Protein AF-A0A2H6B460-F1 (afdb_monomer_lite)

Radius of gyration: 34.3 Å; chains: 1; bounding box: 100×76×107 Å

Sequence (902 aa):
MRLRFPALLSSVLGLLLLSAGIARSDGRTIVLGFDGMDPELTETWMADGTLPNFARLARQGSYHRLPTTLPPQSPVAWASFVTGLAPGAHGLFDFLARNPLSYAPEYAIARSHPPQHAIDLFGWHLPLDAGTVESRRSGTPFWFAAVRRGLDATVLQVPTTWPPEAGGTVLSGMGVPDLLGTQGTWTIYATRPAPAGTEQGRWFTVTPVAGRIETRFEGPPHPLANPPDPLALPLAIEDAGAGRVRVELAGKRVELAPGSWSEWMELRFPFAGLFSLSGLVRLHLVQGFPDLLLYVSPIQPDPRDPVVALSHPDEYAAELAARIGLFHTIGMPEETSSLNAEVMSDAAWLEMVRTLTAERERLLLDTLERQKRGLIVMVFVQTDRVSHMFWRGLDRDHPRHADMAPEHREAIRSVYREADRILARVMAETTPEDRLIVLSDHGFANYRRSVHLNRWLVEEGFMATKPGQPASERLFSNVDWTRTRAYALGFNGIFLNLRGREALGIVRPEEVAELKQRIRQRLEALVDPVSGRRVVARVYDGAEAYPGPHGQTAPDLVVGYAPDYRASWQTALGGVPEGPVVVDNDRKWSGDHLIDPPAVPGVLFTSFPLPTPPAGIWEVGGLVRASLAAQYPELARPLLPAGELGLFDLPAPLLTAVDRGLAGLLPEGLRVVLWSSLAAVLSMLVYRLLSSQRRLQALRAEAAAVRRQLASFEGEFAALLPLLGRNLSLSLRQLALTFPPAVLAGLPVIFVLAFLSNAFDARLPQPGERVVVTVTAEAGRQLPPLVFEGAEVRELAPGRFELLWPPPGGQVAIRDSTGDPLALLPPAAPVRSLHPRAWWNAFIGNPAGYLPAPSEIATITLELPQPRILPFGPDWLAGWLVPTLTVMVVVSLALKRLWRLA

Secondary structure (DSSP, 8-state):
-----SHHHHHHHHHHHTTTTS-----EEEEEEETT--HHHHHHHHHTTS-HHHHHHHHHSEEEEEP--SS--HHHHHHHHHHS--HHHH---SSEEE-TTT--EEESSEEEE--S-EEEETTEEEESS--EEEE---S--TTHHHHHTT--EEEES-TT-PSPPSSSEEE--TTPPPTTSSS---EEEESSPPPTT--S-EEEE---BTTEEEEEEEEEEPTT-SS-PEEEEEEEEEEEETTEEEEEETTEEEEE-TTPBP--EEEEEEETTTEEEEEEE-EEEEE-SSS-EEEE---EEPTTS-SS--EESTTHHHHHHHHH-----SS--S--HHHHTTSS-HHHHHHHHHHHHHHHHHHHHHHHHH--SEEEEEEE-HHHHHHHHHGGGT-TTSTTSTTS-GGGTTHHHHHHHHHHHHHHHHHHH--TT-EEEEE-S---EEEEEEE-HHHHHHHTTSS-B-TT---BSSTTTTB-TTT--EEEETTTEEEE-BBTTBTT--B-GGGHHHHHHHHHHHHHT-B-TTT--BSEEEEEEHHHH--STTTTTS-SEEEEEPTEEEE-HHHHTT-B-SS-SEEE--SS--EE--S-GGGS-EEEEESS--SS--SSGGGHHHHHHHHHHHH-GGG-----PPPPPPGGGTTHHHHHHHHHHHHTTS-HHHHHHHHHHHHHHHHHHHHHHH--HHHHHHHHHHHHHHHHHHHT--S-HHHHHHHHHHHHHHHHHHHHHHHHHHHHHHHHHHHHHHHHHHHHS--PPPTT-EEEEEEEEPTT-PPPP-EEESS-EEEEETTEEEEEPPPTT--EEEE-TTS-EEEEES-SS--SEE-B--GGGGTS--TT--BPSS-SEEEEEE-PPPP-SSSSS-HHHHSSHHHHHHHHHHHHHHHHHHTT--

Foldseek 3Di:
DDDDDPPVVVVVVVVVVVVVPPPAQLFEEEEEAAAFAFPVLVVVCCVVVLQVLLVVLCVQAHKDFFFFAVQLDQLQLLLLLFALDHCLFFVAHFCWFADQAQRFTDGRFKDWFCQPDWDCDPQWTGRPDLTFMFGSTFHHGLLLLQVLLVWAADAEQRASCPPPFQRHKYFHAAPFAFLQRHQKAKEKEWCDDADPPQPRYHYDNFDDDPQKTKDWDWGYFASTHVVTDTQIWIWMWGDPPPFWIWIQTQNDIDIDHALDKDDKDWDWRDDPNPDTFIWIWMKHFNTGPPGGIIMIIGTAAWLLHGPGNRIPVSCSSNVLCVPQNDAGRRNCRLDCSCVQSVSDDLSSSLVVLVRNLVSQLSVQVVCLVPRRYTYYYGYDHSLVSLLQQAVLLVDVPAPCVVVDDVVSSCVNSVVSSSVSVSSVVVVVSGDPSYKYKYKYNKHKFWAWKAFLVQLVCPVVQQWDFAPPCSWFQFDQPGTDLLRHQWAFAAWWFIAGLEPPRHNNRDQYPVCLVVVLVVVFVVLQVDADPVPRDRQFPGKDALCVSNPHPNSSSGGRITTATDGNYIHDPSRNRRIRDDDDRMDTDPTSRTMDSSHHSVVMGMMIGMSHYDPDDDNHSSCVSVVSSVSSCVSCVVSPDDDQFAWDAAPLQVCLVVLVVVVVVCVVPDDPLVSLLVLLLVLLVQLLVLLVVQQPQVVLVVLVVVLVVLVVCLVPDPDDPVVVVVSVVVNVVSVVVNCVRRPVSNVVSCSSVSSSVLNCCQVAFFDADAQFDKKKKAWAFDGSYAHRDKDKPQWDWDAPDRRIIITGAHHVVTKIFIATSVRHTFAIPPFPTGDFKAAADDPCCNHRIDNSHHGSPPDRIGMMGIPGDGQQSDPDDDPVCRGSVNSSVVSSVVSNVVCCVVVVRD

Structure (mmCIF, N/CA/C/O backbone):
data_AF-A0A2H6B460-F1
#
_entry.id   AF-A0A2H6B460-F1
#
loop_
_atom_site.group_PDB
_atom_site.id
_atom_site.type_symbol
_atom_site.label_atom_id
_atom_site.label_alt_id
_atom_site.label_comp_id
_atom_site.label_asym_id
_atom_site.label_entity_id
_atom_site.label_seq_id
_atom_site.pdbx_PDB_ins_code
_atom_site.Cartn_x
_atom_site.Cartn_y
_atom_site.Cartn_z
_atom_site.occupancy
_atom_site.B_iso_or_equiv
_atom_site.auth_seq_id
_atom_site.auth_comp_id
_atom_site.auth_asym_id
_atom_site.auth_atom_id
_atom_site.pdbx_PDB_model_num
ATOM 1 N N . MET A 1 1 ? -18.830 18.843 70.415 1.00 37.06 1 MET A N 1
ATOM 2 C CA . MET A 1 1 ? -18.043 17.735 69.826 1.00 37.06 1 MET A CA 1
ATOM 3 C C . MET A 1 1 ? -17.786 18.043 68.356 1.00 37.06 1 MET A C 1
ATOM 5 O O . MET A 1 1 ? -18.692 17.914 67.550 1.00 37.06 1 MET A O 1
ATOM 9 N N . ARG A 1 2 ? -16.594 18.556 68.020 1.00 34.69 2 ARG A N 1
ATOM 10 C CA . ARG A 1 2 ? -16.160 18.837 66.640 1.00 34.69 2 ARG A CA 1
ATOM 11 C C . ARG A 1 2 ? -15.221 17.707 66.213 1.00 34.69 2 ARG A C 1
ATOM 13 O O . ARG A 1 2 ? -14.086 17.661 66.678 1.00 34.69 2 ARG A O 1
ATOM 20 N N . LEU A 1 3 ? -15.719 16.770 65.409 1.00 33.62 3 LEU A N 1
ATOM 21 C CA . LEU A 1 3 ? -14.940 15.648 64.879 1.00 33.62 3 LEU A CA 1
ATOM 22 C C . LEU A 1 3 ? -14.209 16.076 63.600 1.00 33.62 3 LEU A C 1
ATOM 24 O O . LEU A 1 3 ? -14.776 16.701 62.708 1.00 33.62 3 LEU A O 1
ATOM 28 N N . ARG A 1 4 ? -12.906 15.792 63.590 1.00 38.19 4 ARG A N 1
ATOM 29 C CA . ARG A 1 4 ? -11.897 16.234 62.627 1.00 38.19 4 ARG A CA 1
ATOM 30 C C . ARG A 1 4 ? -12.036 15.461 61.305 1.00 38.19 4 ARG A C 1
ATOM 32 O O . ARG A 1 4 ? -11.723 14.280 61.254 1.00 38.19 4 ARG A O 1
ATOM 39 N N . PHE A 1 5 ? -12.435 16.160 60.242 1.00 41.38 5 PHE A N 1
ATOM 40 C CA . PHE A 1 5 ? -12.530 15.669 58.858 1.00 41.38 5 PHE A CA 1
ATOM 41 C C . PHE A 1 5 ? -11.230 15.651 57.995 1.00 41.38 5 PHE A C 1
ATOM 43 O O . PHE A 1 5 ? -11.323 15.190 56.861 1.00 41.38 5 PHE A O 1
ATOM 50 N N . PRO A 1 6 ? -10.017 16.086 58.423 1.00 45.34 6 PRO A N 1
ATOM 51 C CA . PRO A 1 6 ? -8.866 16.140 57.512 1.00 45.34 6 PRO A CA 1
ATOM 52 C C . PRO A 1 6 ? -7.987 14.873 57.497 1.00 45.34 6 PRO A C 1
ATOM 54 O O . PRO A 1 6 ? -7.016 14.834 56.752 1.00 45.34 6 PRO A O 1
ATOM 57 N N . ALA A 1 7 ? -8.285 13.833 58.285 1.00 43.00 7 ALA A N 1
ATOM 58 C CA . ALA A 1 7 ? -7.435 12.634 58.333 1.00 43.00 7 ALA A CA 1
ATOM 59 C C . ALA A 1 7 ? -7.732 11.625 57.205 1.00 43.00 7 ALA A C 1
ATOM 61 O O . ALA A 1 7 ? -6.807 10.997 56.706 1.00 43.00 7 ALA A O 1
ATOM 62 N N . LEU A 1 8 ? -8.991 11.509 56.757 1.00 41.00 8 LEU A N 1
ATOM 63 C CA . LEU A 1 8 ? -9.382 10.531 55.728 1.00 41.00 8 LEU A CA 1
ATOM 64 C C . LEU A 1 8 ? -8.958 10.956 54.308 1.00 41.00 8 LEU A C 1
ATOM 66 O O . LEU A 1 8 ? -8.656 10.108 53.474 1.00 41.00 8 LEU A O 1
ATOM 70 N N . LEU A 1 9 ? -8.895 12.267 54.040 1.00 42.62 9 LEU A N 1
ATOM 71 C CA . LEU A 1 9 ? -8.519 12.804 52.726 1.00 42.62 9 LEU A CA 1
ATOM 72 C C . LEU A 1 9 ? -7.014 12.633 52.446 1.00 42.62 9 LEU A C 1
ATOM 74 O O . LEU A 1 9 ? -6.622 12.343 51.319 1.00 42.62 9 LEU A O 1
ATOM 78 N N . SER A 1 10 ? -6.180 12.718 53.487 1.00 42.94 10 SER A N 1
ATOM 79 C CA . SER A 1 10 ? -4.732 12.494 53.389 1.00 42.94 10 SER A CA 1
ATOM 80 C C . SER A 1 10 ? -4.371 11.019 53.190 1.00 42.94 10 SER A C 1
ATOM 82 O O . SER A 1 10 ? -3.382 10.718 52.529 1.00 42.94 10 SER A O 1
ATOM 84 N N . SER A 1 11 ? -5.185 10.087 53.700 1.00 44.72 11 SER A N 1
ATOM 85 C CA . SER A 1 11 ? -4.997 8.645 53.478 1.00 44.72 11 SER A CA 1
ATOM 86 C C . SER A 1 11 ? -5.349 8.228 52.046 1.00 44.72 11 SER A C 1
ATOM 88 O O . SER A 1 11 ? -4.663 7.389 51.472 1.00 44.72 11 SER A O 1
ATOM 90 N N . VAL A 1 12 ? -6.370 8.851 51.442 1.00 49.28 12 VAL A N 1
ATOM 91 C CA . VAL A 1 12 ? -6.755 8.611 50.039 1.00 49.28 12 VAL A CA 1
ATOM 92 C C . VAL A 1 12 ? -5.755 9.252 49.066 1.00 49.28 12 VAL A C 1
ATOM 94 O O . VAL A 1 12 ? -5.393 8.622 48.076 1.00 49.28 12 VAL A O 1
ATOM 97 N N . LEU A 1 13 ? -5.218 10.443 49.374 1.00 47.28 13 LEU A N 1
ATOM 98 C CA . LEU A 1 13 ? -4.121 11.032 48.590 1.00 47.28 13 LEU A CA 1
ATOM 99 C C . LEU A 1 13 ? -2.809 10.239 48.716 1.00 47.28 13 LEU A C 1
ATOM 101 O O . LEU A 1 13 ? -2.087 10.099 47.734 1.00 47.28 13 LEU A O 1
ATOM 105 N N . GLY A 1 14 ? -2.509 9.688 49.897 1.00 40.25 14 GLY A N 1
ATOM 106 C CA . GLY A 1 14 ? -1.321 8.856 50.119 1.00 40.25 14 GLY A CA 1
ATOM 107 C C . GLY A 1 14 ? -1.356 7.525 49.357 1.00 40.25 14 GLY A C 1
ATOM 108 O O . GLY A 1 14 ? -0.331 7.095 48.835 1.00 40.25 14 GLY A O 1
ATOM 109 N N . LEU A 1 15 ? -2.537 6.910 49.216 1.00 42.22 15 LEU A N 1
ATOM 110 C CA . LEU A 1 15 ? -2.729 5.703 48.399 1.00 42.22 15 LEU A CA 1
ATOM 111 C C . LEU A 1 15 ? -2.702 5.983 46.885 1.00 42.22 15 LEU A C 1
ATOM 113 O O . LEU A 1 15 ? -2.248 5.126 46.134 1.00 42.22 15 LEU A O 1
ATOM 117 N N . LEU A 1 16 ? -3.089 7.185 46.437 1.00 41.78 16 LEU A N 1
ATOM 118 C CA . LEU A 1 16 ? -2.929 7.631 45.041 1.00 41.78 16 LEU A CA 1
ATOM 119 C C . LEU A 1 16 ? -1.472 7.985 44.680 1.00 41.78 16 LEU A C 1
ATOM 121 O O . LEU A 1 16 ? -1.093 7.934 43.510 1.00 41.78 16 LEU A O 1
ATOM 125 N N . LEU A 1 17 ? -0.639 8.315 45.671 1.00 39.44 17 LEU A N 1
ATOM 126 C CA . LEU A 1 17 ? 0.786 8.616 45.482 1.00 39.44 17 LEU A CA 1
ATOM 127 C C . LEU A 1 17 ? 1.689 7.374 45.594 1.00 39.44 17 LEU A C 1
ATOM 129 O O . LEU A 1 17 ? 2.785 7.375 45.044 1.00 39.44 17 LEU A O 1
ATOM 133 N N . LEU A 1 18 ? 1.226 6.284 46.216 1.00 38.50 18 LEU A N 1
ATOM 134 C CA . LEU A 1 18 ? 1.939 4.995 46.239 1.00 38.50 18 LEU A CA 1
ATOM 135 C C . LEU A 1 18 ? 1.788 4.181 44.938 1.00 38.50 18 LEU A C 1
ATOM 137 O O . LEU A 1 18 ? 2.557 3.251 44.715 1.00 38.50 18 LEU A O 1
ATOM 141 N N . SER A 1 19 ? 0.876 4.565 44.036 1.00 39.22 19 SER A N 1
ATOM 142 C CA . SER A 1 19 ? 0.834 4.081 42.644 1.00 39.22 19 SER A CA 1
ATOM 143 C C . SER A 1 19 ? 1.784 4.828 41.692 1.00 39.22 19 SER A C 1
ATOM 145 O O . SER A 1 19 ? 1.866 4.482 40.518 1.00 39.22 19 SER A O 1
ATOM 147 N N . ALA A 1 20 ? 2.523 5.836 42.169 1.00 38.50 20 ALA A N 1
ATOM 148 C CA . ALA A 1 20 ? 3.407 6.672 41.347 1.00 38.50 20 ALA A CA 1
ATOM 149 C C . ALA A 1 20 ? 4.845 6.123 41.201 1.00 38.50 20 ALA A C 1
ATOM 151 O O . ALA A 1 20 ? 5.757 6.862 40.841 1.00 38.50 20 ALA A O 1
ATOM 152 N N . GLY A 1 21 ? 5.057 4.835 41.492 1.00 36.44 21 GLY A N 1
ATOM 153 C CA . GLY A 1 21 ? 6.362 4.167 41.426 1.00 36.44 21 GLY A CA 1
ATOM 154 C C . GLY A 1 21 ? 6.612 3.326 40.170 1.00 36.44 21 GLY A C 1
ATOM 155 O O . GLY A 1 21 ? 7.597 2.596 40.138 1.00 36.44 21 GLY A O 1
ATOM 156 N N . ILE A 1 22 ? 5.747 3.387 39.153 1.00 45.78 22 ILE A N 1
ATOM 157 C CA . ILE A 1 22 ? 6.086 2.869 37.821 1.00 45.78 22 ILE A CA 1
ATOM 158 C C . ILE A 1 22 ? 6.676 4.052 37.062 1.00 45.78 22 ILE A C 1
ATOM 160 O O . ILE A 1 22 ? 5.961 5.012 36.771 1.00 45.78 22 ILE A O 1
ATOM 164 N N . ALA A 1 23 ? 7.985 4.020 36.807 1.00 43.12 23 ALA A N 1
ATOM 165 C CA . ALA A 1 23 ? 8.632 5.002 35.949 1.00 43.12 23 ALA A CA 1
ATOM 166 C C . ALA A 1 23 ? 7.889 5.018 34.605 1.00 43.12 23 ALA A C 1
ATOM 168 O O . ALA A 1 23 ? 7.905 4.026 33.879 1.00 43.12 23 ALA A O 1
ATOM 169 N N . ARG A 1 24 ? 7.186 6.116 34.305 1.00 52.94 24 ARG A N 1
ATOM 170 C CA . ARG A 1 24 ? 6.661 6.360 32.961 1.00 52.94 24 ARG A CA 1
ATOM 171 C C . ARG A 1 24 ? 7.865 6.409 32.031 1.00 52.94 24 ARG A C 1
ATOM 173 O O . ARG A 1 24 ? 8.758 7.219 32.268 1.00 52.94 24 ARG A O 1
ATOM 180 N N . SER A 1 25 ? 7.921 5.533 31.031 1.00 59.22 25 SER A N 1
ATOM 181 C CA . SER A 1 25 ? 8.897 5.729 29.965 1.00 59.22 25 SER A CA 1
ATOM 182 C C . SER A 1 25 ? 8.360 6.822 29.041 1.00 59.22 25 SER A C 1
ATOM 184 O O . SER A 1 25 ? 7.223 6.757 28.566 1.00 59.22 25 SER A O 1
ATOM 186 N N . ASP A 1 26 ? 9.168 7.862 28.858 1.00 71.25 26 ASP A N 1
ATOM 187 C CA . ASP A 1 26 ? 8.864 8.987 27.971 1.00 71.25 26 ASP A CA 1
ATOM 188 C C . ASP A 1 26 ? 9.437 8.774 26.557 1.00 71.25 26 ASP A C 1
ATOM 190 O O . ASP A 1 26 ? 9.205 9.600 25.681 1.00 71.25 26 ASP A O 1
ATOM 194 N N . GLY A 1 27 ? 10.159 7.670 26.319 1.00 86.56 27 GLY A N 1
ATOM 195 C CA . GLY A 1 27 ? 10.751 7.343 25.017 1.00 86.56 27 GLY A CA 1
ATOM 196 C C . GLY A 1 27 ? 9.721 6.823 24.019 1.00 86.56 27 GLY A C 1
ATOM 197 O O . GLY A 1 27 ? 8.669 6.329 24.411 1.00 86.56 27 GLY A O 1
ATOM 198 N N . ARG A 1 28 ? 10.020 6.909 22.725 1.00 94.38 28 ARG A N 1
ATOM 199 C CA . ARG A 1 28 ? 9.195 6.466 21.581 1.00 94.38 28 ARG A CA 1
ATOM 200 C C . ARG A 1 28 ? 9.816 5.260 20.873 1.00 94.38 28 ARG A C 1
ATOM 202 O O . ARG A 1 28 ? 10.991 4.940 21.055 1.00 94.38 28 ARG A O 1
ATOM 209 N N . THR A 1 29 ? 9.036 4.583 20.035 1.00 97.25 29 THR A N 1
ATOM 210 C CA . THR A 1 29 ? 9.555 3.615 19.057 1.00 97.25 29 THR A CA 1
ATOM 211 C C . THR A 1 29 ? 9.538 4.252 17.666 1.00 97.25 29 THR A C 1
ATOM 213 O O . THR A 1 29 ? 8.493 4.704 17.200 1.00 97.25 29 THR A O 1
ATOM 216 N N . ILE A 1 30 ? 10.692 4.281 17.003 1.00 98.38 30 ILE A N 1
ATOM 217 C CA . ILE A 1 30 ? 10.880 4.801 15.646 1.00 98.38 30 ILE A CA 1
ATOM 218 C C . ILE A 1 30 ? 11.250 3.633 14.737 1.00 98.38 30 ILE A C 1
ATOM 220 O O . ILE A 1 30 ? 12.199 2.900 15.015 1.00 98.38 30 ILE A O 1
ATOM 224 N N . VAL A 1 31 ? 10.522 3.487 13.637 1.00 98.75 31 VAL A N 1
ATOM 225 C CA . VAL A 1 31 ? 10.794 2.510 12.589 1.00 98.75 31 VAL A CA 1
ATOM 226 C C . VAL A 1 31 ? 11.124 3.246 11.297 1.00 98.75 31 VAL A C 1
ATOM 228 O O . VAL A 1 31 ? 10.327 4.048 10.811 1.00 98.75 31 VAL A O 1
ATOM 231 N N . LEU A 1 32 ? 12.304 2.976 10.750 1.00 98.62 32 LEU A N 1
ATOM 232 C CA . LEU A 1 32 ? 12.815 3.578 9.526 1.00 98.62 32 LEU A CA 1
ATOM 233 C C . LEU A 1 32 ? 13.021 2.486 8.473 1.00 98.62 32 LEU A C 1
ATOM 235 O O . LEU A 1 32 ? 13.846 1.594 8.651 1.00 98.62 32 LEU A O 1
ATOM 239 N N . GLY A 1 33 ? 12.268 2.547 7.384 1.00 98.50 33 GLY A N 1
ATOM 240 C CA . GLY A 1 33 ? 12.449 1.674 6.232 1.00 98.50 33 GLY A CA 1
ATOM 241 C C . GLY A 1 33 ? 13.323 2.328 5.168 1.00 98.50 33 GLY A C 1
ATOM 242 O O . GLY A 1 33 ? 13.053 3.463 4.779 1.00 98.50 33 GLY A O 1
ATOM 243 N N . PHE A 1 34 ? 14.318 1.605 4.669 1.00 98.50 34 PHE A N 1
ATOM 244 C CA . PHE A 1 34 ? 15.022 1.911 3.425 1.00 98.50 34 PHE A CA 1
ATOM 245 C C . PHE A 1 34 ? 14.740 0.772 2.444 1.00 98.50 34 PHE A C 1
ATOM 247 O O . PHE A 1 34 ? 15.401 -0.262 2.492 1.00 98.50 34 PHE A O 1
ATOM 254 N N . ASP A 1 35 ? 13.708 0.940 1.615 1.00 97.88 35 ASP A N 1
ATOM 255 C CA . ASP A 1 35 ? 13.221 -0.072 0.664 1.00 97.88 35 ASP A CA 1
ATOM 256 C C . ASP A 1 35 ? 14.378 -0.605 -0.191 1.00 97.88 35 ASP A C 1
ATOM 258 O O . ASP A 1 35 ? 15.204 0.184 -0.669 1.00 97.88 35 ASP A O 1
ATOM 262 N N . GLY A 1 36 ? 14.493 -1.922 -0.337 1.00 97.88 36 GLY A N 1
ATOM 263 C CA . GLY A 1 36 ? 15.529 -2.505 -1.189 1.00 97.88 36 GLY A CA 1
ATOM 264 C C . GLY A 1 36 ? 16.984 -2.306 -0.737 1.00 97.88 36 GLY A C 1
ATOM 265 O O . GLY A 1 36 ? 17.903 -2.429 -1.550 1.00 97.88 36 GLY A O 1
ATOM 266 N N . MET A 1 37 ? 17.247 -1.940 0.523 1.00 98.38 37 MET A N 1
ATOM 267 C CA . MET A 1 37 ? 18.624 -1.850 1.022 1.00 98.38 37 MET A CA 1
ATOM 268 C C . MET A 1 37 ? 19.256 -3.248 1.116 1.00 98.38 37 MET A C 1
ATOM 270 O O . MET A 1 37 ? 18.822 -4.094 1.896 1.00 98.38 37 MET A O 1
ATOM 274 N N . ASP A 1 38 ? 20.302 -3.468 0.326 1.00 98.50 38 ASP A N 1
ATOM 275 C CA . ASP A 1 38 ? 20.986 -4.741 0.161 1.00 98.50 38 ASP A CA 1
ATOM 276 C C . ASP A 1 38 ? 22.005 -4.998 1.287 1.00 98.50 38 ASP A C 1
ATOM 278 O O . ASP A 1 38 ? 22.835 -4.125 1.581 1.00 98.50 38 ASP A O 1
ATOM 282 N N . PRO A 1 39 ? 21.983 -6.177 1.933 1.00 98.38 39 PRO A N 1
ATOM 283 C CA . PRO A 1 39 ? 22.887 -6.489 3.029 1.00 98.38 39 PRO A CA 1
ATOM 284 C C . PRO A 1 39 ? 24.349 -6.589 2.603 1.00 98.38 39 PRO A C 1
ATOM 286 O O . PRO A 1 39 ? 25.203 -6.165 3.375 1.00 98.38 39 PRO A O 1
ATOM 289 N N . GLU A 1 40 ? 24.672 -7.086 1.408 1.00 98.19 40 GLU A N 1
ATOM 290 C CA . GLU A 1 40 ? 26.071 -7.233 0.984 1.00 98.19 40 GLU A CA 1
ATOM 291 C C . GLU A 1 40 ? 26.713 -5.873 0.709 1.00 98.19 40 GLU A C 1
ATOM 293 O O . GLU A 1 40 ? 27.828 -5.597 1.170 1.00 98.19 40 GLU A O 1
ATOM 298 N N . LEU A 1 41 ? 25.986 -4.980 0.030 1.00 98.44 41 LEU A N 1
ATOM 299 C CA . LEU A 1 41 ? 26.405 -3.589 -0.150 1.00 98.44 41 LEU A CA 1
ATOM 300 C C . LEU A 1 41 ? 26.521 -2.865 1.194 1.00 98.44 41 LEU A C 1
ATOM 302 O O . LEU A 1 41 ? 27.502 -2.161 1.438 1.00 98.44 41 LEU A O 1
ATOM 306 N N . THR A 1 42 ? 25.555 -3.074 2.089 1.00 98.75 42 THR A N 1
ATOM 307 C CA . THR A 1 42 ? 25.550 -2.465 3.424 1.00 98.75 42 THR A CA 1
ATOM 308 C C . THR A 1 42 ? 26.746 -2.917 4.258 1.00 98.75 42 THR A C 1
ATOM 310 O O . THR A 1 42 ? 27.462 -2.081 4.802 1.00 98.75 42 THR A O 1
ATOM 313 N N . GLU A 1 43 ? 27.006 -4.222 4.342 1.00 98.81 43 GLU A N 1
ATOM 314 C CA . GLU A 1 43 ? 28.153 -4.795 5.055 1.00 98.81 43 GLU A CA 1
ATOM 315 C C . GLU A 1 43 ? 29.478 -4.270 4.489 1.00 98.81 43 GLU A C 1
ATOM 317 O O . GLU A 1 43 ? 30.339 -3.810 5.244 1.00 98.81 43 GLU A O 1
ATOM 322 N N . THR A 1 44 ? 29.609 -4.261 3.159 1.00 98.56 44 THR A N 1
ATOM 323 C CA . THR A 1 44 ? 30.797 -3.754 2.458 1.00 98.56 44 THR A CA 1
ATOM 324 C C . THR A 1 44 ? 31.063 -2.289 2.802 1.00 98.56 44 THR A C 1
ATOM 326 O O . THR A 1 44 ? 32.184 -1.911 3.147 1.00 98.56 44 THR A O 1
ATOM 329 N N . TRP A 1 45 ? 30.026 -1.457 2.757 1.00 98.69 45 TRP A N 1
ATOM 330 C CA . TRP A 1 45 ? 30.144 -0.017 2.967 1.00 98.69 45 TRP A CA 1
ATOM 331 C C . TRP A 1 45 ? 30.156 0.399 4.443 1.00 98.69 45 TRP A C 1
ATOM 333 O O . TRP A 1 45 ? 30.645 1.477 4.778 1.00 98.69 45 TRP A O 1
ATOM 343 N N . MET A 1 46 ? 29.703 -0.455 5.362 1.00 98.75 46 MET A N 1
ATOM 344 C CA . MET A 1 46 ? 30.019 -0.310 6.786 1.00 98.75 46 MET A CA 1
ATOM 345 C C . MET A 1 46 ? 31.503 -0.587 7.051 1.00 98.75 46 MET A C 1
ATOM 347 O O . MET A 1 46 ? 32.135 0.149 7.810 1.00 98.75 46 MET A O 1
ATOM 351 N N . ALA A 1 47 ? 32.062 -1.630 6.428 1.00 98.50 47 ALA A N 1
ATOM 352 C CA . ALA A 1 47 ? 33.452 -2.033 6.626 1.00 98.50 47 ALA A CA 1
ATOM 353 C C . ALA A 1 47 ? 34.457 -1.017 6.056 1.00 98.50 47 ALA A C 1
ATOM 355 O O . ALA A 1 47 ? 35.499 -0.786 6.668 1.00 98.50 47 ALA A O 1
ATOM 356 N N . ASP A 1 48 ? 34.144 -0.382 4.922 1.00 97.94 48 ASP A N 1
ATOM 357 C CA . ASP A 1 48 ? 35.022 0.614 4.288 1.00 97.94 48 ASP A CA 1
ATOM 358 C C . ASP A 1 48 ? 34.853 2.053 4.821 1.00 97.94 48 ASP A C 1
ATOM 360 O O . ASP A 1 48 ? 35.574 2.960 4.402 1.00 97.94 48 ASP A O 1
ATOM 364 N N . GLY A 1 49 ? 33.923 2.265 5.760 1.00 98.19 49 GLY A N 1
ATOM 365 C CA . GLY A 1 49 ? 33.666 3.559 6.394 1.00 98.19 49 GLY A CA 1
ATOM 366 C C . GLY A 1 49 ? 32.710 4.485 5.636 1.00 98.19 49 GLY A C 1
ATOM 367 O O . GLY A 1 49 ? 32.519 5.621 6.066 1.00 98.19 49 GLY A O 1
ATOM 368 N N . THR A 1 50 ? 32.084 4.029 4.548 1.00 98.38 50 THR A N 1
ATOM 369 C CA . THR A 1 50 ? 31.054 4.789 3.816 1.00 98.38 50 THR A CA 1
ATOM 370 C C . THR A 1 50 ? 29.754 4.946 4.610 1.00 98.38 50 THR A C 1
ATOM 372 O O . THR A 1 50 ? 29.097 5.975 4.472 1.00 98.38 50 THR A O 1
ATOM 375 N N . LEU A 1 51 ? 29.385 3.953 5.433 1.00 98.81 51 LEU A N 1
ATOM 376 C CA . LEU A 1 51 ? 28.170 3.939 6.267 1.00 98.81 51 LEU A CA 1
ATOM 377 C C . LEU A 1 51 ? 28.515 3.921 7.769 1.00 98.81 51 LEU A C 1
ATOM 379 O O . LEU A 1 51 ? 28.270 2.928 8.469 1.00 98.81 51 LEU A O 1
ATOM 383 N N . PRO A 1 52 ? 29.150 4.985 8.294 1.00 98.75 52 PRO A N 1
ATOM 384 C CA . PRO A 1 52 ? 29.630 5.009 9.670 1.00 98.75 52 PRO A CA 1
ATOM 385 C C . PRO A 1 52 ? 28.500 4.975 10.709 1.00 98.75 52 PRO A C 1
ATOM 387 O O . PRO A 1 52 ? 28.721 4.472 11.817 1.00 98.75 52 PRO A O 1
ATOM 390 N N . ASN A 1 53 ? 27.304 5.484 10.393 1.00 98.81 53 ASN A N 1
ATOM 391 C CA . ASN A 1 53 ? 26.178 5.518 11.326 1.00 98.81 53 ASN A CA 1
ATOM 392 C C . ASN A 1 53 ? 25.454 4.175 11.390 1.00 98.81 53 ASN A C 1
ATOM 394 O O . ASN A 1 53 ? 25.146 3.731 12.496 1.00 98.81 53 ASN A O 1
ATOM 398 N N . PHE A 1 54 ? 25.291 3.477 10.264 1.00 98.81 54 PHE A N 1
ATOM 399 C CA . PHE A 1 54 ? 24.849 2.076 10.275 1.00 98.81 54 PHE A CA 1
ATOM 400 C C . PHE A 1 54 ? 25.833 1.187 11.038 1.00 98.81 54 PHE A C 1
ATOM 402 O O . PHE A 1 54 ? 25.426 0.430 11.920 1.00 98.81 54 PHE A O 1
ATOM 409 N N . ALA A 1 55 ? 27.139 1.351 10.796 1.00 98.81 55 ALA A N 1
ATOM 410 C CA . ALA A 1 55 ? 28.165 0.615 11.531 1.00 98.81 55 ALA A CA 1
ATOM 411 C C . ALA A 1 55 ? 28.112 0.913 13.041 1.00 98.81 55 ALA A C 1
ATOM 413 O O . ALA A 1 55 ? 28.323 0.025 13.868 1.00 98.81 55 ALA A O 1
ATOM 414 N N . ARG A 1 56 ? 27.827 2.165 13.425 1.00 98.50 56 ARG A N 1
ATOM 415 C CA . ARG A 1 56 ? 27.623 2.555 14.827 1.00 98.50 56 ARG A CA 1
ATOM 416 C C . ARG A 1 56 ? 26.372 1.909 15.421 1.00 98.50 56 ARG A C 1
ATOM 418 O O . ARG A 1 56 ? 26.472 1.370 16.520 1.00 98.50 56 ARG A O 1
ATOM 425 N N . LEU A 1 57 ? 25.246 1.934 14.710 1.00 98.31 57 LEU A N 1
ATOM 426 C CA . LEU A 1 57 ? 23.987 1.337 15.156 1.00 98.31 57 LEU A CA 1
ATOM 427 C C . LEU A 1 57 ? 24.134 -0.176 15.369 1.00 98.31 57 LEU A C 1
ATOM 429 O O . LEU A 1 57 ? 23.784 -0.674 16.435 1.00 98.31 57 LEU A O 1
ATOM 433 N N . ALA A 1 58 ? 24.762 -0.878 14.420 1.00 97.88 58 ALA A N 1
ATOM 434 C CA . ALA A 1 58 ? 25.050 -2.309 14.525 1.00 97.88 58 ALA A CA 1
ATOM 435 C C . ALA A 1 58 ? 25.887 -2.660 15.764 1.00 97.88 58 ALA A C 1
ATOM 437 O O . ALA A 1 58 ? 25.623 -3.661 16.423 1.00 97.88 58 ALA A O 1
ATOM 438 N N . ARG A 1 59 ? 26.888 -1.830 16.105 1.00 97.12 59 ARG A N 1
ATOM 439 C CA . ARG A 1 59 ? 27.723 -2.028 17.304 1.00 97.12 59 ARG A CA 1
ATOM 440 C C . ARG A 1 59 ? 26.982 -1.752 18.612 1.00 97.12 59 ARG A C 1
ATOM 442 O O . ARG A 1 59 ? 27.335 -2.341 19.627 1.00 97.12 59 ARG A O 1
ATOM 449 N N . GLN A 1 60 ? 26.041 -0.808 18.613 1.00 95.12 60 GLN A N 1
ATOM 450 C CA . GLN A 1 60 ? 25.314 -0.392 19.816 1.00 95.12 60 GLN A CA 1
ATOM 451 C C . GLN A 1 60 ? 24.123 -1.303 20.134 1.00 95.12 60 GLN A C 1
ATOM 453 O O . GLN A 1 60 ? 23.823 -1.500 21.309 1.00 95.12 60 GLN A O 1
ATOM 458 N N . GLY A 1 61 ? 23.468 -1.861 19.114 1.00 96.12 61 GLY A N 1
ATOM 459 C CA . GLY A 1 61 ? 22.352 -2.789 19.278 1.00 96.12 61 GLY A CA 1
ATOM 460 C C . GLY A 1 61 ? 22.566 -4.089 18.515 1.00 96.12 61 GLY A C 1
ATOM 461 O O . GLY A 1 61 ? 23.267 -4.979 18.997 1.00 96.12 61 GLY A O 1
ATOM 462 N N . SER A 1 62 ? 21.909 -4.260 17.368 1.00 97.19 62 SER A N 1
ATOM 463 C CA . SER A 1 62 ? 22.029 -5.486 16.564 1.00 97.19 62 SER A CA 1
ATOM 464 C C . SER A 1 62 ? 21.913 -5.214 15.067 1.00 97.19 62 SER A C 1
ATOM 466 O O . SER A 1 62 ? 21.334 -4.210 14.655 1.00 97.19 62 SER A O 1
ATOM 468 N N . TYR A 1 63 ? 22.481 -6.119 14.267 1.00 98.31 63 TYR A N 1
ATOM 469 C CA . TYR A 1 63 ? 22.356 -6.173 12.813 1.00 98.31 63 TYR A CA 1
ATOM 470 C C . TYR A 1 63 ? 22.119 -7.620 12.375 1.00 98.31 63 TYR A C 1
ATOM 472 O O . TYR A 1 63 ? 22.840 -8.521 12.809 1.00 98.31 63 TYR A O 1
ATOM 480 N N . HIS A 1 64 ? 21.140 -7.829 11.497 1.00 98.06 64 HIS A N 1
ATOM 481 C CA . HIS A 1 64 ? 20.821 -9.122 10.903 1.00 98.06 64 HIS A CA 1
ATOM 482 C C . HIS A 1 64 ? 20.417 -8.959 9.434 1.00 98.06 64 HIS A C 1
ATOM 484 O O . HIS A 1 64 ? 19.778 -7.973 9.065 1.00 98.06 64 HIS A O 1
ATOM 490 N N . ARG A 1 65 ? 20.728 -9.961 8.603 1.00 98.12 65 ARG A N 1
ATOM 491 C CA . ARG A 1 65 ? 20.069 -10.129 7.302 1.00 98.12 65 ARG A CA 1
ATOM 492 C C . ARG A 1 65 ? 18.638 -10.613 7.555 1.00 98.12 65 ARG A C 1
ATOM 494 O O . ARG A 1 65 ? 18.454 -11.599 8.268 1.00 98.12 65 ARG A O 1
ATOM 501 N N . LEU A 1 66 ? 17.647 -9.913 7.016 1.00 98.38 66 LEU A N 1
ATOM 502 C CA . LEU A 1 66 ? 16.225 -10.153 7.258 1.00 98.38 66 LEU A CA 1
ATOM 503 C C . LEU A 1 66 ? 15.619 -10.957 6.099 1.00 98.38 66 LEU A C 1
ATOM 505 O O . LEU A 1 66 ? 15.574 -10.451 4.977 1.00 98.38 66 LEU A O 1
ATOM 509 N N . PRO A 1 67 ? 15.128 -12.187 6.322 1.00 98.19 67 PRO A N 1
ATOM 510 C CA . PRO A 1 67 ? 14.436 -12.925 5.273 1.00 98.19 67 PRO A CA 1
ATOM 511 C C . PRO A 1 67 ? 13.183 -12.184 4.786 1.00 98.19 67 PRO A C 1
ATOM 513 O O . PRO A 1 67 ? 12.405 -11.647 5.579 1.00 98.19 67 PRO A O 1
ATOM 516 N N . THR A 1 68 ? 12.986 -12.169 3.471 1.00 97.94 68 THR A N 1
ATOM 517 C CA . THR A 1 68 ? 11.852 -11.504 2.819 1.00 97.94 68 THR A CA 1
ATOM 518 C C . THR A 1 68 ? 10.743 -12.498 2.448 1.00 97.94 68 THR A C 1
ATOM 520 O O . THR A 1 68 ? 10.832 -13.701 2.704 1.00 97.94 68 THR A O 1
ATOM 523 N N . THR A 1 69 ? 9.660 -11.982 1.878 1.00 97.69 69 THR A N 1
ATOM 524 C CA . THR A 1 69 ? 8.493 -12.753 1.433 1.00 97.69 69 THR A CA 1
ATOM 525 C C . THR A 1 69 ? 8.743 -13.516 0.131 1.00 97.69 69 THR A C 1
ATOM 527 O O . THR A 1 69 ? 9.752 -13.332 -0.546 1.00 97.69 69 THR A O 1
ATOM 530 N N . LEU A 1 70 ? 7.804 -14.396 -0.222 1.00 96.31 70 LEU A N 1
ATOM 531 C CA . LEU A 1 70 ? 7.764 -15.089 -1.505 1.00 96.31 70 LEU A CA 1
ATOM 532 C C . LEU A 1 70 ? 6.525 -14.623 -2.293 1.00 96.31 70 LEU A C 1
ATOM 534 O O . LEU A 1 70 ? 5.412 -14.920 -1.859 1.00 96.31 70 LEU A O 1
ATOM 538 N N . PRO A 1 71 ? 6.667 -13.982 -3.464 1.00 95.69 71 PRO A N 1
ATOM 539 C CA . PRO A 1 71 ? 7.909 -13.442 -4.015 1.00 95.69 71 PRO A CA 1
ATOM 540 C C . PRO A 1 71 ? 8.433 -12.237 -3.208 1.00 95.69 71 PRO A C 1
ATOM 542 O O . PRO A 1 71 ? 7.649 -11.579 -2.525 1.00 95.69 71 PRO A O 1
ATOM 545 N N . PRO A 1 72 ? 9.735 -11.922 -3.310 1.00 96.50 72 PRO A N 1
ATOM 546 C CA . PRO A 1 72 ? 10.385 -10.802 -2.618 1.00 96.50 72 PRO A CA 1
ATOM 547 C C . PRO A 1 72 ? 10.034 -9.450 -3.268 1.00 96.50 72 PRO A C 1
ATOM 549 O O . PRO A 1 72 ? 10.906 -8.753 -3.767 1.00 96.50 72 PRO A O 1
ATOM 552 N N . GLN A 1 73 ? 8.751 -9.097 -3.351 1.00 95.69 73 GLN A N 1
ATOM 553 C CA . GLN A 1 73 ? 8.292 -7.847 -3.972 1.00 95.69 73 GLN A CA 1
ATOM 554 C C . GLN A 1 73 ? 7.864 -6.841 -2.909 1.00 95.69 73 GLN A C 1
ATOM 556 O O . GLN A 1 73 ? 7.162 -7.227 -1.974 1.00 95.69 73 GLN A O 1
ATOM 561 N N . SER A 1 74 ? 8.159 -5.555 -3.099 1.00 95.38 74 SER A N 1
ATOM 562 C CA . SER A 1 74 ? 7.810 -4.505 -2.136 1.00 95.38 74 SER A CA 1
ATOM 563 C C . SER A 1 74 ? 6.333 -4.500 -1.700 1.00 95.38 74 SER A C 1
ATOM 565 O O . SER A 1 74 ? 6.081 -4.506 -0.496 1.00 95.38 74 SER A O 1
ATOM 567 N N . PRO A 1 75 ? 5.307 -4.572 -2.582 1.00 95.38 75 PRO A N 1
ATOM 568 C CA . PRO A 1 75 ? 3.915 -4.610 -2.120 1.00 95.38 75 PRO A CA 1
ATOM 569 C C . PRO A 1 75 ? 3.581 -5.864 -1.298 1.00 95.38 75 PRO A C 1
ATOM 571 O O . PRO A 1 75 ? 2.702 -5.819 -0.443 1.00 95.38 75 PRO A O 1
ATOM 574 N N . VAL A 1 76 ? 4.271 -6.983 -1.524 1.00 97.38 76 VAL A N 1
ATOM 575 C CA . VAL A 1 76 ? 4.057 -8.233 -0.780 1.00 97.38 76 VAL A CA 1
ATOM 576 C C . VAL A 1 76 ? 4.758 -8.160 0.577 1.00 97.38 76 VAL A C 1
ATOM 578 O O . VAL A 1 76 ? 4.140 -8.399 1.616 1.00 97.38 76 VAL A O 1
ATOM 581 N N . ALA A 1 77 ? 6.027 -7.753 0.578 1.00 98.00 77 ALA A N 1
ATOM 582 C CA . ALA A 1 77 ? 6.853 -7.656 1.768 1.00 98.00 77 ALA A CA 1
ATOM 583 C C . ALA A 1 77 ? 6.333 -6.581 2.732 1.00 98.00 77 ALA A C 1
ATOM 585 O O . ALA A 1 77 ? 6.116 -6.874 3.909 1.00 98.00 77 ALA A O 1
ATOM 586 N N . TRP A 1 78 ? 6.022 -5.376 2.247 1.00 97.69 78 TRP A N 1
ATOM 587 C CA . TRP A 1 78 ? 5.465 -4.320 3.093 1.00 97.69 78 TRP A CA 1
ATOM 588 C C . TRP A 1 78 ? 4.066 -4.655 3.617 1.00 97.69 78 TRP A C 1
ATOM 590 O O . TRP A 1 78 ? 3.769 -4.340 4.767 1.00 97.69 78 TRP A O 1
ATOM 600 N N . ALA A 1 79 ? 3.226 -5.370 2.862 1.00 96.94 79 ALA A N 1
ATOM 601 C CA . ALA A 1 79 ? 1.952 -5.860 3.391 1.00 96.94 79 ALA A CA 1
ATOM 602 C C . ALA A 1 79 ? 2.149 -6.871 4.532 1.00 96.94 79 ALA A C 1
ATOM 604 O O . ALA A 1 79 ? 1.459 -6.797 5.554 1.00 96.94 79 ALA A O 1
ATOM 605 N N . SER A 1 80 ? 3.127 -7.770 4.394 1.00 97.69 80 SER A N 1
ATOM 606 C CA . SER A 1 80 ? 3.535 -8.691 5.458 1.00 97.69 80 SER A CA 1
ATOM 607 C C . SER A 1 80 ? 4.110 -7.952 6.675 1.00 97.69 80 SER A C 1
ATOM 609 O O . SER A 1 80 ? 3.758 -8.279 7.805 1.00 97.69 80 SER A O 1
ATOM 611 N N . PHE A 1 81 ? 4.922 -6.908 6.475 1.00 97.75 81 PHE A N 1
ATOM 612 C CA . PHE A 1 81 ? 5.425 -6.037 7.547 1.00 97.75 81 PHE A CA 1
ATOM 613 C C . PHE A 1 81 ? 4.287 -5.354 8.319 1.00 97.75 81 PHE A C 1
ATOM 615 O O . PHE A 1 81 ? 4.271 -5.379 9.549 1.00 97.75 81 PHE A O 1
ATOM 622 N N . VAL A 1 82 ? 3.330 -4.760 7.597 1.00 95.69 82 VAL A N 1
ATOM 623 C CA . VAL A 1 82 ? 2.197 -4.017 8.169 1.00 95.69 82 VAL A CA 1
ATOM 624 C C . VAL A 1 82 ? 1.306 -4.929 9.014 1.00 95.69 82 VAL A C 1
ATOM 626 O O . VAL A 1 82 ? 0.925 -4.565 10.126 1.00 95.69 82 VAL A O 1
ATOM 629 N N . THR A 1 83 ? 0.970 -6.109 8.496 1.00 95.06 83 THR A N 1
ATOM 630 C CA . THR A 1 83 ? -0.068 -6.984 9.075 1.00 95.06 83 THR A CA 1
ATOM 631 C C . THR A 1 83 ? 0.484 -8.076 9.986 1.00 95.06 83 THR A C 1
ATOM 633 O O . THR A 1 83 ? -0.235 -8.626 10.819 1.00 95.06 83 THR A O 1
ATOM 636 N N . GLY A 1 84 ? 1.763 -8.410 9.826 1.00 95.31 84 GLY A N 1
ATOM 637 C CA . GLY A 1 84 ? 2.385 -9.593 10.407 1.00 95.31 84 GLY A CA 1
ATOM 638 C C . GLY A 1 84 ? 1.905 -10.920 9.813 1.00 95.31 84 GLY A C 1
ATOM 639 O O . GLY A 1 84 ? 2.148 -11.977 10.393 1.00 95.31 84 GLY A O 1
ATOM 640 N N . LEU A 1 85 ? 1.202 -10.875 8.680 1.00 94.81 85 LEU A N 1
ATOM 641 C CA . LEU A 1 85 ? 0.666 -12.041 7.988 1.00 94.81 85 LEU A CA 1
ATOM 642 C C . LEU A 1 85 ? 1.566 -12.458 6.825 1.00 94.81 85 LEU A C 1
ATOM 644 O O . LEU A 1 85 ? 2.268 -11.637 6.248 1.00 94.81 85 LEU A O 1
ATOM 648 N N . ALA A 1 86 ? 1.490 -13.730 6.441 1.00 94.25 86 ALA A N 1
ATOM 649 C CA . ALA A 1 86 ? 2.068 -14.215 5.191 1.00 94.25 86 ALA A CA 1
ATOM 650 C C . ALA A 1 86 ? 1.172 -13.859 3.979 1.00 94.25 86 ALA A C 1
ATOM 652 O O . ALA A 1 86 ? -0.031 -13.622 4.158 1.00 94.25 86 ALA A O 1
ATOM 653 N N . PRO A 1 87 ? 1.690 -13.921 2.735 1.00 95.69 87 PRO A N 1
ATOM 654 C CA . PRO A 1 87 ? 0.932 -13.562 1.529 1.00 95.69 87 PRO A CA 1
ATOM 655 C C . PRO A 1 87 ? -0.406 -14.283 1.350 1.00 95.69 87 PRO A C 1
ATOM 657 O O . PRO A 1 87 ? -1.407 -13.653 1.010 1.00 95.69 87 PRO A O 1
ATOM 660 N N . GLY A 1 88 ? -0.472 -15.581 1.670 1.00 94.81 88 GLY A N 1
ATOM 661 C CA . GLY A 1 88 ? -1.719 -16.361 1.616 1.00 94.81 88 GLY A CA 1
ATOM 662 C C . GLY A 1 88 ? -2.816 -15.883 2.578 1.00 94.81 88 GLY A C 1
ATOM 663 O O . GLY A 1 88 ? -3.993 -16.192 2.374 1.00 94.81 88 GLY A O 1
ATOM 664 N N . ALA A 1 89 ? -2.449 -15.106 3.601 1.00 93.50 89 ALA A N 1
ATOM 665 C CA . ALA A 1 89 ? -3.361 -14.565 4.600 1.00 93.50 89 ALA A CA 1
ATOM 666 C C . ALA A 1 89 ? -3.723 -13.088 4.374 1.00 93.50 89 ALA A C 1
ATOM 668 O O . ALA A 1 89 ? -4.851 -12.725 4.687 1.00 93.50 89 ALA A O 1
ATOM 669 N N . HIS A 1 90 ? -2.836 -12.262 3.801 1.00 94.50 90 HIS A N 1
ATOM 670 C CA . HIS A 1 90 ? -3.162 -10.862 3.471 1.00 94.50 90 HIS A CA 1
ATOM 671 C C . HIS A 1 90 ? -3.604 -10.634 2.014 1.00 94.50 90 HIS A C 1
ATOM 673 O O . HIS A 1 90 ? -4.057 -9.541 1.685 1.00 94.50 90 HIS A O 1
ATOM 679 N N . GLY A 1 91 ? -3.455 -11.628 1.129 1.00 94.38 91 GLY A N 1
ATOM 680 C CA . GLY A 1 91 ? -4.037 -11.632 -0.220 1.00 94.38 91 GLY A CA 1
ATOM 681 C C . GLY A 1 91 ? -3.275 -10.864 -1.307 1.00 94.38 91 GLY A C 1
ATOM 682 O O . GLY A 1 91 ? -3.784 -10.736 -2.421 1.00 94.38 91 GLY A O 1
ATOM 683 N N . LEU A 1 92 ? -2.059 -10.383 -1.024 1.00 95.44 92 LEU A N 1
ATOM 684 C CA . LEU A 1 92 ? -1.195 -9.711 -2.005 1.00 95.44 92 LEU A CA 1
ATOM 685 C C . LEU A 1 92 ? -0.059 -10.648 -2.412 1.00 95.44 92 LEU A C 1
ATOM 687 O O . LEU A 1 92 ? 0.657 -11.144 -1.548 1.00 95.44 92 LEU A O 1
ATOM 691 N N . PHE A 1 93 ? 0.114 -10.863 -3.717 1.00 95.69 93 PHE A N 1
ATOM 692 C CA . PHE A 1 93 ? 1.086 -11.823 -4.265 1.00 95.69 93 PHE A CA 1
ATOM 693 C C . PHE A 1 93 ? 2.026 -11.225 -5.320 1.00 95.69 93 PHE A C 1
ATOM 695 O O . PHE A 1 93 ? 3.031 -11.844 -5.649 1.00 95.69 93 PHE A O 1
ATOM 702 N N . ASP A 1 94 ? 1.686 -10.057 -5.870 1.00 94.69 94 ASP A N 1
ATOM 703 C CA . ASP A 1 94 ? 2.441 -9.340 -6.902 1.00 94.69 94 ASP A CA 1
ATOM 704 C C . ASP A 1 94 ? 1.957 -7.865 -6.936 1.00 94.69 94 ASP A C 1
ATOM 706 O O . ASP A 1 94 ? 1.039 -7.496 -6.197 1.00 94.69 94 ASP A O 1
ATOM 710 N N . PHE A 1 95 ? 2.515 -7.021 -7.807 1.00 91.00 95 PHE A N 1
ATOM 711 C CA . PHE A 1 95 ? 1.951 -5.717 -8.188 1.00 91.00 95 PHE A CA 1
ATOM 712 C C . PHE A 1 95 ? 0.638 -5.846 -8.980 1.00 91.00 95 PHE A C 1
ATOM 714 O O . PHE A 1 95 ? -0.172 -4.911 -9.016 1.00 91.00 95 PHE A O 1
ATOM 721 N N . LEU A 1 96 ? 0.420 -7.003 -9.613 1.00 92.12 96 LEU A N 1
ATOM 722 C CA . LEU A 1 96 ? -0.782 -7.326 -10.377 1.00 92.12 96 LEU A CA 1
ATOM 723 C C . LEU A 1 96 ? -1.602 -8.430 -9.706 1.00 92.12 96 LEU A C 1
ATOM 725 O O . LEU A 1 96 ? -1.084 -9.433 -9.227 1.00 92.12 96 LEU A O 1
ATOM 729 N N . ALA A 1 97 ? -2.919 -8.271 -9.730 1.00 91.75 97 ALA A N 1
ATOM 730 C CA . ALA A 1 97 ? -3.864 -9.306 -9.358 1.00 91.75 97 ALA A CA 1
ATOM 731 C C . ALA A 1 97 ? -4.495 -9.910 -10.613 1.00 91.75 97 ALA A C 1
ATOM 733 O O . ALA A 1 97 ? -4.774 -9.226 -11.597 1.00 91.75 97 ALA A O 1
ATOM 734 N N . ARG A 1 98 ? -4.755 -11.212 -10.571 1.00 92.69 98 ARG A N 1
ATOM 735 C CA . ARG A 1 98 ? -5.407 -11.930 -11.661 1.00 92.69 98 ARG A CA 1
ATOM 736 C C . ARG A 1 98 ? -6.922 -11.853 -11.532 1.00 92.69 98 ARG A C 1
ATOM 738 O O . ARG A 1 98 ? -7.460 -12.195 -10.481 1.00 92.69 98 ARG A O 1
ATOM 745 N N . ASN A 1 99 ? -7.613 -11.533 -12.622 1.00 93.00 99 ASN A N 1
ATOM 746 C CA . ASN A 1 99 ? -9.048 -11.771 -12.726 1.00 93.00 99 ASN A CA 1
ATOM 747 C C . ASN A 1 99 ? -9.316 -13.116 -13.439 1.00 93.00 99 ASN A C 1
ATOM 749 O O . ASN A 1 99 ? -9.075 -13.215 -14.641 1.00 93.00 99 ASN A O 1
ATOM 753 N N . PRO A 1 100 ? -9.821 -14.161 -12.756 1.00 93.25 100 PRO A N 1
ATOM 754 C CA . PRO A 1 100 ? -10.076 -15.465 -13.379 1.00 93.25 100 PRO A CA 1
ATOM 755 C C . PRO A 1 100 ? -11.208 -15.456 -14.419 1.00 93.25 100 PRO A C 1
ATOM 757 O O . PRO A 1 100 ? -11.289 -16.371 -15.240 1.00 93.25 100 PRO A O 1
ATOM 760 N N . LEU A 1 101 ? -12.092 -14.455 -14.375 1.00 93.25 101 LEU A N 1
ATOM 761 C CA . LEU A 1 101 ? -13.262 -14.364 -15.248 1.00 93.25 101 LEU A CA 1
ATOM 762 C C . LEU A 1 101 ? -12.942 -13.689 -16.584 1.00 93.25 101 LEU A C 1
ATOM 764 O O . LEU A 1 101 ? -13.519 -14.045 -17.607 1.00 93.25 101 LEU A O 1
ATOM 768 N N . SER A 1 102 ? -12.027 -12.719 -16.582 1.00 91.62 102 SER A N 1
ATOM 769 C CA . SER A 1 102 ? -11.631 -11.974 -17.785 1.00 91.62 102 SER A CA 1
ATOM 770 C C . SER A 1 102 ? -10.208 -12.270 -18.256 1.00 91.62 102 SER A C 1
ATOM 772 O O . SER A 1 102 ? -9.843 -11.858 -19.353 1.00 91.62 102 SER A O 1
ATOM 774 N N . TYR A 1 103 ? -9.399 -12.945 -17.433 1.00 91.25 103 TYR A N 1
ATOM 775 C CA . TYR A 1 103 ? -7.943 -13.085 -17.567 1.00 91.25 103 TYR A CA 1
ATOM 776 C C . TYR A 1 103 ? -7.168 -11.760 -17.532 1.00 91.25 103 TYR A C 1
ATOM 778 O O . TYR A 1 103 ? -5.942 -11.769 -17.603 1.00 91.25 103 TYR A O 1
ATOM 786 N N . ALA A 1 104 ? -7.845 -10.617 -17.400 1.00 88.19 104 ALA A N 1
ATOM 787 C CA . ALA A 1 104 ? -7.188 -9.322 -17.380 1.00 88.19 104 ALA A CA 1
ATOM 788 C C . ALA A 1 104 ? -6.409 -9.123 -16.064 1.00 88.19 104 ALA A C 1
ATOM 790 O O . ALA A 1 104 ? -6.889 -9.527 -14.996 1.00 88.19 104 ALA A O 1
ATOM 791 N N . PRO A 1 105 ? -5.225 -8.488 -16.119 1.00 90.12 105 PRO A N 1
ATOM 792 C CA . PRO A 1 105 ? -4.559 -8.008 -14.924 1.00 90.12 105 PRO A CA 1
ATOM 793 C C . PRO A 1 105 ? -5.355 -6.866 -14.294 1.00 90.12 105 PRO A C 1
ATOM 795 O O . PRO A 1 105 ? -5.858 -5.975 -14.976 1.00 90.12 105 PRO A O 1
ATOM 798 N N . GLU A 1 106 ? -5.419 -6.882 -12.975 1.00 89.75 106 GLU A N 1
ATOM 799 C CA . GLU A 1 106 ? -5.961 -5.819 -12.143 1.00 89.75 106 GLU A CA 1
ATOM 800 C C . GLU A 1 106 ? -4.850 -5.269 -11.248 1.00 89.75 106 GLU A C 1
ATOM 802 O O . GLU A 1 106 ? -3.874 -5.960 -10.960 1.00 89.75 106 GLU A O 1
ATOM 807 N N . TYR A 1 107 ? -4.997 -4.037 -10.765 1.00 89.81 107 TYR A N 1
ATOM 808 C CA . TYR A 1 107 ? -4.058 -3.508 -9.782 1.00 89.81 107 TYR A CA 1
ATOM 809 C C . TYR A 1 107 ? -4.183 -4.266 -8.455 1.00 89.81 107 TYR A C 1
ATOM 811 O O . TYR A 1 107 ? -5.297 -4.488 -7.967 1.00 89.81 107 TYR A O 1
ATOM 819 N N . ALA A 1 108 ? -3.053 -4.694 -7.884 1.00 90.69 108 ALA A N 1
ATOM 820 C CA . ALA A 1 108 ? -3.069 -5.557 -6.709 1.00 90.69 108 ALA A CA 1
ATOM 821 C C . ALA A 1 108 ? -3.326 -4.815 -5.401 1.00 90.69 108 ALA A C 1
ATOM 823 O O . ALA A 1 108 ? -3.896 -5.420 -4.512 1.00 90.69 108 ALA A O 1
ATOM 824 N N . ILE A 1 109 ? -2.939 -3.544 -5.255 1.00 91.50 109 ILE A N 1
ATOM 825 C CA . ILE A 1 109 ? -2.979 -2.864 -3.945 1.00 91.50 109 ILE A CA 1
ATOM 826 C C . ILE A 1 109 ? -4.400 -2.439 -3.563 1.00 91.50 109 ILE A C 1
ATOM 828 O O . ILE A 1 109 ? -4.813 -2.596 -2.414 1.00 91.50 109 ILE A O 1
ATOM 832 N N . ALA A 1 110 ? -5.160 -1.912 -4.521 1.00 90.44 110 ALA A N 1
ATOM 833 C CA . ALA A 1 110 ? -6.487 -1.366 -4.272 1.00 90.44 110 ALA A CA 1
ATOM 834 C C . ALA A 1 110 ? -7.415 -1.544 -5.478 1.00 90.44 110 ALA A C 1
ATOM 836 O O . ALA A 1 110 ? -6.975 -1.739 -6.614 1.00 90.44 110 ALA A O 1
ATOM 837 N N . ARG A 1 111 ? -8.721 -1.486 -5.220 1.00 87.81 111 ARG A N 1
ATOM 838 C CA . ARG A 1 111 ? -9.793 -1.572 -6.212 1.00 87.81 111 ARG A CA 1
ATOM 839 C C . ARG A 1 111 ? -10.698 -0.353 -6.072 1.00 87.81 111 ARG A C 1
ATOM 841 O O . ARG A 1 111 ? -11.238 -0.106 -5.002 1.00 87.81 111 ARG A O 1
ATOM 848 N N . SER A 1 112 ? -10.885 0.388 -7.157 1.00 84.44 112 SER A N 1
ATOM 849 C CA . SER A 1 112 ? -11.845 1.493 -7.202 1.00 84.44 112 SER A CA 1
ATOM 850 C C . SER A 1 112 ? -13.187 1.000 -7.732 1.00 84.44 112 SER A C 1
ATOM 852 O O . SER A 1 112 ? -13.248 0.314 -8.753 1.00 84.44 112 SER A O 1
ATOM 854 N N . HIS A 1 113 ? -14.259 1.373 -7.047 1.00 83.00 113 HIS A N 1
ATOM 855 C CA . HIS A 1 113 ? -15.637 1.158 -7.451 1.00 83.00 113 HIS A CA 1
ATOM 856 C C . HIS A 1 113 ? -16.247 2.510 -7.831 1.00 83.00 113 HIS A C 1
ATOM 858 O O . HIS A 1 113 ? -16.222 3.433 -7.011 1.00 83.00 113 HIS A O 1
ATOM 864 N N . PRO A 1 114 ? -16.780 2.654 -9.056 1.00 79.56 114 PRO A N 1
ATOM 865 C CA . PRO A 1 114 ? -17.469 3.878 -9.437 1.00 79.56 114 PRO A CA 1
ATOM 866 C C . PRO A 1 114 ? -18.732 4.084 -8.579 1.00 79.56 114 PRO A C 1
ATOM 868 O O . PRO A 1 114 ? -19.231 3.115 -7.993 1.00 79.56 114 PRO A O 1
ATOM 871 N N . PRO A 1 115 ? -19.266 5.318 -8.525 1.00 81.44 115 PRO A N 1
ATOM 872 C CA . PRO A 1 115 ? -20.588 5.597 -7.970 1.00 81.44 115 PRO A CA 1
ATOM 873 C C . PRO A 1 115 ? -21.635 4.607 -8.491 1.00 81.44 115 PRO A C 1
ATOM 875 O O . PRO A 1 115 ? -21.722 4.367 -9.698 1.00 81.44 115 PRO A O 1
ATOM 878 N N . GLN A 1 116 ? -22.409 4.003 -7.591 1.00 81.94 116 GLN A N 1
ATOM 879 C CA . GLN A 1 116 ? -23.439 3.027 -7.963 1.00 81.94 116 GLN A CA 1
ATOM 880 C C . GLN A 1 116 ? -24.766 3.694 -8.322 1.00 81.94 116 GLN A C 1
ATOM 882 O O . GLN A 1 116 ? -25.575 3.120 -9.053 1.00 81.94 116 GLN A O 1
ATOM 887 N N . HIS A 1 117 ? -24.997 4.899 -7.809 1.00 85.69 117 HIS A N 1
ATOM 888 C CA . HIS A 1 117 ? -26.220 5.647 -8.010 1.00 85.69 117 HIS A CA 1
ATOM 889 C C . HIS A 1 117 ? -25.880 6.938 -8.738 1.00 85.69 117 HIS A C 1
ATOM 891 O O . HIS A 1 117 ? -25.214 7.816 -8.202 1.00 85.69 117 HIS A O 1
ATOM 897 N N . ALA A 1 118 ? -26.378 7.082 -9.957 1.00 84.88 118 ALA A N 1
ATOM 898 C CA . ALA A 1 118 ? -26.216 8.304 -10.721 1.00 84.88 118 ALA A CA 1
ATOM 899 C C . ALA A 1 118 ? -27.499 8.637 -11.477 1.00 84.88 118 ALA A C 1
ATOM 901 O O . ALA A 1 118 ? -28.288 7.751 -11.817 1.00 84.88 118 ALA A O 1
ATOM 902 N N . ILE A 1 119 ? -27.714 9.928 -11.716 1.00 88.38 119 ILE A N 1
ATOM 903 C CA . ILE A 1 119 ? -28.828 10.433 -12.517 1.00 88.38 119 ILE A CA 1
ATOM 904 C C . ILE A 1 119 ? -28.254 11.164 -13.723 1.00 88.38 119 ILE A C 1
ATOM 906 O O . ILE A 1 119 ? -27.479 12.107 -13.568 1.00 88.38 119 ILE A O 1
ATOM 910 N N . ASP A 1 120 ? -28.695 10.773 -14.915 1.00 87.12 120 ASP A N 1
ATOM 911 C CA . ASP A 1 120 ? -28.410 11.517 -16.136 1.00 87.12 120 ASP A CA 1
ATOM 912 C C . ASP A 1 120 ? -29.409 12.672 -16.277 1.00 87.12 120 ASP A C 1
ATOM 914 O O . ASP A 1 120 ? -30.609 12.461 -16.483 1.00 87.12 120 ASP A O 1
ATOM 918 N N . LEU A 1 121 ? -28.932 13.910 -16.146 1.00 84.44 121 LEU A N 1
ATOM 919 C CA . LEU A 1 121 ? -29.768 15.106 -16.227 1.00 84.44 121 LEU A CA 1
ATOM 920 C C . LEU A 1 121 ? -29.065 16.211 -17.021 1.00 84.44 121 LEU A C 1
ATOM 922 O O . LEU A 1 121 ? -27.939 16.592 -16.721 1.00 84.44 121 LEU A O 1
ATOM 926 N N . PHE A 1 122 ? -29.742 16.753 -18.039 1.00 83.25 122 PHE A N 1
ATOM 927 C CA . PHE A 1 122 ? -29.212 17.813 -18.915 1.00 83.25 122 PHE A CA 1
ATOM 928 C C . PHE A 1 122 ? -27.861 17.479 -19.585 1.00 83.25 122 PHE A C 1
ATOM 930 O O . PHE A 1 122 ? -27.055 18.374 -19.819 1.00 83.25 122 PHE A O 1
ATOM 937 N N . GLY A 1 123 ? -27.610 16.202 -19.896 1.00 77.19 123 GLY A N 1
ATOM 938 C CA . GLY A 1 123 ? -26.339 15.744 -20.476 1.00 77.19 123 GLY A CA 1
ATOM 939 C C . GLY A 1 123 ? -25.206 15.553 -19.459 1.00 77.19 123 GLY A C 1
ATOM 940 O O . GLY A 1 123 ? -24.097 15.215 -19.862 1.00 77.19 123 GLY A O 1
ATOM 941 N N . TRP A 1 124 ? -25.479 15.737 -18.164 1.00 82.19 124 TRP A N 1
ATOM 942 C CA . TRP A 1 124 ? -24.553 15.451 -17.070 1.00 82.19 124 TRP A CA 1
ATOM 943 C C . TRP A 1 124 ? -24.878 14.115 -16.411 1.00 82.19 124 TRP A C 1
ATOM 945 O O . TRP A 1 124 ? -26.041 13.844 -16.120 1.00 82.19 124 TRP A O 1
ATOM 955 N N . HIS A 1 125 ? -23.843 13.337 -16.109 1.00 83.94 125 HIS A N 1
ATOM 956 C CA . HIS A 1 125 ? -23.910 12.153 -15.262 1.00 83.94 125 HIS A CA 1
ATOM 957 C C . HIS A 1 125 ? -23.651 12.575 -13.811 1.00 83.94 125 HIS A C 1
ATOM 959 O O . HIS A 1 125 ? -22.511 12.841 -13.432 1.00 83.94 125 HIS A O 1
ATOM 965 N N . LEU A 1 126 ? -24.712 12.732 -13.015 1.00 85.50 126 LEU A N 1
ATOM 966 C CA . LEU A 1 126 ? -24.631 13.249 -11.646 1.00 85.50 126 LEU A CA 1
ATOM 967 C C . LEU A 1 126 ? -24.563 12.090 -10.642 1.00 85.50 126 LEU A C 1
ATOM 969 O O . LEU A 1 126 ? -25.599 11.463 -10.395 1.00 85.50 126 LEU A O 1
ATOM 973 N N . PRO A 1 127 ? -23.394 11.804 -10.043 1.00 82.88 127 PRO A N 1
ATOM 974 C CA . PRO A 1 127 ? -23.289 10.780 -9.013 1.00 82.88 127 PRO A CA 1
ATOM 975 C C . PRO A 1 127 ? -24.011 11.227 -7.732 1.00 82.88 127 PRO A C 1
ATOM 977 O O . PRO A 1 127 ? -23.884 12.370 -7.292 1.00 82.88 127 PRO A O 1
ATOM 980 N N . LEU A 1 128 ? -24.786 10.322 -7.137 1.00 84.88 128 LEU A N 1
ATOM 981 C CA . LEU A 1 128 ? -25.471 10.496 -5.850 1.00 84.88 128 LEU A CA 1
ATOM 982 C C . LEU A 1 128 ? -24.657 9.922 -4.680 1.00 84.88 128 LEU A C 1
ATOM 984 O O . LEU A 1 128 ? -24.986 10.164 -3.519 1.00 84.88 128 LEU A O 1
ATOM 988 N N . ASP A 1 129 ? -23.603 9.170 -4.987 1.00 80.00 129 ASP A N 1
ATOM 989 C CA . ASP A 1 129 ? -22.624 8.613 -4.064 1.00 80.00 129 ASP A CA 1
ATOM 990 C C . ASP A 1 129 ? -21.193 8.849 -4.580 1.00 80.00 129 ASP A C 1
ATOM 992 O O . ASP A 1 129 ? -20.968 9.049 -5.768 1.00 80.00 129 ASP A O 1
ATOM 996 N N . ALA A 1 130 ? -20.202 8.860 -3.687 1.00 71.56 130 ALA A N 1
ATOM 997 C CA . ALA A 1 130 ? -18.828 9.260 -4.020 1.00 71.56 130 ALA A CA 1
ATOM 998 C C . ALA A 1 130 ? -17.990 8.163 -4.720 1.00 71.56 130 ALA A C 1
ATOM 1000 O O . ALA A 1 130 ? -16.808 8.373 -4.987 1.00 71.56 130 ALA A O 1
ATOM 1001 N N . GLY A 1 131 ? -18.575 6.992 -5.007 1.00 78.62 131 GLY A N 1
ATOM 1002 C CA . GLY A 1 131 ? -17.806 5.775 -5.281 1.00 78.62 131 GLY A CA 1
ATOM 1003 C C . GLY A 1 131 ? -17.031 5.315 -4.039 1.00 78.62 131 GLY A C 1
ATOM 1004 O O . GLY A 1 131 ? -17.086 5.943 -2.980 1.00 78.62 131 GLY A O 1
ATOM 1005 N N . THR A 1 132 ? -16.320 4.195 -4.136 1.00 83.56 132 THR A N 1
ATOM 1006 C CA . THR A 1 132 ? -15.498 3.684 -3.027 1.00 83.56 132 THR A CA 1
ATOM 1007 C C . THR A 1 132 ? -14.156 3.173 -3.524 1.00 83.56 132 THR A C 1
ATOM 1009 O O . THR A 1 132 ? -14.014 2.739 -4.664 1.00 83.56 132 THR A O 1
ATOM 1012 N N . VAL A 1 133 ? -13.144 3.217 -2.662 1.00 87.81 133 VAL A N 1
ATOM 1013 C CA . VAL A 1 133 ? -11.862 2.549 -2.895 1.00 87.81 133 VAL A CA 1
ATOM 1014 C C . VAL A 1 133 ? -11.691 1.500 -1.814 1.00 87.81 133 VAL A C 1
ATOM 1016 O O . VAL A 1 133 ? -11.790 1.805 -0.629 1.00 87.81 133 VAL A O 1
ATOM 1019 N N . GLU A 1 134 ? -11.444 0.269 -2.233 1.00 89.44 134 GLU A N 1
ATOM 1020 C CA . GLU A 1 134 ? -11.199 -0.865 -1.358 1.00 89.44 134 GLU A CA 1
ATOM 1021 C C . GLU A 1 134 ? -9.712 -1.227 -1.369 1.00 89.44 134 GLU A C 1
ATOM 1023 O O . GLU A 1 134 ? -9.133 -1.449 -2.437 1.00 89.44 134 GLU A O 1
ATOM 1028 N N . SER A 1 135 ? -9.084 -1.310 -0.195 1.00 91.25 135 SER A N 1
ATOM 1029 C CA . SER A 1 135 ? -7.761 -1.926 -0.075 1.00 91.25 135 SER A CA 1
ATOM 1030 C C . SER A 1 135 ? -7.879 -3.428 -0.305 1.00 91.25 135 SER A C 1
ATOM 1032 O O . SER A 1 135 ? -8.730 -4.085 0.289 1.00 91.25 135 SER A O 1
ATOM 1034 N N . ARG A 1 136 ? -7.004 -3.997 -1.137 1.00 92.06 136 ARG A N 1
ATOM 1035 C CA . ARG A 1 136 ? -6.941 -5.452 -1.335 1.00 92.06 136 ARG A CA 1
ATOM 1036 C C . ARG A 1 136 ? -6.063 -6.168 -0.312 1.00 92.06 136 ARG A C 1
ATOM 1038 O O . ARG A 1 136 ? -5.995 -7.393 -0.336 1.00 92.06 136 ARG A O 1
ATOM 1045 N N . ARG A 1 137 ? -5.381 -5.418 0.557 1.00 93.06 137 ARG A N 1
ATOM 1046 C CA . ARG A 1 137 ? -4.652 -5.977 1.691 1.00 93.06 137 ARG A CA 1
ATOM 1047 C C . ARG A 1 137 ? -5.651 -6.341 2.784 1.00 93.06 137 ARG A C 1
ATOM 1049 O O . ARG A 1 137 ? -6.389 -5.479 3.251 1.00 93.06 137 ARG A O 1
ATOM 1056 N N . SER A 1 138 ? -5.628 -7.597 3.210 1.00 92.19 138 SER A N 1
ATOM 1057 C CA . SER A 1 138 ? -6.339 -8.059 4.400 1.00 92.19 138 SER A CA 1
ATOM 1058 C C . SER A 1 138 ? -5.404 -8.093 5.614 1.00 92.19 138 SER A C 1
ATOM 1060 O O . SER A 1 138 ? -4.221 -8.409 5.476 1.00 92.19 138 SER A O 1
ATOM 1062 N N . GLY A 1 139 ? -5.922 -7.785 6.802 1.00 91.44 139 GLY A N 1
ATOM 1063 C CA . GLY A 1 139 ? -5.208 -7.928 8.069 1.00 91.44 139 GLY A CA 1
ATOM 1064 C C . GLY A 1 139 ? -4.893 -6.614 8.778 1.00 91.44 139 GLY A C 1
ATOM 1065 O O . GLY A 1 139 ? -4.524 -5.612 8.165 1.00 91.44 139 GLY A O 1
ATOM 1066 N N . THR A 1 140 ? -4.940 -6.684 10.105 1.00 92.56 140 THR A N 1
ATOM 1067 C CA . THR A 1 140 ? -4.848 -5.545 11.011 1.00 92.56 140 THR A CA 1
ATOM 1068 C C . THR A 1 140 ? -3.431 -4.997 11.087 1.00 92.56 140 THR A C 1
ATOM 1070 O O . THR A 1 140 ? -2.505 -5.739 11.436 1.00 92.56 140 THR A O 1
ATOM 1073 N N . PRO A 1 141 ? -3.242 -3.694 10.821 1.00 94.31 141 PRO A N 1
ATOM 1074 C CA . PRO A 1 141 ? -1.946 -3.055 10.957 1.00 94.31 141 PRO A CA 1
ATOM 1075 C C . PRO A 1 141 ? -1.421 -3.085 12.389 1.00 94.31 141 PRO A C 1
ATOM 1077 O O . PRO A 1 141 ? -2.145 -2.780 13.341 1.00 94.31 141 PRO A O 1
ATOM 1080 N N . PHE A 1 142 ? -0.126 -3.348 12.569 1.00 93.50 142 PHE A N 1
ATOM 1081 C CA . PHE A 1 142 ? 0.462 -3.418 13.911 1.00 93.50 142 PHE A CA 1
ATOM 1082 C C . PHE A 1 142 ? 0.370 -2.100 14.700 1.00 93.50 142 PHE A C 1
ATOM 1084 O O . PHE A 1 142 ? 0.413 -2.132 15.931 1.00 93.50 142 PHE A O 1
ATOM 1091 N N . TRP A 1 143 ? 0.234 -0.942 14.042 1.00 94.12 143 TRP A N 1
ATOM 1092 C CA . TRP A 1 143 ? 0.102 0.350 14.727 1.00 94.12 143 TRP A CA 1
ATOM 1093 C C . TRP A 1 143 ? -1.269 0.560 15.377 1.00 94.12 143 TRP A C 1
ATOM 1095 O O . TRP A 1 143 ? -1.367 1.358 16.310 1.00 94.12 143 TRP A O 1
ATOM 1105 N N . PHE A 1 144 ? -2.302 -0.209 15.004 1.00 92.00 144 PHE A N 1
ATOM 1106 C CA . PHE A 1 144 ? -3.583 -0.199 15.727 1.00 92.00 144 PHE A CA 1
ATOM 1107 C C . PHE A 1 144 ? -3.370 -0.571 17.194 1.00 92.00 144 PHE A C 1
ATOM 1109 O O . PHE A 1 144 ? -3.986 0.004 18.091 1.00 92.00 144 PHE A O 1
ATOM 1116 N N . ALA A 1 145 ? -2.427 -1.477 17.448 1.00 87.75 145 ALA A N 1
ATOM 1117 C CA . ALA A 1 145 ? -2.028 -1.880 18.783 1.00 87.75 145 ALA A CA 1
ATOM 1118 C C . ALA A 1 145 ? -1.488 -0.686 19.604 1.00 87.75 145 ALA A C 1
ATOM 1120 O O . ALA A 1 145 ? -1.738 -0.610 20.808 1.00 87.75 145 ALA A O 1
ATOM 1121 N N . ALA A 1 146 ? -0.780 0.263 18.980 1.00 89.75 146 ALA A N 1
ATOM 1122 C CA . ALA A 1 146 ? -0.309 1.477 19.650 1.00 89.75 146 ALA A CA 1
ATOM 1123 C C . ALA A 1 146 ? -1.488 2.393 20.019 1.00 89.75 146 ALA A C 1
ATOM 1125 O O . ALA A 1 146 ? -1.647 2.754 21.187 1.00 89.75 146 ALA A O 1
ATOM 1126 N N . VAL A 1 147 ? -2.376 2.681 19.062 1.00 91.94 147 VAL A N 1
ATOM 1127 C CA . VAL A 1 147 ? -3.521 3.582 19.283 1.00 91.94 147 VAL A CA 1
ATOM 1128 C C . VAL A 1 147 ? -4.512 3.023 20.300 1.00 91.94 147 VAL A C 1
ATOM 1130 O O . VAL A 1 147 ? -4.954 3.748 21.190 1.00 91.94 147 VAL A O 1
ATOM 1133 N N . ARG A 1 148 ? -4.786 1.713 20.276 1.00 86.25 148 ARG A N 1
ATOM 1134 C CA . ARG A 1 148 ? -5.635 1.046 21.284 1.00 86.25 148 ARG A CA 1
ATOM 1135 C C . ARG A 1 148 ? -5.072 1.137 22.706 1.00 86.25 148 ARG A C 1
ATOM 1137 O O . ARG A 1 148 ? -5.831 1.067 23.671 1.00 86.25 148 ARG A O 1
ATOM 1144 N N . ARG A 1 149 ? -3.754 1.313 22.853 1.00 83.50 149 ARG A N 1
ATOM 1145 C CA . ARG A 1 149 ? -3.078 1.560 24.140 1.00 83.50 149 ARG A CA 1
ATOM 1146 C C . ARG A 1 149 ? -3.113 3.038 24.557 1.00 83.50 149 ARG A C 1
ATOM 1148 O O . ARG A 1 149 ? -2.649 3.366 25.645 1.00 83.50 149 ARG A O 1
ATOM 1155 N N . GLY A 1 150 ? -3.688 3.918 23.736 1.00 87.25 150 GLY A N 1
ATOM 1156 C CA . GLY A 1 150 ? -3.728 5.364 23.960 1.00 87.25 150 GLY A CA 1
ATOM 1157 C C . GLY A 1 150 ? -2.425 6.075 23.590 1.00 87.25 150 GLY A C 1
ATOM 1158 O O . GLY A 1 150 ? -2.125 7.114 24.174 1.00 87.25 150 GLY A O 1
ATOM 1159 N N . LEU A 1 151 ? -1.633 5.495 22.682 1.00 90.31 151 LEU A N 1
ATOM 1160 C CA . LEU A 1 151 ? -0.418 6.105 22.142 1.00 90.31 151 LEU A CA 1
ATOM 1161 C C . LEU A 1 151 ? -0.690 6.718 20.770 1.00 90.31 151 LEU A C 1
ATOM 1163 O O . LEU A 1 151 ? -1.434 6.149 19.972 1.00 90.31 151 LEU A O 1
ATOM 1167 N N . ASP A 1 152 ? -0.004 7.815 20.469 1.00 93.69 152 ASP A N 1
ATOM 1168 C CA . ASP A 1 152 ? 0.028 8.355 19.115 1.00 93.69 152 ASP A CA 1
ATOM 1169 C C . ASP A 1 152 ? 0.824 7.418 18.198 1.00 93.69 152 ASP A C 1
ATOM 1171 O O . ASP A 1 152 ? 1.892 6.910 18.564 1.00 93.69 152 ASP A O 1
ATOM 1175 N N . ALA A 1 153 ? 0.305 7.191 16.995 1.00 96.75 153 ALA A N 1
ATOM 1176 C CA . ALA A 1 153 ? 0.985 6.456 15.942 1.00 96.75 153 ALA A CA 1
ATOM 1177 C C . ALA A 1 153 ? 0.990 7.302 14.671 1.00 96.75 153 ALA A C 1
ATOM 1179 O O . ALA A 1 153 ? -0.081 7.638 14.174 1.00 96.75 153 ALA A O 1
ATOM 1180 N N . THR A 1 154 ? 2.178 7.622 14.157 1.00 98.06 154 THR A N 1
ATOM 1181 C CA . THR A 1 154 ? 2.349 8.334 12.887 1.00 98.06 154 THR A CA 1
ATOM 1182 C C . THR A 1 154 ? 3.033 7.424 11.873 1.00 98.06 154 THR A C 1
ATOM 1184 O O . THR A 1 154 ? 4.126 6.920 12.125 1.00 98.06 154 THR A O 1
ATOM 1187 N N . VAL A 1 155 ? 2.385 7.196 10.733 1.00 98.12 155 VAL A N 1
ATOM 1188 C CA . VAL A 1 155 ? 2.795 6.281 9.664 1.00 98.12 155 VAL A CA 1
ATOM 1189 C C . VAL A 1 155 ? 2.926 7.078 8.374 1.00 98.12 155 VAL A C 1
ATOM 1191 O O . VAL A 1 155 ? 1.947 7.611 7.863 1.00 98.12 155 VAL A O 1
ATOM 1194 N N . LEU A 1 156 ? 4.137 7.175 7.840 1.00 97.44 156 LEU A N 1
ATOM 1195 C CA . LEU A 1 156 ? 4.462 8.048 6.719 1.00 97.44 156 LEU A CA 1
ATOM 1196 C C . LEU A 1 156 ? 5.048 7.236 5.571 1.00 97.44 156 LEU A C 1
ATOM 1198 O O . LEU A 1 156 ? 6.066 6.562 5.727 1.00 97.44 156 LEU A O 1
ATOM 1202 N N . GLN A 1 157 ? 4.417 7.332 4.401 1.00 95.62 157 GLN A N 1
ATOM 1203 C CA . GLN A 1 157 ? 4.931 6.796 3.138 1.00 95.62 157 GLN A CA 1
ATOM 1204 C C . GLN A 1 157 ? 5.180 5.275 3.143 1.00 95.62 157 GLN A C 1
ATOM 1206 O O . GLN A 1 157 ? 5.871 4.757 2.271 1.00 95.62 157 GLN A O 1
ATOM 1211 N N . VAL A 1 158 ? 4.586 4.534 4.085 1.00 96.12 158 VAL A N 1
ATOM 1212 C CA . VAL A 1 158 ? 4.686 3.069 4.127 1.00 96.12 158 VAL A CA 1
ATOM 1213 C C . VAL A 1 158 ? 3.932 2.481 2.928 1.00 96.12 158 VAL A C 1
ATOM 1215 O O . VAL A 1 158 ? 2.759 2.816 2.739 1.00 96.12 158 VAL A O 1
ATOM 1218 N N . PRO A 1 159 ? 4.546 1.623 2.096 1.00 95.00 159 PRO A N 1
ATOM 1219 C CA . PRO A 1 159 ? 3.853 0.997 0.972 1.00 95.00 159 PRO A CA 1
ATOM 1220 C C . PRO A 1 159 ? 2.611 0.200 1.400 1.00 95.00 159 PRO A C 1
ATOM 1222 O O . PRO A 1 159 ? 2.553 -0.330 2.507 1.00 95.00 159 PRO A O 1
ATOM 1225 N N . THR A 1 160 ? 1.610 0.088 0.519 1.00 92.56 160 THR A N 1
ATOM 1226 C CA . THR A 1 160 ? 0.349 -0.662 0.753 1.00 92.56 160 THR A CA 1
ATOM 1227 C C . THR A 1 160 ? -0.548 -0.124 1.876 1.00 92.56 160 THR A C 1
ATOM 1229 O O . THR A 1 160 ? -1.326 -0.855 2.495 1.00 92.56 160 THR A O 1
ATOM 1232 N N . THR A 1 161 ? -0.469 1.185 2.114 1.00 92.88 161 THR A N 1
ATOM 1233 C CA . THR A 1 161 ? -1.312 1.907 3.080 1.00 92.88 161 THR A CA 1
ATOM 1234 C C . THR A 1 161 ? -2.410 2.743 2.432 1.00 92.88 161 THR A C 1
ATOM 1236 O O . THR A 1 161 ? -3.118 3.435 3.149 1.00 92.88 161 THR A O 1
ATOM 1239 N N . TRP A 1 162 ? -2.581 2.676 1.104 1.00 92.31 162 TRP A N 1
ATOM 1240 C CA . TRP A 1 162 ? -3.680 3.349 0.409 1.00 92.31 162 TRP A CA 1
ATOM 1241 C C . TRP A 1 162 ? -4.885 2.411 0.187 1.00 92.31 162 TRP A C 1
ATOM 1243 O O . TRP A 1 162 ? -4.684 1.273 -0.255 1.00 92.31 162 TRP A O 1
ATOM 1253 N N . PRO A 1 163 ? -6.130 2.873 0.419 1.00 91.38 163 PRO A N 1
ATOM 1254 C CA . PRO A 1 163 ? -6.497 4.130 1.086 1.00 91.38 163 PRO A CA 1
ATOM 1255 C C . PRO A 1 163 ? -6.031 4.171 2.557 1.00 91.38 163 PRO A C 1
ATOM 1257 O O . PRO A 1 163 ? -5.913 3.101 3.166 1.00 91.38 163 PRO A O 1
ATOM 1260 N N . PRO A 1 164 ? -5.780 5.366 3.135 1.00 91.81 164 PRO A N 1
ATOM 1261 C CA . PRO A 1 164 ? -5.275 5.514 4.504 1.00 91.81 164 PRO A CA 1
ATOM 1262 C C . PRO A 1 164 ? -6.251 4.928 5.535 1.00 91.81 164 PRO A C 1
ATOM 1264 O O . PRO A 1 164 ? -7.468 4.985 5.364 1.00 91.81 164 PRO A O 1
ATOM 1267 N N . GLU A 1 165 ? -5.717 4.322 6.595 1.00 87.50 165 GLU A N 1
ATOM 1268 C CA . GLU A 1 165 ? -6.500 3.651 7.645 1.00 87.50 165 GLU A CA 1
ATOM 1269 C C . GLU A 1 165 ? -6.797 4.571 8.825 1.00 87.50 165 GLU A C 1
ATOM 1271 O O . GLU A 1 165 ? -5.917 5.292 9.296 1.00 87.50 165 GLU A O 1
ATOM 1276 N N . ALA A 1 166 ? -8.019 4.472 9.359 1.00 80.19 166 ALA A N 1
ATOM 1277 C CA . ALA A 1 166 ? -8.463 5.214 10.533 1.00 80.19 166 ALA A CA 1
ATOM 1278 C C . ALA A 1 166 ? -7.887 4.618 11.830 1.00 80.19 166 ALA A C 1
ATOM 1280 O O . ALA A 1 166 ? -8.607 4.033 12.635 1.00 80.19 166 ALA A O 1
ATOM 1281 N N . GLY A 1 167 ? -6.566 4.716 12.012 1.00 78.56 167 GLY A N 1
ATOM 1282 C CA . GLY A 1 167 ? -5.845 4.058 13.106 1.00 78.56 167 GLY A CA 1
ATOM 1283 C C . GLY A 1 167 ? -4.592 4.776 13.583 1.00 78.56 167 GLY A C 1
ATOM 1284 O O . GLY A 1 167 ? -3.641 4.120 13.996 1.00 78.56 167 GLY A O 1
ATOM 1285 N N . GLY A 1 168 ? -4.594 6.104 13.523 1.00 89.25 168 GLY A N 1
ATOM 1286 C CA . GLY A 1 168 ? -3.454 6.970 13.820 1.00 89.25 168 GLY A CA 1
ATOM 1287 C C . GLY A 1 168 ? -3.279 8.008 12.718 1.00 89.25 168 GLY A C 1
ATOM 1288 O O . GLY A 1 168 ? -4.098 8.100 11.812 1.00 89.25 168 GLY A O 1
ATOM 1289 N N . THR A 1 169 ? -2.205 8.774 12.773 1.00 96.69 169 THR A N 1
ATOM 1290 C CA . THR A 1 169 ? -1.855 9.718 11.718 1.00 96.69 169 THR A CA 1
ATOM 1291 C C . THR A 1 169 ? -1.181 8.961 10.575 1.00 96.69 169 THR A C 1
ATOM 1293 O O . THR A 1 169 ? -0.065 8.479 10.731 1.00 96.69 169 THR A O 1
ATOM 1296 N N . VAL A 1 170 ? -1.830 8.822 9.423 1.00 97.12 170 VAL A N 1
ATOM 1297 C CA . VAL A 1 170 ? -1.314 8.072 8.268 1.00 97.12 170 VAL A CA 1
ATOM 1298 C C . VAL A 1 170 ? -1.179 9.006 7.073 1.00 97.12 170 VAL A C 1
ATOM 1300 O O . VAL A 1 170 ? -2.152 9.639 6.690 1.00 97.12 170 VAL A O 1
ATOM 1303 N N . LEU A 1 171 ? -0.008 9.065 6.443 1.00 96.94 171 LEU A N 1
ATOM 1304 C CA . LEU A 1 171 ? 0.180 9.601 5.093 1.00 96.94 171 LEU A CA 1
ATOM 1305 C C . LEU A 1 171 ? 0.547 8.432 4.178 1.00 96.94 171 LEU A C 1
ATOM 1307 O O . LEU A 1 171 ? 1.616 7.838 4.339 1.00 96.94 171 LEU A O 1
ATOM 1311 N N . SER A 1 172 ? -0.341 8.099 3.241 1.00 95.31 172 SER A N 1
ATOM 1312 C CA . SER A 1 172 ? -0.223 6.885 2.428 1.00 95.31 172 SER A CA 1
ATOM 1313 C C . SER A 1 172 ? 1.040 6.880 1.563 1.00 95.31 172 SER A C 1
ATOM 1315 O O . SER A 1 172 ? 1.452 7.916 1.043 1.00 95.31 172 SER A O 1
ATOM 1317 N N . GLY A 1 173 ? 1.641 5.701 1.394 1.00 92.88 173 GLY A N 1
ATOM 1318 C CA . GLY A 1 173 ? 2.748 5.463 0.463 1.00 92.88 173 GLY A CA 1
ATOM 1319 C C . GLY A 1 173 ? 2.282 4.883 -0.876 1.00 92.88 173 GLY A C 1
ATOM 1320 O O . GLY A 1 173 ? 1.285 5.312 -1.459 1.00 92.88 173 GLY A O 1
ATOM 1321 N N . MET A 1 174 ? 3.005 3.871 -1.366 1.00 91.12 174 MET A N 1
ATOM 1322 C CA . MET A 1 174 ? 2.684 3.136 -2.598 1.00 91.12 174 MET A CA 1
ATOM 1323 C C . MET A 1 174 ? 1.204 2.719 -2.659 1.00 91.12 174 MET A C 1
ATOM 1325 O O . MET A 1 174 ? 0.699 2.071 -1.739 1.00 91.12 174 MET A O 1
ATOM 1329 N N . GLY A 1 175 ? 0.533 3.065 -3.761 1.00 89.12 175 GLY A N 1
ATOM 1330 C CA . GLY A 1 175 ? -0.898 2.829 -3.967 1.00 89.12 175 GLY A CA 1
ATOM 1331 C C . GLY A 1 175 ? -1.653 4.076 -4.427 1.00 89.12 175 GLY A C 1
ATOM 1332 O O . GLY A 1 175 ? -2.542 3.955 -5.268 1.00 89.12 175 GLY A O 1
ATOM 1333 N N . VAL A 1 176 ? -1.259 5.257 -3.931 1.00 93.50 176 VAL A N 1
ATOM 1334 C CA . VAL A 1 176 ? -1.907 6.538 -4.261 1.00 93.50 176 VAL A CA 1
ATOM 1335 C C . VAL A 1 176 ? -1.753 6.851 -5.760 1.00 93.50 176 VAL A C 1
ATOM 1337 O O . VAL A 1 176 ? -0.611 6.974 -6.221 1.00 93.50 176 VAL A O 1
ATOM 1340 N N . PRO A 1 177 ? -2.860 6.997 -6.517 1.00 92.75 177 PRO A N 1
ATOM 1341 C CA . PRO A 1 177 ? -2.815 7.309 -7.942 1.00 92.75 177 PRO A CA 1
ATOM 1342 C C . PRO A 1 177 ? -2.556 8.801 -8.208 1.00 92.75 177 PRO A C 1
ATOM 1344 O O . PRO A 1 177 ? -2.777 9.654 -7.348 1.00 92.75 177 PRO A O 1
ATOM 1347 N N . ASP A 1 178 ? -2.135 9.122 -9.432 1.00 93.25 178 ASP A N 1
ATOM 1348 C CA . ASP A 1 178 ? -2.177 10.495 -9.948 1.00 93.25 178 ASP A CA 1
ATOM 1349 C C . ASP A 1 178 ? -3.608 10.931 -10.310 1.00 93.25 178 ASP A C 1
ATOM 1351 O O . ASP A 1 178 ? -4.549 10.135 -10.293 1.00 93.25 178 ASP A O 1
ATOM 1355 N N . LEU A 1 179 ? -3.793 12.207 -10.674 1.00 93.06 179 LEU A N 1
ATOM 1356 C CA . LEU A 1 179 ? -5.110 12.716 -11.079 1.00 93.06 179 LEU A CA 1
ATOM 1357 C C . LEU A 1 179 ? -5.667 12.067 -12.356 1.00 93.06 179 LEU A C 1
ATOM 1359 O O . LEU A 1 179 ? -6.856 12.199 -12.627 1.00 93.06 179 LEU A O 1
ATOM 1363 N N . LEU A 1 180 ? -4.855 11.349 -13.136 1.00 91.31 180 LEU A N 1
ATOM 1364 C CA . LEU A 1 180 ? -5.345 10.576 -14.282 1.00 91.31 180 LEU A CA 1
ATOM 1365 C C . LEU A 1 180 ? -5.891 9.201 -13.857 1.00 91.31 180 LEU A C 1
ATOM 1367 O O . LEU A 1 180 ? -6.397 8.462 -14.698 1.00 91.31 180 LEU A O 1
ATOM 1371 N N . GLY A 1 181 ? -5.796 8.850 -12.569 1.00 88.56 181 GLY A N 1
ATOM 1372 C CA . GLY A 1 181 ? -6.166 7.540 -12.038 1.00 88.56 181 GLY A CA 1
ATOM 1373 C C . GLY A 1 181 ? -5.107 6.464 -12.291 1.00 88.56 181 GLY A C 1
ATOM 1374 O O . GLY A 1 181 ? -5.398 5.276 -12.156 1.00 88.56 181 GLY A O 1
ATOM 1375 N N . THR A 1 182 ? -3.888 6.854 -12.673 1.00 89.19 182 THR A N 1
ATOM 1376 C CA . THR A 1 182 ? -2.793 5.934 -13.008 1.00 89.19 182 THR A CA 1
ATOM 1377 C C . THR A 1 182 ? -1.698 5.948 -11.938 1.00 89.19 182 THR A C 1
ATOM 1379 O O . THR A 1 182 ? -1.779 6.678 -10.952 1.00 89.19 182 THR A O 1
ATOM 1382 N N . GLN A 1 183 ? -0.665 5.118 -12.101 1.00 87.38 183 GLN A N 1
ATOM 1383 C CA . GLN A 1 183 ? 0.458 5.010 -11.162 1.00 87.38 183 GLN A CA 1
ATOM 1384 C C . GLN A 1 183 ? 1.675 5.824 -11.639 1.00 87.38 183 GLN A C 1
ATOM 1386 O O . GLN A 1 183 ? 2.785 5.300 -11.689 1.00 87.38 183 GLN A O 1
ATOM 1391 N N . GLY A 1 184 ? 1.463 7.095 -12.011 1.00 89.12 184 GLY A N 1
ATOM 1392 C CA . GLY A 1 184 ? 2.541 8.023 -12.364 1.00 89.12 184 GLY A CA 1
ATOM 1393 C C . GLY A 1 184 ? 2.726 8.254 -13.867 1.00 89.12 184 GLY A C 1
ATOM 1394 O O . GLY A 1 184 ? 3.854 8.220 -14.359 1.00 89.12 184 GLY A O 1
ATOM 1395 N N . THR A 1 185 ? 1.650 8.520 -14.612 1.00 91.75 185 THR A N 1
ATOM 1396 C CA . THR A 1 185 ? 1.733 8.857 -16.041 1.00 91.75 185 THR A CA 1
ATOM 1397 C C . THR A 1 185 ? 2.284 10.270 -16.249 1.00 91.75 185 THR A C 1
ATOM 1399 O O . THR A 1 185 ? 1.638 11.278 -15.955 1.00 91.75 185 THR A O 1
ATOM 1402 N N . TRP A 1 186 ? 3.485 10.352 -16.818 1.00 92.50 186 TRP A N 1
ATOM 1403 C CA . TRP A 1 186 ? 4.136 11.602 -17.216 1.00 92.50 186 TRP A CA 1
ATOM 1404 C C . TRP A 1 186 ? 3.662 12.101 -18.587 1.00 92.50 186 TRP A C 1
ATOM 1406 O O . TRP A 1 186 ? 2.968 11.402 -19.328 1.00 92.50 186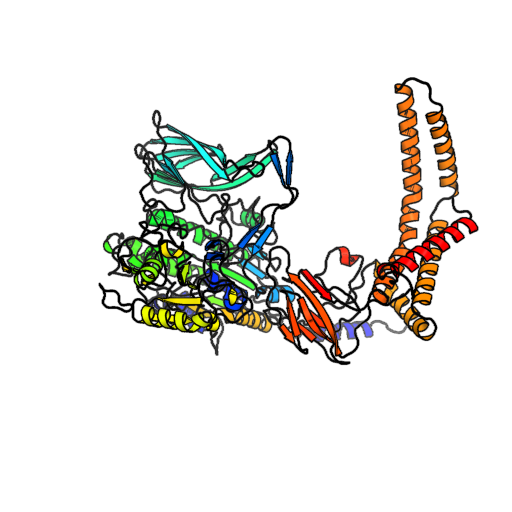 TRP A O 1
ATOM 1416 N N . THR A 1 187 ? 4.013 13.342 -18.941 1.00 95.31 187 THR A N 1
ATOM 1417 C CA . THR A 1 187 ? 3.639 13.958 -20.228 1.00 95.31 187 THR A CA 1
ATOM 1418 C C . THR A 1 187 ? 4.823 14.647 -20.903 1.00 95.31 187 THR A C 1
ATOM 1420 O O . THR A 1 187 ? 5.585 15.345 -20.246 1.00 95.31 187 THR A O 1
ATOM 1423 N N . ILE A 1 188 ? 4.957 14.490 -22.219 1.00 96.00 188 ILE A N 1
ATOM 1424 C CA . ILE A 1 188 ? 5.968 15.155 -23.047 1.00 96.00 188 ILE A CA 1
ATOM 1425 C C . ILE A 1 188 ? 5.306 16.039 -24.100 1.00 96.00 188 ILE A C 1
ATOM 1427 O O . ILE A 1 188 ? 4.380 15.605 -24.786 1.00 96.00 188 ILE A O 1
ATOM 1431 N N . TYR A 1 189 ? 5.853 17.241 -24.277 1.00 97.25 189 TYR A N 1
ATOM 1432 C CA . TYR A 1 189 ? 5.631 18.085 -25.451 1.00 97.25 189 TYR A CA 1
ATOM 1433 C C . TYR A 1 189 ? 6.920 18.147 -26.262 1.00 97.25 189 TYR A C 1
ATOM 1435 O O . TYR A 1 189 ? 7.959 18.556 -25.738 1.00 97.25 189 TYR A O 1
ATOM 1443 N N . ALA A 1 190 ? 6.860 17.736 -27.528 1.00 96.44 190 ALA A N 1
ATOM 1444 C CA . ALA A 1 190 ? 8.043 17.669 -28.378 1.00 96.44 190 ALA A CA 1
ATOM 1445 C C . ALA A 1 190 ? 7.774 18.082 -29.825 1.00 96.44 190 ALA A C 1
ATOM 1447 O O . ALA A 1 190 ? 6.695 17.825 -30.351 1.00 96.44 190 ALA A O 1
ATOM 1448 N N . THR A 1 191 ? 8.775 18.630 -30.519 1.00 96.25 191 THR A N 1
ATOM 1449 C CA . THR A 1 191 ? 8.689 18.878 -31.976 1.00 96.25 191 THR A CA 1
ATOM 1450 C C . THR A 1 191 ? 8.906 17.629 -32.832 1.00 96.25 191 THR A C 1
ATOM 1452 O O . THR A 1 191 ? 8.822 17.686 -34.058 1.00 96.25 191 THR A O 1
ATOM 1455 N N . ARG A 1 192 ? 9.140 16.479 -32.191 1.00 93.44 192 ARG A N 1
ATOM 1456 C CA . ARG A 1 192 ? 9.381 15.179 -32.826 1.00 93.44 192 ARG A CA 1
ATOM 1457 C C . ARG A 1 192 ? 8.334 14.135 -32.404 1.00 93.44 192 ARG A C 1
ATOM 1459 O O . ARG A 1 192 ? 7.688 14.307 -31.362 1.00 93.44 192 ARG A O 1
ATOM 1466 N N . PRO A 1 193 ? 8.126 13.066 -33.193 1.00 91.62 193 PRO A N 1
ATOM 1467 C CA . PRO A 1 193 ? 7.273 11.951 -32.787 1.00 91.62 193 PRO A CA 1
ATOM 1468 C C . PRO A 1 193 ? 7.873 11.179 -31.604 1.00 91.62 193 PRO A C 1
ATOM 1470 O O . PRO A 1 193 ? 9.079 11.247 -31.351 1.00 91.62 193 PRO A O 1
ATOM 1473 N N . ALA A 1 194 ? 7.018 10.440 -30.896 1.00 88.50 194 ALA A N 1
ATOM 1474 C CA . ALA A 1 194 ? 7.436 9.571 -29.803 1.00 88.50 194 ALA A CA 1
ATOM 1475 C C . ALA A 1 194 ? 8.403 8.485 -30.306 1.00 88.50 194 ALA A C 1
ATOM 1477 O O . ALA A 1 194 ? 8.149 7.893 -31.361 1.00 88.50 194 ALA A O 1
ATOM 1478 N N . PRO A 1 195 ? 9.475 8.172 -29.558 1.00 83.06 195 PRO A N 1
ATOM 1479 C CA . PRO A 1 195 ? 10.266 6.976 -29.803 1.00 83.06 195 PRO A CA 1
ATOM 1480 C C . PRO A 1 195 ? 9.396 5.714 -29.740 1.00 83.06 195 PRO A C 1
ATOM 1482 O O . PRO A 1 195 ? 8.459 5.623 -28.936 1.00 83.06 195 PRO A O 1
ATOM 1485 N N . ALA A 1 196 ? 9.728 4.719 -30.564 1.00 70.81 196 ALA A N 1
ATOM 1486 C CA . ALA A 1 196 ? 9.117 3.398 -30.468 1.00 70.81 196 ALA A CA 1
ATOM 1487 C C . ALA A 1 196 ? 9.360 2.810 -29.066 1.00 70.81 196 ALA A C 1
ATOM 1489 O O . ALA A 1 196 ? 10.454 2.937 -28.522 1.00 70.81 196 ALA A O 1
ATOM 1490 N N . GLY A 1 197 ? 8.341 2.184 -28.473 1.00 63.97 197 GLY A N 1
ATOM 1491 C CA . GLY A 1 197 ? 8.449 1.626 -27.121 1.00 63.97 197 GLY A CA 1
ATOM 1492 C C . GLY A 1 197 ? 8.292 2.645 -25.987 1.00 63.97 197 GLY A C 1
ATOM 1493 O O . GLY A 1 197 ? 8.643 2.336 -24.854 1.00 63.97 197 GLY A O 1
ATOM 1494 N N . THR A 1 198 ? 7.745 3.838 -26.252 1.00 70.69 198 THR A N 1
ATOM 1495 C CA . THR A 1 198 ? 7.306 4.749 -25.183 1.00 70.69 198 THR A CA 1
ATOM 1496 C C . THR A 1 198 ? 6.155 4.101 -24.402 1.00 70.69 198 THR A C 1
ATOM 1498 O O . THR A 1 198 ? 5.044 3.958 -24.913 1.00 70.69 198 THR A O 1
ATOM 1501 N N . GLU A 1 199 ? 6.421 3.673 -23.167 1.00 69.12 199 GLU A N 1
ATOM 1502 C CA . GLU A 1 199 ? 5.441 3.048 -22.270 1.00 69.12 199 GLU A CA 1
ATOM 1503 C C . GLU A 1 199 ? 5.000 4.042 -21.180 1.00 69.12 199 GLU A C 1
ATOM 1505 O O . GLU A 1 199 ? 5.787 4.878 -20.747 1.00 69.12 199 GLU A O 1
ATOM 1510 N N . GLN A 1 200 ? 3.746 3.936 -20.720 1.00 72.56 200 GLN A N 1
ATOM 1511 C CA . GLN A 1 200 ? 3.173 4.631 -19.545 1.00 72.56 200 GLN A CA 1
ATOM 1512 C C . GLN A 1 200 ? 3.114 6.178 -19.567 1.00 72.56 200 GLN A C 1
ATOM 1514 O O . GLN A 1 200 ? 2.417 6.749 -18.728 1.00 72.56 200 GLN A O 1
ATOM 1519 N N . GLY A 1 201 ? 3.760 6.854 -20.522 1.00 84.44 201 GLY A N 1
ATOM 1520 C CA . GLY A 1 201 ? 3.715 8.310 -20.711 1.00 84.44 201 GLY A CA 1
ATOM 1521 C C . GLY A 1 201 ? 2.795 8.786 -21.840 1.00 84.44 201 GLY A C 1
ATOM 1522 O O . GLY A 1 201 ? 2.479 8.040 -22.768 1.00 84.44 201 GLY A O 1
ATOM 1523 N N . ARG A 1 202 ? 2.393 10.062 -21.788 1.00 92.44 202 ARG A N 1
ATOM 1524 C CA . ARG A 1 202 ? 1.652 10.758 -22.858 1.00 92.44 202 ARG A CA 1
ATOM 1525 C C . ARG A 1 202 ? 2.608 11.585 -23.711 1.00 92.44 202 ARG A C 1
ATOM 1527 O O . ARG A 1 202 ? 3.400 12.352 -23.169 1.00 92.44 202 ARG A O 1
ATOM 1534 N N . TRP A 1 203 ? 2.504 11.481 -25.033 1.00 93.88 203 TRP A N 1
ATOM 1535 C CA . TRP A 1 203 ? 3.353 12.226 -25.965 1.00 93.88 203 TRP A CA 1
ATOM 1536 C C . TRP A 1 203 ? 2.526 13.127 -26.876 1.00 93.88 203 TRP A C 1
ATOM 1538 O O . TRP A 1 203 ? 1.690 12.647 -27.639 1.00 93.88 203 TRP A O 1
ATOM 1548 N N . PHE A 1 204 ? 2.810 14.426 -26.843 1.00 95.12 204 PHE A N 1
ATOM 1549 C CA . PHE A 1 204 ? 2.190 15.422 -27.707 1.00 95.12 204 PHE A CA 1
ATOM 1550 C C . PHE A 1 204 ? 3.230 15.983 -28.676 1.00 95.12 204 PHE A C 1
ATOM 1552 O O . PHE A 1 204 ? 4.138 16.722 -28.286 1.00 95.12 204 PHE A O 1
ATOM 1559 N N . THR A 1 205 ? 3.090 15.641 -29.958 1.00 95.81 205 THR A N 1
ATOM 1560 C CA . THR A 1 205 ? 3.883 16.266 -31.020 1.00 95.81 205 THR A CA 1
ATOM 1561 C C . THR A 1 205 ? 3.303 17.640 -31.338 1.00 95.81 205 THR A C 1
ATOM 1563 O O . THR A 1 205 ? 2.138 17.759 -31.711 1.00 95.81 205 THR A O 1
ATOM 1566 N N . VAL A 1 206 ? 4.117 18.678 -31.174 1.00 95.88 206 VAL A N 1
ATOM 1567 C CA . VAL A 1 206 ? 3.731 20.084 -31.315 1.00 95.88 206 VAL A CA 1
ATOM 1568 C C . VAL A 1 206 ? 4.563 20.770 -32.390 1.00 95.88 206 VAL A C 1
ATOM 1570 O O . VAL A 1 206 ? 5.728 20.443 -32.597 1.00 95.88 206 VAL A O 1
ATOM 1573 N N . THR A 1 207 ? 3.974 21.741 -33.084 1.00 94.19 207 THR A N 1
ATOM 1574 C CA . THR A 1 207 ? 4.650 22.478 -34.159 1.00 94.19 207 THR A CA 1
ATOM 1575 C C . THR A 1 207 ? 4.774 23.952 -33.781 1.00 94.19 207 THR A C 1
ATOM 1577 O O . THR A 1 207 ? 3.750 24.593 -33.542 1.00 94.19 207 THR A O 1
ATOM 1580 N N . PRO A 1 208 ? 5.994 24.514 -33.714 1.00 93.25 208 PRO A N 1
ATOM 1581 C CA . PRO A 1 208 ? 6.176 25.924 -33.411 1.00 93.25 208 PRO A CA 1
ATOM 1582 C C . PRO A 1 208 ? 5.789 26.813 -34.591 1.00 93.25 208 PRO A C 1
ATOM 1584 O O . PRO A 1 208 ? 6.121 26.530 -35.741 1.00 93.25 208 PRO A O 1
ATOM 1587 N N . VAL A 1 209 ? 5.163 27.944 -34.282 1.00 92.25 209 VAL A N 1
ATOM 1588 C CA . VAL A 1 209 ? 4.897 29.046 -35.207 1.00 92.25 209 VAL A CA 1
ATOM 1589 C C . VAL A 1 209 ? 5.640 30.271 -34.681 1.00 92.25 209 VAL A C 1
ATOM 1591 O O . VAL A 1 209 ? 5.383 30.727 -33.572 1.00 92.25 209 VAL A O 1
ATOM 1594 N N . ALA A 1 210 ? 6.603 30.782 -35.455 1.00 86.75 210 ALA A N 1
ATOM 1595 C CA . ALA A 1 210 ? 7.436 31.933 -35.076 1.00 86.75 210 ALA A CA 1
ATOM 1596 C C . ALA A 1 210 ? 8.102 31.811 -33.680 1.00 86.75 210 ALA A C 1
ATOM 1598 O O . ALA A 1 210 ? 8.145 32.775 -32.922 1.00 86.75 210 ALA A O 1
ATOM 1599 N N . GLY A 1 211 ? 8.614 30.622 -33.333 1.00 84.44 211 GLY A N 1
ATOM 1600 C CA . GLY A 1 211 ? 9.299 30.381 -32.051 1.00 84.44 211 GLY A CA 1
ATOM 1601 C C . GLY A 1 211 ? 8.367 30.214 -30.846 1.00 84.44 211 GLY A C 1
ATOM 1602 O O . GLY A 1 211 ? 8.825 30.251 -29.706 1.00 84.44 211 GLY A O 1
ATOM 1603 N N . ARG A 1 212 ? 7.064 30.027 -31.086 1.00 95.31 212 ARG A N 1
ATOM 1604 C CA . ARG A 1 212 ? 6.041 29.843 -30.055 1.00 95.31 212 ARG A CA 1
ATOM 1605 C C . ARG A 1 212 ? 5.134 28.663 -30.384 1.00 95.31 212 ARG A C 1
ATOM 1607 O O . ARG A 1 212 ? 4.774 28.438 -31.536 1.00 95.31 212 ARG A O 1
ATOM 1614 N N . ILE A 1 213 ? 4.762 27.909 -29.362 1.00 97.06 213 ILE A N 1
ATOM 1615 C CA . ILE A 1 213 ? 3.781 26.826 -29.413 1.00 97.06 213 ILE A CA 1
ATOM 1616 C C . ILE A 1 213 ? 2.613 27.238 -28.531 1.00 97.06 213 ILE A C 1
ATOM 1618 O O . ILE A 1 213 ? 2.818 27.585 -27.371 1.00 97.06 213 ILE A O 1
ATOM 1622 N N . GLU A 1 214 ? 1.401 27.162 -29.070 1.00 96.12 214 GLU A N 1
ATOM 1623 C CA . GLU A 1 214 ? 0.157 27.287 -28.311 1.00 96.12 214 GLU A CA 1
ATOM 1624 C C . GLU A 1 214 ? -0.603 25.968 -28.420 1.00 96.12 214 GLU A C 1
ATOM 1626 O O . GLU A 1 214 ? -0.854 25.463 -29.514 1.00 96.12 214 GLU A O 1
ATOM 1631 N N . THR A 1 215 ? -0.907 25.368 -27.276 1.00 95.81 215 THR A N 1
ATOM 1632 C CA . THR A 1 215 ? -1.554 24.060 -27.175 1.00 95.81 215 THR A CA 1
ATOM 1633 C C . THR A 1 215 ? -2.340 23.969 -25.863 1.00 95.81 215 THR A C 1
ATOM 1635 O O . THR A 1 215 ? -2.591 24.975 -25.193 1.00 95.81 215 THR A O 1
ATOM 1638 N N . ARG A 1 216 ? -2.758 22.762 -25.487 1.00 95.31 216 ARG A N 1
ATOM 1639 C CA . ARG A 1 216 ? -3.457 22.474 -24.237 1.00 95.31 216 ARG A CA 1
ATOM 1640 C C . ARG A 1 216 ? -2.715 21.429 -23.413 1.00 95.31 216 ARG A C 1
ATOM 1642 O O . ARG A 1 216 ? -2.171 20.479 -23.964 1.00 95.31 216 ARG A O 1
ATOM 1649 N N . PHE A 1 217 ? -2.759 21.589 -22.097 1.00 96.81 217 PHE A N 1
ATOM 1650 C CA . PHE A 1 217 ? -2.380 20.576 -21.128 1.00 96.81 217 PHE A CA 1
ATOM 1651 C C . PHE A 1 217 ? -3.600 19.754 -20.725 1.00 96.81 217 PHE A C 1
ATOM 1653 O O . PHE A 1 217 ? -4.501 20.274 -20.066 1.00 96.81 217 PHE A O 1
ATOM 1660 N N . GLU A 1 218 ? -3.635 18.485 -21.133 1.00 95.31 218 GLU A N 1
ATOM 1661 C CA . GLU A 1 218 ? -4.714 17.555 -20.785 1.00 95.31 218 GLU A CA 1
ATOM 1662 C C . GLU A 1 218 ? -4.561 17.057 -19.340 1.00 95.31 218 GLU A C 1
ATOM 1664 O O . GLU A 1 218 ? -3.525 16.512 -18.945 1.00 95.31 218 GLU A O 1
ATOM 1669 N N . GLY A 1 219 ? -5.605 17.256 -18.547 1.00 93.94 219 GLY A N 1
ATOM 1670 C CA . GLY A 1 219 ? -5.712 16.909 -17.137 1.00 93.94 219 GLY A CA 1
ATOM 1671 C C . GLY A 1 219 ? -6.624 15.704 -16.875 1.00 93.94 219 GLY A C 1
ATOM 1672 O O . GLY A 1 219 ? -6.773 14.854 -17.755 1.00 93.94 219 GLY A O 1
ATOM 1673 N N . PRO A 1 220 ? -7.206 15.606 -15.664 1.00 93.00 220 PRO A N 1
ATOM 1674 C CA . PRO A 1 220 ? -8.082 14.500 -15.276 1.00 93.00 220 PRO A CA 1
ATOM 1675 C C . PRO A 1 220 ? -9.355 14.402 -16.137 1.00 93.00 220 PRO A C 1
ATOM 1677 O O . PRO A 1 220 ? -9.790 15.411 -16.705 1.00 93.00 220 PRO A O 1
ATOM 1680 N N . PRO A 1 221 ? -9.989 13.215 -16.202 1.00 90.19 221 PRO A N 1
ATOM 1681 C CA . PRO A 1 221 ? -11.297 13.047 -16.835 1.00 90.19 221 PRO A CA 1
ATOM 1682 C C . PRO A 1 221 ? -12.360 13.945 -16.187 1.00 90.19 221 PRO A C 1
ATOM 1684 O O . PRO A 1 221 ? -12.369 14.142 -14.971 1.00 90.19 221 PRO A O 1
ATOM 1687 N N . HIS A 1 222 ? -13.281 14.474 -16.993 1.00 89.25 222 HIS A N 1
ATOM 1688 C CA . HIS A 1 222 ? -14.380 15.303 -16.515 1.00 89.25 222 HIS A CA 1
ATOM 1689 C C . HIS A 1 222 ? -15.333 14.472 -15.625 1.00 89.25 222 HIS A C 1
ATOM 1691 O O . HIS A 1 222 ? -15.993 13.568 -16.144 1.00 89.25 222 HIS A O 1
ATOM 1697 N N . PRO A 1 223 ? -15.513 14.805 -14.326 1.00 85.44 223 PRO A N 1
ATOM 1698 C CA . PRO A 1 223 ? -16.236 13.942 -13.379 1.00 85.44 223 PRO A CA 1
ATOM 1699 C C . PRO A 1 223 ? -17.706 13.671 -13.722 1.00 85.44 223 PRO A C 1
ATOM 1701 O O . PRO A 1 223 ? -18.251 12.643 -13.345 1.00 85.44 223 PRO A O 1
ATOM 1704 N N . LEU A 1 224 ? -18.354 14.614 -14.411 1.00 85.50 224 LEU A N 1
ATOM 1705 C CA . LEU A 1 224 ? -19.779 14.549 -14.756 1.00 85.50 224 LEU A CA 1
ATOM 1706 C C . LEU A 1 224 ? -20.064 14.182 -16.227 1.00 85.50 224 LEU A C 1
ATOM 1708 O O . LEU A 1 224 ? -21.218 14.244 -16.645 1.00 85.50 224 LEU A O 1
ATOM 1712 N N . ALA A 1 225 ? -19.046 13.883 -17.042 1.00 81.56 225 ALA A N 1
ATOM 1713 C CA . ALA A 1 225 ? -19.236 13.581 -18.465 1.00 81.56 225 ALA A CA 1
ATOM 1714 C C . ALA A 1 225 ? -19.262 12.064 -18.712 1.00 81.56 225 ALA A C 1
ATOM 1716 O O . ALA A 1 225 ? -18.531 11.318 -18.064 1.00 81.56 225 ALA A O 1
ATOM 1717 N N . ASN A 1 226 ? -20.084 11.613 -19.666 1.00 77.50 226 ASN A N 1
ATOM 1718 C CA . ASN A 1 226 ? -20.169 10.208 -20.067 1.00 77.50 226 ASN A CA 1
ATOM 1719 C C . ASN A 1 226 ? -20.282 10.078 -21.609 1.00 77.50 226 ASN A C 1
ATOM 1721 O O . ASN A 1 226 ? -21.325 10.442 -22.158 1.00 77.50 226 ASN A O 1
ATOM 1725 N N . PRO A 1 227 ? -19.251 9.573 -22.320 1.00 76.69 227 PRO A N 1
ATOM 1726 C CA . PRO A 1 227 ? -17.947 9.173 -21.790 1.00 76.69 227 PRO A CA 1
ATOM 1727 C C . PRO A 1 227 ? -17.156 10.383 -21.251 1.00 76.69 227 PRO A C 1
ATOM 1729 O O . PRO A 1 227 ? -17.405 11.516 -21.666 1.00 76.69 227 PRO A O 1
ATOM 1732 N N . PRO A 1 228 ? -16.226 10.170 -20.309 1.00 76.62 228 PRO A N 1
ATOM 1733 C CA . PRO A 1 228 ? -15.459 11.261 -19.728 1.00 76.62 228 PRO A CA 1
ATOM 1734 C C . PRO A 1 228 ? -14.407 11.798 -20.711 1.00 76.62 228 PRO A C 1
ATOM 1736 O O . PRO A 1 228 ? -13.431 11.113 -21.014 1.00 76.62 228 PRO A O 1
ATOM 1739 N N . ASP A 1 229 ? -14.572 13.044 -21.158 1.00 85.88 229 ASP A N 1
ATOM 1740 C CA . ASP A 1 229 ? -13.527 13.795 -21.868 1.00 85.88 229 ASP A CA 1
ATOM 1741 C C . ASP A 1 229 ? -12.524 14.413 -20.875 1.00 85.88 229 ASP A C 1
ATOM 1743 O O . ASP A 1 229 ? -12.908 14.765 -19.754 1.00 85.88 229 ASP A O 1
ATOM 1747 N N . PRO A 1 230 ? -11.239 14.582 -21.238 1.00 91.81 230 PRO A N 1
ATOM 1748 C CA . PRO A 1 230 ? -10.254 15.194 -20.351 1.00 91.81 230 PRO A CA 1
ATOM 1749 C C . PRO A 1 230 ? -10.524 16.692 -20.153 1.00 91.81 230 PRO A C 1
ATOM 1751 O O . PRO A 1 230 ? -10.739 17.439 -21.111 1.00 91.81 230 PRO A O 1
ATOM 1754 N N . LEU A 1 231 ? -10.432 17.161 -18.905 1.00 94.62 231 LEU A N 1
ATOM 1755 C CA . LEU A 1 231 ? -10.307 18.591 -18.617 1.00 94.62 231 LEU A CA 1
ATOM 1756 C C . LEU A 1 231 ? -8.982 19.103 -19.191 1.00 94.62 231 LEU A C 1
ATOM 1758 O O . LEU A 1 231 ? -8.001 18.366 -19.242 1.00 94.62 231 LEU A O 1
ATOM 1762 N N . ALA A 1 232 ? -8.917 20.365 -19.613 1.00 94.56 232 ALA A N 1
ATOM 1763 C CA . ALA A 1 232 ? -7.708 20.906 -20.226 1.00 94.56 232 ALA A CA 1
ATOM 1764 C C . ALA A 1 232 ? -7.427 22.350 -19.807 1.00 94.56 232 ALA A C 1
ATOM 1766 O O . ALA A 1 232 ? -8.347 23.130 -19.560 1.00 94.56 232 ALA A O 1
ATOM 1767 N N . LEU A 1 233 ? -6.143 22.706 -19.758 1.00 96.56 233 LEU A N 1
ATOM 1768 C CA . LEU A 1 233 ? -5.661 24.059 -19.475 1.00 96.56 233 LEU A CA 1
ATOM 1769 C C . LEU A 1 233 ? -4.865 24.602 -20.666 1.00 96.56 233 LEU A C 1
ATOM 1771 O O . LEU A 1 233 ? -4.177 23.826 -21.324 1.00 96.56 233 LEU A O 1
ATOM 1775 N N . PRO A 1 234 ? -4.917 25.911 -20.959 1.00 96.00 234 PRO A N 1
ATOM 1776 C CA . PRO A 1 234 ? -4.072 26.499 -21.992 1.00 96.00 234 PRO A CA 1
ATOM 1777 C C . PRO A 1 234 ? -2.590 26.378 -21.609 1.00 96.00 234 PRO A C 1
ATOM 1779 O O . PRO A 1 234 ? -2.217 26.603 -20.453 1.00 96.00 234 PRO A O 1
ATOM 1782 N N . LEU A 1 235 ? -1.762 26.021 -22.593 1.00 97.56 235 LEU A N 1
ATOM 1783 C CA . LEU A 1 235 ? -0.313 25.882 -22.476 1.00 97.56 235 LEU A CA 1
ATOM 1784 C C . LEU A 1 235 ? 0.360 26.643 -23.622 1.00 97.56 235 LEU A C 1
ATOM 1786 O O . LEU A 1 235 ? 0.097 26.361 -24.791 1.00 97.56 235 LEU A O 1
ATOM 1790 N N . ALA A 1 236 ? 1.260 27.566 -23.290 1.00 97.69 236 ALA A N 1
ATOM 1791 C CA . ALA A 1 236 ? 2.130 28.217 -24.262 1.00 97.69 236 ALA A CA 1
ATOM 1792 C C . ALA A 1 236 ? 3.604 27.964 -23.929 1.00 97.69 236 ALA A C 1
ATOM 1794 O O . ALA A 1 236 ? 3.998 27.999 -22.765 1.00 97.69 236 ALA A O 1
ATOM 1795 N N . ILE A 1 237 ? 4.418 27.707 -24.952 1.00 98.06 237 ILE A N 1
ATOM 1796 C CA . ILE A 1 237 ? 5.865 27.487 -24.829 1.00 98.06 237 ILE A CA 1
ATOM 1797 C C . ILE A 1 237 ? 6.552 28.369 -25.867 1.00 98.06 237 ILE A C 1
ATOM 1799 O O . ILE A 1 237 ? 6.301 28.218 -27.060 1.00 98.06 237 ILE A O 1
ATOM 1803 N N . GLU A 1 238 ? 7.406 29.288 -25.435 1.00 97.25 238 GLU A N 1
ATOM 1804 C CA . GLU A 1 238 ? 8.091 30.240 -26.313 1.00 97.25 238 GLU A CA 1
ATOM 1805 C C . GLU A 1 238 ? 9.608 30.211 -26.118 1.00 97.25 238 GLU A C 1
ATOM 1807 O O . GLU A 1 238 ? 10.107 29.944 -25.023 1.00 97.25 238 GLU A O 1
ATOM 1812 N N . ASP A 1 239 ? 10.346 30.460 -27.196 1.00 95.88 239 ASP A N 1
ATOM 1813 C CA . ASP A 1 239 ? 11.802 30.574 -27.166 1.00 95.88 239 ASP A CA 1
ATOM 1814 C C . ASP A 1 239 ? 12.225 31.819 -26.367 1.00 95.88 239 ASP A C 1
ATOM 1816 O O . ASP A 1 239 ? 11.814 32.942 -26.667 1.00 95.88 239 ASP A O 1
ATOM 1820 N N . ALA A 1 240 ? 13.046 31.618 -25.334 1.00 95.00 240 ALA A N 1
ATOM 1821 C CA . ALA A 1 240 ? 13.604 32.686 -24.501 1.00 95.00 240 ALA A CA 1
ATOM 1822 C C . ALA A 1 240 ? 15.088 32.972 -24.817 1.00 95.00 240 ALA A C 1
ATOM 1824 O O . ALA A 1 240 ? 15.751 33.738 -24.108 1.00 95.00 240 ALA A O 1
ATOM 1825 N N . GLY A 1 241 ? 15.616 32.378 -25.889 1.00 92.56 241 GLY A N 1
ATOM 1826 C CA . GLY A 1 241 ? 16.997 32.505 -26.329 1.00 92.56 241 GLY A CA 1
ATOM 1827 C C . GLY A 1 241 ? 17.972 31.646 -25.520 1.00 92.56 241 GLY A C 1
ATOM 1828 O O . GLY A 1 241 ? 17.712 31.238 -24.389 1.00 92.56 241 GLY A O 1
ATOM 1829 N N . ALA A 1 242 ? 19.140 31.371 -26.109 1.00 91.19 242 ALA A N 1
ATOM 1830 C CA . ALA A 1 242 ? 20.188 30.532 -25.512 1.00 91.19 242 ALA A CA 1
ATOM 1831 C C . ALA A 1 242 ? 19.700 29.126 -25.091 1.00 91.19 242 ALA A C 1
ATOM 1833 O O . ALA A 1 242 ? 20.140 28.587 -24.077 1.00 91.19 242 ALA A O 1
ATOM 1834 N N . GLY A 1 243 ? 18.762 28.550 -25.852 1.00 92.75 243 GLY A N 1
ATOM 1835 C CA . GLY A 1 243 ? 18.162 27.243 -25.568 1.00 92.75 243 GLY A CA 1
ATOM 1836 C C . GLY A 1 243 ? 17.179 27.236 -24.393 1.00 92.75 243 GLY A C 1
ATOM 1837 O O . GLY A 1 243 ? 16.650 26.177 -24.064 1.00 92.75 243 GLY A O 1
ATOM 1838 N N . ARG A 1 244 ? 16.922 28.387 -23.758 1.00 97.31 244 ARG A N 1
ATOM 1839 C CA . ARG A 1 244 ? 15.896 28.521 -22.722 1.00 97.31 244 ARG A CA 1
ATOM 1840 C C . ARG A 1 244 ? 14.509 28.589 -23.344 1.00 97.31 244 ARG A C 1
ATOM 1842 O O . ARG A 1 244 ? 14.341 29.070 -24.463 1.00 97.31 244 ARG A O 1
ATOM 1849 N N . VAL A 1 245 ? 13.506 28.174 -22.581 1.00 97.88 245 VAL A N 1
ATOM 1850 C CA . VAL A 1 245 ? 12.100 28.347 -22.957 1.00 97.88 245 VAL A CA 1
ATOM 1851 C C . VAL A 1 245 ? 11.341 29.052 -21.851 1.00 97.88 245 VAL A C 1
ATOM 1853 O O . VAL A 1 245 ? 11.614 28.838 -20.671 1.00 97.88 245 VAL A O 1
ATOM 1856 N N . ARG A 1 246 ? 10.355 29.860 -22.223 1.00 97.81 246 ARG A N 1
ATOM 1857 C CA . ARG A 1 246 ? 9.349 30.366 -21.295 1.00 97.81 246 ARG A CA 1
ATOM 1858 C C . ARG A 1 246 ? 8.070 29.561 -21.475 1.00 97.81 246 ARG A C 1
ATOM 1860 O O . ARG A 1 246 ? 7.544 29.458 -22.578 1.00 97.81 246 ARG A O 1
ATOM 1867 N N . VAL A 1 247 ? 7.592 28.968 -20.388 1.00 98.12 247 VAL A N 1
ATOM 1868 C CA . VAL A 1 247 ? 6.359 28.180 -20.346 1.00 98.12 247 VAL A CA 1
ATOM 1869 C C . VAL A 1 247 ? 5.300 28.971 -19.591 1.00 98.12 247 VAL A C 1
ATOM 1871 O O . VAL A 1 247 ? 5.539 29.408 -18.466 1.00 98.12 247 VAL A O 1
ATOM 1874 N N . GLU A 1 248 ? 4.130 29.145 -20.198 1.00 97.75 248 GLU A N 1
ATOM 1875 C CA . GLU A 1 248 ? 2.924 29.656 -19.553 1.00 97.75 248 GLU A CA 1
ATOM 1876 C C . GLU A 1 248 ? 1.904 28.522 -19.424 1.00 97.75 248 GLU A C 1
ATOM 1878 O O . GLU A 1 248 ? 1.407 28.010 -20.426 1.00 97.75 248 GLU A O 1
ATOM 1883 N N . LEU A 1 249 ? 1.594 28.126 -18.191 1.00 96.50 249 LEU A N 1
ATOM 1884 C CA . LEU A 1 249 ? 0.631 27.070 -17.878 1.00 96.50 249 LEU A CA 1
ATOM 1885 C C . LEU A 1 249 ? -0.196 27.495 -16.665 1.00 96.50 249 LEU A C 1
ATOM 1887 O O . LEU A 1 249 ? 0.350 27.958 -15.664 1.00 96.50 249 LEU A O 1
ATOM 1891 N N . ALA A 1 250 ? -1.520 27.357 -16.764 1.00 87.88 250 ALA A N 1
ATOM 1892 C CA . ALA A 1 250 ? -2.463 27.781 -15.721 1.00 87.88 250 ALA A CA 1
ATOM 1893 C C . ALA A 1 250 ? -2.295 29.261 -15.298 1.00 87.88 250 ALA A C 1
ATOM 1895 O O . ALA A 1 250 ? -2.463 29.613 -14.132 1.00 87.88 250 ALA A O 1
ATOM 1896 N N . GLY A 1 251 ? -1.919 30.137 -16.239 1.00 85.25 251 GLY A N 1
ATOM 1897 C CA . GLY A 1 251 ? -1.679 31.564 -15.986 1.00 85.25 251 GLY A CA 1
ATOM 1898 C C . GLY A 1 251 ? -0.382 31.881 -15.226 1.00 85.25 251 GLY A C 1
ATOM 1899 O O . GLY A 1 251 ? -0.098 33.052 -14.978 1.00 85.25 251 GLY A O 1
ATOM 1900 N N . LYS A 1 252 ? 0.427 30.872 -14.874 1.00 92.50 252 LYS A N 1
ATOM 1901 C CA . LYS A 1 252 ? 1.772 31.048 -14.309 1.00 92.50 252 LYS A CA 1
ATOM 1902 C C . LYS A 1 252 ? 2.820 30.953 -15.414 1.00 92.50 252 LYS A C 1
ATOM 1904 O O . LYS A 1 252 ? 2.733 30.083 -16.277 1.00 92.50 252 LYS A O 1
ATOM 1909 N N . ARG A 1 253 ? 3.825 31.834 -15.362 1.00 95.75 253 ARG A N 1
ATOM 1910 C CA . ARG A 1 253 ? 4.962 31.862 -16.294 1.00 95.75 253 ARG A CA 1
ATOM 1911 C C . ARG A 1 253 ? 6.244 31.438 -15.593 1.00 95.75 253 ARG A C 1
ATOM 1913 O O . ARG A 1 253 ? 6.563 31.980 -14.538 1.00 95.75 253 ARG A O 1
ATOM 1920 N N . VAL A 1 254 ? 6.993 30.532 -16.211 1.00 97.19 254 VAL A N 1
ATOM 1921 C CA . VAL A 1 254 ? 8.317 30.094 -15.752 1.00 97.19 254 VAL A CA 1
ATOM 1922 C C . VAL A 1 254 ? 9.291 30.071 -16.923 1.00 97.19 254 VAL A C 1
ATOM 1924 O O . VAL A 1 254 ? 8.922 29.697 -18.032 1.00 97.19 254 VAL A O 1
ATOM 1927 N N . GLU A 1 255 ? 10.530 30.497 -16.694 1.00 97.62 255 GLU A N 1
ATOM 1928 C CA . GLU A 1 255 ? 11.618 30.369 -17.666 1.00 97.62 255 GLU A CA 1
ATOM 1929 C C . GLU A 1 255 ? 12.522 29.206 -17.247 1.00 97.62 255 GLU A C 1
ATOM 1931 O O . GLU A 1 255 ? 12.929 29.128 -16.089 1.00 97.62 255 GLU A O 1
ATOM 1936 N N . LEU A 1 256 ? 12.801 28.291 -18.173 1.00 97.75 256 LEU A N 1
ATOM 1937 C CA . LEU A 1 256 ? 13.564 27.069 -17.934 1.00 97.75 256 LEU A CA 1
ATOM 1938 C C . LEU A 1 256 ? 14.800 27.037 -18.824 1.00 97.75 256 LEU A C 1
ATOM 1940 O O . LEU A 1 256 ? 14.723 27.294 -20.026 1.00 97.75 256 LEU A O 1
ATOM 1944 N N . ALA A 1 257 ? 15.935 26.678 -18.230 1.00 97.00 257 ALA A N 1
ATOM 1945 C CA . ALA A 1 257 ? 17.147 26.319 -18.952 1.00 97.00 257 ALA A CA 1
ATOM 1946 C C . ALA A 1 257 ? 17.192 24.806 -19.229 1.00 97.00 257 ALA A C 1
ATOM 1948 O O . ALA A 1 257 ? 16.593 24.035 -18.473 1.00 97.00 257 ALA A O 1
ATOM 1949 N N . PRO A 1 258 ? 17.898 24.349 -20.276 1.00 96.19 258 PRO A N 1
ATOM 1950 C CA . PRO A 1 258 ? 18.063 22.919 -20.519 1.00 96.19 258 PRO A CA 1
ATOM 1951 C C . PRO A 1 258 ? 18.661 22.211 -19.298 1.00 96.19 258 PRO A C 1
ATOM 1953 O O . PRO A 1 258 ? 19.600 22.714 -18.681 1.00 96.19 258 PRO A O 1
ATOM 1956 N N . GLY A 1 259 ? 18.093 21.065 -18.932 1.00 94.38 259 GLY A N 1
ATOM 1957 C CA . GLY A 1 259 ? 18.449 20.294 -17.743 1.00 94.38 259 GLY A CA 1
ATOM 1958 C C . GLY A 1 259 ? 17.856 20.813 -16.428 1.00 94.38 259 GLY A C 1
ATOM 1959 O O . GLY A 1 259 ? 18.040 20.156 -15.410 1.00 94.38 259 GLY A O 1
ATOM 1960 N N . SER A 1 260 ? 17.141 21.944 -16.413 1.00 95.38 260 SER A N 1
ATOM 1961 C CA . SER A 1 260 ? 16.555 22.491 -15.178 1.00 95.38 260 SER A CA 1
ATOM 1962 C C . SER A 1 260 ? 15.133 21.992 -14.921 1.00 95.38 260 SER A C 1
ATOM 1964 O O . SER A 1 260 ? 14.343 21.793 -15.851 1.00 95.38 260 SER A O 1
ATOM 1966 N N . TRP A 1 261 ? 14.804 21.821 -13.641 1.00 96.38 261 TRP A N 1
ATOM 1967 C CA . TRP A 1 261 ? 13.443 21.600 -13.163 1.00 96.38 261 TRP A CA 1
ATOM 1968 C C . TRP A 1 261 ? 12.792 22.913 -12.718 1.00 96.38 261 TRP A C 1
ATOM 1970 O O . TRP A 1 261 ? 13.455 23.790 -12.169 1.00 96.38 261 TRP A O 1
ATOM 1980 N N . SER A 1 262 ? 11.478 23.031 -12.895 1.00 96.88 262 SER A N 1
ATOM 1981 C CA . SER A 1 262 ? 10.692 24.120 -12.317 1.00 96.88 262 SER A CA 1
ATOM 1982 C C . SER A 1 262 ? 10.426 23.904 -10.822 1.00 96.88 262 SER A C 1
ATOM 1984 O O . SER A 1 262 ? 10.464 22.779 -10.305 1.00 96.88 262 SER A O 1
ATOM 1986 N N . GLU A 1 263 ? 10.036 24.984 -10.148 1.00 94.56 263 GLU A N 1
ATOM 1987 C CA . GLU A 1 263 ? 9.228 24.918 -8.924 1.00 94.56 263 GLU A CA 1
ATOM 1988 C C . GLU A 1 263 ? 7.839 24.312 -9.215 1.00 94.56 263 GLU A C 1
ATOM 1990 O O . GLU A 1 263 ? 7.491 24.028 -10.368 1.00 94.56 263 GLU A O 1
ATOM 1995 N N . TRP A 1 264 ? 7.022 24.117 -8.178 1.00 96.06 264 TRP A N 1
ATOM 1996 C CA . TRP A 1 264 ? 5.659 23.607 -8.331 1.00 96.06 264 TRP A CA 1
ATOM 1997 C C . TRP A 1 264 ? 4.777 24.510 -9.205 1.00 96.06 264 TRP A C 1
ATOM 1999 O O . TRP A 1 264 ? 4.543 25.686 -8.914 1.00 96.06 264 TRP A O 1
ATOM 2009 N N . MET A 1 265 ? 4.213 23.914 -10.251 1.00 97.06 265 MET A N 1
ATOM 2010 C CA . MET A 1 265 ? 3.132 24.480 -11.045 1.00 97.06 265 MET A CA 1
ATOM 2011 C C . MET A 1 265 ? 1.800 23.998 -10.462 1.00 97.06 265 MET A C 1
ATOM 2013 O O . MET A 1 265 ? 1.438 22.830 -10.593 1.00 97.06 265 MET A O 1
ATOM 2017 N N . GLU A 1 266 ? 1.077 24.903 -9.807 1.00 96.06 266 GLU A N 1
ATOM 2018 C CA . GLU A 1 266 ? -0.266 24.642 -9.272 1.00 96.06 266 GLU A CA 1
ATOM 2019 C C . GLU A 1 266 ? -1.303 24.755 -10.393 1.00 96.06 266 GLU A C 1
ATOM 2021 O O . GLU A 1 266 ? -1.383 25.782 -11.071 1.00 96.06 266 GLU A O 1
ATOM 2026 N N . LEU A 1 267 ? -2.094 23.703 -10.581 1.00 96.06 267 LEU A N 1
ATOM 2027 C CA . LEU A 1 267 ? -3.093 23.567 -11.630 1.00 96.06 267 LEU A CA 1
ATOM 2028 C C . LEU A 1 267 ? -4.489 23.522 -11.014 1.00 96.06 267 LEU A C 1
ATOM 2030 O O . LEU A 1 267 ? -4.736 22.788 -10.058 1.00 96.06 267 LEU A O 1
ATOM 2034 N N . ARG A 1 268 ? -5.422 24.266 -11.609 1.00 95.38 268 ARG A N 1
ATOM 2035 C CA . ARG A 1 268 ? -6.838 24.238 -11.241 1.00 95.38 268 ARG A CA 1
ATOM 2036 C C . ARG A 1 268 ? -7.665 23.978 -12.487 1.00 95.38 268 ARG A C 1
ATOM 2038 O O . ARG A 1 268 ? -7.695 24.825 -13.372 1.00 95.38 268 ARG A O 1
ATOM 2045 N N . PHE A 1 269 ? -8.326 22.827 -12.547 1.00 95.00 269 PHE A N 1
ATOM 2046 C CA . PHE A 1 269 ? -9.150 22.393 -13.675 1.00 95.00 269 PHE A CA 1
ATOM 2047 C C . PHE A 1 269 ? -10.625 22.710 -13.396 1.00 95.00 269 PHE A C 1
ATOM 2049 O O . PHE A 1 269 ? -11.274 21.935 -12.690 1.00 95.00 269 PHE A O 1
ATOM 2056 N N . PRO A 1 270 ? -11.167 23.847 -13.873 1.00 92.75 270 PRO A N 1
ATOM 2057 C CA . PRO A 1 270 ? -12.565 24.195 -13.647 1.00 92.75 270 PRO A CA 1
ATOM 2058 C C . PRO A 1 270 ? -13.496 23.268 -14.436 1.00 92.75 270 PRO A C 1
ATOM 2060 O O . PRO A 1 270 ? -13.219 22.932 -15.587 1.00 92.75 270 PRO A O 1
ATOM 2063 N N . PHE A 1 271 ? -14.627 22.901 -13.839 1.00 90.94 271 PHE A N 1
ATOM 2064 C CA . PHE A 1 271 ? -15.673 22.124 -14.498 1.00 90.94 271 PHE A CA 1
ATOM 2065 C C . PHE A 1 271 ? -17.067 22.511 -13.985 1.00 90.94 271 PHE A C 1
ATOM 2067 O O . PHE A 1 271 ? -17.227 22.982 -12.858 1.00 90.94 271 PHE A O 1
ATOM 2074 N N . ALA A 1 272 ? -18.083 22.373 -14.846 1.00 84.25 272 ALA A N 1
ATOM 2075 C CA . ALA A 1 272 ? -19.478 22.739 -14.560 1.00 84.25 272 ALA A CA 1
ATOM 2076 C C . ALA A 1 272 ? -19.680 24.145 -13.925 1.00 84.25 272 ALA A C 1
ATOM 2078 O O . ALA A 1 272 ? -20.625 24.374 -13.176 1.00 84.25 272 ALA A O 1
ATOM 2079 N N . GLY A 1 273 ? -18.787 25.102 -14.214 1.00 82.12 273 GLY A N 1
ATOM 2080 C CA . GLY A 1 273 ? -18.884 26.518 -13.826 1.00 82.12 273 GLY A CA 1
ATOM 2081 C C . GLY A 1 273 ? -18.619 26.857 -12.351 1.00 82.12 273 GLY A C 1
ATOM 2082 O O . GLY A 1 273 ? -18.231 27.988 -12.069 1.00 82.12 273 GLY A O 1
ATOM 2083 N N . LEU A 1 274 ? -18.799 25.914 -11.422 1.00 87.12 274 LEU A N 1
ATOM 2084 C CA . LEU A 1 274 ? -18.680 26.145 -9.972 1.00 87.12 274 LEU A CA 1
ATOM 2085 C C . LEU A 1 274 ? -17.651 25.246 -9.278 1.00 87.12 274 LEU A C 1
ATOM 2087 O O . LEU A 1 274 ? -17.263 25.537 -8.148 1.00 87.12 274 LEU A O 1
ATOM 2091 N N . PHE A 1 275 ? -17.208 24.172 -9.931 1.00 89.62 275 PHE A N 1
ATOM 2092 C CA . PHE A 1 275 ? -16.315 23.184 -9.337 1.00 89.62 275 PHE A CA 1
ATOM 2093 C C . PHE A 1 275 ? -14.937 23.220 -9.991 1.00 89.62 275 PHE A C 1
ATOM 2095 O O . PHE A 1 275 ? -14.756 23.734 -11.098 1.00 89.62 275 PHE A O 1
ATOM 2102 N N . SER A 1 276 ? -13.941 22.678 -9.297 1.00 91.94 276 SER A N 1
ATOM 2103 C CA . SER A 1 276 ? -12.593 22.539 -9.834 1.00 91.94 276 SER A CA 1
ATOM 2104 C C . SER A 1 276 ? -11.859 21.367 -9.209 1.00 91.94 276 SER A C 1
ATOM 2106 O O . SER A 1 276 ? -12.064 21.099 -8.032 1.00 91.94 276 SER A O 1
ATOM 2108 N N . LEU A 1 277 ? -10.968 20.737 -9.974 1.00 93.81 277 LEU A N 1
ATOM 2109 C CA . LEU A 1 277 ? -9.994 19.777 -9.453 1.00 93.81 277 LEU A CA 1
ATOM 2110 C C . LEU A 1 277 ? -8.622 20.450 -9.337 1.00 93.81 277 LEU A C 1
ATOM 2112 O O . LEU A 1 277 ? -8.207 21.163 -10.257 1.00 93.81 277 LEU A O 1
ATOM 2116 N N . SER A 1 278 ? -7.936 20.221 -8.222 1.00 95.44 278 SER A N 1
ATOM 2117 C CA . SER A 1 278 ? -6.652 20.845 -7.884 1.00 95.44 278 SER A CA 1
ATOM 2118 C C . SER A 1 278 ? -5.517 19.826 -8.017 1.00 95.44 278 SER A C 1
ATOM 2120 O O . SER A 1 278 ? -5.615 18.715 -7.496 1.00 95.44 278 SER A O 1
ATOM 2122 N N . GLY A 1 279 ? -4.440 20.186 -8.719 1.00 96.25 279 GLY A N 1
ATOM 2123 C CA . GLY A 1 279 ? -3.282 19.310 -8.904 1.00 96.25 279 GLY A CA 1
ATOM 2124 C C . GLY A 1 279 ? -1.962 20.058 -9.037 1.00 96.25 279 GLY A C 1
ATOM 2125 O O . GLY A 1 279 ? -1.944 21.262 -9.279 1.00 96.25 279 GLY A O 1
ATOM 2126 N N . LEU A 1 280 ? -0.848 19.342 -8.896 1.00 96.69 280 LEU A N 1
ATOM 2127 C CA . LEU A 1 280 ? 0.502 19.903 -8.959 1.00 96.69 280 LEU A CA 1
ATOM 2128 C C . LEU A 1 280 ? 1.344 19.166 -10.002 1.00 96.69 280 LEU A C 1
ATOM 2130 O O . LEU A 1 280 ? 1.299 17.939 -10.098 1.00 96.69 280 LEU A O 1
ATOM 2134 N N . VAL A 1 281 ? 2.148 19.909 -10.760 1.00 97.25 281 VAL A N 1
ATOM 2135 C CA . VAL A 1 281 ? 3.169 19.340 -11.652 1.00 97.25 281 VAL A CA 1
ATOM 2136 C C . VAL A 1 281 ? 4.495 20.076 -11.506 1.00 97.25 281 VAL A C 1
ATOM 2138 O O . VAL A 1 281 ? 4.540 21.235 -11.091 1.00 97.25 281 VAL A O 1
ATOM 2141 N N . ARG A 1 282 ? 5.583 19.417 -11.893 1.00 96.75 282 ARG A N 1
ATOM 2142 C CA . ARG A 1 282 ? 6.874 20.049 -12.166 1.00 96.75 282 ARG A CA 1
ATOM 2143 C C . ARG A 1 282 ? 7.222 19.866 -13.634 1.00 96.75 282 ARG A C 1
ATOM 2145 O O . ARG A 1 282 ? 6.874 18.857 -14.249 1.00 96.75 282 ARG A O 1
ATOM 2152 N N . LEU A 1 283 ? 7.905 20.855 -14.186 1.00 97.62 283 LEU A N 1
ATOM 2153 C CA . LEU A 1 283 ? 8.370 20.869 -15.564 1.00 97.62 283 LEU A CA 1
ATOM 2154 C C . LEU A 1 283 ? 9.872 20.606 -15.582 1.00 97.62 283 LEU A C 1
ATOM 2156 O O . LEU A 1 283 ? 10.589 21.105 -14.719 1.00 97.62 283 LEU A O 1
ATOM 2160 N N . HIS A 1 284 ? 10.350 19.874 -16.578 1.00 97.50 284 HIS A N 1
ATOM 2161 C CA . HIS A 1 284 ? 11.773 19.697 -16.833 1.00 97.50 284 HIS A CA 1
ATOM 2162 C C . HIS A 1 284 ? 12.059 19.929 -18.309 1.00 97.50 284 HIS A C 1
ATOM 2164 O O . HIS A 1 284 ? 11.499 19.252 -19.177 1.00 97.50 284 HIS A O 1
ATOM 2170 N N . LEU A 1 285 ? 12.927 20.895 -18.606 1.00 97.62 285 LEU A N 1
ATOM 2171 C CA . LEU A 1 285 ? 13.333 21.144 -19.983 1.00 97.62 285 LEU A CA 1
ATOM 2172 C C . LEU A 1 285 ? 14.475 20.200 -20.344 1.00 97.62 285 LEU A C 1
ATOM 2174 O O . LEU A 1 285 ? 15.612 20.441 -19.954 1.00 97.62 285 LEU A O 1
ATOM 2178 N N . VAL A 1 286 ? 14.192 19.161 -21.126 1.00 95.88 286 VAL A N 1
ATOM 2179 C CA . VAL A 1 286 ? 15.246 18.274 -21.635 1.00 95.88 286 VAL A CA 1
ATOM 2180 C C . VAL A 1 286 ? 16.031 18.989 -22.735 1.00 95.88 286 VAL A C 1
ATOM 2182 O O . VAL A 1 286 ? 17.260 18.997 -22.720 1.00 95.88 286 VAL A O 1
ATOM 2185 N N . GLN A 1 287 ? 15.324 19.633 -23.669 1.00 95.69 287 GLN A N 1
ATOM 2186 C CA . GLN A 1 287 ? 15.924 20.340 -24.800 1.00 95.69 287 GLN A CA 1
ATOM 2187 C C . GLN A 1 287 ? 15.051 21.525 -25.237 1.00 95.69 287 GLN A C 1
ATOM 2189 O O . GLN A 1 287 ? 13.827 21.410 -25.277 1.00 95.69 287 GLN A O 1
ATOM 2194 N N . GLY A 1 288 ? 15.673 22.671 -25.537 1.00 95.75 288 GLY A N 1
ATOM 2195 C CA . GLY A 1 288 ? 15.001 23.869 -26.058 1.00 95.75 288 GLY A CA 1
ATOM 2196 C C . GLY A 1 288 ? 14.808 23.856 -27.580 1.00 95.75 288 GLY A C 1
ATOM 2197 O O . GLY A 1 288 ? 15.080 22.861 -28.248 1.00 95.75 288 GLY A O 1
ATOM 2198 N N . PHE A 1 289 ? 14.355 24.977 -28.146 1.00 94.62 289 PHE A N 1
ATOM 2199 C CA . PHE A 1 289 ? 14.158 25.120 -29.595 1.00 94.62 289 PHE A CA 1
ATOM 2200 C C . PHE A 1 289 ? 15.468 25.004 -30.401 1.00 94.62 289 PHE A C 1
ATOM 2202 O O . PHE A 1 289 ? 16.531 25.365 -29.888 1.00 94.62 289 PHE A O 1
ATOM 2209 N N . PRO A 1 290 ? 15.408 24.546 -31.673 1.00 91.75 290 PRO A N 1
ATOM 2210 C CA . PRO A 1 290 ? 14.213 24.141 -32.442 1.00 91.75 290 PRO A CA 1
ATOM 2211 C C . PRO A 1 290 ? 13.684 22.726 -32.123 1.00 91.75 290 PRO A C 1
ATOM 2213 O O . PRO A 1 290 ? 12.525 22.419 -32.407 1.00 91.75 290 PRO A O 1
ATOM 2216 N N . ASP A 1 291 ? 14.496 21.888 -31.485 1.00 93.25 291 ASP A N 1
ATOM 2217 C CA . ASP A 1 291 ? 14.190 20.491 -31.155 1.00 93.25 291 ASP A CA 1
ATOM 2218 C C . ASP A 1 291 ? 13.619 20.363 -29.734 1.00 93.25 291 ASP A C 1
ATOM 2220 O O . ASP A 1 291 ? 14.171 19.667 -28.879 1.00 93.25 291 ASP A O 1
ATOM 2224 N N . LEU A 1 292 ? 12.526 21.086 -29.467 1.00 96.69 292 LEU A N 1
ATOM 2225 C CA . LEU A 1 292 ? 11.923 21.152 -28.137 1.00 96.69 292 LEU A CA 1
ATOM 2226 C C . LEU A 1 292 ? 11.605 19.751 -27.599 1.00 96.69 292 LEU A C 1
ATOM 2228 O O . LEU A 1 292 ? 10.978 18.937 -28.283 1.00 96.69 292 LEU A O 1
ATOM 2232 N N . LEU A 1 293 ? 11.951 19.535 -26.332 1.00 96.25 293 LEU A N 1
ATOM 2233 C CA . LEU A 1 293 ? 11.531 18.396 -25.531 1.00 96.25 293 LEU A CA 1
ATOM 2234 C C . LEU A 1 293 ? 11.290 18.856 -24.087 1.00 96.25 293 LEU A C 1
ATOM 2236 O O . LEU A 1 293 ? 12.229 19.057 -23.314 1.00 96.25 293 LEU A O 1
ATOM 2240 N N . LEU A 1 294 ? 10.017 19.042 -23.738 1.00 97.50 294 LEU A N 1
ATOM 2241 C CA . LEU A 1 294 ? 9.572 19.466 -22.411 1.00 97.50 294 LEU A CA 1
ATOM 2242 C C . LEU A 1 294 ? 8.864 18.310 -21.706 1.00 97.50 294 LEU A C 1
ATOM 2244 O O . LEU A 1 294 ? 7.810 17.861 -22.158 1.00 97.50 294 LEU A O 1
ATOM 2248 N N . TYR A 1 295 ? 9.426 17.872 -20.584 1.00 96.62 295 TYR A N 1
ATOM 2249 C CA . TYR A 1 295 ? 8.830 16.891 -19.684 1.00 96.62 295 TYR A CA 1
ATOM 2250 C C . TYR A 1 295 ? 7.945 17.582 -18.646 1.00 96.62 295 TYR A C 1
ATOM 2252 O O . TYR A 1 295 ? 8.304 18.619 -18.086 1.00 96.62 295 TYR A O 1
ATOM 2260 N N . VAL A 1 296 ? 6.797 16.977 -18.369 1.00 96.62 296 VAL A N 1
ATOM 2261 C CA . VAL A 1 296 ? 5.873 17.347 -17.299 1.00 96.62 296 VAL A CA 1
ATOM 2262 C C . VAL A 1 296 ? 5.668 16.119 -16.424 1.00 96.62 296 VAL A C 1
ATOM 2264 O O . VAL A 1 296 ? 5.309 15.048 -16.926 1.00 96.62 296 VAL A O 1
ATOM 2267 N N . SER A 1 297 ? 5.892 16.277 -15.120 1.00 95.62 297 SER A N 1
ATOM 2268 C CA . SER A 1 297 ? 5.690 15.208 -14.142 1.00 95.62 297 SER A CA 1
ATOM 2269 C C . SER A 1 297 ? 4.243 14.698 -14.152 1.00 95.62 297 SER A C 1
ATOM 2271 O O . SER A 1 297 ? 3.339 15.417 -14.595 1.00 95.62 297 SER A O 1
ATOM 2273 N N . PRO A 1 298 ? 3.984 13.505 -13.590 1.00 95.38 298 PRO A N 1
ATOM 2274 C CA . PRO A 1 298 ? 2.623 13.089 -13.279 1.00 95.38 298 PRO A CA 1
ATOM 2275 C C . PRO A 1 298 ? 1.882 14.148 -12.457 1.00 95.38 298 PRO A C 1
ATOM 2277 O O . PRO A 1 298 ? 2.499 14.888 -11.678 1.00 95.38 298 PRO A O 1
ATOM 2280 N N . ILE A 1 299 ? 0.564 14.224 -12.648 1.00 96.19 299 ILE A N 1
ATOM 2281 C CA . ILE A 1 299 ? -0.281 15.226 -11.997 1.00 96.19 299 ILE A CA 1
ATOM 2282 C C . ILE A 1 299 ? -0.574 14.773 -10.567 1.00 96.19 299 ILE A C 1
ATOM 2284 O O . ILE A 1 299 ? -1.441 13.932 -10.332 1.00 96.19 299 ILE A O 1
ATOM 2288 N N . GLN A 1 300 ? 0.157 15.342 -9.615 1.00 96.44 300 GLN A N 1
ATOM 2289 C CA . GLN A 1 300 ? -0.004 15.068 -8.192 1.00 96.44 300 GLN A CA 1
ATOM 2290 C C . GLN A 1 300 ? -1.361 15.609 -7.711 1.00 96.44 300 GLN A C 1
ATOM 2292 O O . GLN A 1 300 ? -1.678 16.760 -8.028 1.00 96.44 300 GLN A O 1
ATOM 2297 N N . PRO A 1 301 ? -2.151 14.853 -6.929 1.00 95.88 301 PRO A N 1
ATOM 2298 C CA . PRO A 1 301 ? -3.228 15.439 -6.135 1.00 95.88 301 PRO A CA 1
ATOM 2299 C C . PRO A 1 301 ? -2.688 16.551 -5.224 1.00 95.88 301 PRO A C 1
ATOM 2301 O O . PRO A 1 301 ? -1.664 16.361 -4.563 1.00 95.88 301 PRO A O 1
ATOM 2304 N N . ASP A 1 302 ? -3.357 17.704 -5.177 1.00 96.56 302 ASP A N 1
ATOM 2305 C CA . ASP A 1 302 ? -2.965 18.793 -4.276 1.00 96.56 302 ASP A CA 1
ATOM 2306 C C . ASP A 1 302 ? -3.208 18.381 -2.811 1.00 96.56 302 ASP A C 1
ATOM 2308 O O . ASP A 1 302 ? -4.352 18.097 -2.455 1.00 96.56 302 ASP A O 1
ATOM 2312 N N . PRO A 1 303 ? -2.186 18.356 -1.933 1.00 96.56 303 PRO A N 1
ATOM 2313 C CA . PRO A 1 303 ? -2.361 17.919 -0.550 1.00 96.56 303 PRO A CA 1
ATOM 2314 C C . PRO A 1 303 ? -3.269 18.839 0.277 1.00 96.56 303 PRO A C 1
ATOM 2316 O O . PRO A 1 303 ? -3.718 18.434 1.343 1.00 96.56 303 PRO A O 1
ATOM 2319 N N . ARG A 1 304 ? -3.538 20.069 -0.183 1.00 95.94 304 ARG A N 1
ATOM 2320 C CA . ARG A 1 304 ? -4.389 21.047 0.519 1.00 95.94 304 ARG A CA 1
ATOM 2321 C C . ARG A 1 304 ? -5.877 20.884 0.206 1.00 95.94 304 ARG A C 1
ATOM 2323 O O . ARG A 1 304 ? -6.706 21.367 0.970 1.00 95.94 304 ARG A O 1
ATOM 2330 N N . ASP A 1 305 ? -6.188 20.261 -0.925 1.00 92.38 305 ASP A N 1
ATOM 2331 C CA . ASP A 1 305 ? -7.541 20.033 -1.444 1.00 92.38 305 ASP A CA 1
ATOM 2332 C C . ASP A 1 305 ? -7.556 18.712 -2.239 1.00 92.38 305 ASP A C 1
ATOM 2334 O O . ASP A 1 305 ? -7.674 18.712 -3.472 1.00 92.38 305 ASP A O 1
ATOM 2338 N N . PRO A 1 306 ? -7.301 17.572 -1.568 1.00 87.31 306 PRO A N 1
ATOM 2339 C CA . PRO A 1 306 ? -7.038 16.327 -2.265 1.00 87.31 306 PRO A CA 1
ATOM 2340 C C . PRO A 1 306 ? -8.335 15.684 -2.762 1.00 87.31 306 PRO A C 1
ATOM 2342 O O . PRO A 1 306 ? -9.277 15.453 -2.010 1.00 87.31 306 PRO A O 1
ATOM 2345 N N . VAL A 1 307 ? -8.359 15.322 -4.045 1.00 85.12 307 VAL A N 1
ATOM 2346 C CA . VAL A 1 307 ? -9.501 14.623 -4.670 1.00 85.12 307 VAL A CA 1
ATOM 2347 C C . VAL A 1 307 ? -9.492 13.109 -4.417 1.00 85.12 307 VAL A C 1
ATOM 2349 O O . VAL A 1 307 ? -10.461 12.419 -4.722 1.00 85.12 307 VAL A O 1
ATOM 2352 N N . VAL A 1 308 ? -8.388 12.587 -3.876 1.00 87.44 308 VAL A N 1
ATOM 2353 C CA . VAL A 1 308 ? -8.221 11.202 -3.420 1.00 87.44 308 VAL A CA 1
ATOM 2354 C C . VAL A 1 308 ? -7.774 11.216 -1.963 1.00 87.44 308 VAL A C 1
ATOM 2356 O O . VAL A 1 308 ? -7.037 12.110 -1.560 1.00 87.44 308 VAL A O 1
ATOM 2359 N N . ALA A 1 309 ? -8.168 10.222 -1.168 1.00 89.31 309 ALA A N 1
ATOM 2360 C CA . ALA A 1 309 ? -7.745 10.138 0.230 1.00 89.31 309 ALA A CA 1
ATOM 2361 C C . ALA A 1 309 ? -6.224 9.908 0.324 1.00 89.31 309 ALA A C 1
ATOM 2363 O O . ALA A 1 309 ? -5.740 8.811 0.037 1.00 89.31 309 ALA A O 1
ATOM 2364 N N . LEU A 1 310 ? -5.472 10.951 0.693 1.00 94.06 310 LEU A N 1
ATOM 2365 C CA . LEU A 1 310 ? -4.013 10.901 0.858 1.00 94.06 310 LEU A CA 1
ATOM 2366 C C . LEU A 1 310 ? -3.616 10.485 2.276 1.00 94.06 310 LEU A C 1
ATOM 2368 O O . LEU A 1 310 ? -2.676 9.705 2.460 1.00 94.06 310 LEU A O 1
ATOM 2372 N N . SER A 1 311 ? -4.334 11.005 3.272 1.00 96.06 311 SER A N 1
ATOM 2373 C CA . SER A 1 311 ? -4.008 10.848 4.684 1.00 96.06 311 SER A CA 1
ATOM 2374 C C . SER A 1 311 ? -5.215 10.525 5.555 1.00 96.06 311 SER A C 1
ATOM 2376 O O . SER A 1 311 ? -6.350 10.731 5.146 1.00 96.06 311 SER A O 1
ATOM 2378 N N . HIS A 1 312 ? -4.943 10.044 6.765 1.00 94.62 312 HIS A N 1
ATOM 2379 C CA . HIS A 1 312 ? -5.876 10.054 7.883 1.00 94.62 312 HIS A CA 1
ATOM 2380 C C . HIS A 1 312 ? -5.218 10.764 9.082 1.00 94.62 312 HIS A C 1
ATOM 2382 O O . HIS A 1 312 ? -4.067 10.453 9.388 1.00 94.62 312 HIS A O 1
ATOM 2388 N N . PRO A 1 313 ? -5.903 11.680 9.785 1.00 94.75 313 PRO A N 1
ATOM 2389 C CA . PRO A 1 313 ? -7.133 12.350 9.359 1.00 94.75 313 PRO A CA 1
ATOM 2390 C C . PRO A 1 313 ? -7.001 13.001 7.969 1.00 94.75 313 PRO A C 1
ATOM 2392 O O . PRO A 1 313 ? -5.886 13.212 7.475 1.00 94.75 313 PRO A O 1
ATOM 2395 N N . ASP A 1 314 ? -8.127 13.280 7.316 1.00 92.81 314 ASP A N 1
ATOM 2396 C CA . ASP A 1 314 ? -8.158 13.763 5.925 1.00 92.81 314 ASP A CA 1
ATOM 2397 C C . ASP A 1 314 ? -7.401 15.098 5.776 1.00 92.81 314 ASP A C 1
ATOM 2399 O O . ASP A 1 314 ? -6.728 15.353 4.779 1.00 92.81 314 ASP A O 1
ATOM 2403 N N . GLU A 1 315 ? -7.440 15.923 6.820 1.00 94.69 315 GLU A N 1
ATOM 2404 C CA . GLU A 1 315 ? -6.774 17.216 6.937 1.00 94.69 315 GLU A CA 1
ATOM 2405 C C . GLU A 1 315 ? -5.247 17.131 7.108 1.00 94.69 315 GLU A C 1
ATOM 2407 O O . GLU A 1 315 ? -4.549 18.117 6.858 1.00 94.69 315 GLU A O 1
ATOM 2412 N N . TYR A 1 316 ? -4.692 15.976 7.492 1.00 96.50 316 TYR A N 1
ATOM 2413 C CA . TYR A 1 316 ? -3.278 15.866 7.867 1.00 96.50 316 TYR A CA 1
ATOM 2414 C C . TYR A 1 316 ? -2.313 16.224 6.723 1.00 96.50 316 TYR A C 1
ATOM 2416 O O . TYR A 1 316 ? -1.309 16.904 6.952 1.00 96.50 316 TYR A O 1
ATOM 2424 N N . ALA A 1 317 ? -2.619 15.834 5.481 1.00 96.75 317 ALA A N 1
ATOM 2425 C CA . ALA A 1 317 ? -1.818 16.209 4.313 1.00 96.75 317 ALA A CA 1
ATOM 2426 C C . ALA A 1 317 ? -1.769 17.736 4.105 1.00 96.75 317 ALA A C 1
ATOM 2428 O O . ALA A 1 317 ? -0.701 18.288 3.821 1.00 96.75 317 ALA A O 1
ATOM 2429 N N . ALA A 1 318 ? -2.896 18.426 4.309 1.00 97.19 318 ALA A N 1
ATOM 2430 C CA . ALA A 1 318 ? -2.989 19.878 4.190 1.00 97.19 318 ALA A CA 1
ATOM 2431 C C . ALA A 1 318 ? -2.203 20.578 5.307 1.00 97.19 318 ALA A C 1
ATOM 2433 O O . ALA A 1 318 ? -1.479 21.547 5.059 1.00 97.19 318 ALA A O 1
ATOM 2434 N N . GLU A 1 319 ? -2.292 20.056 6.532 1.00 96.56 319 GLU A N 1
ATOM 2435 C CA . GLU A 1 319 ? -1.520 20.560 7.662 1.00 96.56 319 GLU A CA 1
ATOM 2436 C C . GLU A 1 319 ? -0.010 20.386 7.459 1.00 96.56 319 GLU A C 1
ATOM 2438 O O . GLU A 1 319 ? 0.757 21.302 7.757 1.00 96.56 319 GLU A O 1
ATOM 2443 N N . LEU A 1 320 ? 0.433 19.237 6.935 1.00 96.25 320 LEU A N 1
ATOM 2444 C CA . LEU A 1 320 ? 1.835 19.013 6.576 1.00 96.25 320 LEU A CA 1
ATOM 2445 C C . LEU A 1 320 ? 2.293 20.005 5.509 1.00 96.25 320 LEU A C 1
ATOM 2447 O O . LEU A 1 320 ? 3.321 20.658 5.685 1.00 96.25 320 LEU A O 1
ATOM 2451 N N . ALA A 1 321 ? 1.511 20.176 4.440 1.00 97.25 321 ALA A N 1
ATOM 2452 C CA . ALA A 1 321 ? 1.833 21.116 3.371 1.00 97.25 321 ALA A CA 1
ATOM 2453 C C . ALA A 1 321 ? 1.994 22.557 3.890 1.00 97.25 321 ALA A C 1
ATOM 2455 O O . ALA A 1 321 ? 2.888 23.280 3.447 1.00 97.25 321 ALA A O 1
ATOM 2456 N N . ALA A 1 322 ? 1.182 22.965 4.870 1.00 97.38 322 ALA A N 1
ATOM 2457 C CA . ALA A 1 322 ? 1.298 24.273 5.511 1.00 97.38 322 ALA A CA 1
ATOM 2458 C C . ALA A 1 322 ? 2.591 24.439 6.335 1.00 97.38 322 ALA A C 1
ATOM 2460 O O . ALA A 1 322 ? 3.078 25.560 6.483 1.00 97.38 322 ALA A O 1
ATOM 2461 N N . ARG A 1 323 ? 3.152 23.347 6.871 1.00 96.38 323 ARG A N 1
ATOM 2462 C CA . ARG A 1 323 ? 4.353 23.372 7.723 1.00 96.38 323 ARG A CA 1
ATOM 2463 C C . ARG A 1 323 ? 5.657 23.215 6.953 1.00 96.38 323 ARG A C 1
ATOM 2465 O O . ARG A 1 323 ? 6.614 23.928 7.238 1.00 96.38 323 ARG A O 1
ATOM 2472 N N . ILE A 1 324 ? 5.704 22.279 6.006 1.00 96.19 324 ILE A N 1
ATOM 2473 C CA . ILE A 1 324 ? 6.946 21.882 5.321 1.00 96.19 324 ILE A CA 1
ATOM 2474 C C . ILE A 1 324 ? 6.988 22.268 3.835 1.00 96.19 324 ILE A C 1
ATOM 2476 O O . ILE A 1 324 ? 7.975 21.972 3.152 1.00 96.19 324 ILE A O 1
ATOM 2480 N N . GLY A 1 325 ? 5.936 22.931 3.345 1.00 96.81 325 GLY A N 1
ATOM 2481 C CA . GLY A 1 325 ? 5.732 23.242 1.933 1.00 96.81 325 GLY A CA 1
ATOM 2482 C C . GLY A 1 325 ? 5.095 22.088 1.154 1.00 96.81 325 GLY A C 1
ATOM 2483 O O . GLY A 1 325 ? 4.843 21.013 1.691 1.00 96.81 325 GLY A O 1
ATOM 2484 N N . LEU A 1 326 ? 4.830 22.320 -0.133 1.00 96.69 326 LEU A N 1
ATOM 2485 C CA . LEU A 1 326 ? 4.286 21.301 -1.034 1.00 96.69 326 LEU A CA 1
ATOM 2486 C C . LEU A 1 326 ? 5.291 20.158 -1.255 1.00 96.69 326 LEU A C 1
ATOM 2488 O O . LEU A 1 326 ? 6.504 20.380 -1.305 1.00 96.69 326 LEU A O 1
ATOM 2492 N N . PHE A 1 327 ? 4.766 18.947 -1.418 1.00 96.31 327 PHE A N 1
ATOM 2493 C CA . PHE A 1 327 ? 5.520 17.707 -1.595 1.00 96.31 327 PHE A CA 1
ATOM 2494 C C . PHE A 1 327 ? 4.788 16.777 -2.572 1.00 96.31 327 PHE A C 1
ATOM 2496 O O . PHE A 1 327 ? 3.604 16.975 -2.853 1.00 96.31 327 PHE A O 1
ATOM 2503 N N . HIS A 1 328 ? 5.484 15.771 -3.100 1.00 96.00 328 HIS A N 1
ATOM 2504 C CA . HIS A 1 328 ? 4.875 14.775 -3.985 1.00 96.00 328 HIS A CA 1
ATOM 2505 C C . HIS A 1 328 ? 3.919 13.855 -3.209 1.00 96.00 328 HIS A C 1
ATOM 2507 O O . HIS A 1 328 ? 4.274 13.329 -2.157 1.00 96.00 328 HIS A O 1
ATOM 2513 N N . THR A 1 329 ? 2.715 13.643 -3.740 1.00 95.00 329 THR A N 1
ATOM 2514 C CA . THR A 1 329 ? 1.613 12.938 -3.067 1.00 95.00 329 THR A CA 1
ATOM 2515 C C . THR A 1 329 ? 1.300 11.566 -3.660 1.00 95.00 329 THR A C 1
ATOM 2517 O O . THR A 1 329 ? 0.730 10.732 -2.961 1.00 95.00 329 THR A O 1
ATOM 2520 N N . ILE A 1 330 ? 1.679 11.292 -4.914 1.00 93.38 330 ILE A N 1
ATOM 2521 C CA . ILE A 1 330 ? 1.514 9.961 -5.514 1.00 93.38 330 ILE A CA 1
ATOM 2522 C C . ILE A 1 330 ? 2.440 8.944 -4.853 1.00 93.38 330 ILE A C 1
ATOM 2524 O O . ILE A 1 330 ? 3.530 9.281 -4.397 1.00 93.38 330 ILE A O 1
ATOM 2528 N N . GLY A 1 331 ? 2.029 7.675 -4.849 1.00 87.62 331 GLY A N 1
ATOM 2529 C CA . GLY A 1 331 ? 2.728 6.639 -4.088 1.00 87.62 331 GLY A CA 1
ATOM 2530 C C . GLY A 1 331 ? 4.104 6.259 -4.646 1.00 87.62 331 GLY A C 1
ATOM 2531 O O . GLY A 1 331 ? 4.927 5.708 -3.921 1.00 87.62 331 GLY A O 1
ATOM 2532 N N . MET A 1 332 ? 4.360 6.530 -5.931 1.00 85.62 332 MET A N 1
ATOM 2533 C CA . MET A 1 332 ? 5.631 6.244 -6.611 1.00 85.62 332 MET A CA 1
ATOM 2534 C C . MET A 1 332 ? 6.022 7.416 -7.529 1.00 85.62 332 MET A C 1
ATOM 2536 O O . MET A 1 332 ? 5.863 7.327 -8.745 1.00 85.62 332 MET A O 1
ATOM 2540 N N . PRO A 1 333 ? 6.485 8.545 -6.964 1.00 88.56 333 PRO A N 1
ATOM 2541 C CA . PRO A 1 333 ? 6.794 9.743 -7.738 1.00 88.56 333 PRO A CA 1
ATOM 2542 C C . PRO A 1 333 ? 8.093 9.642 -8.540 1.00 88.56 333 PRO A C 1
ATOM 2544 O O . PRO A 1 333 ? 8.225 10.325 -9.553 1.00 88.56 333 PRO A O 1
ATOM 2547 N N . GLU A 1 334 ? 9.027 8.776 -8.133 1.00 90.25 334 GLU A N 1
ATOM 2548 C CA . GLU A 1 334 ? 10.222 8.416 -8.900 1.00 90.25 334 GLU A CA 1
ATOM 2549 C C . GLU A 1 334 ? 9.875 7.524 -10.103 1.00 90.25 334 GLU A C 1
ATOM 2551 O O . GLU A 1 334 ? 10.311 6.371 -10.182 1.00 90.25 334 GLU A O 1
ATOM 2556 N N . GLU A 1 335 ? 9.066 8.019 -11.040 1.00 89.31 335 GLU A N 1
ATOM 2557 C CA . GLU A 1 335 ? 8.720 7.229 -12.219 1.00 89.31 335 GLU A CA 1
ATOM 2558 C C . GLU A 1 335 ? 9.995 6.875 -13.005 1.00 89.31 335 GLU A C 1
ATOM 2560 O O . GLU A 1 335 ? 10.897 7.691 -13.198 1.00 89.31 335 GLU A O 1
ATOM 2565 N N . THR A 1 336 ? 10.121 5.607 -13.386 1.00 90.94 336 THR A N 1
ATOM 2566 C CA . THR A 1 336 ? 11.335 5.059 -14.018 1.00 90.94 336 THR A CA 1
ATOM 2567 C C . THR A 1 336 ? 11.172 4.874 -15.522 1.00 90.94 336 THR A C 1
ATOM 2569 O O . THR A 1 336 ? 12.127 4.546 -16.231 1.00 90.94 336 THR A O 1
ATOM 2572 N N . SER A 1 337 ? 9.952 5.058 -16.022 1.00 88.31 337 SER A N 1
ATOM 2573 C CA . SER A 1 337 ? 9.578 4.759 -17.397 1.00 88.31 337 SER A CA 1
ATOM 2574 C C . SER A 1 337 ? 10.166 5.766 -18.382 1.00 88.31 337 SER A C 1
ATOM 2576 O O . SER A 1 337 ? 10.671 5.351 -19.423 1.00 88.31 337 SER A O 1
ATOM 2578 N N . SER A 1 338 ? 10.213 7.057 -18.039 1.00 89.31 338 SER A N 1
ATOM 2579 C CA . SER A 1 338 ? 10.847 8.074 -18.887 1.00 89.31 338 SER A CA 1
ATOM 2580 C C . SER A 1 338 ? 12.364 7.885 -18.991 1.00 89.31 338 SER A C 1
ATOM 2582 O O . SER A 1 338 ? 12.949 8.109 -20.052 1.00 89.31 338 SER A O 1
ATOM 2584 N N . LEU A 1 339 ? 13.009 7.429 -17.911 1.00 91.25 339 LEU A N 1
ATOM 2585 C CA . LEU A 1 339 ? 14.436 7.130 -17.894 1.00 91.25 339 LEU A CA 1
ATOM 2586 C C . LEU A 1 339 ? 14.737 5.876 -18.729 1.00 91.25 339 LEU A C 1
ATOM 2588 O O . LEU A 1 339 ? 15.672 5.889 -19.528 1.00 91.25 339 LEU A O 1
ATOM 2592 N N . ASN A 1 340 ? 13.925 4.820 -18.595 1.00 88.69 340 ASN A N 1
ATOM 2593 C CA . ASN A 1 340 ? 14.024 3.613 -19.425 1.00 88.69 340 ASN A CA 1
ATOM 2594 C C . ASN A 1 340 ? 13.758 3.883 -20.910 1.00 88.69 340 ASN A C 1
ATOM 2596 O O . ASN A 1 340 ? 14.412 3.276 -21.750 1.00 88.69 340 ASN A O 1
ATOM 2600 N N . ALA A 1 341 ? 12.835 4.790 -21.231 1.00 85.31 341 ALA A N 1
ATOM 2601 C CA . ALA A 1 341 ? 12.555 5.225 -22.599 1.00 85.31 341 ALA A CA 1
ATOM 2602 C C . ALA A 1 341 ? 13.604 6.213 -23.150 1.00 85.31 341 ALA A C 1
ATOM 2604 O O . ALA A 1 341 ? 13.428 6.736 -24.247 1.00 85.31 341 ALA A O 1
ATOM 2605 N N . GLU A 1 342 ? 14.665 6.502 -22.383 1.00 87.88 342 GLU A N 1
ATOM 2606 C CA . GLU A 1 342 ? 15.739 7.442 -22.733 1.00 87.88 342 GLU A CA 1
ATOM 2607 C C . GLU A 1 342 ? 15.232 8.866 -23.048 1.00 87.88 342 GLU A C 1
ATOM 2609 O O . GLU A 1 342 ? 15.878 9.646 -23.748 1.00 87.88 342 GLU A O 1
ATOM 2614 N N . VAL A 1 343 ? 14.072 9.227 -22.491 1.00 87.88 343 VAL A N 1
ATOM 2615 C CA . VAL A 1 343 ? 13.481 10.570 -22.579 1.00 87.88 343 VAL A CA 1
ATOM 2616 C C . VAL A 1 343 ? 14.105 11.496 -21.536 1.00 87.88 343 VAL A C 1
ATOM 2618 O O . VAL A 1 343 ? 14.384 12.658 -21.827 1.00 87.88 343 VAL A O 1
ATOM 2621 N N . MET A 1 344 ? 14.339 10.979 -20.328 1.00 90.06 344 MET A N 1
ATOM 2622 C CA . MET A 1 344 ? 14.992 11.694 -19.231 1.00 90.06 344 MET A CA 1
ATOM 2623 C C . MET A 1 344 ? 16.456 11.258 -19.094 1.00 90.06 344 MET A C 1
ATOM 2625 O O . MET A 1 344 ? 16.790 10.081 -19.259 1.00 90.06 344 MET A O 1
ATOM 2629 N N . SER A 1 345 ? 17.345 12.203 -18.781 1.00 92.25 345 SER A N 1
ATOM 2630 C CA . SER A 1 345 ? 18.758 11.903 -18.530 1.00 92.25 345 SER A CA 1
ATOM 2631 C C . SER A 1 345 ? 18.975 11.319 -17.129 1.00 92.25 345 SER A C 1
ATOM 2633 O O . SER A 1 345 ? 18.204 11.585 -16.205 1.00 92.25 345 SER A O 1
ATOM 2635 N N . ASP A 1 346 ? 20.066 10.567 -16.952 1.00 94.06 346 ASP A N 1
ATOM 2636 C CA . ASP A 1 346 ? 20.466 10.027 -15.644 1.00 94.06 346 ASP A CA 1
ATOM 2637 C C . ASP A 1 346 ? 20.609 11.155 -14.601 1.00 94.06 346 ASP A C 1
ATOM 2639 O O . ASP A 1 346 ? 20.125 11.031 -13.477 1.00 94.06 346 ASP A O 1
ATOM 2643 N N . ALA A 1 347 ? 21.205 12.289 -14.988 1.00 93.81 347 ALA A N 1
ATOM 2644 C CA . ALA A 1 347 ? 21.408 13.440 -14.110 1.00 93.81 347 ALA A CA 1
ATOM 2645 C C . ALA A 1 347 ? 20.084 14.087 -13.664 1.00 93.81 347 ALA A C 1
ATOM 2647 O O . ALA A 1 347 ? 19.910 14.358 -12.473 1.00 93.81 347 ALA A O 1
ATOM 2648 N N . ALA A 1 348 ? 19.149 14.293 -14.599 1.00 94.12 348 ALA A N 1
ATOM 2649 C CA . ALA A 1 348 ? 17.838 14.876 -14.317 1.00 94.12 348 ALA A CA 1
ATOM 2650 C C . ALA A 1 348 ? 16.998 13.977 -13.402 1.00 94.12 348 ALA A C 1
ATOM 2652 O O . ALA A 1 348 ? 16.358 14.464 -12.468 1.00 94.12 348 ALA A O 1
ATOM 2653 N N . TRP A 1 349 ? 17.042 12.663 -13.632 1.00 95.81 349 TRP A N 1
ATOM 2654 C CA . TRP A 1 349 ? 16.333 11.694 -12.803 1.00 95.81 349 TRP A CA 1
ATOM 2655 C C . TRP A 1 349 ? 16.937 11.600 -11.393 1.00 95.81 349 TRP A C 1
ATOM 2657 O O . TRP A 1 349 ? 16.211 11.608 -10.401 1.00 95.81 349 TRP A O 1
ATOM 2667 N N . LEU A 1 350 ? 18.270 11.613 -11.264 1.00 96.06 350 LEU A N 1
ATOM 2668 C CA . LEU A 1 350 ? 18.932 11.668 -9.954 1.00 96.06 350 LEU A CA 1
ATOM 2669 C C . LEU A 1 350 ? 18.636 12.978 -9.199 1.00 96.06 350 LEU A C 1
ATOM 2671 O O . LEU A 1 350 ? 18.619 12.984 -7.970 1.00 96.06 350 LEU A O 1
ATOM 2675 N N . GLU A 1 351 ? 18.387 14.090 -9.895 1.00 95.38 351 GLU A N 1
ATOM 2676 C CA . GLU A 1 351 ? 17.916 15.335 -9.273 1.00 95.38 351 GLU A CA 1
ATOM 2677 C C . GLU A 1 351 ? 16.487 15.221 -8.729 1.00 95.38 351 GLU A C 1
ATOM 2679 O O . GLU A 1 351 ? 16.209 15.692 -7.620 1.00 95.38 351 GLU A O 1
ATOM 2684 N N . MET A 1 352 ? 15.600 14.538 -9.457 1.00 95.50 352 MET A N 1
ATOM 2685 C CA . MET A 1 352 ? 14.266 14.190 -8.968 1.00 95.50 352 MET A CA 1
ATOM 2686 C C . MET A 1 352 ? 14.358 13.331 -7.698 1.00 95.50 352 MET A C 1
ATOM 2688 O O . MET A 1 352 ? 13.736 13.677 -6.693 1.00 95.50 352 MET A O 1
ATOM 2692 N N . VAL A 1 353 ? 15.207 12.294 -7.689 1.00 96.94 353 VAL A N 1
ATOM 2693 C CA . VAL A 1 353 ? 15.469 11.474 -6.490 1.00 96.94 353 VAL A CA 1
ATOM 2694 C C . VAL A 1 353 ? 15.947 12.334 -5.320 1.00 96.94 353 VAL A C 1
ATOM 2696 O O . VAL A 1 353 ? 15.393 12.226 -4.229 1.00 96.94 353 VAL A O 1
ATOM 2699 N N . ARG A 1 354 ? 16.923 13.233 -5.526 1.00 96.69 354 ARG A N 1
ATOM 2700 C CA . ARG A 1 354 ? 17.406 14.142 -4.467 1.00 96.69 354 ARG A CA 1
ATOM 2701 C C . ARG A 1 354 ? 16.292 15.032 -3.912 1.00 96.69 354 ARG A C 1
ATOM 2703 O O . ARG A 1 354 ? 16.212 15.209 -2.698 1.00 96.69 354 ARG A O 1
ATOM 2710 N N . THR A 1 355 ? 15.431 15.564 -4.782 1.00 95.88 355 THR A N 1
ATOM 2711 C CA . THR A 1 355 ? 14.291 16.396 -4.365 1.00 95.88 355 THR A CA 1
ATOM 2712 C C . THR A 1 355 ? 13.337 15.600 -3.474 1.00 95.88 355 THR A C 1
ATOM 2714 O O . THR A 1 355 ? 12.992 16.041 -2.379 1.00 95.88 355 THR A O 1
ATOM 2717 N N . LEU A 1 356 ? 12.969 14.396 -3.913 1.00 95.94 356 LEU A N 1
ATOM 2718 C CA . LEU A 1 356 ? 12.053 13.507 -3.201 1.00 95.94 356 LEU A CA 1
ATOM 2719 C C . LEU A 1 356 ? 12.631 13.021 -1.870 1.00 95.94 356 LEU A C 1
ATOM 2721 O O . LEU A 1 356 ? 11.910 12.946 -0.876 1.00 95.94 356 LEU A O 1
ATOM 2725 N N . THR A 1 357 ? 13.932 12.730 -1.811 1.00 97.38 357 THR A N 1
ATOM 2726 C CA . THR A 1 357 ? 14.597 12.368 -0.552 1.00 97.38 357 THR A CA 1
ATOM 2727 C C . THR A 1 357 ? 14.554 13.525 0.438 1.00 97.38 357 THR A C 1
ATOM 2729 O O . THR A 1 357 ? 14.200 13.319 1.596 1.00 97.38 357 THR A O 1
ATOM 2732 N N . ALA A 1 358 ? 14.837 14.750 -0.016 1.00 97.38 358 ALA A N 1
ATOM 2733 C CA . ALA A 1 358 ? 14.785 15.934 0.834 1.00 97.38 358 ALA A CA 1
ATOM 2734 C C . ALA A 1 358 ? 13.358 16.242 1.327 1.00 97.38 358 ALA A C 1
ATOM 2736 O O . ALA A 1 358 ? 13.180 16.655 2.470 1.00 97.38 358 ALA A O 1
ATOM 2737 N N . GLU A 1 359 ? 12.333 16.039 0.495 1.00 96.62 359 GLU A N 1
ATOM 2738 C CA . GLU A 1 359 ? 10.923 16.142 0.902 1.00 96.62 359 GLU A CA 1
ATOM 2739 C C . GLU A 1 359 ? 10.567 15.122 1.990 1.00 96.62 359 GLU A C 1
ATOM 2741 O O . GLU A 1 359 ? 10.050 15.495 3.046 1.00 96.62 359 GLU A O 1
ATOM 2746 N N . ARG A 1 360 ? 10.907 13.846 1.770 1.00 96.69 360 ARG A N 1
ATOM 2747 C CA . ARG A 1 360 ? 10.675 12.755 2.730 1.00 96.69 360 ARG A CA 1
ATOM 2748 C C . ARG A 1 360 ? 11.423 12.964 4.044 1.00 96.69 360 ARG A C 1
ATOM 2750 O O . ARG A 1 360 ? 10.890 12.693 5.117 1.00 96.69 360 ARG A O 1
ATOM 2757 N N . GLU A 1 361 ? 12.628 13.511 3.985 1.00 97.75 361 GLU A N 1
ATOM 2758 C CA . GLU A 1 361 ? 13.377 13.876 5.180 1.00 97.75 361 GLU A CA 1
ATOM 2759 C C . GLU A 1 361 ? 12.692 15.011 5.961 1.00 97.75 361 GLU A C 1
ATOM 2761 O O . GLU A 1 361 ? 12.586 14.918 7.184 1.00 97.75 361 GLU A O 1
ATOM 2766 N N . ARG A 1 362 ? 12.163 16.050 5.292 1.00 97.94 362 ARG A N 1
ATOM 2767 C CA . ARG A 1 362 ? 11.389 17.112 5.969 1.00 97.94 362 ARG A CA 1
ATOM 2768 C C . ARG A 1 362 ? 10.145 16.557 6.669 1.00 97.94 362 ARG A C 1
ATOM 2770 O O . ARG A 1 362 ? 9.885 16.951 7.803 1.00 97.94 362 ARG A O 1
ATOM 2777 N N . LEU A 1 363 ? 9.427 15.628 6.029 1.00 97.25 363 LEU A N 1
ATOM 2778 C CA . LEU A 1 363 ? 8.279 14.925 6.623 1.00 97.25 363 LEU A CA 1
ATOM 2779 C C . LEU A 1 363 ? 8.670 14.191 7.918 1.00 97.25 363 LEU A C 1
ATOM 2781 O O . LEU A 1 363 ? 8.015 14.343 8.954 1.00 97.25 363 LEU A O 1
ATOM 2785 N N . LEU A 1 364 ? 9.764 13.424 7.869 1.00 98.06 364 LEU A N 1
ATOM 2786 C CA . LEU A 1 364 ? 10.274 12.689 9.025 1.00 98.06 364 LEU A CA 1
ATOM 2787 C C . LEU A 1 364 ? 10.652 13.632 10.173 1.00 98.06 364 LEU A C 1
ATOM 2789 O O . LEU A 1 364 ? 10.295 13.381 11.320 1.00 98.06 364 LEU A O 1
ATOM 2793 N N . LEU A 1 365 ? 11.362 14.718 9.878 1.00 97.38 365 LEU A N 1
ATOM 2794 C CA . LEU A 1 365 ? 11.871 15.626 10.906 1.00 97.38 365 LEU A CA 1
ATOM 2795 C C . LEU A 1 365 ? 10.773 16.453 11.574 1.00 97.38 365 LEU A C 1
ATOM 2797 O O . LEU A 1 365 ? 10.811 16.576 12.794 1.00 97.38 365 LEU A O 1
ATOM 2801 N N . ASP A 1 366 ? 9.776 16.947 10.824 1.00 97.38 366 ASP A N 1
ATOM 2802 C CA . ASP A 1 366 ? 8.593 17.611 11.412 1.00 97.38 366 ASP A CA 1
ATOM 2803 C C . ASP A 1 366 ? 7.901 16.679 12.418 1.00 97.38 366 ASP A C 1
ATOM 2805 O O . ASP A 1 366 ? 7.514 17.086 13.515 1.00 97.38 366 ASP A O 1
ATOM 2809 N N . THR A 1 367 ? 7.820 15.390 12.083 1.00 97.25 367 THR A N 1
ATOM 2810 C CA . THR A 1 367 ? 7.227 14.374 12.957 1.00 97.25 367 THR A CA 1
ATOM 2811 C C . THR A 1 367 ? 8.107 14.083 14.172 1.00 97.25 367 THR A C 1
ATOM 2813 O O . THR A 1 367 ? 7.608 14.053 15.298 1.00 97.25 367 THR A O 1
ATOM 2816 N N . LEU A 1 368 ? 9.422 13.921 13.985 1.00 96.44 368 LEU A N 1
ATOM 2817 C CA . LEU A 1 368 ? 10.363 13.701 15.087 1.00 96.44 368 LEU A CA 1
ATOM 2818 C C . LEU A 1 368 ? 10.423 14.894 16.049 1.00 96.44 368 LEU A C 1
ATOM 2820 O O . LEU A 1 368 ? 10.645 14.699 17.248 1.00 96.44 368 LEU A O 1
ATOM 2824 N N . GLU A 1 369 ? 10.226 16.116 15.565 1.00 94.88 369 GLU A N 1
ATOM 2825 C CA . GLU A 1 369 ? 10.157 17.312 16.399 1.00 94.88 369 GLU A CA 1
ATOM 2826 C C . GLU A 1 369 ? 8.889 17.312 17.266 1.00 94.88 369 GLU A C 1
ATOM 2828 O O . GLU A 1 369 ? 8.968 17.563 18.469 1.00 94.88 369 GLU A O 1
ATOM 2833 N N . ARG A 1 370 ? 7.734 16.971 16.683 1.00 93.25 370 ARG A N 1
ATOM 2834 C CA . ARG A 1 370 ? 6.416 17.101 17.330 1.00 93.25 370 ARG A CA 1
ATOM 2835 C C . ARG A 1 370 ? 6.027 15.920 18.207 1.00 93.25 370 ARG A C 1
ATOM 2837 O O . ARG A 1 370 ? 5.417 16.113 19.256 1.00 93.25 370 ARG A O 1
ATOM 2844 N N . GLN A 1 371 ? 6.357 14.703 17.789 1.00 94.25 371 GLN A N 1
ATOM 2845 C CA . GLN A 1 371 ? 5.927 13.488 18.466 1.00 94.25 371 GLN A CA 1
ATOM 2846 C C . GLN A 1 371 ? 7.082 12.890 19.268 1.00 94.25 371 GLN A C 1
ATOM 2848 O O . GLN A 1 371 ? 7.939 12.189 18.733 1.00 94.25 371 GLN A O 1
ATOM 2853 N N . LYS A 1 372 ? 7.101 13.142 20.579 1.00 92.12 372 LYS A N 1
ATOM 2854 C CA . LYS A 1 372 ? 8.134 12.611 21.487 1.00 92.12 372 LYS A CA 1
ATOM 2855 C C . LYS A 1 372 ? 7.763 11.276 22.143 1.00 92.12 372 LYS A C 1
ATOM 2857 O O . LYS A 1 372 ? 8.618 10.660 22.757 1.00 92.12 372 LYS A O 1
ATOM 2862 N N . ARG A 1 373 ? 6.525 10.801 21.966 1.00 92.00 373 ARG A N 1
ATOM 2863 C CA . ARG A 1 373 ? 6.001 9.561 22.561 1.00 92.00 373 ARG A CA 1
ATOM 2864 C C . ARG A 1 373 ? 5.204 8.750 21.533 1.00 92.00 373 ARG A C 1
ATOM 2866 O O . ARG A 1 373 ? 4.658 9.311 20.587 1.00 92.00 373 ARG A O 1
ATOM 2873 N N . GLY A 1 374 ? 5.108 7.439 21.726 1.00 94.19 374 GLY A N 1
ATOM 2874 C CA . GLY A 1 374 ? 4.330 6.535 20.882 1.00 94.19 374 GLY A CA 1
ATOM 2875 C C . GLY A 1 374 ? 5.152 5.921 19.751 1.00 94.19 374 GLY A C 1
ATOM 2876 O O . GLY A 1 374 ? 6.303 5.533 19.955 1.00 94.19 374 GLY A O 1
ATOM 2877 N N . LEU A 1 375 ? 4.542 5.794 18.575 1.00 97.56 375 LEU A N 1
ATOM 2878 C CA . LEU A 1 375 ? 5.101 5.105 17.414 1.00 97.56 375 LEU A CA 1
ATOM 2879 C C . LEU A 1 375 ? 5.261 6.058 16.224 1.00 97.56 375 LEU A C 1
ATOM 2881 O O . LEU A 1 375 ? 4.314 6.747 15.853 1.00 97.56 375 LEU A O 1
ATOM 2885 N N . ILE A 1 376 ? 6.433 6.042 15.593 1.00 98.31 376 ILE A N 1
ATOM 2886 C CA . ILE A 1 376 ? 6.694 6.709 14.311 1.00 98.31 376 ILE A CA 1
ATOM 2887 C C . ILE A 1 376 ? 7.200 5.655 13.328 1.00 98.31 376 ILE A C 1
ATOM 2889 O O . ILE A 1 376 ? 8.149 4.940 13.637 1.00 98.31 376 ILE A O 1
ATOM 2893 N N . VAL A 1 377 ? 6.591 5.562 12.150 1.00 98.62 377 VAL A N 1
ATOM 2894 C CA . VAL A 1 377 ? 7.014 4.675 11.059 1.00 98.62 377 VAL A CA 1
ATOM 2895 C C . VAL A 1 377 ? 7.185 5.512 9.799 1.00 98.62 377 VAL A C 1
ATOM 2897 O O . VAL A 1 377 ? 6.250 6.194 9.392 1.00 98.62 377 VAL A O 1
ATOM 2900 N N . MET A 1 378 ? 8.359 5.460 9.175 1.00 98.00 378 MET A N 1
ATOM 2901 C CA . MET A 1 378 ? 8.652 6.168 7.927 1.00 98.00 378 MET A CA 1
ATOM 2902 C C . MET A 1 378 ? 9.411 5.256 6.970 1.00 98.00 378 MET A C 1
ATOM 2904 O O . MET A 1 378 ? 10.378 4.620 7.384 1.00 98.00 378 MET A O 1
ATOM 2908 N N . VAL A 1 379 ? 9.020 5.231 5.695 1.00 98.25 379 VAL A N 1
ATOM 2909 C CA . VAL A 1 379 ? 9.719 4.467 4.649 1.00 98.25 379 VAL A CA 1
ATOM 2910 C C . VAL A 1 379 ? 10.246 5.396 3.555 1.00 98.25 379 VAL A C 1
ATOM 2912 O O . VAL A 1 379 ? 9.536 6.257 3.036 1.00 98.25 379 VAL A O 1
ATOM 2915 N N . PHE A 1 380 ? 11.512 5.200 3.196 1.00 97.81 380 PHE A N 1
ATOM 2916 C CA . PHE A 1 380 ? 12.182 5.806 2.053 1.00 97.81 380 PHE A CA 1
ATOM 2917 C C . PHE A 1 380 ? 12.344 4.745 0.969 1.00 97.81 380 PHE A C 1
ATOM 2919 O O . PHE A 1 380 ? 12.975 3.720 1.214 1.00 97.81 380 PHE A O 1
ATOM 2926 N N . VAL A 1 381 ? 11.820 5.003 -0.233 1.00 96.12 381 VAL A N 1
ATOM 2927 C CA . VAL A 1 381 ? 11.929 4.053 -1.355 1.00 96.12 381 VAL A CA 1
ATOM 2928 C C . VAL A 1 381 ? 13.108 4.335 -2.292 1.00 96.12 381 VAL A C 1
ATOM 2930 O O . VAL A 1 381 ? 13.296 3.659 -3.295 1.00 96.12 381 VAL A O 1
ATOM 2933 N N . GLN A 1 382 ? 13.923 5.357 -2.014 1.00 96.62 382 GLN A N 1
ATOM 2934 C CA . GLN A 1 382 ? 14.966 5.784 -2.952 1.00 96.62 382 GLN A CA 1
ATOM 2935 C C . GLN A 1 382 ? 16.108 4.780 -3.131 1.00 96.62 382 GLN A C 1
ATOM 2937 O O . GLN A 1 382 ? 16.681 4.723 -4.219 1.00 96.62 382 GLN A O 1
ATOM 2942 N N . THR A 1 383 ? 16.444 3.998 -2.104 1.00 97.62 383 THR A N 1
ATOM 2943 C CA . THR A 1 383 ? 17.455 2.936 -2.201 1.00 97.62 383 THR A CA 1
ATOM 2944 C C . THR A 1 383 ? 17.049 1.880 -3.229 1.00 97.62 383 THR A C 1
ATOM 2946 O O . THR A 1 383 ? 17.864 1.555 -4.091 1.00 97.62 383 THR A O 1
ATOM 2949 N N . ASP A 1 384 ? 15.785 1.456 -3.231 1.00 97.81 384 ASP A N 1
ATOM 2950 C CA . ASP A 1 384 ? 15.185 0.571 -4.235 1.00 97.81 384 ASP A CA 1
ATOM 2951 C C . ASP A 1 384 ? 15.218 1.191 -5.641 1.00 97.81 384 ASP A C 1
ATOM 2953 O O . ASP A 1 384 ? 15.838 0.656 -6.564 1.00 97.81 384 ASP A O 1
ATOM 2957 N N . ARG A 1 385 ? 14.641 2.392 -5.798 1.00 96.19 385 ARG A N 1
ATOM 2958 C CA . ARG A 1 385 ? 14.508 3.057 -7.109 1.00 96.19 385 ARG A CA 1
ATOM 2959 C C . ARG A 1 385 ? 15.844 3.268 -7.802 1.00 96.19 385 ARG A C 1
ATOM 2961 O O . ARG A 1 385 ? 15.975 3.029 -9.004 1.00 96.19 385 ARG A O 1
ATOM 2968 N N . VAL A 1 386 ? 16.840 3.738 -7.054 1.00 97.81 386 VAL A N 1
ATOM 2969 C CA . VAL A 1 386 ? 18.188 3.954 -7.584 1.00 97.81 386 VAL A CA 1
ATOM 2970 C C . VAL A 1 386 ? 18.861 2.617 -7.877 1.00 97.81 386 VAL A C 1
ATOM 2972 O O . VAL A 1 386 ? 19.505 2.504 -8.916 1.00 97.81 386 VAL A O 1
ATOM 2975 N N . SER A 1 387 ? 18.693 1.598 -7.031 1.00 97.75 387 SER A N 1
ATOM 2976 C CA . SER A 1 387 ? 19.281 0.273 -7.271 1.00 97.75 387 SER A CA 1
ATOM 2977 C C . SER A 1 387 ? 18.736 -0.352 -8.550 1.00 97.75 387 SER A C 1
ATOM 2979 O O . SER A 1 387 ? 19.527 -0.739 -9.409 1.00 97.75 387 SER A O 1
ATOM 2981 N N . HIS A 1 388 ? 17.418 -0.317 -8.767 1.00 97.31 388 HIS A N 1
ATOM 2982 C CA . HIS A 1 388 ? 16.816 -0.725 -10.035 1.00 97.31 388 HIS A CA 1
ATOM 2983 C C . HIS A 1 388 ? 17.444 -0.011 -11.225 1.00 97.31 388 HIS A C 1
ATOM 2985 O O . HIS A 1 388 ? 17.885 -0.650 -12.178 1.00 97.31 388 HIS A O 1
ATOM 2991 N N . MET A 1 389 ? 17.523 1.317 -11.178 1.00 96.75 389 MET A N 1
ATOM 2992 C CA . MET A 1 389 ? 17.931 2.107 -12.333 1.00 96.75 389 MET A CA 1
ATOM 2993 C C . MET A 1 389 ? 19.439 2.256 -12.502 1.00 96.75 389 MET A C 1
ATOM 2995 O O . MET A 1 389 ? 19.834 2.757 -13.543 1.00 96.75 389 MET A O 1
ATOM 2999 N N . PHE A 1 390 ? 20.291 1.893 -11.540 1.00 97.06 390 PHE A N 1
ATOM 3000 C CA . PHE A 1 390 ? 21.730 2.203 -11.582 1.00 97.06 390 PHE A CA 1
ATOM 3001 C C . PHE A 1 390 ? 22.639 1.015 -11.224 1.00 97.06 390 PHE A C 1
ATOM 3003 O O . PHE A 1 390 ? 23.856 1.196 -11.176 1.00 97.06 390 PHE A O 1
ATOM 3010 N N . TRP A 1 391 ? 22.115 -0.206 -11.052 1.00 97.06 391 TRP A N 1
ATOM 3011 C CA . TRP A 1 391 ? 22.948 -1.392 -10.773 1.00 97.06 391 TRP A CA 1
ATOM 3012 C C . TRP A 1 391 ? 23.983 -1.676 -11.856 1.00 97.06 391 TRP A C 1
ATOM 3014 O O . TRP A 1 391 ? 25.096 -2.102 -11.550 1.00 97.06 391 TRP A O 1
ATOM 3024 N N . ARG A 1 392 ? 23.676 -1.325 -13.112 1.00 94.94 392 ARG A N 1
ATOM 3025 C CA . ARG A 1 392 ? 24.638 -1.328 -14.224 1.00 94.94 392 ARG A CA 1
ATOM 3026 C C . ARG A 1 392 ? 25.911 -0.530 -13.934 1.00 94.94 392 ARG A C 1
ATOM 3028 O O . ARG A 1 392 ? 26.877 -0.706 -14.653 1.00 94.94 392 ARG A O 1
ATOM 3035 N N . GLY A 1 393 ? 25.939 0.358 -12.938 1.00 94.44 393 GLY A N 1
ATOM 3036 C CA . GLY A 1 393 ? 27.148 1.063 -12.504 1.00 94.44 393 GLY A CA 1
ATOM 3037 C C . GLY A 1 393 ? 28.094 0.199 -11.669 1.00 94.44 393 GLY A C 1
ATOM 3038 O O . GLY A 1 393 ? 29.311 0.342 -11.792 1.00 94.44 393 GLY A O 1
ATOM 3039 N N . LEU A 1 394 ? 27.541 -0.720 -10.872 1.00 93.94 394 LEU A N 1
ATOM 3040 C CA . LEU A 1 394 ? 28.284 -1.698 -10.070 1.00 93.94 394 LEU A CA 1
ATOM 3041 C C . LEU A 1 394 ? 28.649 -2.938 -10.897 1.00 93.94 394 LEU A C 1
ATOM 3043 O O . LEU A 1 394 ? 29.730 -3.505 -10.743 1.00 93.94 394 LEU A O 1
ATOM 3047 N N . ASP A 1 395 ? 27.751 -3.337 -11.795 1.00 94.31 395 ASP A N 1
ATOM 3048 C CA . ASP A 1 395 ? 27.875 -4.539 -12.606 1.00 94.31 395 ASP A CA 1
ATOM 3049 C C . ASP A 1 395 ? 28.598 -4.274 -13.935 1.00 94.31 395 ASP A C 1
ATOM 3051 O O . ASP A 1 395 ? 28.021 -3.736 -14.881 1.00 94.31 395 ASP A O 1
ATOM 3055 N N . ARG A 1 396 ? 29.865 -4.693 -14.016 1.00 92.69 396 ARG A N 1
ATOM 3056 C CA . ARG A 1 396 ? 30.718 -4.504 -15.201 1.00 92.69 396 ARG A CA 1
ATOM 3057 C C . ARG A 1 396 ? 30.318 -5.348 -16.407 1.00 92.69 396 ARG A C 1
ATOM 3059 O O . ARG A 1 396 ? 30.687 -4.978 -17.518 1.00 92.69 396 ARG A O 1
ATOM 3066 N N . ASP A 1 397 ? 29.595 -6.448 -16.202 1.00 91.38 397 ASP A N 1
ATOM 3067 C CA . ASP A 1 397 ? 29.186 -7.322 -17.307 1.00 91.38 397 ASP A CA 1
ATOM 3068 C C . ASP A 1 397 ? 27.785 -6.965 -17.832 1.00 91.38 397 ASP A C 1
ATOM 3070 O O . ASP A 1 397 ? 27.303 -7.594 -18.773 1.00 91.38 397 ASP A O 1
ATOM 3074 N N . HIS A 1 398 ? 27.102 -5.984 -17.231 1.00 92.06 398 HIS A N 1
ATOM 3075 C CA . HIS A 1 398 ? 25.803 -5.541 -17.725 1.00 92.06 398 HIS A CA 1
ATOM 3076 C C . HIS A 1 398 ? 25.958 -4.898 -19.121 1.00 92.06 398 HIS A C 1
ATOM 3078 O O . HIS A 1 398 ? 26.825 -4.032 -19.282 1.00 92.06 398 HIS A O 1
ATOM 3084 N N . PRO A 1 399 ? 25.096 -5.210 -20.115 1.00 89.06 399 PRO A N 1
ATOM 3085 C CA . PRO A 1 399 ? 25.233 -4.694 -21.487 1.00 89.06 399 PRO A CA 1
ATOM 3086 C C . PRO A 1 399 ? 25.330 -3.164 -21.577 1.00 89.06 399 PRO A C 1
ATOM 3088 O O . PRO A 1 399 ? 26.060 -2.618 -22.396 1.00 89.06 399 PRO A O 1
ATOM 3091 N N . ARG A 1 400 ? 24.623 -2.467 -20.682 1.00 90.69 400 ARG A N 1
ATOM 3092 C CA . ARG A 1 400 ? 24.592 -0.997 -20.578 1.00 90.69 400 ARG A CA 1
ATOM 3093 C C . ARG A 1 400 ? 25.645 -0.380 -19.637 1.00 90.69 400 ARG A C 1
ATOM 3095 O O . ARG A 1 400 ? 25.572 0.815 -19.369 1.00 90.69 400 ARG A O 1
ATOM 3102 N N . HIS A 1 401 ? 26.604 -1.145 -19.099 1.00 91.38 401 HIS A N 1
ATOM 3103 C CA . HIS A 1 401 ? 27.637 -0.602 -18.193 1.00 91.38 401 HIS A CA 1
ATOM 3104 C C . HIS A 1 401 ? 28.506 0.464 -18.878 1.00 91.38 401 HIS A C 1
ATOM 3106 O O . HIS A 1 401 ? 28.805 1.511 -18.300 1.00 91.38 401 HIS A O 1
ATOM 3112 N N . ALA A 1 402 ? 28.906 0.204 -20.127 1.00 89.88 402 ALA A N 1
ATOM 3113 C CA . ALA A 1 402 ? 29.783 1.087 -20.892 1.00 89.88 402 ALA A CA 1
ATOM 3114 C C . ALA A 1 402 ? 29.134 2.447 -21.209 1.00 89.88 402 ALA A C 1
ATOM 3116 O O . ALA A 1 402 ? 29.833 3.459 -21.215 1.00 89.88 402 ALA A O 1
ATOM 3117 N N . ASP A 1 403 ? 27.810 2.470 -21.385 1.00 87.50 403 ASP A N 1
ATOM 3118 C CA . ASP A 1 403 ? 27.018 3.668 -21.701 1.00 87.50 403 ASP A CA 1
ATOM 3119 C C . ASP A 1 403 ? 26.937 4.654 -20.522 1.00 87.50 403 ASP A C 1
ATOM 3121 O O . ASP A 1 403 ? 26.537 5.809 -20.677 1.00 87.50 403 ASP A O 1
ATOM 3125 N N . MET A 1 404 ? 27.288 4.205 -19.315 1.00 89.38 404 MET A N 1
ATOM 3126 C CA . MET A 1 404 ? 27.109 4.975 -18.096 1.00 89.38 404 MET A CA 1
ATOM 3127 C C . MET A 1 404 ? 28.295 5.902 -17.822 1.00 89.38 404 MET A C 1
ATOM 3129 O O . MET A 1 404 ? 29.434 5.448 -17.629 1.00 89.38 404 MET A O 1
ATOM 3133 N N . ALA A 1 405 ? 27.996 7.200 -17.722 1.00 89.19 405 ALA A N 1
ATOM 3134 C CA . ALA A 1 405 ? 28.962 8.223 -17.341 1.00 89.19 405 ALA A CA 1
ATOM 3135 C C . ALA A 1 405 ? 29.621 7.875 -15.985 1.00 89.19 405 ALA A C 1
ATOM 3137 O O . ALA A 1 405 ? 28.910 7.437 -15.070 1.00 89.19 405 ALA A O 1
ATOM 3138 N N . PRO A 1 406 ? 30.955 8.019 -15.837 1.00 88.19 406 PRO A N 1
ATOM 3139 C CA . PRO A 1 406 ? 31.683 7.599 -14.637 1.00 88.19 406 PRO A CA 1
ATOM 3140 C C . PRO A 1 406 ? 31.102 8.131 -13.321 1.00 88.19 406 PRO A C 1
ATOM 3142 O O . PRO A 1 406 ? 31.027 7.392 -12.343 1.00 88.19 406 PRO A O 1
ATOM 3145 N N . GLU A 1 407 ? 30.638 9.377 -13.307 1.00 88.00 407 GLU A N 1
ATOM 3146 C CA . GLU A 1 407 ? 30.035 10.040 -12.150 1.00 88.00 407 GLU A CA 1
ATOM 3147 C C . GLU A 1 407 ? 28.723 9.388 -11.688 1.00 88.00 407 GLU A C 1
ATOM 3149 O O . GLU A 1 407 ? 28.414 9.397 -10.498 1.00 88.00 407 GLU A O 1
ATOM 3154 N N . HIS A 1 408 ? 27.965 8.772 -12.598 1.00 92.88 408 HIS A N 1
ATOM 3155 C CA . HIS A 1 408 ? 26.698 8.115 -12.273 1.00 92.88 408 HIS A CA 1
ATOM 3156 C C . HIS A 1 408 ? 26.885 6.675 -11.784 1.00 92.88 408 HIS A C 1
ATOM 3158 O O . HIS A 1 408 ? 25.965 6.112 -11.191 1.00 92.88 408 HIS A O 1
ATOM 3164 N N . ARG A 1 409 ? 28.068 6.072 -11.969 1.00 93.38 409 ARG A N 1
ATOM 3165 C CA . ARG A 1 409 ? 28.357 4.708 -11.480 1.00 93.38 409 ARG A CA 1
ATOM 3166 C C . ARG A 1 409 ? 28.323 4.619 -9.953 1.00 93.38 409 ARG A C 1
ATOM 3168 O O . ARG A 1 409 ? 28.018 3.571 -9.398 1.00 93.38 409 ARG A O 1
ATOM 3175 N N . GLU A 1 410 ? 28.549 5.746 -9.282 1.00 93.56 410 GLU A N 1
ATOM 3176 C CA . GLU A 1 410 ? 28.479 5.888 -7.826 1.00 93.56 410 GLU A CA 1
ATOM 3177 C C . GLU A 1 410 ? 27.055 6.167 -7.307 1.00 93.56 410 GLU A C 1
ATOM 3179 O O . GLU A 1 410 ? 26.888 6.425 -6.114 1.00 93.56 410 GLU A O 1
ATOM 3184 N N . ALA A 1 411 ? 26.016 6.138 -8.152 1.00 97.06 411 ALA A N 1
ATOM 3185 C CA . ALA A 1 411 ? 24.656 6.517 -7.754 1.00 97.06 411 ALA A CA 1
ATOM 3186 C C . ALA A 1 411 ? 24.109 5.663 -6.597 1.00 97.06 411 ALA A C 1
ATOM 3188 O O . ALA A 1 411 ? 23.583 6.221 -5.633 1.00 97.06 411 ALA A O 1
ATOM 3189 N N . ILE A 1 412 ? 24.299 4.336 -6.637 1.00 98.12 412 ILE A N 1
ATOM 3190 C CA . ILE A 1 412 ? 23.853 3.441 -5.553 1.00 98.12 412 ILE A CA 1
ATOM 3191 C C . ILE A 1 412 ? 24.617 3.749 -4.264 1.00 98.12 412 ILE A C 1
ATOM 3193 O O . ILE A 1 412 ? 24.020 3.976 -3.215 1.00 98.12 412 ILE A O 1
ATOM 3197 N N . ARG A 1 413 ? 25.946 3.864 -4.332 1.00 97.69 413 ARG A N 1
ATOM 3198 C CA . ARG A 1 413 ? 26.741 4.219 -3.151 1.00 97.69 413 ARG A CA 1
ATOM 3199 C C . ARG A 1 413 ? 26.345 5.585 -2.584 1.00 97.69 413 ARG A C 1
ATOM 3201 O O . ARG A 1 413 ? 26.331 5.771 -1.372 1.00 97.69 413 ARG A O 1
ATOM 3208 N N . SER A 1 414 ? 25.987 6.530 -3.449 1.00 97.62 414 SER A N 1
ATOM 3209 C CA . SER A 1 414 ? 25.553 7.875 -3.066 1.00 97.62 414 SER A CA 1
ATOM 3210 C C . SER A 1 414 ? 24.199 7.869 -2.358 1.00 97.62 414 SER A C 1
ATOM 3212 O O . SER A 1 414 ? 24.060 8.551 -1.345 1.00 97.62 414 SER A O 1
ATOM 3214 N N . VAL A 1 415 ? 23.222 7.077 -2.818 1.00 98.19 415 VAL A N 1
ATOM 3215 C CA . VAL A 1 415 ? 21.930 6.975 -2.118 1.00 98.19 415 VAL A CA 1
ATOM 3216 C C . VAL A 1 415 ? 22.062 6.254 -0.770 1.00 98.19 415 VAL A C 1
ATOM 3218 O O . VAL A 1 415 ? 21.395 6.639 0.184 1.00 98.19 415 VAL A O 1
ATOM 3221 N N . TYR A 1 416 ? 22.985 5.294 -0.629 1.00 98.75 416 TYR A N 1
ATOM 3222 C CA . TYR A 1 416 ? 23.264 4.660 0.668 1.00 98.75 416 TYR A CA 1
ATOM 3223 C C . TYR A 1 416 ? 23.961 5.625 1.638 1.00 98.75 416 TYR A C 1
ATOM 3225 O O . TYR A 1 416 ? 23.622 5.652 2.819 1.00 98.75 416 TYR A O 1
ATOM 3233 N N . ARG A 1 417 ? 24.883 6.476 1.157 1.00 98.62 417 ARG A N 1
ATOM 3234 C CA . ARG A 1 417 ? 25.445 7.572 1.975 1.00 98.62 417 ARG A CA 1
ATOM 3235 C C . ARG A 1 417 ? 24.357 8.533 2.446 1.00 98.62 417 ARG A C 1
ATOM 3237 O O . ARG A 1 417 ? 24.413 9.010 3.573 1.00 98.62 417 ARG A O 1
ATOM 3244 N N . GLU A 1 418 ? 23.372 8.809 1.598 1.00 98.50 418 GLU A N 1
ATOM 3245 C CA . GLU A 1 418 ? 22.244 9.661 1.963 1.00 98.50 418 GLU A CA 1
ATOM 3246 C C . GLU A 1 418 ? 21.340 8.997 3.013 1.00 98.50 418 GLU A C 1
ATOM 3248 O O . GLU A 1 418 ? 20.952 9.649 3.982 1.00 98.50 418 GLU A O 1
ATOM 3253 N N . ALA A 1 419 ? 21.090 7.688 2.900 1.00 98.75 419 ALA A N 1
ATOM 3254 C CA . ALA A 1 419 ? 20.417 6.908 3.938 1.00 98.75 419 ALA A CA 1
ATOM 3255 C C . ALA A 1 419 ? 21.180 6.953 5.277 1.00 98.75 419 ALA A C 1
ATOM 3257 O O . ALA A 1 419 ? 20.579 7.204 6.322 1.00 98.75 419 ALA A O 1
ATOM 3258 N N . ASP A 1 420 ? 22.509 6.795 5.257 1.00 98.88 420 ASP A N 1
ATOM 3259 C CA . ASP A 1 420 ? 23.359 6.904 6.453 1.00 98.88 420 ASP A CA 1
ATOM 3260 C C . ASP A 1 420 ? 23.335 8.318 7.056 1.00 98.88 420 ASP A C 1
ATOM 3262 O O . ASP A 1 420 ? 23.260 8.473 8.277 1.00 98.88 420 ASP A O 1
ATOM 3266 N N . ARG A 1 421 ? 23.308 9.361 6.215 1.00 98.69 421 ARG A N 1
ATOM 3267 C CA . ARG A 1 421 ? 23.172 10.760 6.645 1.00 98.69 421 ARG A CA 1
ATOM 3268 C C . ARG A 1 421 ? 21.824 11.018 7.321 1.00 98.69 421 ARG A C 1
ATOM 3270 O O . ARG A 1 421 ? 21.782 11.689 8.354 1.00 98.69 421 ARG A O 1
ATOM 3277 N N . ILE A 1 422 ? 20.731 10.501 6.762 1.00 98.75 422 ILE A N 1
ATOM 3278 C CA . ILE A 1 422 ? 19.393 10.601 7.361 1.00 98.75 422 ILE A CA 1
ATOM 3279 C C . ILE A 1 422 ? 19.368 9.848 8.692 1.00 98.75 422 ILE A C 1
ATOM 3281 O O . ILE A 1 422 ? 18.938 10.411 9.699 1.00 98.75 422 ILE A O 1
ATOM 3285 N N . LEU A 1 423 ? 19.912 8.626 8.736 1.00 98.75 423 LEU A N 1
ATOM 3286 C CA . LEU A 1 423 ? 20.047 7.855 9.971 1.00 98.75 423 LEU A CA 1
ATOM 3287 C C . LEU A 1 423 ? 20.818 8.639 11.041 1.00 98.75 423 LEU A C 1
ATOM 3289 O O . LEU A 1 423 ? 20.396 8.675 12.194 1.00 98.75 423 LEU A O 1
ATOM 3293 N N . ALA A 1 424 ? 21.905 9.321 10.671 1.00 98.56 424 ALA A N 1
ATOM 3294 C CA . ALA A 1 424 ? 22.670 10.159 11.590 1.00 98.56 424 ALA A CA 1
ATOM 3295 C C . ALA A 1 424 ? 21.804 11.238 12.257 1.00 98.56 424 ALA A C 1
ATOM 3297 O O . ALA A 1 424 ? 21.935 11.472 13.459 1.00 98.56 424 ALA A O 1
ATOM 3298 N N . ARG A 1 425 ? 20.905 11.873 11.492 1.00 98.19 425 ARG A N 1
ATOM 3299 C CA . ARG A 1 425 ? 19.970 12.879 12.016 1.00 98.19 425 ARG A CA 1
ATOM 3300 C C . ARG A 1 425 ? 18.915 12.265 12.921 1.00 98.19 425 ARG A C 1
ATOM 3302 O O . ARG A 1 425 ? 18.647 12.829 13.972 1.00 98.19 425 ARG A O 1
ATOM 3309 N N . VAL A 1 426 ? 18.367 11.104 12.559 1.00 98.25 426 VAL A N 1
ATOM 3310 C CA . VAL A 1 426 ? 17.430 10.379 13.432 1.00 98.25 426 VAL A CA 1
ATOM 3311 C C . VAL A 1 426 ? 18.106 10.038 14.757 1.00 98.25 426 VAL A C 1
ATOM 3313 O O . VAL A 1 426 ? 17.572 10.366 15.808 1.00 98.25 426 VAL A O 1
ATOM 3316 N N . MET A 1 427 ? 19.317 9.473 14.720 1.00 97.31 427 MET A N 1
ATOM 3317 C CA . MET A 1 427 ? 20.088 9.139 15.924 1.00 97.31 427 MET A CA 1
ATOM 3318 C C . MET A 1 427 ? 20.435 10.367 16.784 1.00 97.31 427 MET A C 1
ATOM 3320 O O . MET A 1 427 ? 20.648 10.228 17.985 1.00 97.31 427 MET A O 1
ATOM 3324 N N . ALA A 1 428 ? 20.525 11.561 16.191 1.00 96.31 428 ALA A N 1
ATOM 3325 C CA . ALA A 1 428 ? 20.744 12.805 16.930 1.00 96.31 428 ALA A CA 1
ATOM 3326 C C . ALA A 1 428 ? 19.478 13.298 17.658 1.00 96.31 428 ALA A C 1
ATOM 3328 O O . ALA A 1 428 ? 19.590 13.979 18.673 1.00 96.31 428 ALA A O 1
ATOM 3329 N N . GLU A 1 429 ? 18.294 12.930 17.163 1.00 94.62 429 GLU A N 1
ATOM 3330 C CA . GLU A 1 429 ? 16.987 13.248 17.754 1.00 94.62 429 GLU A CA 1
ATOM 3331 C C . GLU A 1 429 ? 16.496 12.184 18.753 1.00 94.62 429 GLU A C 1
ATOM 3333 O O . GLU A 1 429 ? 15.434 12.356 19.359 1.00 94.62 429 GLU A O 1
ATOM 3338 N N . THR A 1 430 ? 17.218 11.067 18.902 1.00 92.94 430 THR A N 1
ATOM 3339 C CA . THR A 1 430 ? 16.855 9.977 19.820 1.00 92.94 430 THR A CA 1
ATOM 3340 C C . THR A 1 430 ? 17.517 10.102 21.184 1.00 92.94 430 THR A C 1
ATOM 3342 O O . THR A 1 430 ? 18.696 10.448 21.277 1.00 92.94 430 THR A O 1
ATOM 3345 N N . THR A 1 431 ? 16.791 9.730 22.238 1.00 91.19 431 THR A N 1
ATOM 3346 C CA . THR A 1 431 ? 17.340 9.562 23.596 1.00 91.19 431 THR A CA 1
ATOM 3347 C C . THR A 1 431 ? 17.623 8.082 23.908 1.00 91.19 431 THR A C 1
ATOM 3349 O O . THR A 1 431 ? 17.205 7.207 23.149 1.00 91.19 431 THR A O 1
ATOM 3352 N N . PRO A 1 432 ? 18.325 7.746 25.010 1.00 88.62 432 PRO A N 1
ATOM 3353 C CA . PRO A 1 432 ? 18.531 6.351 25.422 1.00 88.62 432 PRO A CA 1
ATOM 3354 C C . PRO A 1 432 ? 17.242 5.554 25.694 1.00 88.62 432 PRO A C 1
ATOM 3356 O O . PRO A 1 432 ? 17.269 4.325 25.676 1.00 88.62 432 PRO A O 1
ATOM 3359 N N . GLU A 1 433 ? 16.127 6.233 25.967 1.00 89.81 433 GLU A N 1
ATOM 3360 C CA . GLU A 1 433 ? 14.805 5.632 26.177 1.00 89.81 433 GLU A CA 1
ATOM 3361 C C . GLU A 1 433 ? 14.098 5.288 24.854 1.00 89.81 433 GLU A C 1
ATOM 3363 O O . GLU A 1 433 ? 13.205 4.429 24.823 1.00 89.81 433 GLU A O 1
ATOM 3368 N N . ASP A 1 434 ? 14.503 5.936 23.758 1.00 95.12 434 ASP A N 1
ATOM 3369 C CA . ASP A 1 434 ? 13.972 5.673 22.429 1.00 95.12 434 ASP A CA 1
ATOM 3370 C C . ASP A 1 434 ? 14.464 4.328 21.893 1.00 95.12 434 ASP A C 1
ATOM 3372 O O . ASP A 1 434 ? 15.594 3.881 22.111 1.00 95.12 434 ASP A O 1
ATOM 3376 N N . ARG A 1 435 ? 13.603 3.681 21.112 1.00 96.06 435 ARG A N 1
ATOM 3377 C CA . ARG A 1 435 ? 13.945 2.465 20.379 1.00 96.06 435 ARG A CA 1
ATOM 3378 C C . ARG A 1 435 ? 13.885 2.736 18.897 1.00 96.06 435 ARG A C 1
ATOM 3380 O O . ARG A 1 435 ? 12.842 3.117 18.377 1.00 96.06 435 ARG A O 1
ATOM 3387 N N . LEU A 1 436 ? 15.007 2.511 18.229 1.00 98.12 436 LEU A N 1
ATOM 3388 C CA . LEU A 1 436 ? 15.148 2.675 16.795 1.00 98.12 436 LEU A CA 1
ATOM 3389 C C . LEU A 1 436 ? 15.243 1.297 16.144 1.00 98.12 436 LEU A C 1
ATOM 3391 O O . LEU A 1 436 ? 16.072 0.477 16.539 1.00 98.12 436 LEU A O 1
ATOM 3395 N N . ILE A 1 437 ? 14.393 1.066 15.150 1.00 98.62 437 ILE A N 1
ATOM 3396 C CA . ILE A 1 437 ? 14.396 -0.109 14.281 1.00 98.62 437 ILE A CA 1
ATOM 3397 C C . ILE A 1 437 ? 14.601 0.409 12.859 1.00 98.62 437 ILE A C 1
ATOM 3399 O O . ILE A 1 437 ? 13.829 1.242 12.395 1.00 98.62 437 ILE A O 1
ATOM 3403 N N . VAL A 1 438 ? 15.640 -0.057 12.171 1.00 98.81 438 VAL A N 1
ATOM 3404 C CA . VAL A 1 438 ? 15.902 0.289 10.767 1.00 98.81 438 VAL A CA 1
ATOM 3405 C C . VAL A 1 438 ? 15.862 -0.989 9.951 1.00 98.81 438 VAL A C 1
ATOM 3407 O O . VAL A 1 438 ? 16.497 -1.964 10.342 1.00 98.81 438 VAL A O 1
ATOM 3410 N N . LEU A 1 439 ? 15.130 -1.018 8.843 1.00 98.81 439 LEU A N 1
ATOM 3411 C CA . LEU A 1 439 ? 15.024 -2.224 8.026 1.00 98.81 439 LEU A CA 1
ATOM 3412 C C . LEU A 1 439 ? 14.935 -1.940 6.529 1.00 98.81 439 LEU A C 1
ATOM 3414 O O . LEU A 1 439 ? 14.614 -0.826 6.120 1.00 98.81 439 LEU A O 1
ATOM 3418 N N . SER A 1 440 ? 15.151 -2.983 5.738 1.00 98.69 440 SER A N 1
ATOM 3419 C CA . SER A 1 440 ? 14.636 -3.089 4.376 1.00 98.69 440 SER A CA 1
ATOM 3420 C C . SER A 1 440 ? 13.774 -4.329 4.247 1.00 98.69 440 SER A C 1
ATOM 3422 O O . SER A 1 440 ? 13.895 -5.292 5.006 1.00 98.69 440 SER A O 1
ATOM 3424 N N . ASP A 1 441 ? 12.868 -4.282 3.293 1.00 98.06 441 ASP A N 1
ATOM 3425 C CA . ASP A 1 441 ? 11.930 -5.341 2.993 1.00 98.06 441 ASP A CA 1
ATOM 3426 C C . ASP A 1 441 ? 12.540 -6.474 2.161 1.00 98.06 441 ASP A C 1
ATOM 3428 O O . ASP A 1 441 ? 12.154 -7.633 2.328 1.00 98.06 441 ASP A O 1
ATOM 3432 N N . HIS A 1 442 ? 13.525 -6.157 1.323 1.00 98.44 442 HIS A N 1
ATOM 3433 C CA . HIS A 1 442 ? 14.366 -7.094 0.580 1.00 98.44 442 HIS A CA 1
ATOM 3434 C C . HIS A 1 442 ? 15.735 -6.472 0.248 1.00 98.44 442 HIS A C 1
ATOM 3436 O O . HIS A 1 442 ? 15.982 -5.289 0.492 1.00 98.44 442 HIS A O 1
ATOM 3442 N N . GLY A 1 443 ? 16.634 -7.299 -0.288 1.00 98.06 443 GLY A N 1
ATOM 3443 C CA . GLY A 1 443 ? 17.912 -6.894 -0.881 1.00 98.06 443 GLY A CA 1
ATOM 3444 C C . GLY A 1 443 ? 17.823 -6.790 -2.403 1.00 98.06 443 GLY A C 1
ATOM 3445 O O . GLY A 1 443 ? 16.725 -6.659 -2.948 1.00 98.06 443 GLY A O 1
ATOM 3446 N N . PHE A 1 444 ? 18.966 -6.858 -3.091 1.00 97.81 444 PHE A N 1
ATOM 3447 C CA . PHE A 1 444 ? 19.041 -6.695 -4.546 1.00 97.81 444 PHE A CA 1
ATOM 3448 C C . PHE A 1 444 ? 20.061 -7.632 -5.200 1.00 97.81 444 PHE A C 1
ATOM 3450 O O . PHE A 1 444 ? 21.055 -8.031 -4.606 1.00 97.81 444 PHE A O 1
ATOM 3457 N N . ALA A 1 445 ? 19.838 -7.926 -6.477 1.00 96.50 445 ALA A N 1
ATOM 3458 C CA . ALA A 1 445 ? 20.766 -8.643 -7.336 1.00 96.50 445 ALA A CA 1
ATOM 3459 C C . ALA A 1 445 ? 20.884 -7.967 -8.710 1.00 96.50 445 ALA A C 1
ATOM 3461 O O . ALA A 1 445 ? 20.110 -7.079 -9.075 1.00 96.50 445 ALA A O 1
ATOM 3462 N N . ASN A 1 446 ? 21.864 -8.405 -9.499 1.00 95.38 446 ASN A N 1
ATOM 3463 C CA . ASN A 1 446 ? 21.996 -7.997 -10.892 1.00 95.38 446 ASN A CA 1
ATOM 3464 C C . ASN A 1 446 ? 20.877 -8.588 -11.761 1.00 95.38 446 ASN A C 1
ATOM 3466 O O . ASN A 1 446 ? 20.424 -9.713 -11.541 1.00 95.38 446 ASN A O 1
ATOM 3470 N N . TYR A 1 447 ? 20.511 -7.858 -12.812 1.00 95.94 447 TYR A N 1
ATOM 3471 C CA . TYR A 1 447 ? 19.551 -8.296 -13.815 1.00 95.94 447 TYR A CA 1
ATOM 3472 C C . TYR A 1 447 ? 20.061 -7.997 -15.227 1.00 95.94 447 TYR A C 1
ATOM 3474 O O . TYR A 1 447 ? 19.901 -6.888 -15.743 1.00 95.94 447 TYR A O 1
ATOM 3482 N N . ARG A 1 448 ? 20.681 -8.996 -15.867 1.00 95.19 448 ARG A N 1
ATOM 3483 C CA . ARG A 1 448 ? 21.229 -8.864 -17.228 1.00 95.19 448 ARG A CA 1
ATOM 3484 C C . ARG A 1 448 ? 20.388 -9.593 -18.273 1.00 95.19 448 ARG A C 1
ATOM 3486 O O . ARG A 1 448 ? 20.580 -9.339 -19.459 1.00 95.19 448 ARG A O 1
ATOM 3493 N N . ARG A 1 449 ? 19.482 -10.502 -17.880 1.00 95.50 449 ARG A N 1
ATOM 3494 C CA . ARG A 1 449 ? 18.793 -11.420 -18.808 1.00 95.50 449 ARG A CA 1
ATOM 3495 C C . ARG A 1 449 ? 17.294 -11.539 -18.504 1.00 95.50 449 ARG A C 1
ATOM 3497 O O . ARG A 1 449 ? 16.897 -11.994 -17.434 1.00 95.50 449 ARG A O 1
ATOM 3504 N N . SER A 1 450 ? 16.441 -11.193 -19.468 1.00 95.81 450 SER A N 1
ATOM 3505 C CA . SER A 1 450 ? 14.981 -11.347 -19.361 1.00 95.81 450 SER A CA 1
ATOM 3506 C C . SER A 1 450 ? 14.527 -12.749 -19.771 1.00 95.81 450 SER A C 1
ATOM 3508 O O . SER A 1 450 ? 15.009 -13.292 -20.762 1.00 95.81 450 SER A O 1
ATOM 3510 N N . VAL A 1 451 ? 13.520 -13.288 -19.083 1.00 97.44 451 VAL A N 1
ATOM 3511 C CA . VAL A 1 451 ? 12.880 -14.576 -19.390 1.00 97.44 451 VAL A CA 1
ATOM 3512 C C . VAL A 1 451 ? 11.467 -14.343 -19.929 1.00 97.44 451 VAL A C 1
ATOM 3514 O O . VAL A 1 451 ? 10.572 -13.875 -19.220 1.00 97.44 451 VAL A O 1
ATOM 3517 N N . HIS A 1 452 ? 11.223 -14.681 -21.188 1.00 97.12 452 HIS A N 1
ATOM 3518 C CA . HIS A 1 452 ? 9.892 -14.711 -21.789 1.00 97.12 452 HIS A CA 1
ATOM 3519 C C . HIS A 1 452 ? 9.132 -15.968 -21.327 1.00 97.12 452 HIS A C 1
ATOM 3521 O O . HIS A 1 452 ? 8.937 -16.914 -22.087 1.00 97.12 452 HIS A O 1
ATOM 3527 N N . LEU A 1 453 ? 8.695 -16.003 -20.062 1.00 97.50 453 LEU A N 1
ATOM 3528 C CA . LEU A 1 453 ? 8.089 -17.196 -19.452 1.00 97.50 453 LEU A CA 1
ATOM 3529 C C . LEU A 1 453 ? 6.836 -17.685 -20.199 1.00 97.50 453 LEU A C 1
ATOM 3531 O O . LEU A 1 453 ? 6.641 -18.887 -20.351 1.00 97.50 453 LEU A O 1
ATOM 3535 N N . ASN A 1 454 ? 6.013 -16.780 -20.735 1.00 97.75 454 ASN A N 1
ATOM 3536 C CA . ASN A 1 454 ? 4.866 -17.179 -21.558 1.00 97.75 454 ASN A CA 1
ATOM 3537 C C . ASN A 1 454 ? 5.282 -17.772 -22.914 1.00 97.75 454 ASN A C 1
ATOM 3539 O O . ASN A 1 454 ? 4.643 -18.714 -23.379 1.00 97.75 454 ASN A O 1
ATOM 3543 N N . ARG A 1 455 ? 6.374 -17.288 -23.528 1.00 97.38 455 ARG A N 1
ATOM 3544 C CA . ARG A 1 455 ? 6.966 -17.927 -24.720 1.00 97.38 455 ARG A CA 1
ATOM 3545 C C . ARG A 1 455 ? 7.435 -19.340 -24.383 1.00 97.38 455 ARG A C 1
ATOM 3547 O O . ARG A 1 455 ? 7.094 -20.267 -25.108 1.00 97.38 455 ARG A O 1
ATOM 3554 N N . TRP A 1 456 ? 8.120 -19.511 -23.254 1.00 98.00 456 TRP A N 1
ATOM 3555 C CA . TRP A 1 456 ? 8.540 -20.827 -22.767 1.00 98.00 456 TRP A CA 1
ATOM 3556 C C . TRP A 1 456 ? 7.349 -21.773 -22.554 1.00 98.00 456 TRP A C 1
ATOM 3558 O O . TRP A 1 456 ? 7.369 -22.907 -23.024 1.00 98.00 456 TRP A O 1
ATOM 3568 N N . LEU A 1 457 ? 6.258 -21.299 -21.937 1.00 98.38 457 LEU A N 1
ATOM 3569 C CA . LEU A 1 457 ? 5.035 -22.095 -21.769 1.00 98.38 457 LEU A CA 1
ATOM 3570 C C . LEU A 1 457 ? 4.430 -22.531 -23.112 1.00 98.38 457 LEU A C 1
ATOM 3572 O O . LEU A 1 457 ? 3.876 -23.629 -23.192 1.00 98.38 457 LEU A O 1
ATOM 3576 N N . VAL A 1 458 ? 4.522 -21.702 -24.156 1.00 97.94 458 VAL A N 1
ATOM 3577 C CA . VAL A 1 458 ? 4.079 -22.064 -25.512 1.00 97.94 458 VAL A CA 1
ATOM 3578 C C . VAL A 1 458 ? 4.980 -23.136 -26.123 1.00 97.94 458 VAL A C 1
ATOM 3580 O O . VAL A 1 458 ? 4.469 -24.138 -26.621 1.00 97.94 458 VAL A O 1
ATOM 3583 N N . GLU A 1 459 ? 6.301 -22.963 -26.062 1.00 97.12 459 GLU A N 1
ATOM 3584 C CA . GLU A 1 459 ? 7.272 -23.913 -26.631 1.00 97.12 459 GLU A CA 1
ATOM 3585 C C . GLU A 1 459 ? 7.208 -25.293 -25.962 1.00 97.12 459 GLU A C 1
ATOM 3587 O O . GLU A 1 459 ? 7.286 -26.321 -26.632 1.00 97.12 459 GLU A O 1
ATOM 3592 N N . GLU A 1 460 ? 6.967 -25.327 -24.653 1.00 97.88 460 GLU A N 1
ATOM 3593 C CA . GLU A 1 460 ? 6.825 -26.564 -23.881 1.00 97.88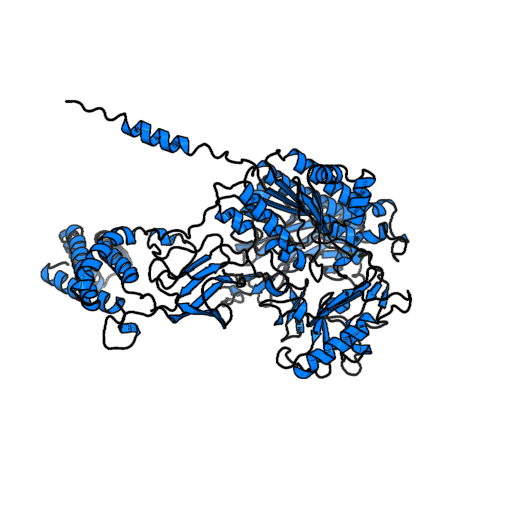 460 GLU A CA 1
ATOM 3594 C C . GLU A 1 460 ? 5.436 -27.221 -24.004 1.00 97.88 460 GLU A C 1
ATOM 3596 O O . GLU A 1 460 ? 5.215 -28.329 -23.498 1.00 97.88 460 GLU A O 1
ATOM 3601 N N . GLY A 1 461 ? 4.488 -26.559 -24.680 1.00 97.69 461 GLY A N 1
ATOM 3602 C CA . GLY A 1 461 ? 3.133 -27.061 -24.927 1.00 97.69 461 GLY A CA 1
ATOM 3603 C C . GLY A 1 461 ? 2.163 -26.917 -23.747 1.00 97.69 461 GLY A C 1
ATOM 3604 O O . GLY A 1 461 ? 1.169 -27.644 -23.672 1.00 97.69 461 GLY A O 1
ATOM 3605 N N . PHE A 1 462 ? 2.435 -26.008 -22.807 1.00 98.56 462 PHE A N 1
ATOM 3606 C CA . PHE A 1 462 ? 1.541 -25.678 -21.691 1.00 98.56 462 PHE A CA 1
ATOM 3607 C C . PHE A 1 462 ? 0.569 -24.532 -22.015 1.00 98.56 462 PHE A C 1
ATOM 3609 O O . PHE A 1 462 ? -0.542 -24.509 -21.480 1.00 98.56 462 PHE A O 1
ATOM 3616 N N . MET A 1 463 ? 0.958 -23.616 -22.902 1.00 98.19 463 MET A N 1
ATOM 3617 C CA . MET A 1 463 ? 0.134 -22.524 -23.425 1.00 98.19 463 MET A CA 1
ATOM 3618 C C . MET A 1 463 ? -0.060 -22.680 -24.936 1.00 98.19 463 MET A C 1
ATOM 3620 O O . MET A 1 463 ? 0.813 -23.192 -25.631 1.00 98.19 463 MET A O 1
ATOM 3624 N N . ALA A 1 464 ? -1.201 -22.230 -25.456 1.00 97.31 464 ALA A N 1
ATOM 3625 C CA . ALA A 1 464 ? -1.476 -22.204 -26.887 1.00 97.31 464 ALA A CA 1
ATOM 3626 C C . ALA A 1 464 ? -1.817 -20.785 -27.349 1.00 97.31 464 ALA A C 1
ATOM 3628 O O . ALA A 1 464 ? -2.517 -20.042 -26.663 1.00 97.31 464 ALA A O 1
ATOM 3629 N N . THR A 1 465 ? -1.359 -20.430 -28.544 1.00 96.62 465 THR A N 1
ATOM 3630 C CA . THR A 1 465 ? -1.747 -19.202 -29.241 1.00 96.62 465 THR A CA 1
ATOM 3631 C C . THR A 1 465 ? -2.712 -19.506 -30.384 1.00 96.62 465 THR A C 1
ATOM 3633 O O . THR A 1 465 ? -2.825 -20.646 -30.852 1.00 96.62 465 THR A O 1
ATOM 3636 N N . LYS A 1 466 ? -3.445 -18.482 -30.825 1.00 95.69 466 LYS A N 1
ATOM 3637 C CA . LYS A 1 466 ? -4.395 -18.582 -31.935 1.00 95.69 466 LYS A CA 1
ATOM 3638 C C . LYS A 1 466 ?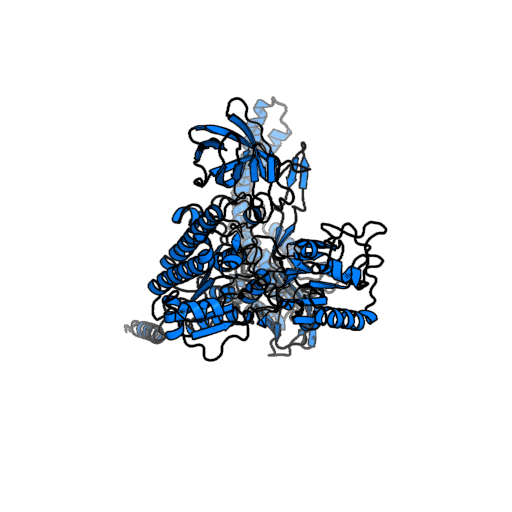 -3.661 -18.948 -33.238 1.00 95.69 466 LYS A C 1
ATOM 3640 O O . LYS A 1 466 ? -2.537 -18.487 -33.459 1.00 95.69 466 LYS A O 1
ATOM 3645 N N . PRO A 1 467 ? -4.279 -19.744 -34.135 1.00 92.25 467 PRO A N 1
ATOM 3646 C CA . PRO A 1 467 ? -3.669 -20.110 -35.412 1.00 92.25 467 PRO A CA 1
ATOM 3647 C C . PRO A 1 467 ? -3.188 -18.887 -36.207 1.00 92.25 467 PRO A C 1
ATOM 3649 O O . PRO A 1 467 ? -3.933 -17.926 -36.384 1.00 92.25 467 PRO A O 1
ATOM 3652 N N . GLY A 1 468 ? -1.939 -18.925 -36.681 1.00 90.44 468 GLY A N 1
ATOM 3653 C CA . GLY A 1 468 ? -1.325 -17.833 -37.448 1.00 90.44 468 GLY A CA 1
ATOM 3654 C C . GLY A 1 468 ? -0.921 -16.598 -36.632 1.00 90.44 468 GLY A C 1
ATOM 3655 O O . GLY A 1 468 ? -0.440 -15.637 -37.220 1.00 90.44 468 GLY A O 1
ATOM 3656 N N . GLN A 1 469 ? -1.089 -16.608 -35.305 1.00 91.25 469 GLN A N 1
ATOM 3657 C CA . GLN A 1 469 ? -0.762 -15.485 -34.416 1.00 91.25 469 GLN A CA 1
ATOM 3658 C C . GLN A 1 469 ? 0.134 -15.967 -33.261 1.00 91.25 469 GLN A C 1
ATOM 3660 O O . GLN A 1 469 ? -0.310 -16.045 -32.116 1.00 91.25 469 GLN A O 1
ATOM 3665 N N . PRO A 1 470 ? 1.397 -16.348 -33.541 1.00 88.25 470 PRO A N 1
ATOM 3666 C CA . PRO A 1 470 ? 2.252 -17.056 -32.588 1.00 88.25 470 PRO A CA 1
ATOM 3667 C C . PRO A 1 470 ? 2.766 -16.193 -31.428 1.00 88.25 470 PRO A C 1
ATOM 3669 O O . PRO A 1 470 ? 3.405 -16.734 -30.522 1.00 88.25 470 PRO A O 1
ATOM 3672 N N . ALA A 1 471 ? 2.525 -14.884 -31.449 1.00 88.75 471 ALA A N 1
ATOM 3673 C CA . ALA A 1 471 ? 3.007 -13.935 -30.459 1.00 88.75 471 ALA A CA 1
ATOM 3674 C C . ALA A 1 471 ? 1.961 -12.879 -30.124 1.00 88.75 471 ALA A C 1
ATOM 3676 O O . ALA A 1 471 ? 1.061 -12.622 -30.917 1.00 88.75 471 ALA A O 1
ATOM 3677 N N . SER A 1 472 ? 2.091 -12.265 -28.954 1.00 87.38 472 SER A N 1
ATOM 3678 C CA . SER A 1 472 ? 1.268 -11.151 -28.488 1.00 87.38 472 SER A CA 1
ATOM 3679 C C . SER A 1 472 ? 2.103 -10.194 -27.652 1.00 87.38 472 SER A C 1
ATOM 3681 O O . SER A 1 472 ? 2.975 -10.615 -26.893 1.00 87.38 472 SER A O 1
ATOM 3683 N N . GLU A 1 473 ? 1.798 -8.902 -27.740 1.00 75.50 473 GLU A N 1
ATOM 3684 C CA . GLU A 1 473 ? 2.536 -7.898 -26.973 1.00 75.50 473 GLU A CA 1
ATOM 3685 C C . GLU A 1 473 ? 2.028 -7.765 -25.533 1.00 75.50 473 GLU A C 1
ATOM 3687 O O . GLU A 1 473 ? 2.839 -7.686 -24.612 1.00 75.50 473 GLU A O 1
ATOM 3692 N N . ARG A 1 474 ? 0.703 -7.751 -25.310 1.00 79.88 474 ARG A N 1
ATOM 3693 C CA . ARG A 1 474 ? 0.092 -7.552 -23.980 1.00 79.88 474 ARG A CA 1
ATOM 3694 C C . ARG A 1 474 ? -1.285 -8.214 -23.855 1.00 79.88 474 ARG A C 1
ATOM 3696 O O . ARG A 1 474 ? -1.928 -8.531 -24.856 1.00 79.88 474 ARG A O 1
ATOM 3703 N N . LEU A 1 475 ? -1.742 -8.365 -22.610 1.00 86.19 475 LEU A N 1
ATOM 3704 C CA . LEU A 1 475 ? -3.113 -8.721 -22.214 1.00 86.19 475 LEU A CA 1
ATOM 3705 C C . LEU A 1 475 ? -3.644 -10.011 -22.850 1.00 86.19 475 LEU A C 1
ATOM 3707 O O . LEU A 1 475 ? -4.826 -10.107 -23.171 1.00 86.19 475 LEU A O 1
ATOM 3711 N N . PHE A 1 476 ? -2.770 -10.997 -23.065 1.00 91.81 476 PHE A N 1
ATOM 3712 C CA . PHE A 1 476 ? -3.142 -12.300 -23.619 1.00 91.81 476 PHE A CA 1
ATOM 3713 C C . PHE A 1 476 ? -3.876 -12.241 -24.976 1.00 91.81 476 PHE A C 1
ATOM 3715 O O . PHE A 1 476 ? -4.576 -13.188 -25.334 1.00 91.81 476 PHE A O 1
ATOM 3722 N N . SER A 1 477 ? -3.722 -11.163 -25.760 1.00 89.62 477 SER A N 1
ATOM 3723 C CA . SER A 1 477 ? -4.555 -10.878 -26.947 1.00 89.62 477 SER A CA 1
ATOM 3724 C C . SER A 1 477 ? -4.649 -12.034 -27.958 1.00 89.62 477 SER A C 1
ATOM 3726 O O . SER A 1 477 ? -5.719 -12.287 -28.529 1.00 89.62 477 SER A O 1
ATOM 3728 N N . ASN A 1 478 ? -3.560 -12.792 -28.122 1.00 92.88 478 ASN A N 1
ATOM 3729 C CA . ASN A 1 478 ? -3.459 -13.895 -29.081 1.00 92.88 478 ASN A CA 1
ATOM 3730 C C . ASN A 1 478 ? -3.428 -15.284 -28.425 1.00 92.88 478 ASN A C 1
ATOM 3732 O O . ASN A 1 478 ? -3.138 -16.269 -29.100 1.00 92.88 478 ASN A O 1
ATOM 3736 N N . VAL A 1 479 ? -3.753 -15.394 -27.135 1.00 95.38 479 VAL A N 1
ATOM 3737 C CA . VAL A 1 479 ? -3.853 -16.686 -26.438 1.00 95.38 479 VAL A CA 1
ATOM 3738 C C . VAL A 1 479 ? -5.129 -17.424 -26.856 1.00 95.38 479 VAL A C 1
ATOM 3740 O O . VAL A 1 479 ? -6.204 -16.832 -26.981 1.00 95.38 479 VAL A O 1
ATOM 3743 N N . ASP A 1 480 ? -5.009 -18.733 -27.079 1.00 96.62 480 ASP A N 1
ATOM 3744 C CA . ASP A 1 480 ? -6.131 -19.654 -27.260 1.00 96.62 480 ASP A CA 1
ATOM 3745 C C . ASP A 1 480 ? -6.420 -20.367 -25.933 1.00 96.62 480 ASP A C 1
ATOM 3747 O O . ASP A 1 480 ? -5.790 -21.367 -25.567 1.00 96.62 480 ASP A O 1
ATOM 3751 N N . TRP A 1 481 ? -7.392 -19.835 -25.191 1.00 96.88 481 TRP A N 1
ATOM 3752 C CA . TRP A 1 481 ? -7.774 -20.346 -23.875 1.00 96.88 481 TRP A CA 1
ATOM 3753 C C . TRP A 1 481 ? -8.367 -21.756 -23.911 1.00 96.88 481 TRP A C 1
ATOM 3755 O O . TRP A 1 481 ? -8.246 -22.487 -22.933 1.00 96.88 481 TRP A O 1
ATOM 3765 N N . THR A 1 482 ? -8.933 -22.188 -25.042 1.00 96.56 482 THR A N 1
ATOM 3766 C CA . THR A 1 482 ? -9.524 -23.533 -25.173 1.00 96.56 482 THR A CA 1
ATOM 3767 C C . THR A 1 482 ? -8.472 -24.642 -25.233 1.00 96.56 482 THR A C 1
ATOM 3769 O O . THR A 1 482 ? -8.791 -25.821 -25.079 1.00 96.56 482 THR A O 1
ATOM 3772 N N . ARG A 1 483 ? -7.204 -24.268 -25.438 1.00 97.56 483 ARG A N 1
ATOM 3773 C CA . ARG A 1 483 ? -6.056 -25.179 -25.542 1.00 97.56 483 ARG A CA 1
ATOM 3774 C C . ARG A 1 483 ? -4.938 -24.862 -24.547 1.00 97.56 483 ARG A C 1
ATOM 3776 O O . ARG A 1 483 ? -3.984 -25.628 -24.439 1.00 97.56 483 ARG A O 1
ATOM 3783 N N . THR A 1 484 ? -5.052 -23.761 -23.810 1.00 98.38 484 THR A N 1
ATOM 3784 C CA . THR A 1 484 ? -4.062 -23.317 -22.823 1.00 98.38 484 THR A CA 1
ATOM 3785 C C . THR A 1 484 ? -4.316 -23.975 -21.472 1.00 98.38 484 THR A C 1
ATOM 3787 O O . THR A 1 484 ? -5.405 -23.855 -20.913 1.00 98.38 484 THR A O 1
ATOM 3790 N N . ARG A 1 485 ? -3.300 -24.656 -20.930 1.00 98.69 485 ARG A N 1
ATOM 3791 C CA . ARG A 1 485 ? -3.345 -25.333 -19.623 1.00 98.69 485 ARG A CA 1
ATOM 3792 C C . ARG A 1 485 ? -2.728 -24.495 -18.506 1.00 98.69 485 ARG A C 1
ATOM 3794 O O . ARG A 1 485 ? -3.198 -24.582 -17.377 1.00 98.69 485 ARG A O 1
ATOM 3801 N N . ALA A 1 486 ? -1.706 -23.698 -18.809 1.00 98.56 486 ALA A N 1
ATOM 3802 C CA . ALA A 1 486 ? -1.056 -22.803 -17.856 1.00 98.56 486 ALA A CA 1
ATOM 3803 C C . ALA A 1 486 ? -0.634 -21.485 -18.517 1.00 98.56 486 ALA A C 1
ATOM 3805 O O . ALA A 1 486 ? -0.368 -21.447 -19.718 1.00 98.56 486 ALA A O 1
ATOM 3806 N N . TYR A 1 487 ? -0.577 -20.417 -17.726 1.00 98.06 487 TYR A N 1
ATOM 3807 C CA . TYR A 1 487 ? -0.201 -19.074 -18.157 1.00 98.06 487 TYR A CA 1
ATOM 3808 C C . TYR A 1 487 ? 0.511 -18.313 -17.042 1.00 98.06 487 TYR A C 1
ATOM 3810 O O . TYR A 1 487 ? 0.212 -18.515 -15.868 1.00 98.06 487 TYR A O 1
ATOM 3818 N N . ALA A 1 488 ? 1.447 -17.440 -17.404 1.00 97.38 488 ALA A N 1
ATOM 3819 C CA . ALA A 1 488 ? 2.119 -16.549 -16.470 1.00 97.38 488 ALA A CA 1
ATOM 3820 C C . ALA A 1 488 ? 1.493 -15.150 -16.497 1.00 97.38 488 ALA A C 1
ATOM 3822 O O . ALA A 1 488 ? 1.133 -14.628 -17.560 1.00 97.38 488 ALA A O 1
ATOM 3823 N N . LEU A 1 489 ? 1.380 -14.559 -15.310 1.00 95.56 489 LEU A N 1
ATOM 3824 C CA . LEU A 1 489 ? 0.957 -13.182 -15.079 1.00 95.56 489 LEU A CA 1
ATOM 3825 C C . LEU A 1 489 ? 1.711 -12.640 -13.863 1.00 95.56 489 LEU A C 1
ATOM 3827 O O . LEU A 1 489 ? 1.926 -13.378 -12.901 1.00 95.56 489 LEU A O 1
ATOM 3831 N N . GLY A 1 490 ? 2.080 -11.359 -13.899 1.00 94.56 490 GLY A N 1
ATOM 3832 C CA . GLY A 1 490 ? 3.032 -10.813 -12.936 1.00 94.56 490 GLY A CA 1
ATOM 3833 C C . GLY A 1 490 ? 4.441 -11.347 -13.195 1.00 94.56 490 GLY A C 1
ATOM 3834 O O . GLY A 1 490 ? 4.710 -11.981 -14.220 1.00 94.56 490 GLY A O 1
ATOM 3835 N N . PHE A 1 491 ? 5.369 -11.079 -12.286 1.00 95.19 491 PHE A N 1
ATOM 3836 C CA . PHE A 1 491 ? 6.775 -11.411 -12.525 1.00 95.19 491 PHE A CA 1
ATOM 3837 C C . PHE A 1 491 ? 7.126 -12.851 -12.145 1.00 95.19 491 PHE A C 1
ATOM 3839 O O . PHE A 1 491 ? 7.923 -13.493 -12.831 1.00 95.19 491 PHE A O 1
ATOM 3846 N N . ASN A 1 492 ? 6.506 -13.394 -11.097 1.00 97.06 492 ASN A N 1
ATOM 3847 C CA . ASN A 1 492 ? 6.861 -14.713 -10.559 1.00 97.06 492 ASN A CA 1
ATOM 3848 C C . ASN A 1 492 ? 5.737 -15.754 -10.692 1.00 97.06 492 ASN A C 1
ATOM 3850 O O . ASN A 1 492 ? 5.994 -16.943 -10.514 1.00 97.06 492 ASN A O 1
ATOM 3854 N N . GLY A 1 493 ? 4.500 -15.340 -10.981 1.00 97.25 493 GLY A N 1
ATOM 3855 C CA . GLY A 1 493 ? 3.322 -16.205 -10.903 1.00 97.25 493 GLY A CA 1
ATOM 3856 C C . GLY A 1 493 ? 3.035 -17.017 -12.168 1.00 97.25 493 GLY A C 1
ATOM 3857 O O . GLY A 1 493 ? 2.981 -16.478 -13.274 1.00 97.25 493 GLY A O 1
ATOM 3858 N N . ILE A 1 494 ? 2.755 -18.312 -11.993 1.00 98.44 494 ILE A N 1
ATOM 3859 C CA . ILE A 1 494 ? 2.126 -19.176 -13.002 1.00 98.44 494 ILE A CA 1
ATOM 3860 C C . ILE A 1 494 ? 0.782 -19.661 -12.464 1.00 98.44 494 ILE A C 1
ATOM 3862 O O . ILE A 1 494 ? 0.678 -20.154 -11.341 1.00 98.44 494 ILE A O 1
ATOM 3866 N N . PHE A 1 495 ? -0.238 -19.572 -13.307 1.00 98.38 495 PHE A N 1
ATOM 3867 C CA . PHE A 1 495 ? -1.600 -20.001 -13.035 1.00 98.38 495 PHE A CA 1
ATOM 3868 C C . PHE A 1 495 ? -1.997 -21.128 -13.986 1.00 98.38 495 PHE A C 1
ATOM 3870 O O . PHE A 1 495 ? -1.641 -21.134 -15.165 1.00 98.38 495 PHE A O 1
ATOM 3877 N N . LEU A 1 496 ? -2.761 -22.088 -13.482 1.00 98.50 496 LEU A N 1
ATOM 3878 C CA . LEU A 1 496 ? -3.401 -23.129 -14.269 1.00 98.50 496 LEU A CA 1
ATOM 3879 C C . LEU A 1 496 ? -4.768 -22.643 -14.743 1.00 98.50 496 LEU A C 1
ATOM 3881 O O . LEU A 1 496 ? -5.515 -22.019 -13.993 1.00 98.50 496 LEU A O 1
ATOM 3885 N N . ASN A 1 497 ? -5.119 -22.966 -15.984 1.00 98.25 497 ASN A N 1
ATOM 3886 C CA . ASN A 1 497 ? -6.448 -22.729 -16.537 1.00 98.25 497 ASN A CA 1
ATOM 3887 C C . ASN A 1 497 ? -7.408 -23.829 -16.044 1.00 98.25 497 ASN A C 1
ATOM 3889 O O . ASN A 1 497 ? -7.784 -24.735 -16.794 1.00 98.25 497 ASN A O 1
ATOM 3893 N N . LEU A 1 498 ? -7.706 -23.801 -14.747 1.00 97.88 498 LEU A N 1
ATOM 3894 C CA . LEU A 1 498 ? -8.427 -24.801 -13.972 1.00 97.88 498 LEU A CA 1
ATOM 3895 C C . LEU A 1 498 ? -9.942 -24.691 -14.182 1.00 97.88 498 LEU A C 1
ATOM 3897 O O . LEU A 1 498 ? -10.571 -23.638 -14.058 1.00 97.88 498 LEU A O 1
ATOM 3901 N N . ARG A 1 499 ? -10.563 -25.832 -14.477 1.00 97.31 499 ARG A N 1
ATOM 3902 C CA . ARG A 1 499 ? -12.009 -25.945 -14.648 1.00 97.31 499 ARG A CA 1
ATOM 3903 C C . ARG A 1 499 ? -12.733 -25.569 -13.355 1.00 97.31 499 ARG A C 1
ATOM 3905 O O . ARG A 1 499 ? -12.455 -26.129 -12.300 1.00 97.31 499 ARG A O 1
ATOM 3912 N N . GLY A 1 500 ? -13.701 -24.661 -13.468 1.00 94.56 500 GLY A N 1
ATOM 3913 C CA . GLY A 1 500 ? -14.496 -24.173 -12.338 1.00 94.56 500 GLY A CA 1
ATOM 3914 C C . GLY A 1 500 ? -13.868 -23.000 -11.582 1.00 94.56 500 GLY A C 1
ATOM 3915 O O . GLY A 1 500 ? -14.541 -22.431 -10.729 1.00 94.56 500 GLY A O 1
ATOM 3916 N N . ARG A 1 501 ? -12.628 -22.609 -11.912 1.00 95.12 501 ARG A N 1
ATOM 3917 C CA . ARG A 1 501 ? -11.983 -21.400 -11.384 1.00 95.12 501 ARG A CA 1
ATOM 3918 C C . ARG A 1 501 ? -11.811 -20.351 -12.480 1.00 95.12 501 ARG A C 1
ATOM 3920 O O . ARG A 1 501 ? -12.256 -19.227 -12.298 1.00 95.12 501 ARG A O 1
ATOM 3927 N N . GLU A 1 502 ? -11.226 -20.711 -13.618 1.00 96.75 502 GLU A N 1
ATOM 3928 C CA . GLU A 1 502 ? -11.059 -19.826 -14.777 1.00 96.75 502 GLU A CA 1
ATOM 3929 C C . GLU A 1 502 ? -12.255 -19.901 -15.739 1.00 96.75 502 GLU A C 1
ATOM 3931 O O . GLU A 1 502 ? -12.828 -20.975 -15.944 1.00 96.75 502 GLU A O 1
ATOM 3936 N N . ALA A 1 503 ? -12.600 -18.775 -16.381 1.00 96.00 503 ALA A N 1
ATOM 3937 C CA . ALA A 1 503 ? -13.769 -18.670 -17.266 1.00 96.00 503 ALA A CA 1
ATOM 3938 C C . ALA A 1 503 ? -13.801 -19.713 -18.395 1.00 96.00 503 ALA A C 1
ATOM 3940 O O . ALA A 1 503 ? -14.864 -20.236 -18.724 1.00 96.00 503 ALA A O 1
ATOM 3941 N N . LEU A 1 504 ? -12.643 -20.029 -18.978 1.00 96.94 504 LEU A N 1
ATOM 3942 C CA . LEU A 1 504 ? -12.467 -21.039 -20.026 1.00 96.94 504 LEU A CA 1
ATOM 3943 C C . LEU A 1 504 ? -11.548 -22.176 -19.548 1.00 96.94 504 LEU A C 1
ATOM 3945 O O . LEU A 1 504 ? -10.762 -22.718 -20.324 1.00 96.94 504 LEU A O 1
ATOM 3949 N N . GLY A 1 505 ? -11.628 -22.522 -18.258 1.00 97.62 505 GLY A N 1
ATOM 3950 C CA . GLY A 1 505 ? -10.800 -23.541 -17.615 1.00 97.62 505 GLY A CA 1
ATOM 3951 C C . GLY A 1 505 ? -10.935 -24.938 -18.230 1.00 97.62 505 GLY A C 1
ATOM 3952 O O . GLY A 1 505 ? -12.019 -25.527 -18.235 1.00 97.62 505 GLY A O 1
ATOM 3953 N N . ILE A 1 506 ? -9.816 -25.504 -18.694 1.00 98.31 506 ILE A N 1
ATOM 3954 C CA . ILE A 1 506 ? -9.761 -26.833 -19.329 1.00 98.31 506 ILE A CA 1
ATOM 3955 C C . ILE A 1 506 ? -9.086 -27.904 -18.469 1.00 98.31 506 ILE A C 1
ATOM 3957 O O . ILE A 1 506 ? -9.389 -29.085 -18.642 1.00 98.31 506 ILE A O 1
ATOM 3961 N N . VAL A 1 507 ? -8.199 -27.512 -17.548 1.00 98.56 507 VAL A N 1
ATOM 3962 C CA . VAL A 1 507 ? -7.470 -28.435 -16.666 1.00 98.56 507 VAL A CA 1
ATOM 3963 C C . VAL A 1 507 ? -8.432 -28.978 -15.621 1.00 98.56 507 VAL A C 1
ATOM 3965 O O . VAL A 1 507 ? -9.114 -28.203 -14.953 1.00 98.56 507 VAL A O 1
ATOM 3968 N N . ARG A 1 508 ? -8.516 -30.299 -15.473 1.00 98.31 508 ARG A N 1
ATOM 3969 C CA . ARG A 1 508 ? -9.373 -30.915 -14.455 1.00 98.31 508 ARG A CA 1
ATOM 3970 C C . ARG A 1 508 ? -8.654 -30.964 -13.100 1.00 98.31 508 ARG A C 1
ATOM 3972 O O . ARG A 1 508 ? -7.427 -31.080 -13.092 1.00 98.31 508 ARG A O 1
ATOM 3979 N N . PRO A 1 509 ? -9.370 -30.896 -11.961 1.00 97.12 509 PRO A N 1
ATOM 3980 C CA . PRO A 1 509 ? -8.751 -30.925 -10.632 1.00 97.12 509 PRO A CA 1
ATOM 3981 C C . PRO A 1 509 ? -7.786 -32.100 -10.413 1.00 97.12 509 PRO A C 1
ATOM 3983 O O . PRO A 1 509 ? -6.727 -31.919 -9.820 1.00 97.12 509 PRO A O 1
ATOM 3986 N N . GLU A 1 510 ? -8.095 -33.281 -10.953 1.00 97.62 510 GLU A N 1
ATOM 3987 C CA . GLU A 1 510 ? -7.245 -34.472 -10.863 1.00 97.62 510 GLU A CA 1
ATOM 3988 C C . GLU A 1 510 ? -5.918 -34.362 -11.643 1.00 97.62 510 GLU A C 1
ATOM 3990 O O . GLU A 1 510 ? -4.964 -35.072 -11.339 1.00 97.62 510 GLU A O 1
ATOM 3995 N N . GLU A 1 511 ? -5.822 -33.454 -12.620 1.00 97.81 511 GLU A N 1
ATOM 3996 C CA . GLU A 1 511 ? -4.625 -33.247 -13.451 1.00 97.81 511 GLU A CA 1
ATOM 3997 C C . GLU A 1 511 ? -3.662 -32.209 -12.852 1.00 97.81 511 GLU A C 1
ATOM 3999 O O . GLU A 1 511 ? -2.537 -32.060 -13.335 1.00 97.81 511 GLU A O 1
ATOM 4004 N N . VAL A 1 512 ? -4.092 -31.474 -11.819 1.00 98.12 512 VAL A N 1
ATOM 4005 C CA . VAL A 1 512 ? -3.361 -30.326 -11.259 1.00 98.12 512 VAL A CA 1
ATOM 4006 C C . VAL A 1 512 ? -1.992 -30.733 -10.727 1.00 98.12 512 VAL A C 1
ATOM 4008 O O . VAL A 1 512 ? -0.992 -30.129 -11.110 1.00 98.12 512 VAL A O 1
ATOM 4011 N N . ALA A 1 513 ? -1.930 -31.763 -9.879 1.00 98.12 513 ALA A N 1
ATOM 4012 C CA . ALA A 1 513 ? -0.684 -32.177 -9.235 1.00 98.12 513 ALA A CA 1
ATOM 4013 C C . ALA A 1 513 ? 0.371 -32.632 -10.261 1.00 98.12 513 ALA A C 1
ATOM 4015 O O . ALA A 1 513 ? 1.523 -32.198 -10.209 1.00 98.12 513 ALA A O 1
ATOM 4016 N N . GLU A 1 514 ? -0.030 -33.446 -11.243 1.00 98.25 514 GLU A N 1
ATOM 4017 C CA . GLU A 1 514 ? 0.868 -33.913 -12.306 1.00 98.25 514 GLU A CA 1
ATOM 4018 C C . GLU A 1 514 ? 1.344 -32.753 -13.197 1.00 98.25 514 GLU A C 1
ATOM 4020 O O . GLU A 1 514 ? 2.529 -32.659 -13.529 1.00 98.25 514 GLU A O 1
ATOM 4025 N N . LEU A 1 515 ? 0.437 -31.841 -13.569 1.00 98.62 515 LEU A N 1
ATOM 4026 C CA . LEU A 1 515 ? 0.770 -30.684 -14.398 1.00 98.62 515 LEU A CA 1
ATOM 4027 C C . LEU A 1 515 ? 1.752 -29.746 -13.691 1.00 98.62 515 LEU A C 1
ATOM 4029 O O . LEU A 1 515 ? 2.751 -29.353 -14.296 1.00 98.62 515 LEU A O 1
ATOM 4033 N N . LYS A 1 516 ? 1.507 -29.432 -12.414 1.00 98.62 516 LYS A N 1
ATOM 4034 C CA . LYS A 1 516 ? 2.418 -28.624 -11.596 1.00 98.62 516 LYS A CA 1
ATOM 4035 C C . LYS A 1 516 ? 3.811 -29.242 -11.539 1.00 98.62 516 LYS A C 1
ATOM 4037 O O . LYS A 1 516 ? 4.795 -28.557 -11.810 1.00 98.62 516 LYS A O 1
ATOM 4042 N N . GLN A 1 517 ? 3.891 -30.544 -11.264 1.00 98.44 517 GLN A N 1
ATOM 4043 C CA . GLN A 1 517 ? 5.167 -31.246 -11.162 1.00 98.44 517 GLN A CA 1
ATOM 4044 C C . GLN A 1 517 ? 5.937 -31.250 -12.491 1.00 98.44 517 GLN A C 1
ATOM 4046 O O . GLN A 1 517 ? 7.149 -31.030 -12.497 1.00 98.44 517 GLN A O 1
ATOM 4051 N N . ARG A 1 518 ? 5.247 -31.432 -13.625 1.00 98.50 518 ARG A N 1
ATOM 4052 C CA . ARG A 1 518 ? 5.859 -31.327 -14.960 1.00 98.50 518 ARG A CA 1
ATOM 4053 C C . ARG A 1 518 ? 6.410 -29.933 -15.244 1.00 98.50 518 ARG A C 1
ATOM 4055 O O . ARG A 1 518 ? 7.526 -29.827 -15.744 1.00 98.50 518 ARG A O 1
ATOM 4062 N N . ILE A 1 519 ? 5.644 -28.880 -14.946 1.00 98.69 519 ILE A N 1
ATOM 4063 C CA . ILE A 1 519 ? 6.090 -27.493 -15.148 1.00 98.69 519 ILE A CA 1
ATOM 4064 C C . ILE A 1 519 ? 7.314 -27.206 -14.270 1.00 98.69 519 ILE A C 1
ATOM 4066 O O . ILE A 1 519 ? 8.326 -26.741 -14.791 1.00 98.69 519 ILE A O 1
ATOM 4070 N N . ARG A 1 520 ? 7.259 -27.560 -12.976 1.00 98.50 520 ARG A N 1
ATOM 4071 C CA . ARG A 1 520 ? 8.379 -27.427 -12.028 1.00 98.50 520 ARG A CA 1
ATOM 4072 C C . ARG A 1 520 ? 9.650 -28.084 -12.562 1.00 98.50 520 ARG A C 1
ATOM 4074 O O . ARG A 1 520 ? 10.665 -27.411 -12.690 1.00 98.50 520 ARG A O 1
ATOM 4081 N N . GLN A 1 521 ? 9.587 -29.367 -12.922 1.00 98.12 521 GLN A N 1
ATOM 4082 C CA . GLN A 1 521 ? 10.760 -30.116 -13.388 1.00 98.12 521 GLN A CA 1
ATOM 4083 C C . GLN A 1 521 ? 11.392 -29.500 -14.639 1.00 98.12 521 GLN A C 1
ATOM 4085 O O . GLN A 1 521 ? 12.615 -29.422 -14.728 1.00 98.12 521 GLN A O 1
ATOM 4090 N N . ARG A 1 522 ? 10.576 -29.053 -15.603 1.00 98.25 522 ARG A N 1
ATOM 4091 C CA . ARG A 1 522 ? 11.098 -28.447 -16.834 1.00 98.25 522 ARG A CA 1
ATOM 4092 C C . ARG A 1 522 ? 11.671 -27.048 -16.604 1.00 98.25 522 ARG A C 1
ATOM 4094 O O . ARG A 1 522 ? 12.715 -26.745 -17.168 1.00 98.25 522 ARG A O 1
ATOM 4101 N N . LEU A 1 523 ? 11.046 -26.227 -15.757 1.00 98.00 523 LEU A N 1
ATOM 4102 C CA . LEU A 1 523 ? 11.584 -24.909 -15.395 1.00 98.00 523 LEU A CA 1
ATOM 4103 C C . LEU A 1 523 ? 12.893 -25.018 -14.620 1.00 98.00 523 LEU A C 1
ATOM 4105 O O . LEU A 1 523 ? 13.844 -24.311 -14.926 1.00 98.00 523 LEU A O 1
ATOM 4109 N N . GLU A 1 524 ? 12.975 -25.918 -13.643 1.00 97.62 524 GLU A N 1
ATOM 4110 C CA . GLU A 1 524 ? 14.198 -26.103 -12.856 1.00 97.62 524 GLU A CA 1
ATOM 4111 C C . GLU A 1 524 ? 15.350 -26.679 -13.699 1.00 97.62 524 GLU A C 1
ATOM 4113 O O . GLU A 1 524 ? 16.517 -26.470 -13.360 1.00 97.62 524 GLU A O 1
ATOM 4118 N N . ALA A 1 525 ? 15.042 -27.346 -14.814 1.00 97.31 525 ALA A N 1
ATOM 4119 C CA . ALA A 1 525 ? 16.014 -27.799 -15.805 1.00 97.31 525 ALA A CA 1
ATOM 4120 C C . ALA A 1 525 ? 16.346 -26.749 -16.885 1.00 97.31 525 ALA A C 1
ATOM 4122 O O . ALA A 1 525 ? 17.210 -27.010 -17.722 1.00 97.31 525 ALA A O 1
ATOM 4123 N N . LEU A 1 526 ? 15.691 -25.579 -16.891 1.00 97.69 526 LEU A N 1
ATOM 4124 C CA . LEU A 1 526 ? 15.921 -24.538 -17.892 1.00 97.69 526 LEU A CA 1
ATOM 4125 C C . LEU A 1 526 ? 17.323 -23.937 -17.735 1.00 97.69 526 LEU A C 1
ATOM 4127 O O . LEU A 1 526 ? 17.663 -23.338 -16.708 1.00 97.69 526 LEU A O 1
ATOM 4131 N N . VAL A 1 527 ? 18.118 -24.074 -18.793 1.00 97.50 527 VAL A N 1
ATOM 4132 C CA . VAL A 1 527 ? 19.464 -23.515 -18.907 1.00 97.50 527 VAL A CA 1
ATOM 4133 C C . VAL A 1 527 ? 19.454 -22.434 -19.973 1.00 97.50 527 VAL A C 1
ATOM 4135 O O . VAL A 1 527 ? 18.907 -22.619 -21.059 1.00 97.50 527 VAL A O 1
ATOM 4138 N N . ASP A 1 528 ? 20.074 -21.305 -19.658 1.00 96.31 528 ASP A N 1
ATOM 4139 C CA . ASP A 1 528 ? 20.320 -20.250 -20.622 1.00 96.31 528 ASP A CA 1
ATOM 4140 C C . ASP A 1 528 ? 21.353 -20.741 -21.652 1.00 96.31 528 ASP A C 1
ATOM 4142 O O . ASP A 1 528 ? 22.497 -21.022 -21.279 1.00 96.31 528 ASP A O 1
ATOM 4146 N N . PRO A 1 529 ? 20.993 -20.841 -22.945 1.00 92.62 529 PRO A N 1
ATOM 4147 C CA . PRO A 1 529 ? 21.883 -21.390 -23.962 1.00 92.62 529 PRO A CA 1
ATOM 4148 C C . PRO A 1 529 ? 23.129 -20.528 -24.213 1.00 92.62 529 PRO A C 1
ATOM 4150 O O . PRO A 1 529 ? 24.098 -21.030 -24.776 1.00 92.62 529 PRO A O 1
ATOM 4153 N N . VAL A 1 530 ? 23.119 -19.250 -23.816 1.00 91.19 530 VAL A N 1
ATOM 4154 C CA . VAL A 1 530 ? 24.256 -18.335 -24.000 1.00 91.19 530 VAL A CA 1
ATOM 4155 C C . VAL A 1 530 ? 25.225 -18.423 -22.824 1.00 91.19 530 VAL A C 1
ATOM 4157 O O . VAL A 1 530 ? 26.428 -18.552 -23.030 1.00 91.19 530 VAL A O 1
ATOM 4160 N N . SER A 1 531 ? 24.721 -18.359 -21.588 1.00 90.50 531 SER A N 1
ATOM 4161 C CA . SER A 1 531 ? 25.572 -18.341 -20.388 1.00 90.50 531 SER A CA 1
ATOM 4162 C C . SER A 1 531 ? 25.906 -19.739 -19.850 1.00 90.50 531 SER A C 1
ATOM 4164 O O . SER A 1 531 ? 26.847 -19.889 -19.068 1.00 90.50 531 SER A O 1
ATOM 4166 N N . GLY A 1 532 ? 25.121 -20.759 -20.215 1.00 94.62 532 GLY A N 1
ATOM 4167 C CA . GLY A 1 532 ? 25.195 -22.112 -19.659 1.00 94.62 532 GLY A CA 1
ATOM 4168 C C . GLY A 1 532 ? 24.706 -22.227 -18.209 1.00 94.62 532 GLY A C 1
ATOM 4169 O O . GLY A 1 532 ? 24.862 -23.283 -17.594 1.00 94.62 532 GLY A O 1
ATOM 4170 N N . ARG A 1 533 ? 24.134 -21.160 -17.633 1.00 95.12 533 ARG A N 1
ATOM 4171 C CA . ARG A 1 533 ? 23.652 -21.125 -16.243 1.00 95.12 533 ARG A CA 1
ATOM 4172 C C . ARG A 1 533 ? 22.182 -21.528 -16.147 1.00 95.12 533 ARG A C 1
ATOM 4174 O O . ARG A 1 533 ? 21.413 -21.370 -17.094 1.00 95.12 533 ARG A O 1
ATOM 4181 N N . ARG A 1 534 ? 21.778 -22.032 -14.977 1.00 96.69 534 ARG A N 1
ATOM 4182 C CA . ARG A 1 534 ? 20.361 -22.285 -14.671 1.00 96.69 534 ARG A CA 1
ATOM 4183 C C . ARG A 1 534 ? 19.619 -20.956 -14.547 1.00 96.69 534 ARG A C 1
ATOM 4185 O O . ARG A 1 534 ? 20.074 -20.073 -13.829 1.00 96.69 534 ARG A O 1
ATOM 4192 N N . VAL A 1 535 ? 18.474 -20.855 -15.217 1.00 97.75 535 VAL A N 1
ATOM 4193 C CA . VAL A 1 535 ? 17.623 -19.650 -15.225 1.00 97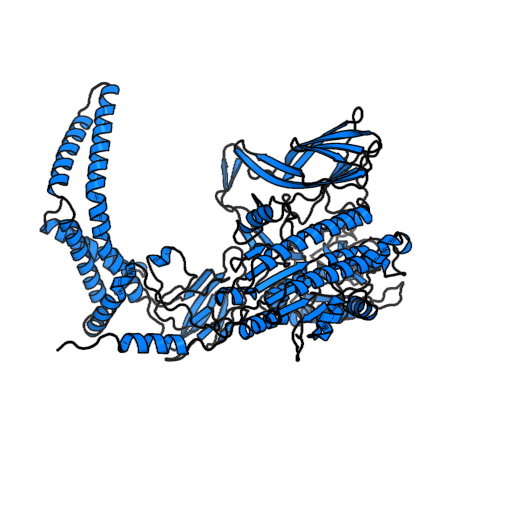.75 535 VAL A CA 1
ATOM 4194 C C . VAL A 1 535 ? 16.768 -19.560 -13.958 1.00 97.75 535 VAL A C 1
ATOM 4196 O O . VAL A 1 535 ? 16.525 -18.481 -13.421 1.00 97.75 535 VAL A O 1
ATOM 4199 N N . VAL A 1 536 ? 16.307 -20.712 -13.472 1.00 98.00 536 VAL A N 1
ATOM 4200 C CA . VAL A 1 536 ? 15.420 -20.831 -12.312 1.00 98.00 536 VAL A CA 1
ATOM 4201 C C . VAL A 1 536 ? 16.166 -21.544 -11.192 1.00 98.00 536 VAL A C 1
ATOM 4203 O O . VAL A 1 536 ? 16.655 -22.662 -11.377 1.00 98.00 536 VAL A O 1
ATOM 4206 N N . ALA A 1 537 ? 16.246 -20.905 -10.025 1.00 97.12 537 ALA A N 1
ATOM 4207 C CA . ALA A 1 537 ? 16.814 -21.517 -8.831 1.00 97.12 537 ALA A CA 1
ATOM 4208 C C . ALA A 1 537 ? 15.856 -22.585 -8.287 1.00 97.12 537 ALA A C 1
ATOM 4210 O O . ALA A 1 537 ? 16.266 -23.734 -8.076 1.00 97.12 537 ALA A O 1
ATOM 4211 N N . ARG A 1 538 ? 14.577 -22.212 -8.133 1.00 97.62 538 ARG A N 1
ATOM 4212 C CA . ARG A 1 538 ? 13.528 -23.048 -7.542 1.00 97.62 538 ARG A CA 1
ATOM 4213 C C . ARG A 1 538 ? 12.129 -22.677 -8.042 1.00 97.62 538 ARG A C 1
ATOM 4215 O O . ARG A 1 538 ? 11.858 -21.516 -8.337 1.00 97.62 538 ARG A O 1
ATOM 4222 N N . VAL A 1 539 ? 11.215 -23.650 -8.087 1.00 98.50 539 VAL A N 1
ATOM 4223 C CA . VAL A 1 539 ? 9.775 -23.403 -8.297 1.00 98.50 539 VAL A CA 1
ATOM 4224 C C . VAL A 1 539 ? 8.955 -23.873 -7.095 1.00 98.50 539 VAL A C 1
ATOM 4226 O O . VAL A 1 539 ? 8.898 -25.064 -6.772 1.00 98.50 539 VAL A O 1
ATOM 4229 N N . TYR A 1 540 ? 8.257 -22.941 -6.456 1.00 98.38 540 TYR A N 1
ATOM 4230 C CA . TYR A 1 540 ? 7.428 -23.188 -5.276 1.00 98.38 540 TYR A CA 1
ATOM 4231 C C . TYR A 1 540 ? 6.000 -23.579 -5.668 1.00 98.38 540 TYR A C 1
ATOM 4233 O O . TYR A 1 540 ? 5.464 -23.062 -6.648 1.00 98.38 540 TYR A O 1
ATOM 4241 N N . ASP A 1 541 ? 5.385 -24.499 -4.915 1.00 98.06 541 ASP A N 1
ATOM 4242 C CA . ASP A 1 541 ? 3.954 -24.795 -5.066 1.00 98.06 541 ASP A CA 1
ATOM 4243 C C . ASP A 1 541 ? 3.143 -23.734 -4.325 1.00 98.06 541 ASP A C 1
ATOM 4245 O O . ASP A 1 541 ? 3.373 -23.502 -3.140 1.00 98.06 541 ASP A O 1
ATOM 4249 N N . GLY A 1 542 ? 2.185 -23.106 -5.003 1.00 96.00 542 GLY A N 1
ATOM 4250 C CA . GLY A 1 542 ? 1.354 -22.068 -4.403 1.00 96.00 542 GLY A CA 1
ATOM 4251 C C . GLY A 1 542 ? 0.508 -22.542 -3.221 1.00 96.00 542 GLY A C 1
ATOM 4252 O O . GLY A 1 542 ? 0.339 -21.798 -2.262 1.00 96.00 542 GLY A O 1
ATOM 4253 N N . ALA A 1 543 ? 0.018 -23.786 -3.239 1.00 94.00 543 ALA A N 1
ATOM 4254 C CA . ALA A 1 543 ? -0.798 -24.324 -2.149 1.00 94.00 543 ALA A CA 1
ATOM 4255 C C . ALA A 1 543 ? 0.027 -24.567 -0.873 1.00 94.00 543 ALA A C 1
ATOM 4257 O O . ALA A 1 543 ? -0.510 -24.491 0.229 1.00 94.00 543 ALA A O 1
ATOM 4258 N N . GLU A 1 544 ? 1.326 -24.837 -1.025 1.00 95.38 544 GLU A N 1
ATOM 4259 C CA . GLU A 1 544 ? 2.272 -24.981 0.088 1.00 95.38 544 GLU A CA 1
ATOM 4260 C C . GLU A 1 544 ? 2.796 -23.617 0.558 1.00 95.38 544 GLU A C 1
ATOM 4262 O O . GLU A 1 544 ? 2.936 -23.385 1.756 1.00 95.38 544 GLU A O 1
ATOM 4267 N N . ALA A 1 545 ? 3.079 -22.711 -0.384 1.00 94.38 545 ALA A N 1
ATOM 4268 C CA . ALA A 1 545 ? 3.641 -21.389 -0.113 1.00 94.38 545 ALA A CA 1
ATOM 4269 C C . ALA A 1 545 ? 2.629 -20.407 0.495 1.00 94.38 545 ALA A C 1
ATOM 4271 O O . ALA A 1 545 ? 3.021 -19.504 1.235 1.00 94.38 545 ALA A O 1
ATOM 4272 N N . TYR A 1 546 ? 1.339 -20.567 0.183 1.00 95.81 546 TYR A N 1
ATOM 4273 C CA . TYR A 1 546 ? 0.290 -19.608 0.530 1.00 95.81 546 TYR A CA 1
ATOM 4274 C C . TYR A 1 546 ? -0.865 -20.241 1.311 1.00 95.81 546 TYR A C 1
ATOM 4276 O O . TYR A 1 546 ? -2.013 -20.203 0.855 1.00 95.81 546 TYR A O 1
ATOM 4284 N N . PRO A 1 547 ? -0.607 -20.788 2.514 1.00 90.25 547 PRO A N 1
ATOM 4285 C CA . PRO A 1 547 ? -1.692 -21.169 3.400 1.00 90.25 547 PRO A CA 1
ATOM 4286 C C . PRO A 1 547 ? -2.474 -19.914 3.813 1.00 90.25 547 PRO A C 1
ATOM 4288 O O . PRO A 1 547 ? -1.891 -18.875 4.128 1.00 90.25 547 PRO A O 1
ATOM 4291 N N . GLY A 1 548 ? -3.800 -20.009 3.824 1.00 88.00 548 GLY A N 1
ATOM 4292 C CA . GLY A 1 548 ? -4.670 -18.930 4.284 1.00 88.00 548 GLY A CA 1
ATOM 4293 C C . GLY A 1 548 ? -5.911 -18.724 3.415 1.00 88.00 548 GLY A C 1
ATOM 4294 O O . GLY A 1 548 ? -6.072 -19.384 2.383 1.00 88.00 548 GLY A O 1
ATOM 4295 N N . PRO A 1 549 ? -6.806 -17.809 3.829 1.00 87.12 549 PRO A N 1
ATOM 4296 C CA . PRO A 1 549 ? -8.088 -17.561 3.166 1.00 87.12 549 PRO A CA 1
ATOM 4297 C C . PRO A 1 549 ? -7.957 -17.121 1.700 1.00 87.12 549 PRO A C 1
ATOM 4299 O O . PRO A 1 549 ? -8.870 -17.356 0.910 1.00 87.12 549 PRO A O 1
ATOM 4302 N N . HIS A 1 550 ? -6.817 -16.545 1.304 1.00 91.12 550 HIS A N 1
ATOM 4303 C CA . HIS A 1 550 ? -6.577 -16.082 -0.064 1.00 91.12 550 HIS A CA 1
ATOM 4304 C C . HIS A 1 550 ? -5.781 -17.079 -0.922 1.00 91.12 550 HIS A C 1
ATOM 4306 O O . HIS A 1 550 ? -5.461 -16.781 -2.070 1.00 91.12 550 HIS A O 1
ATOM 4312 N N . GLY A 1 551 ? -5.496 -18.293 -0.434 1.00 90.19 551 GLY A N 1
ATOM 4313 C CA . GLY A 1 551 ? -4.724 -19.290 -1.191 1.00 90.19 551 GLY A CA 1
ATOM 4314 C C . GLY A 1 551 ? -5.342 -19.678 -2.546 1.00 90.19 551 GLY A C 1
ATOM 4315 O O . GLY A 1 551 ? -4.627 -20.052 -3.469 1.00 90.19 551 GLY A O 1
ATOM 4316 N N . GLN A 1 552 ? -6.664 -19.540 -2.716 1.00 87.88 552 GLN A N 1
ATOM 4317 C CA . GLN A 1 552 ? -7.350 -19.851 -3.983 1.00 87.88 552 GLN A CA 1
ATOM 4318 C C . GLN A 1 552 ? -7.122 -18.806 -5.088 1.00 87.88 552 GLN A C 1
ATOM 4320 O O . GLN A 1 552 ? -7.265 -19.127 -6.272 1.00 87.88 552 GLN A O 1
ATOM 4325 N N . THR A 1 553 ? -6.800 -17.562 -4.719 1.00 91.00 553 THR A N 1
ATOM 4326 C CA . THR A 1 553 ? -6.505 -16.475 -5.667 1.00 91.00 553 THR A CA 1
ATOM 4327 C C . THR A 1 553 ? -5.010 -16.346 -5.958 1.00 91.00 553 THR A C 1
ATOM 4329 O O . THR A 1 553 ? -4.640 -15.679 -6.928 1.00 91.00 553 THR A O 1
ATOM 4332 N N . ALA A 1 554 ? -4.169 -17.016 -5.167 1.00 94.94 554 ALA A N 1
ATOM 4333 C CA . ALA A 1 554 ? -2.725 -17.052 -5.323 1.00 94.94 554 ALA A CA 1
ATOM 4334 C C . ALA A 1 554 ? -2.277 -17.750 -6.629 1.00 94.94 554 ALA A C 1
ATOM 4336 O O . ALA A 1 554 ? -3.045 -18.514 -7.229 1.00 94.94 554 ALA A O 1
ATOM 4337 N N . PRO A 1 555 ? -1.030 -17.515 -7.084 1.00 97.19 555 PRO A N 1
ATOM 4338 C CA . PRO A 1 555 ? -0.407 -18.314 -8.139 1.00 97.19 555 PRO A CA 1
ATOM 4339 C C . PRO A 1 555 ? -0.383 -19.804 -7.796 1.00 97.19 555 PRO A C 1
ATOM 4341 O O . PRO A 1 555 ? -0.155 -20.176 -6.650 1.00 97.19 555 PRO A O 1
ATOM 4344 N N . ASP A 1 556 ? -0.568 -20.672 -8.792 1.00 98.31 556 ASP A N 1
ATOM 4345 C CA . ASP A 1 556 ? -0.473 -22.124 -8.603 1.00 98.31 556 ASP A CA 1
ATOM 4346 C C . ASP A 1 556 ? 0.980 -22.588 -8.459 1.00 98.31 556 ASP A C 1
ATOM 4348 O O . ASP A 1 556 ? 1.253 -23.561 -7.751 1.00 98.31 556 ASP A O 1
ATOM 4352 N N . LEU A 1 557 ? 1.902 -21.893 -9.128 1.00 98.56 557 LEU A N 1
ATOM 4353 C CA . LEU A 1 557 ? 3.346 -22.023 -8.967 1.00 98.56 557 LEU A CA 1
ATOM 4354 C C . LEU A 1 557 ? 3.980 -20.631 -8.901 1.00 98.56 557 LEU A C 1
ATOM 4356 O O . LEU A 1 557 ? 3.519 -19.700 -9.566 1.00 98.56 557 LEU A O 1
ATOM 4360 N N . VAL A 1 558 ? 5.070 -20.516 -8.145 1.00 98.31 558 VAL A N 1
ATOM 4361 C CA . VAL A 1 558 ? 5.864 -19.286 -8.025 1.00 98.31 558 VAL A CA 1
ATOM 4362 C C . VAL A 1 558 ? 7.292 -19.580 -8.454 1.00 98.31 558 VAL A C 1
ATOM 4364 O O . VAL A 1 558 ? 7.928 -20.498 -7.933 1.00 98.31 558 VAL A O 1
ATOM 4367 N N . VAL A 1 559 ? 7.793 -18.820 -9.420 1.00 98.50 559 VAL A N 1
ATOM 4368 C CA . VAL A 1 559 ? 9.132 -18.986 -9.988 1.00 98.50 559 VAL A CA 1
ATOM 4369 C C . VAL A 1 559 ? 10.133 -18.138 -9.204 1.00 98.50 559 VAL A C 1
ATOM 4371 O O . VAL A 1 559 ? 10.065 -16.911 -9.239 1.00 98.50 559 VAL A O 1
ATOM 4374 N N . GLY A 1 560 ? 11.073 -18.792 -8.521 1.00 97.81 560 GLY A N 1
ATOM 4375 C CA . GLY A 1 560 ? 12.269 -18.171 -7.955 1.00 97.81 560 GLY A CA 1
ATOM 4376 C C . GLY A 1 560 ? 13.387 -18.176 -8.993 1.00 97.81 560 GLY A C 1
ATOM 4377 O O . GLY A 1 560 ? 14.069 -19.190 -9.182 1.00 97.81 560 GLY A O 1
ATOM 4378 N N . TYR A 1 561 ? 13.547 -17.067 -9.718 1.00 98.31 561 TYR A N 1
ATOM 4379 C CA . TYR A 1 561 ? 14.636 -16.919 -10.687 1.00 98.31 561 TYR A CA 1
ATOM 4380 C C . TYR A 1 561 ? 15.994 -16.956 -9.983 1.00 98.31 561 TYR A C 1
ATOM 4382 O O . TYR A 1 561 ? 16.117 -16.559 -8.825 1.00 98.31 561 TYR A O 1
ATOM 4390 N N . ALA A 1 562 ? 17.021 -17.450 -10.670 1.00 97.44 562 ALA A N 1
ATOM 4391 C CA . ALA A 1 562 ? 18.388 -17.270 -10.196 1.00 97.44 562 ALA A CA 1
ATOM 4392 C C . ALA A 1 562 ? 18.795 -15.787 -10.338 1.00 97.44 562 ALA A C 1
ATOM 4394 O O . ALA A 1 562 ? 18.276 -15.115 -11.236 1.00 97.44 562 ALA A O 1
ATOM 4395 N N . PRO A 1 563 ? 19.738 -15.275 -9.517 1.00 95.44 563 PRO A N 1
ATOM 4396 C CA . PRO A 1 563 ? 20.381 -13.988 -9.789 1.00 95.44 563 PRO A CA 1
ATOM 4397 C C . PRO A 1 563 ? 20.819 -13.912 -11.252 1.00 95.44 563 PRO A C 1
ATOM 4399 O O . PRO A 1 563 ? 21.200 -14.945 -11.807 1.00 95.44 563 PRO A O 1
ATOM 4402 N N . ASP A 1 564 ? 20.785 -12.713 -11.844 1.00 95.00 564 ASP A N 1
ATOM 4403 C CA . ASP A 1 564 ? 20.942 -12.427 -13.282 1.00 95.00 564 ASP A CA 1
ATOM 4404 C C . ASP A 1 564 ? 19.638 -12.449 -14.107 1.00 95.00 564 ASP A C 1
ATOM 4406 O O . ASP A 1 564 ? 19.541 -11.747 -15.121 1.00 95.00 564 ASP A O 1
ATOM 4410 N N . TYR A 1 565 ? 18.620 -13.198 -13.663 1.00 96.94 565 TYR A N 1
ATOM 4411 C CA . TYR A 1 565 ? 17.394 -13.463 -14.423 1.00 96.94 565 TYR A CA 1
ATOM 4412 C C . TYR A 1 565 ? 16.132 -12.863 -13.793 1.00 96.94 565 TYR A C 1
ATOM 4414 O O . TYR A 1 565 ? 15.988 -12.813 -12.577 1.00 96.94 565 TYR A O 1
ATOM 4422 N N . ARG A 1 566 ? 15.161 -12.486 -14.635 1.00 96.25 566 ARG A N 1
ATOM 4423 C CA . ARG A 1 566 ? 13.805 -12.047 -14.239 1.00 96.25 566 ARG A CA 1
ATOM 4424 C C . ARG A 1 566 ? 12.817 -12.290 -15.381 1.00 96.25 566 ARG A C 1
ATOM 4426 O O . ARG A 1 566 ? 13.209 -12.216 -16.546 1.00 96.25 566 ARG A O 1
ATOM 4433 N N . ALA A 1 567 ? 11.527 -12.488 -15.104 1.00 95.81 567 ALA A N 1
ATOM 4434 C CA . ALA A 1 567 ? 10.491 -12.467 -16.149 1.00 95.81 567 ALA A CA 1
ATOM 4435 C C . ALA A 1 567 ? 10.530 -11.179 -16.979 1.00 95.81 567 ALA A C 1
ATOM 4437 O O . ALA A 1 567 ? 10.684 -10.101 -16.437 1.00 95.81 567 ALA A O 1
ATOM 4438 N N . SER A 1 568 ? 10.324 -11.241 -18.289 1.00 94.38 568 SER A N 1
ATOM 4439 C CA . SER A 1 568 ? 10.216 -10.040 -19.134 1.00 94.38 568 SER A CA 1
ATOM 4440 C C . SER A 1 568 ? 8.985 -9.170 -18.813 1.00 94.38 568 SER A C 1
ATOM 4442 O O . SER A 1 568 ? 7.947 -9.689 -18.398 1.00 94.38 568 SER A O 1
ATOM 4444 N N . TRP A 1 569 ? 9.052 -7.860 -19.094 1.00 91.12 569 TRP A N 1
ATOM 4445 C CA . TRP A 1 569 ? 7.928 -6.925 -18.886 1.00 91.12 569 TRP A CA 1
ATOM 4446 C C . TRP A 1 569 ? 6.671 -7.337 -19.659 1.00 91.12 569 TRP A C 1
ATOM 4448 O O . TRP A 1 569 ? 5.556 -7.241 -19.153 1.00 91.12 569 TRP A O 1
ATOM 4458 N N . GLN A 1 570 ? 6.853 -7.841 -20.879 1.00 91.88 570 GLN A N 1
ATOM 4459 C CA . GLN A 1 570 ? 5.768 -8.315 -21.728 1.00 91.88 570 GLN A CA 1
ATOM 4460 C C . GLN A 1 570 ? 5.061 -9.514 -21.089 1.00 91.88 570 GLN A C 1
ATOM 4462 O O . GLN A 1 570 ? 3.836 -9.534 -21.014 1.00 91.88 570 GLN A O 1
ATOM 4467 N N . THR A 1 571 ? 5.825 -10.486 -20.572 1.00 93.00 571 THR A N 1
ATOM 4468 C CA . THR A 1 571 ? 5.271 -11.640 -19.842 1.00 93.00 571 THR A CA 1
ATOM 4469 C C . THR A 1 571 ? 4.480 -11.193 -18.619 1.00 93.00 571 THR A C 1
ATOM 4471 O O . THR A 1 571 ? 3.381 -11.702 -18.408 1.00 93.00 571 THR A O 1
ATOM 4474 N N . ALA A 1 572 ? 4.988 -10.220 -17.855 1.00 92.12 572 ALA A N 1
ATOM 4475 C CA . ALA A 1 572 ? 4.309 -9.734 -16.656 1.00 92.12 572 ALA A CA 1
ATOM 4476 C C . ALA A 1 572 ? 2.895 -9.200 -16.945 1.00 92.12 572 ALA A C 1
ATOM 4478 O O . ALA A 1 572 ? 1.993 -9.362 -16.125 1.00 92.12 572 ALA A O 1
ATOM 4479 N N . LEU A 1 573 ? 2.677 -8.656 -18.147 1.00 91.81 573 LEU A N 1
ATOM 4480 C CA . LEU A 1 573 ? 1.382 -8.175 -18.638 1.00 91.81 573 LEU A CA 1
ATOM 4481 C C . LEU A 1 573 ? 0.627 -9.198 -19.509 1.00 91.81 573 LEU A C 1
ATOM 4483 O O . LEU A 1 573 ? -0.290 -8.823 -20.242 1.00 91.81 573 LEU A O 1
ATOM 4487 N N . GLY A 1 574 ? 1.005 -10.478 -19.468 1.00 92.62 574 GLY A N 1
ATOM 4488 C CA . GLY A 1 574 ? 0.339 -11.561 -20.199 1.00 92.62 574 GLY A CA 1
ATOM 4489 C C . GLY A 1 574 ? 0.695 -11.669 -21.687 1.00 92.62 574 GLY A C 1
ATOM 4490 O O . GLY A 1 574 ? 0.011 -12.358 -22.443 1.00 92.62 574 GLY A O 1
ATOM 4491 N N . GLY A 1 575 ? 1.731 -10.967 -22.145 1.00 93.69 575 GLY A N 1
ATOM 4492 C CA . GLY A 1 575 ? 2.251 -11.071 -23.508 1.00 93.69 575 GLY A CA 1
ATOM 4493 C C . GLY A 1 575 ? 2.997 -12.386 -23.757 1.00 93.69 575 GLY A C 1
ATOM 4494 O O . GLY A 1 575 ? 3.533 -12.997 -22.829 1.00 93.69 575 GLY A O 1
ATOM 4495 N N . VAL A 1 576 ? 3.059 -12.789 -25.028 1.00 95.69 576 VAL A N 1
ATOM 4496 C CA . VAL A 1 576 ? 3.840 -13.916 -25.560 1.00 95.69 576 VAL A CA 1
ATOM 4497 C C . VAL A 1 576 ? 4.825 -13.350 -26.597 1.00 95.69 576 VAL A C 1
ATOM 4499 O O . VAL A 1 576 ? 4.512 -13.346 -27.788 1.00 95.69 576 VAL A O 1
ATOM 4502 N N . PRO A 1 577 ? 5.994 -12.829 -26.185 1.00 92.31 577 PRO A N 1
ATOM 4503 C CA . PRO A 1 577 ? 6.922 -12.161 -27.103 1.00 92.31 577 PRO A CA 1
ATOM 4504 C C . PRO A 1 577 ? 7.434 -13.076 -28.217 1.00 92.31 577 PRO A C 1
ATOM 4506 O O . PRO A 1 577 ? 7.522 -14.292 -28.033 1.00 92.31 577 PRO A O 1
ATOM 4509 N N . GLU A 1 578 ? 7.768 -12.510 -29.376 1.00 90.06 578 GLU A N 1
ATOM 4510 C CA . GLU A 1 578 ? 8.545 -13.212 -30.408 1.00 90.06 578 GLU A CA 1
ATOM 4511 C C . GLU A 1 578 ? 10.007 -13.382 -29.979 1.00 90.06 578 GLU A C 1
ATOM 4513 O O . GLU A 1 578 ? 10.497 -12.664 -29.110 1.00 90.06 578 GLU A O 1
ATOM 4518 N N . GLY A 1 579 ? 10.711 -14.320 -30.614 1.00 91.19 579 GLY A N 1
ATOM 4519 C CA . GLY A 1 579 ? 12.127 -14.566 -30.348 1.00 91.19 579 GLY A CA 1
ATOM 4520 C C . GLY A 1 579 ? 12.388 -15.625 -29.267 1.00 91.19 579 GLY A C 1
ATOM 4521 O O . GLY A 1 579 ? 11.486 -16.397 -28.930 1.00 91.19 579 GLY A O 1
ATOM 4522 N N . PRO A 1 580 ? 13.639 -15.719 -28.779 1.00 95.00 580 PRO A N 1
ATOM 4523 C CA . PRO A 1 580 ? 14.064 -16.774 -27.864 1.00 95.00 580 PRO A CA 1
ATOM 4524 C C . PRO A 1 580 ? 13.499 -16.578 -26.452 1.00 95.00 580 PRO A C 1
ATOM 4526 O O . PRO A 1 580 ? 13.206 -15.465 -26.030 1.00 95.00 580 PRO A O 1
ATOM 4529 N N . VAL A 1 581 ? 13.407 -17.666 -25.683 1.00 96.69 581 VAL A N 1
ATOM 4530 C CA . VAL A 1 581 ? 12.928 -17.647 -24.287 1.00 96.69 581 VAL A CA 1
ATOM 4531 C C . VAL A 1 581 ? 13.751 -16.728 -23.381 1.00 96.69 581 VAL A C 1
ATOM 4533 O O . VAL A 1 581 ? 13.192 -16.128 -22.466 1.00 96.69 581 VAL A O 1
ATOM 4536 N N . VAL A 1 582 ? 15.060 -16.619 -23.609 1.00 97.12 582 VAL A N 1
ATOM 4537 C CA . VAL A 1 582 ? 15.959 -15.766 -22.822 1.00 97.12 582 VAL A CA 1
ATOM 4538 C C . VAL A 1 582 ? 16.599 -14.733 -23.741 1.00 97.12 582 VAL A C 1
ATOM 4540 O O . VAL A 1 582 ? 17.181 -15.097 -24.764 1.00 97.12 582 VAL A O 1
ATOM 4543 N N . VAL A 1 583 ? 16.505 -13.460 -23.363 1.00 95.12 583 VAL A N 1
ATOM 4544 C CA . VAL A 1 583 ? 17.068 -12.318 -24.101 1.00 95.12 583 VAL A CA 1
ATOM 4545 C C . VAL A 1 583 ? 17.891 -11.431 -23.175 1.00 95.12 583 VAL A C 1
ATOM 4547 O O . VAL A 1 583 ? 17.668 -11.418 -21.963 1.00 95.12 583 VAL A O 1
ATOM 4550 N N . ASP A 1 584 ? 18.830 -10.673 -23.735 1.00 94.06 584 ASP A N 1
ATOM 4551 C CA . ASP A 1 584 ? 19.555 -9.658 -22.971 1.00 94.06 584 ASP A CA 1
ATOM 4552 C C . ASP A 1 584 ? 18.609 -8.566 -22.470 1.00 94.06 584 ASP A C 1
ATOM 4554 O O . ASP A 1 584 ? 17.634 -8.193 -23.124 1.00 94.06 584 ASP A O 1
ATOM 4558 N N . ASN A 1 585 ? 18.904 -8.057 -21.280 1.00 93.19 585 ASN A N 1
ATOM 4559 C CA . ASN A 1 585 ? 18.306 -6.844 -20.765 1.00 93.19 585 ASN A CA 1
ATOM 4560 C C . ASN A 1 585 ? 19.118 -5.641 -21.257 1.00 93.19 585 ASN A C 1
ATOM 4562 O O . ASN A 1 585 ? 20.189 -5.321 -20.741 1.00 93.19 585 ASN A O 1
ATOM 4566 N N . ASP A 1 586 ? 18.586 -4.966 -22.266 1.00 89.06 586 ASP A N 1
ATOM 4567 C CA . ASP A 1 586 ? 19.149 -3.754 -22.845 1.00 89.06 586 ASP A CA 1
ATOM 4568 C C . ASP A 1 586 ? 18.514 -2.477 -22.273 1.00 89.06 586 ASP A C 1
ATOM 4570 O O . ASP A 1 586 ? 18.753 -1.391 -22.801 1.00 89.06 586 ASP A O 1
ATOM 4574 N N . ARG A 1 587 ? 17.723 -2.567 -21.196 1.00 91.00 587 ARG A N 1
ATOM 4575 C CA . ARG A 1 587 ? 17.130 -1.398 -20.531 1.00 91.00 587 ARG A CA 1
ATOM 4576 C C . ARG A 1 587 ? 18.050 -0.842 -19.439 1.00 91.00 587 ARG A C 1
ATOM 4578 O O . ARG A 1 587 ? 19.018 -1.468 -19.010 1.00 91.00 587 ARG A O 1
ATOM 4585 N N . LYS A 1 588 ? 17.746 0.375 -18.974 1.00 93.19 588 LYS A N 1
ATOM 4586 C CA . LYS A 1 588 ? 18.465 1.011 -17.856 1.00 93.19 588 LYS A CA 1
ATOM 4587 C C . LYS A 1 588 ? 18.158 0.346 -16.510 1.00 93.19 588 LYS A C 1
ATOM 4589 O O . LYS A 1 588 ? 19.038 0.301 -15.647 1.00 93.19 588 LYS A O 1
ATOM 4594 N N . TRP A 1 589 ? 16.945 -0.181 -16.346 1.00 94.62 589 TRP A N 1
ATOM 4595 C CA . TRP A 1 589 ? 16.570 -1.048 -15.228 1.00 94.62 589 TRP A CA 1
ATOM 4596 C C . TRP A 1 589 ? 17.468 -2.288 -15.204 1.00 94.62 589 TRP A C 1
ATOM 4598 O O . TRP A 1 589 ? 17.356 -3.124 -16.087 1.00 94.62 589 TRP A O 1
ATOM 4608 N N . SER A 1 590 ? 18.371 -2.385 -14.235 1.00 95.56 590 SER A N 1
ATOM 4609 C CA . SER A 1 590 ? 19.531 -3.290 -14.229 1.00 95.56 590 SER A CA 1
ATOM 4610 C C . SER A 1 590 ? 19.786 -3.975 -12.884 1.00 95.56 590 SER A C 1
ATOM 4612 O O . SER A 1 590 ? 20.527 -4.957 -12.833 1.00 95.56 590 SER A O 1
ATOM 4614 N N . GLY A 1 591 ? 19.199 -3.464 -11.800 1.00 96.56 591 GLY A N 1
ATOM 4615 C CA . GLY A 1 591 ? 19.114 -4.149 -10.512 1.00 96.56 591 GLY A CA 1
ATOM 4616 C C . GLY A 1 591 ? 17.714 -4.703 -10.338 1.00 96.56 591 GLY A C 1
ATOM 4617 O O . GLY A 1 591 ? 16.754 -4.097 -10.816 1.00 96.56 591 GLY A O 1
ATOM 4618 N N . ASP A 1 592 ? 17.579 -5.842 -9.680 1.00 95.06 592 ASP A N 1
ATOM 4619 C CA . ASP A 1 592 ? 16.273 -6.440 -9.456 1.00 95.06 592 ASP A CA 1
ATOM 4620 C C . ASP A 1 592 ? 16.256 -7.280 -8.182 1.00 95.06 592 ASP A C 1
ATOM 4622 O O . ASP A 1 592 ? 17.292 -7.689 -7.659 1.00 95.06 592 ASP A O 1
ATOM 4626 N N . HIS A 1 593 ? 15.057 -7.523 -7.683 1.00 97.00 593 HIS A N 1
ATOM 4627 C CA . HIS A 1 593 ? 14.818 -8.306 -6.485 1.00 97.00 593 HIS A CA 1
ATOM 4628 C C . HIS A 1 593 ? 13.764 -9.384 -6.728 1.00 97.00 593 HIS A C 1
ATOM 4630 O O . HIS A 1 593 ? 13.619 -10.243 -5.879 1.00 97.00 593 HIS A O 1
ATOM 4636 N N . LEU A 1 594 ? 13.091 -9.427 -7.887 1.00 96.19 594 LEU A N 1
ATOM 4637 C CA . LEU A 1 594 ? 12.011 -10.355 -8.257 1.00 96.19 594 LEU A CA 1
ATOM 4638 C C . LEU A 1 594 ? 12.518 -11.788 -8.540 1.00 96.19 594 LEU A C 1
ATOM 4640 O O . LEU A 1 594 ? 12.052 -12.465 -9.461 1.00 96.19 594 LEU A O 1
ATOM 4644 N N . ILE A 1 595 ? 13.485 -12.250 -7.753 1.00 96.12 595 ILE A N 1
ATOM 4645 C CA . ILE A 1 595 ? 14.205 -13.515 -7.878 1.00 96.12 595 ILE A CA 1
ATOM 4646 C C . ILE A 1 595 ? 13.905 -14.436 -6.683 1.00 96.12 595 ILE A C 1
ATOM 4648 O O . ILE A 1 595 ? 12.939 -14.226 -5.951 1.00 96.12 595 ILE A O 1
ATOM 4652 N N . ASP A 1 596 ? 14.671 -15.513 -6.506 1.00 97.62 596 ASP A N 1
ATOM 4653 C CA . ASP A 1 596 ? 14.524 -16.414 -5.359 1.00 97.62 596 ASP A CA 1
ATOM 4654 C C . ASP A 1 596 ? 14.783 -15.676 -4.018 1.00 97.62 596 ASP A C 1
ATOM 4656 O O . ASP A 1 596 ? 15.872 -15.122 -3.845 1.00 97.62 596 ASP A O 1
ATOM 4660 N N . PRO A 1 597 ? 13.840 -15.664 -3.046 1.00 97.19 597 PRO A N 1
ATOM 4661 C CA . PRO A 1 597 ? 13.951 -14.855 -1.822 1.00 97.19 597 PRO A CA 1
ATOM 4662 C C . PRO A 1 597 ? 15.257 -15.014 -1.017 1.00 97.19 597 PRO A C 1
ATOM 4664 O O . PRO A 1 597 ? 15.778 -14.006 -0.538 1.00 97.19 597 PRO A O 1
ATOM 4667 N N . PRO A 1 598 ? 15.833 -16.227 -0.855 1.00 97.06 598 PRO A N 1
ATOM 4668 C CA . PRO A 1 598 ? 17.111 -16.408 -0.164 1.00 97.06 598 PRO A CA 1
ATOM 4669 C C . PRO A 1 598 ? 18.289 -15.638 -0.772 1.00 97.06 598 PRO A C 1
ATOM 4671 O O . PRO A 1 598 ? 19.274 -15.414 -0.072 1.00 97.06 598 PRO A O 1
ATOM 4674 N N . ALA A 1 599 ? 18.213 -15.257 -2.052 1.00 97.38 599 ALA A N 1
ATOM 4675 C CA . ALA A 1 599 ? 19.265 -14.507 -2.732 1.00 97.38 599 ALA A CA 1
ATOM 4676 C C . ALA A 1 599 ? 19.190 -12.991 -2.485 1.00 97.38 599 ALA A C 1
ATOM 4678 O O . ALA A 1 599 ? 20.169 -12.299 -2.738 1.00 97.38 599 ALA A O 1
ATOM 4679 N N . VAL A 1 600 ? 18.058 -12.481 -1.992 1.00 97.94 600 VAL A N 1
ATOM 4680 C CA . VAL A 1 600 ? 17.813 -11.044 -1.771 1.00 97.94 600 VAL A CA 1
ATOM 4681 C C . VAL A 1 600 ? 17.187 -10.770 -0.396 1.00 97.94 600 VAL A C 1
ATOM 4683 O O . VAL A 1 600 ? 16.124 -10.147 -0.305 1.00 97.94 600 VAL A O 1
ATOM 4686 N N . PRO A 1 601 ? 17.805 -11.225 0.713 1.00 98.19 601 PRO A N 1
ATOM 4687 C CA . PRO A 1 601 ? 17.339 -10.846 2.042 1.00 98.19 601 PRO A CA 1
ATOM 4688 C C . PRO A 1 601 ? 17.510 -9.337 2.253 1.00 98.19 601 PRO A C 1
ATOM 4690 O O . PRO A 1 601 ? 18.431 -8.738 1.710 1.00 98.19 601 PRO A O 1
ATOM 4693 N N . GLY A 1 602 ? 16.647 -8.730 3.062 1.00 98.31 602 GLY A N 1
ATOM 4694 C CA . GLY A 1 602 ? 16.797 -7.343 3.493 1.00 98.31 602 GLY A CA 1
ATOM 4695 C C . GLY A 1 602 ? 17.783 -7.182 4.653 1.00 98.31 602 GLY A C 1
ATOM 4696 O O . GLY A 1 602 ? 18.508 -8.107 5.037 1.00 98.31 602 GLY A O 1
ATOM 4697 N N . VAL A 1 603 ? 17.773 -6.004 5.268 1.00 98.69 603 VAL A N 1
ATOM 4698 C CA . VAL A 1 603 ? 18.537 -5.669 6.474 1.00 98.69 603 VAL A CA 1
ATOM 4699 C C . VAL A 1 603 ? 17.608 -5.422 7.657 1.00 98.69 603 VAL A C 1
ATOM 4701 O O . VAL A 1 603 ? 16.492 -4.941 7.492 1.00 98.69 603 VAL A O 1
ATOM 4704 N N . LEU A 1 604 ? 18.083 -5.705 8.867 1.00 98.75 604 LEU A N 1
ATOM 4705 C CA . LEU A 1 604 ? 17.442 -5.309 10.116 1.00 98.75 604 LEU A CA 1
ATOM 4706 C C . LEU A 1 604 ? 18.503 -4.816 11.096 1.00 98.75 604 LEU A C 1
ATOM 4708 O O . LEU A 1 604 ? 19.398 -5.567 11.478 1.00 98.75 604 LEU A O 1
ATOM 4712 N N . PHE A 1 605 ? 18.359 -3.576 11.542 1.00 98.75 605 PHE A N 1
ATOM 4713 C CA . PHE A 1 605 ? 19.135 -2.970 12.610 1.00 98.75 605 PHE A CA 1
ATOM 4714 C C . PHE A 1 605 ? 18.223 -2.554 13.758 1.00 98.75 605 PHE A C 1
ATOM 4716 O O . PHE A 1 605 ? 17.104 -2.082 13.551 1.00 98.75 605 PHE A O 1
ATOM 4723 N N . THR A 1 606 ? 18.734 -2.652 14.977 1.00 98.12 606 THR A N 1
ATOM 4724 C CA . THR A 1 606 ? 18.060 -2.160 16.181 1.00 98.12 606 THR A CA 1
ATOM 4725 C C . THR A 1 606 ? 19.040 -1.376 17.044 1.00 98.12 606 THR A C 1
ATOM 4727 O O . THR A 1 606 ? 20.226 -1.700 17.083 1.00 98.12 606 THR A O 1
ATOM 4730 N N . SER A 1 607 ? 18.563 -0.362 17.773 1.00 97.00 607 SER A N 1
ATOM 4731 C CA . SER A 1 607 ? 19.364 0.333 18.802 1.00 97.00 607 SER A CA 1
ATOM 4732 C C . SER A 1 607 ? 19.493 -0.452 20.111 1.00 97.00 607 SER A C 1
ATOM 4734 O O . SER A 1 607 ? 20.184 -0.021 21.029 1.00 97.00 607 SER A O 1
ATOM 4736 N N . PHE A 1 608 ? 18.826 -1.601 20.204 1.00 94.19 608 PHE A N 1
ATOM 4737 C CA . PHE A 1 608 ? 18.798 -2.481 21.365 1.00 94.19 608 PHE A CA 1
ATOM 4738 C C . PHE A 1 608 ? 19.162 -3.917 20.958 1.00 94.19 608 PHE A C 1
ATOM 4740 O O . PHE A 1 608 ? 18.949 -4.282 19.801 1.00 94.19 608 PHE A O 1
ATOM 4747 N N . PRO A 1 609 ? 19.690 -4.749 21.873 1.00 93.69 609 PRO A N 1
ATOM 4748 C CA . PRO A 1 609 ? 20.041 -6.131 21.562 1.00 93.69 609 PRO A CA 1
ATOM 4749 C C . PRO A 1 609 ? 18.832 -6.970 21.141 1.00 93.69 609 PRO A C 1
ATOM 4751 O O . PRO A 1 609 ? 17.786 -6.930 21.794 1.00 93.69 609 PRO A O 1
ATOM 4754 N N . LEU A 1 610 ? 19.008 -7.784 20.101 1.00 93.00 610 LEU A N 1
ATOM 4755 C CA . LEU A 1 610 ? 17.997 -8.701 19.587 1.00 93.00 610 LEU A CA 1
ATOM 4756 C C . LEU A 1 610 ? 18.534 -10.145 19.620 1.00 93.00 610 LEU A C 1
ATOM 4758 O O . LEU A 1 610 ? 19.145 -10.603 18.658 1.00 93.00 610 LEU A O 1
ATOM 4762 N N . PRO A 1 611 ? 18.359 -10.883 20.735 1.00 85.75 611 PRO A N 1
ATOM 4763 C CA . PRO A 1 611 ? 18.981 -12.201 20.909 1.00 85.75 611 PRO A CA 1
ATOM 4764 C C . PRO A 1 611 ? 18.430 -13.260 19.948 1.00 85.75 611 PRO A C 1
ATOM 4766 O O . PRO A 1 611 ? 19.119 -14.227 19.631 1.00 85.75 611 PRO A O 1
ATOM 4769 N N . THR A 1 612 ? 17.191 -13.089 19.487 1.00 90.81 612 THR A N 1
ATOM 4770 C CA . THR A 1 612 ? 16.573 -13.934 18.466 1.00 90.81 612 THR A CA 1
ATOM 4771 C C . THR A 1 612 ? 16.074 -13.028 17.348 1.00 90.81 612 THR A C 1
ATOM 4773 O O . THR A 1 612 ? 15.135 -12.262 17.585 1.00 90.81 612 THR A O 1
ATOM 4776 N N . PRO A 1 613 ? 16.710 -13.051 16.164 1.00 90.62 613 PRO A N 1
ATOM 4777 C CA . PRO A 1 613 ? 16.251 -12.249 15.045 1.00 90.62 613 PRO A CA 1
ATOM 4778 C C . PRO A 1 613 ? 14.912 -12.782 14.507 1.00 90.62 613 PRO A C 1
ATOM 4780 O O . PRO A 1 613 ? 14.665 -13.987 14.599 1.00 90.62 613 PRO A O 1
ATOM 4783 N N . PRO A 1 614 ? 14.070 -11.911 13.923 1.00 94.94 614 PRO A N 1
ATOM 4784 C CA . PRO A 1 614 ? 12.859 -12.309 13.220 1.00 94.94 614 PRO A CA 1
ATOM 4785 C C . PRO A 1 614 ? 13.160 -13.350 12.138 1.00 94.94 614 PRO A C 1
ATOM 4787 O O . PRO A 1 614 ? 14.133 -13.210 11.393 1.00 94.94 614 PRO A O 1
ATOM 4790 N N . ALA A 1 615 ? 12.303 -14.361 12.012 1.00 95.62 615 ALA A N 1
ATOM 4791 C CA . ALA A 1 615 ? 12.403 -15.375 10.962 1.00 95.62 615 ALA A CA 1
ATOM 4792 C C . ALA A 1 615 ? 12.111 -14.811 9.561 1.00 95.62 615 ALA A C 1
ATOM 4794 O O . ALA A 1 615 ? 12.455 -15.433 8.558 1.00 95.62 615 ALA A O 1
ATOM 4795 N N . GLY A 1 616 ? 11.492 -13.634 9.491 1.00 96.38 616 GLY A N 1
ATOM 4796 C CA . GLY A 1 616 ? 11.263 -12.882 8.269 1.00 96.38 616 GLY A CA 1
ATOM 4797 C C . GLY A 1 616 ? 10.563 -11.559 8.548 1.00 96.38 616 GLY A C 1
ATOM 4798 O O . GLY A 1 616 ? 10.224 -11.238 9.690 1.00 96.38 616 GLY A O 1
ATOM 4799 N N . ILE A 1 617 ? 10.331 -10.783 7.493 1.00 97.62 617 ILE A N 1
ATOM 4800 C CA . ILE A 1 617 ? 9.758 -9.436 7.599 1.00 97.62 617 ILE A CA 1
ATOM 4801 C C . ILE A 1 617 ? 8.379 -9.392 8.293 1.00 97.62 617 ILE A C 1
ATOM 4803 O O . ILE A 1 617 ? 8.081 -8.434 9.006 1.00 97.62 617 ILE A O 1
ATOM 4807 N N . TRP A 1 618 ? 7.563 -10.447 8.173 1.00 95.94 618 TRP A N 1
ATOM 4808 C CA . TRP A 1 618 ? 6.253 -10.555 8.836 1.00 95.94 618 TRP A CA 1
ATOM 4809 C C . TRP A 1 618 ? 6.344 -10.559 10.373 1.00 95.94 618 TRP A C 1
ATOM 4811 O O . TRP A 1 618 ? 5.397 -10.193 11.061 1.00 95.94 618 TRP A O 1
ATOM 4821 N N . GLU A 1 619 ? 7.485 -10.910 10.963 1.00 96.38 619 GLU A N 1
ATOM 4822 C CA . GLU A 1 619 ? 7.652 -10.877 12.422 1.00 96.38 619 GLU A CA 1
ATOM 4823 C C . GLU A 1 619 ? 8.066 -9.496 12.955 1.00 96.38 619 GLU A C 1
ATOM 4825 O O . GLU A 1 619 ? 7.959 -9.236 14.158 1.00 96.38 619 GLU A O 1
ATOM 4830 N N . VAL A 1 620 ? 8.475 -8.566 12.083 1.00 96.94 620 VAL A N 1
ATOM 4831 C CA . VAL A 1 620 ? 8.932 -7.230 12.501 1.00 96.94 620 VAL A CA 1
ATOM 4832 C C . VAL A 1 620 ? 7.794 -6.417 13.125 1.00 96.94 620 VAL A C 1
ATOM 4834 O O . VAL A 1 620 ? 8.009 -5.751 14.136 1.00 96.94 620 VAL A O 1
ATOM 4837 N N . GLY A 1 621 ? 6.561 -6.519 12.618 1.00 94.56 621 GLY A N 1
ATOM 4838 C CA . GLY A 1 621 ? 5.402 -5.893 13.267 1.00 94.56 621 GLY A CA 1
ATOM 4839 C C . GLY A 1 621 ? 5.206 -6.393 14.707 1.00 94.56 621 GLY A C 1
ATOM 4840 O O . GLY A 1 621 ? 4.928 -5.610 15.617 1.00 94.56 621 GLY A O 1
ATOM 4841 N N . GLY A 1 622 ? 5.443 -7.688 14.949 1.00 93.44 622 GLY A N 1
ATOM 4842 C CA . GLY A 1 622 ? 5.459 -8.283 16.288 1.00 93.44 622 GLY A CA 1
ATOM 4843 C C . GLY A 1 622 ? 6.577 -7.727 17.174 1.00 93.44 622 GLY A C 1
ATOM 4844 O O . GLY A 1 622 ? 6.322 -7.394 18.333 1.00 93.44 622 GLY A O 1
ATOM 4845 N N . LEU A 1 623 ? 7.781 -7.542 16.619 1.00 95.25 623 LEU A N 1
ATOM 4846 C CA . LEU A 1 623 ? 8.902 -6.878 17.295 1.00 95.25 623 LEU A CA 1
ATOM 4847 C C . LEU A 1 623 ? 8.549 -5.440 17.707 1.00 95.25 623 LEU A C 1
ATOM 4849 O O . LEU A 1 623 ? 8.822 -5.046 18.841 1.00 95.25 623 LEU A O 1
ATOM 4853 N N . VAL A 1 624 ? 7.893 -4.667 16.836 1.00 95.56 624 VAL A N 1
ATOM 4854 C CA . VAL A 1 624 ? 7.438 -3.301 17.156 1.00 95.56 624 VAL A CA 1
ATOM 4855 C C . VAL A 1 624 ? 6.410 -3.320 18.289 1.00 95.56 624 VAL A C 1
ATOM 4857 O O . VAL A 1 624 ? 6.535 -2.556 19.247 1.00 95.56 624 VAL A O 1
ATOM 4860 N N . ARG A 1 625 ? 5.422 -4.226 18.247 1.00 92.44 625 ARG A N 1
ATOM 4861 C CA . ARG A 1 625 ? 4.437 -4.366 19.336 1.00 92.44 625 ARG A CA 1
ATOM 4862 C C . ARG A 1 625 ? 5.096 -4.752 20.659 1.00 92.44 625 ARG A C 1
ATOM 4864 O O . ARG A 1 625 ? 4.758 -4.178 21.692 1.00 92.44 625 ARG A O 1
ATOM 4871 N N . ALA A 1 626 ? 6.041 -5.691 20.635 1.00 90.81 626 ALA A N 1
ATOM 4872 C CA . ALA A 1 626 ? 6.811 -6.080 21.813 1.00 90.81 626 ALA A CA 1
ATOM 4873 C C . ALA A 1 626 ? 7.644 -4.904 22.345 1.00 90.81 626 ALA A C 1
ATOM 4875 O O . ALA A 1 626 ? 7.711 -4.692 23.557 1.00 90.81 626 ALA A O 1
ATOM 4876 N N . SER A 1 627 ? 8.209 -4.095 21.443 1.00 90.81 627 SER A N 1
ATOM 4877 C CA . SER A 1 627 ? 8.923 -2.874 21.803 1.00 90.81 627 SER A CA 1
ATOM 4878 C C . SER A 1 627 ? 8.017 -1.904 22.565 1.00 90.81 627 SER A C 1
ATOM 4880 O O . SER A 1 627 ? 8.344 -1.510 23.684 1.00 90.81 627 SER A O 1
ATOM 4882 N N . LEU A 1 628 ? 6.846 -1.588 22.008 1.00 90.25 628 LEU A N 1
ATOM 4883 C CA . LEU A 1 628 ? 5.870 -0.695 22.633 1.00 90.25 628 LEU A CA 1
ATOM 4884 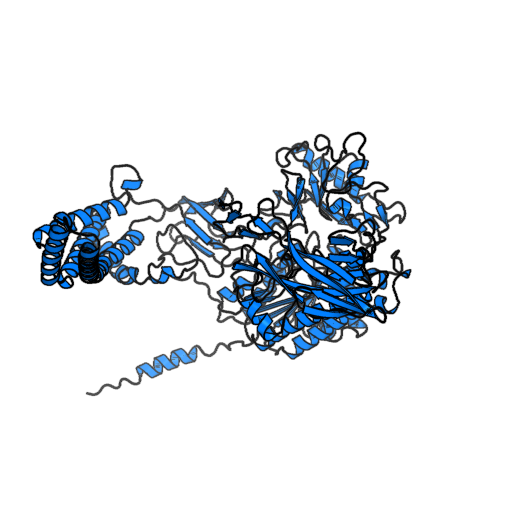C C . LEU A 1 628 ? 5.371 -1.239 23.976 1.00 90.25 628 LEU A C 1
ATOM 4886 O O . LEU A 1 628 ? 5.303 -0.498 24.949 1.00 90.25 628 LEU A O 1
ATOM 4890 N N . ALA A 1 629 ? 5.064 -2.536 24.062 1.00 87.75 629 ALA A N 1
ATOM 4891 C CA . ALA A 1 629 ? 4.614 -3.157 25.307 1.00 87.75 629 ALA A CA 1
ATOM 4892 C C . ALA A 1 629 ? 5.682 -3.092 26.412 1.00 87.75 629 ALA A C 1
ATOM 4894 O O . ALA A 1 629 ? 5.352 -2.866 27.573 1.00 87.75 629 ALA A O 1
ATOM 4895 N N . ALA A 1 630 ? 6.958 -3.258 26.055 1.00 86.38 630 ALA A N 1
ATOM 4896 C CA . ALA A 1 630 ? 8.061 -3.142 27.002 1.00 86.38 630 ALA A CA 1
ATOM 4897 C C . ALA A 1 630 ? 8.403 -1.683 27.363 1.00 86.38 630 ALA A C 1
ATOM 4899 O O . ALA A 1 630 ? 8.900 -1.451 28.461 1.00 86.38 630 ALA A O 1
ATOM 4900 N N . GLN A 1 631 ? 8.151 -0.711 26.476 1.00 86.69 631 GLN A N 1
ATOM 4901 C CA . GLN A 1 631 ? 8.289 0.721 26.784 1.00 86.69 631 GLN A CA 1
ATOM 4902 C C . GLN A 1 631 ? 7.134 1.240 27.650 1.00 86.69 631 GLN A C 1
ATOM 4904 O O . GLN A 1 631 ? 7.360 2.078 28.517 1.00 86.69 631 GLN A O 1
ATOM 4909 N N . TYR A 1 632 ? 5.914 0.742 27.447 1.00 86.38 632 TYR A N 1
ATOM 4910 C CA . TYR A 1 632 ? 4.713 1.228 28.132 1.00 86.38 632 TYR A CA 1
ATOM 4911 C C . TYR A 1 632 ? 3.953 0.103 28.854 1.00 86.38 632 TYR A C 1
ATOM 4913 O O . TYR A 1 632 ? 2.792 -0.176 28.522 1.00 86.38 632 TYR A O 1
ATOM 4921 N N . PRO A 1 633 ? 4.571 -0.576 29.838 1.00 82.06 633 PRO A N 1
ATOM 4922 C CA . PRO A 1 633 ? 3.921 -1.667 30.563 1.00 82.06 633 PRO A CA 1
ATOM 4923 C C . PRO A 1 633 ? 2.673 -1.200 31.328 1.00 82.06 633 PRO A C 1
ATOM 4925 O O . PRO A 1 633 ? 1.739 -1.974 31.521 1.00 82.06 633 PRO A O 1
ATOM 4928 N N . GLU A 1 634 ? 2.609 0.074 31.722 1.00 77.81 634 GLU A N 1
ATOM 4929 C CA . GLU A 1 634 ? 1.453 0.684 32.383 1.00 77.81 634 GLU A CA 1
ATOM 4930 C C . GLU A 1 634 ? 0.237 0.842 31.459 1.00 77.81 634 GLU A C 1
ATOM 4932 O O . GLU A 1 634 ? -0.892 0.976 31.935 1.00 77.81 634 GLU A O 1
ATOM 4937 N N . LEU A 1 635 ? 0.461 0.819 30.142 1.00 73.81 635 LEU A N 1
ATOM 4938 C CA . LEU A 1 635 ? -0.580 0.877 29.117 1.00 73.81 635 LEU A CA 1
ATOM 4939 C C . LEU A 1 635 ? -1.002 -0.514 28.630 1.00 73.81 635 LEU A C 1
ATOM 4941 O O . LEU A 1 635 ? -1.766 -0.619 27.668 1.00 73.81 635 LEU A O 1
ATOM 4945 N N . ALA A 1 636 ? -0.557 -1.586 29.296 1.00 63.97 636 ALA A N 1
ATOM 4946 C CA . ALA A 1 636 ? -1.070 -2.937 29.096 1.00 63.97 636 ALA A CA 1
ATOM 4947 C C . ALA A 1 636 ? -2.524 -3.034 29.594 1.00 63.97 636 ALA A C 1
ATOM 4949 O O . ALA A 1 636 ? -2.822 -3.631 30.625 1.00 63.97 636 ALA A O 1
ATOM 4950 N N . ARG A 1 637 ? -3.463 -2.418 28.875 1.00 56.56 637 ARG A N 1
ATOM 4951 C CA . ARG A 1 637 ? -4.889 -2.656 29.083 1.00 56.56 637 ARG A CA 1
ATOM 4952 C C . ARG A 1 637 ? -5.297 -3.903 28.312 1.00 56.56 637 ARG A C 1
ATOM 4954 O O . ARG A 1 637 ? -5.145 -3.944 27.095 1.00 56.56 637 ARG A O 1
ATOM 4961 N N . PRO A 1 638 ? -5.964 -4.842 28.983 1.00 54.38 638 PRO A N 1
ATOM 4962 C CA . PRO A 1 638 ? -7.104 -5.487 28.379 1.00 54.38 638 PRO A CA 1
ATOM 4963 C C . PRO A 1 638 ? -8.309 -5.201 29.259 1.00 54.38 638 PRO A C 1
ATOM 4965 O O . PRO A 1 638 ? -8.299 -5.486 30.448 1.00 54.38 638 PRO A O 1
ATOM 4968 N N . LEU A 1 639 ? -9.340 -4.627 28.665 1.00 51.12 639 LEU A N 1
ATOM 4969 C CA . LEU A 1 639 ? -10.736 -4.893 28.975 1.00 51.12 639 LEU A CA 1
ATOM 4970 C C . LEU A 1 639 ? -11.470 -4.300 27.780 1.00 51.12 639 LEU A C 1
ATOM 4972 O O . LEU A 1 639 ? -11.331 -3.105 27.505 1.00 51.12 639 LEU A O 1
ATOM 4976 N N . LEU A 1 640 ? -12.194 -5.148 27.044 1.00 57.53 640 LEU A N 1
ATOM 4977 C CA . LEU A 1 640 ? -13.227 -4.668 26.131 1.00 57.53 640 LEU A CA 1
ATOM 4978 C C . LEU A 1 640 ? -14.000 -3.577 26.872 1.00 57.53 640 LEU A C 1
ATOM 4980 O O . LEU A 1 640 ? -14.310 -3.794 28.051 1.00 57.53 640 LEU A O 1
ATOM 4984 N N . PRO A 1 641 ? -14.224 -2.403 26.260 1.00 55.19 641 PRO A N 1
ATOM 4985 C CA . PRO A 1 641 ? -14.860 -1.299 26.957 1.00 55.19 641 PRO A CA 1
ATOM 4986 C C . PRO A 1 641 ? -16.138 -1.821 27.611 1.00 55.19 641 PRO A C 1
ATOM 4988 O O . PRO A 1 641 ? -17.013 -2.364 26.934 1.00 55.19 641 PRO A O 1
ATOM 4991 N N . ALA A 1 642 ? -16.189 -1.737 28.944 1.00 59.47 642 ALA A N 1
ATOM 4992 C CA . ALA A 1 642 ? -17.362 -2.145 29.696 1.00 59.47 642 ALA A CA 1
ATOM 4993 C C . ALA A 1 642 ? -18.567 -1.361 29.166 1.00 59.47 642 ALA A C 1
ATOM 4995 O O . ALA A 1 642 ? -18.415 -0.208 28.759 1.00 59.47 642 ALA A O 1
ATOM 4996 N N . GLY A 1 643 ? -19.748 -1.985 29.153 1.00 65.50 643 GLY A N 1
ATOM 4997 C CA . GLY A 1 643 ? -20.965 -1.329 28.684 1.00 65.50 643 GLY A CA 1
ATOM 4998 C C . GLY A 1 643 ? -21.145 0.028 29.365 1.00 65.50 643 GLY A C 1
ATOM 4999 O O . GLY A 1 643 ? -21.275 0.108 30.587 1.00 65.50 643 GLY A O 1
ATOM 5000 N N . GLU A 1 644 ? -21.119 1.098 28.575 1.00 73.81 644 GLU A N 1
ATOM 5001 C CA . GLU A 1 644 ? -21.386 2.450 29.054 1.00 73.81 644 GLU A CA 1
ATOM 5002 C C . GLU A 1 644 ? -22.850 2.796 28.811 1.00 73.81 644 GLU A C 1
ATOM 5004 O O . GLU A 1 644 ? -23.400 2.495 27.752 1.00 73.81 644 GLU A O 1
ATOM 5009 N N . LEU A 1 645 ? -23.471 3.449 29.792 1.00 81.69 645 LEU A N 1
ATOM 5010 C CA . LEU A 1 645 ? -24.843 3.932 29.684 1.00 81.69 645 LEU A CA 1
ATOM 5011 C C . LEU A 1 645 ? -24.871 5.202 28.830 1.00 81.69 645 LEU A C 1
ATOM 5013 O O . LEU A 1 645 ? -24.140 6.155 29.108 1.00 81.69 645 LEU A O 1
ATOM 5017 N N . GLY A 1 646 ? -25.748 5.231 27.829 1.00 86.81 646 GLY A N 1
ATOM 5018 C CA . GLY A 1 646 ? -26.106 6.471 27.157 1.00 86.81 646 GLY A CA 1
ATOM 5019 C C . GLY A 1 646 ? -26.982 7.347 28.055 1.00 86.81 646 GLY A C 1
ATOM 5020 O O . GLY A 1 646 ? -27.514 6.907 29.079 1.00 86.81 646 GLY A O 1
ATOM 5021 N N . LEU A 1 647 ? -27.184 8.602 27.651 1.00 89.44 647 LEU A N 1
ATOM 5022 C CA . LEU A 1 647 ? -28.073 9.547 28.333 1.00 89.44 647 LEU A CA 1
ATOM 5023 C C . LEU A 1 647 ? -29.480 8.967 28.568 1.00 89.44 647 LEU A C 1
ATOM 5025 O O . LEU A 1 647 ? -30.091 9.225 29.607 1.00 89.44 647 LEU A O 1
ATOM 5029 N N . PHE A 1 648 ? -29.995 8.183 27.619 1.00 90.00 648 PHE A N 1
ATOM 5030 C CA . PHE A 1 648 ? -31.312 7.556 27.710 1.00 90.00 648 PHE A CA 1
ATOM 5031 C C . PHE A 1 648 ? -31.322 6.229 28.484 1.00 90.00 648 PHE A C 1
ATOM 5033 O O . PHE A 1 648 ? -32.392 5.766 28.874 1.00 90.00 648 PHE A O 1
ATOM 5040 N N . ASP A 1 649 ? -30.156 5.672 28.809 1.00 86.75 649 ASP A N 1
ATOM 5041 C CA . ASP A 1 649 ? -30.026 4.469 29.635 1.00 86.75 649 ASP A CA 1
ATOM 5042 C C . ASP A 1 649 ? -29.790 4.786 31.115 1.00 86.75 649 ASP A C 1
ATOM 5044 O O . ASP A 1 649 ? -29.752 3.876 31.939 1.00 86.75 649 ASP A O 1
ATOM 5048 N N . LEU A 1 650 ? -29.662 6.062 31.500 1.00 87.94 650 LEU A N 1
ATOM 5049 C CA . LEU A 1 650 ? -29.440 6.457 32.898 1.00 87.94 650 LEU A CA 1
ATOM 5050 C C . LEU A 1 650 ? -30.430 5.818 33.898 1.00 87.94 650 LEU A C 1
ATOM 5052 O O . LEU A 1 650 ? -29.990 5.418 34.978 1.00 87.94 650 LEU A O 1
ATOM 5056 N N . PRO A 1 651 ? -31.738 5.664 33.592 1.00 90.44 651 PRO A N 1
ATOM 5057 C CA . PRO A 1 651 ? -32.669 4.982 34.492 1.00 90.44 651 PRO A CA 1
ATOM 5058 C C . PRO A 1 651 ? -32.555 3.450 34.460 1.00 90.44 651 PRO A C 1
ATOM 5060 O O . PRO A 1 651 ? -33.090 2.784 35.350 1.00 90.44 651 PRO A O 1
ATOM 5063 N N . ALA A 1 652 ? -31.888 2.872 33.457 1.00 86.81 652 ALA A N 1
ATOM 5064 C CA . ALA A 1 652 ? -31.886 1.437 33.193 1.00 86.81 652 ALA A CA 1
ATOM 5065 C C . ALA A 1 652 ? -31.413 0.581 34.382 1.00 86.81 652 ALA A C 1
ATOM 5067 O O . ALA A 1 652 ? -32.069 -0.429 34.637 1.00 86.81 652 ALA A O 1
ATOM 5068 N N . PRO A 1 653 ? -30.382 0.942 35.179 1.00 87.94 653 PRO A N 1
ATOM 5069 C CA . PRO A 1 653 ? -29.994 0.148 36.350 1.00 87.94 653 PRO A CA 1
ATOM 5070 C C . PRO A 1 653 ? -31.118 0.001 37.384 1.00 87.94 653 PRO A C 1
ATOM 5072 O O . PRO A 1 653 ? -31.332 -1.091 37.916 1.00 87.94 653 PRO A O 1
ATOM 5075 N N . LEU A 1 654 ? -31.872 1.079 37.629 1.00 90.94 654 LEU A N 1
ATOM 5076 C CA . LEU A 1 654 ? -33.025 1.069 38.529 1.00 90.94 654 LEU A CA 1
ATOM 5077 C C . LEU A 1 654 ? -34.161 0.226 37.943 1.00 90.94 654 LEU A C 1
ATOM 5079 O O . LEU A 1 654 ? -34.680 -0.657 38.625 1.00 90.94 654 LEU A O 1
ATOM 5083 N N . LEU A 1 655 ? -34.517 0.467 36.677 1.00 91.81 655 LEU A N 1
ATOM 5084 C CA . LEU A 1 655 ? -35.568 -0.283 35.982 1.00 91.81 655 LEU A CA 1
ATOM 5085 C C . LEU A 1 655 ? -35.251 -1.786 35.951 1.00 91.81 655 LEU A C 1
ATOM 5087 O O . LEU A 1 655 ? -36.108 -2.600 36.275 1.00 91.81 655 LEU A O 1
ATOM 5091 N N . THR A 1 656 ? -33.995 -2.149 35.688 1.00 89.06 656 THR A N 1
ATOM 5092 C CA . THR A 1 656 ? -33.503 -3.537 35.670 1.00 89.06 656 THR A CA 1
ATOM 5093 C C . THR A 1 656 ? -33.557 -4.191 37.048 1.00 89.06 656 THR A C 1
ATOM 5095 O O . THR A 1 656 ? -33.843 -5.383 37.158 1.00 89.06 656 THR A O 1
ATOM 5098 N N . ALA A 1 657 ? -33.257 -3.453 38.122 1.00 90.12 657 ALA A N 1
ATOM 5099 C CA . ALA A 1 657 ? -33.367 -3.979 39.483 1.00 90.12 657 ALA A CA 1
ATOM 5100 C C . ALA A 1 657 ? -34.829 -4.283 39.847 1.00 90.12 657 ALA A C 1
ATOM 5102 O O . ALA A 1 657 ? -35.122 -5.352 40.384 1.00 90.12 657 ALA A O 1
ATOM 5103 N N . VAL A 1 658 ? -35.746 -3.375 39.497 1.00 91.94 658 VAL A N 1
ATOM 5104 C CA . VAL A 1 658 ? -37.188 -3.565 39.709 1.00 91.94 658 VAL A CA 1
ATOM 5105 C C . VAL A 1 658 ? -37.712 -4.727 38.863 1.00 91.94 658 VAL A C 1
ATOM 5107 O O . VAL A 1 658 ? -38.387 -5.613 39.381 1.00 91.94 658 VAL A O 1
ATOM 5110 N N . ASP A 1 659 ? -37.358 -4.769 37.580 1.00 92.69 659 ASP A N 1
ATOM 5111 C CA . ASP A 1 659 ? -37.818 -5.795 36.645 1.00 92.69 659 ASP A CA 1
ATOM 5112 C C . ASP A 1 659 ? -37.339 -7.205 37.018 1.00 92.69 659 ASP A C 1
ATOM 5114 O O . ASP A 1 659 ? -38.113 -8.159 36.916 1.00 92.69 659 ASP A O 1
ATOM 5118 N N . ARG A 1 660 ? -36.111 -7.339 37.544 1.00 89.44 660 ARG A N 1
ATOM 5119 C CA . ARG A 1 660 ? -35.609 -8.604 38.109 1.00 89.44 660 ARG A CA 1
ATOM 5120 C C . ARG A 1 660 ? -36.444 -9.088 39.291 1.00 89.44 660 ARG A C 1
ATOM 5122 O O . ARG A 1 660 ? -36.716 -10.280 39.381 1.00 89.44 660 ARG A O 1
ATOM 5129 N N . GLY A 1 661 ? -36.882 -8.184 40.168 1.00 89.75 661 GLY A N 1
ATOM 5130 C CA . GLY A 1 661 ? -37.809 -8.529 41.250 1.00 89.75 661 GLY A CA 1
ATOM 5131 C C . GLY A 1 661 ? -39.174 -8.989 40.727 1.00 89.75 661 GLY A C 1
ATOM 5132 O O . GLY A 1 661 ? -39.769 -9.918 41.269 1.00 89.75 661 GLY A O 1
ATOM 5133 N N . LEU A 1 662 ? -39.646 -8.385 39.633 1.00 90.81 662 LEU A N 1
ATOM 5134 C CA . LEU A 1 662 ? -40.902 -8.757 38.977 1.00 90.81 662 LEU A CA 1
ATOM 5135 C C . LEU A 1 662 ? -40.808 -10.061 38.177 1.00 90.81 662 LEU A C 1
ATOM 5137 O O . LEU A 1 662 ? -41.831 -10.717 38.001 1.00 90.81 662 LEU A O 1
ATOM 5141 N N . ALA A 1 663 ? -39.621 -10.452 37.707 1.00 87.62 663 ALA A N 1
ATOM 5142 C CA . ALA A 1 663 ? -39.414 -11.649 36.887 1.00 87.62 663 ALA A CA 1
ATOM 5143 C C . ALA A 1 663 ? -39.899 -12.940 37.571 1.00 87.62 663 ALA A C 1
ATOM 5145 O O . ALA A 1 663 ? -40.380 -13.847 36.901 1.00 87.62 663 ALA A O 1
ATOM 5146 N N . GLY A 1 664 ? -39.810 -13.011 38.905 1.00 85.25 664 GLY A N 1
ATOM 5147 C CA . GLY A 1 664 ? -40.318 -14.144 39.687 1.00 85.25 664 GLY A CA 1
ATOM 5148 C C . GLY A 1 664 ? -41.837 -14.143 39.905 1.00 85.25 664 GLY A C 1
ATOM 5149 O O . GLY A 1 664 ? -42.378 -15.138 40.376 1.00 85.25 664 GLY A O 1
ATOM 5150 N N . LEU A 1 665 ? -42.525 -13.040 39.590 1.00 90.25 665 LEU A N 1
ATOM 5151 C CA . LEU A 1 665 ? -43.953 -12.834 39.865 1.00 90.25 665 LEU A CA 1
ATOM 5152 C C . LEU A 1 665 ? -44.801 -12.729 38.594 1.00 90.25 665 LEU A C 1
ATOM 5154 O O . LEU A 1 665 ? -45.970 -13.110 38.605 1.00 90.25 665 LEU A O 1
ATOM 5158 N N . LEU A 1 666 ? -44.241 -12.176 37.516 1.00 90.56 666 LEU A N 1
ATOM 5159 C CA . LEU A 1 666 ? -44.956 -11.863 36.285 1.00 90.56 666 LEU A CA 1
ATOM 5160 C C . LEU A 1 666 ? -44.224 -12.427 35.056 1.00 90.56 666 LEU A C 1
ATOM 5162 O O . LEU A 1 666 ? -43.017 -12.215 34.918 1.00 90.56 666 LEU A O 1
ATOM 5166 N N . PRO A 1 667 ? -44.944 -13.058 34.108 1.00 89.44 667 PRO A N 1
ATOM 5167 C CA . PRO A 1 667 ? -44.386 -13.436 32.814 1.00 89.44 667 PRO A CA 1
ATOM 5168 C C . PRO A 1 667 ? -43.958 -12.201 32.007 1.00 89.44 667 PRO A C 1
ATOM 5170 O O . PRO A 1 667 ? -44.491 -11.103 32.187 1.00 89.44 667 PRO A O 1
ATOM 5173 N N . GLU A 1 668 ? -43.024 -12.391 31.070 1.00 88.31 668 GLU A N 1
ATOM 5174 C CA . GLU A 1 668 ? -42.408 -11.323 30.263 1.00 88.31 668 GLU A CA 1
ATOM 5175 C C . GLU A 1 668 ? -43.430 -10.382 29.618 1.00 88.31 668 GLU A C 1
ATOM 5177 O O . GLU A 1 668 ? -43.314 -9.166 29.760 1.00 88.31 668 GLU A O 1
ATOM 5182 N N . GLY A 1 669 ? -44.487 -10.922 29.003 1.00 88.44 669 GLY A N 1
ATOM 5183 C CA . GLY A 1 669 ? -45.510 -10.094 28.364 1.00 88.44 669 GLY A CA 1
ATOM 5184 C C . GLY A 1 669 ? -46.268 -9.174 29.319 1.00 88.44 669 GLY A C 1
ATOM 5185 O O . GLY A 1 669 ? -46.544 -8.030 28.962 1.00 88.44 669 GLY A O 1
ATOM 5186 N N . LEU A 1 670 ? -46.534 -9.602 30.558 1.00 90.75 670 LEU A N 1
ATOM 5187 C CA . LEU A 1 670 ? -47.170 -8.729 31.552 1.00 90.75 670 LEU A CA 1
ATOM 5188 C C . LEU A 1 670 ? -46.216 -7.640 32.052 1.00 90.75 670 LEU A C 1
ATOM 5190 O O . LEU A 1 670 ? -46.659 -6.521 32.313 1.00 90.75 670 LEU A O 1
ATOM 5194 N N . ARG A 1 671 ? -44.913 -7.928 32.130 1.00 93.25 671 ARG A N 1
ATOM 5195 C CA . ARG A 1 671 ? -43.896 -6.924 32.477 1.00 93.25 671 ARG A CA 1
ATOM 5196 C C . ARG A 1 671 ? -43.775 -5.857 31.388 1.00 93.25 671 ARG A C 1
ATOM 5198 O O . ARG A 1 671 ? -43.794 -4.671 31.709 1.00 93.25 671 ARG A O 1
ATOM 5205 N N . VAL A 1 672 ? -43.771 -6.249 30.110 1.00 92.50 672 VAL A N 1
ATOM 5206 C CA . VAL A 1 672 ? -43.800 -5.304 28.976 1.00 92.50 672 VAL A CA 1
ATOM 5207 C C . VAL A 1 672 ? -45.034 -4.399 29.051 1.00 92.50 672 VAL A C 1
ATOM 5209 O O . VAL A 1 672 ? -44.904 -3.178 28.959 1.00 92.50 672 VAL A O 1
ATOM 5212 N N . VAL A 1 673 ? -46.227 -4.957 29.293 1.00 93.38 673 VAL A N 1
ATOM 5213 C CA . VAL A 1 673 ? -47.471 -4.175 29.444 1.00 93.38 673 VAL A CA 1
ATOM 5214 C C . VAL A 1 673 ? -47.385 -3.191 30.617 1.00 93.38 673 VAL A C 1
ATOM 5216 O O . VAL A 1 673 ? -47.797 -2.034 30.479 1.00 93.38 673 VAL A O 1
ATOM 5219 N N . LEU A 1 674 ? -46.835 -3.619 31.756 1.00 94.50 674 LEU A N 1
ATOM 5220 C CA . LEU A 1 674 ? -46.655 -2.780 32.943 1.00 94.50 674 LEU A CA 1
ATOM 5221 C C . LEU A 1 674 ? -45.746 -1.579 32.645 1.00 94.50 674 LEU A C 1
ATOM 5223 O O . LEU A 1 674 ? -46.149 -0.435 32.868 1.00 94.50 674 LEU A O 1
ATOM 5227 N N . TRP A 1 675 ? -44.553 -1.826 32.098 1.00 95.19 675 TRP A N 1
ATOM 5228 C CA . TRP A 1 675 ? -43.594 -0.771 31.766 1.00 95.19 675 TRP A CA 1
ATOM 5229 C C . TRP A 1 675 ? -44.140 0.191 30.709 1.00 95.19 675 TRP A C 1
ATOM 5231 O O . TRP A 1 675 ? -44.030 1.407 30.865 1.00 95.19 675 TRP A O 1
ATOM 5241 N N . SER A 1 676 ? -44.821 -0.338 29.692 1.00 95.12 676 SER A N 1
ATOM 5242 C CA . SER A 1 676 ? -45.484 0.456 28.648 1.00 95.12 676 SER A CA 1
ATOM 5243 C C . SER A 1 676 ? -46.575 1.364 29.219 1.00 95.12 676 SER A C 1
ATOM 5245 O O . SER A 1 676 ? -46.682 2.537 28.858 1.00 95.12 676 SER A O 1
ATOM 5247 N N . SER A 1 677 ? -47.371 0.843 30.156 1.00 95.44 677 SER A N 1
ATOM 5248 C CA . SER A 1 677 ? -48.416 1.615 30.835 1.00 95.44 677 SER A CA 1
ATOM 5249 C C . SER A 1 677 ? -47.813 2.720 31.700 1.00 95.44 677 SER A C 1
ATOM 5251 O O . SER A 1 677 ? -48.283 3.857 31.659 1.00 95.44 677 SER A O 1
ATOM 5253 N N . LEU A 1 678 ? -46.743 2.415 32.441 1.00 94.81 678 LEU A N 1
ATOM 5254 C CA . LEU A 1 678 ? -46.027 3.394 33.256 1.00 94.81 678 LEU A CA 1
ATOM 5255 C C . LEU A 1 678 ? -45.432 4.514 32.392 1.00 94.81 678 LEU A C 1
ATOM 5257 O O . LEU A 1 678 ? -45.606 5.689 32.719 1.00 94.81 678 LEU A O 1
ATOM 5261 N N . ALA A 1 679 ? -44.797 4.168 31.269 1.00 94.94 679 ALA A N 1
ATOM 5262 C CA . ALA A 1 679 ? -44.247 5.133 30.319 1.00 94.94 679 ALA A CA 1
ATOM 5263 C C . ALA A 1 679 ? -45.326 6.094 29.801 1.00 94.94 679 ALA A C 1
ATOM 5265 O O . ALA A 1 679 ? -45.134 7.311 29.815 1.00 94.94 679 ALA A O 1
ATOM 5266 N N . ALA A 1 680 ? -46.485 5.559 29.405 1.00 94.31 680 ALA A N 1
ATOM 5267 C CA . ALA A 1 680 ? -47.621 6.350 28.937 1.00 94.31 680 ALA A CA 1
ATOM 5268 C C . ALA A 1 680 ? -48.182 7.276 30.028 1.00 94.31 680 ALA A C 1
ATOM 5270 O O . ALA A 1 680 ? -48.426 8.456 29.774 1.00 94.31 680 ALA A O 1
ATOM 5271 N N . VAL A 1 681 ? -48.343 6.776 31.259 1.00 95.06 681 VAL A N 1
ATOM 5272 C CA . VAL A 1 681 ? -48.812 7.578 32.401 1.00 95.06 681 VAL A CA 1
ATOM 5273 C C . VAL A 1 681 ? -47.849 8.728 32.694 1.00 95.06 681 VAL A C 1
ATOM 5275 O O . VAL A 1 681 ? -48.288 9.874 32.803 1.00 95.06 681 VAL A O 1
ATOM 5278 N N . LEU A 1 682 ? -46.547 8.445 32.790 1.00 94.12 682 LEU A N 1
ATOM 5279 C CA . LEU A 1 682 ? -45.520 9.452 33.065 1.00 94.12 682 LEU A CA 1
ATOM 5280 C C . LEU A 1 682 ? -45.422 10.480 31.936 1.00 94.12 682 LEU A C 1
ATOM 5282 O O . LEU A 1 682 ? -45.390 11.679 32.207 1.00 94.12 682 LEU A O 1
ATOM 5286 N N . SER A 1 683 ? -45.446 10.028 30.681 1.00 94.38 683 SER A N 1
ATOM 5287 C CA . SER A 1 683 ? -45.459 10.896 29.500 1.00 94.38 683 SER A CA 1
ATOM 5288 C C . SER A 1 683 ? -46.636 11.873 29.537 1.00 94.38 683 SER A C 1
ATOM 5290 O O . SER A 1 683 ? -46.457 13.091 29.459 1.00 94.38 683 SER A O 1
ATOM 5292 N N . MET A 1 684 ? -47.847 11.359 29.767 1.00 92.56 684 MET A N 1
ATOM 5293 C CA . MET A 1 684 ? -49.058 12.173 29.842 1.00 92.56 684 MET A CA 1
ATOM 5294 C C . MET A 1 684 ? -49.055 13.118 31.051 1.00 92.56 684 MET A C 1
ATOM 5296 O O . MET A 1 684 ? -49.581 14.230 30.959 1.00 92.56 684 MET A O 1
ATOM 5300 N N . LEU A 1 685 ? -48.473 12.707 32.184 1.00 92.12 685 LEU A N 1
ATOM 5301 C CA . LEU A 1 685 ? -48.330 13.546 33.376 1.00 92.12 685 LEU A CA 1
ATOM 5302 C C . LEU A 1 685 ? -47.394 14.730 33.100 1.00 92.12 685 LEU A C 1
ATOM 5304 O O . LEU A 1 685 ? -47.761 15.874 33.364 1.00 92.12 685 LEU A O 1
ATOM 5308 N N . VAL A 1 686 ? -46.220 14.466 32.519 1.00 90.94 686 VAL A N 1
ATOM 5309 C CA . VAL A 1 686 ? -45.251 15.499 32.125 1.00 90.94 686 VAL A CA 1
ATOM 5310 C C . VAL A 1 686 ? -45.880 16.457 31.117 1.00 90.94 686 VAL A C 1
ATOM 5312 O O . VAL A 1 686 ? -45.824 17.674 31.308 1.00 90.94 686 VAL A O 1
ATOM 5315 N N . TYR A 1 687 ? -46.570 15.927 30.101 1.00 90.31 687 TYR A N 1
ATOM 5316 C CA . TYR A 1 687 ? -47.293 16.750 29.134 1.00 90.31 687 TYR A CA 1
ATOM 5317 C C . TYR A 1 687 ? -48.320 17.653 29.821 1.00 90.31 687 TYR A C 1
ATOM 5319 O O . TYR A 1 687 ? -48.381 18.848 29.542 1.00 90.31 687 TYR A O 1
ATOM 5327 N N . ARG A 1 688 ? -49.109 17.112 30.755 1.00 88.00 688 ARG A N 1
ATOM 5328 C CA . ARG A 1 688 ? -50.125 17.871 31.494 1.00 88.00 688 ARG A CA 1
ATOM 5329 C C . ARG A 1 688 ? -49.526 18.984 32.356 1.00 88.00 688 ARG A C 1
ATOM 5331 O O . ARG A 1 688 ? -50.139 20.043 32.455 1.00 88.00 688 ARG A O 1
ATOM 5338 N N . LEU A 1 689 ? -48.377 18.746 32.986 1.00 88.06 689 LEU A N 1
ATOM 5339 C CA . LEU A 1 689 ? -47.714 19.719 33.859 1.00 88.06 689 LEU A CA 1
ATOM 5340 C C . LEU A 1 689 ? -47.086 20.876 33.072 1.00 88.06 689 LEU A C 1
ATOM 5342 O O . LEU A 1 689 ? -47.119 22.016 33.530 1.00 88.06 689 LEU A O 1
ATOM 5346 N N . LEU A 1 690 ? -46.535 20.590 31.892 1.00 87.12 690 LEU A N 1
ATOM 5347 C CA . LEU A 1 690 ? -45.786 21.564 31.092 1.00 87.12 690 LEU A CA 1
ATOM 5348 C C . LEU A 1 690 ? -46.633 22.253 30.011 1.00 87.12 690 LEU A C 1
ATOM 5350 O O . LEU A 1 690 ? -46.334 23.375 29.601 1.00 87.12 690 LEU A O 1
ATOM 5354 N N . SER A 1 691 ? -47.690 21.600 29.526 1.00 85.25 691 SER A N 1
ATOM 5355 C CA . SER A 1 691 ? -48.540 22.130 28.459 1.00 85.25 691 SER A CA 1
ATOM 5356 C C . SER A 1 691 ? -49.494 23.206 28.981 1.00 85.25 691 SER A C 1
ATOM 5358 O O . SER A 1 691 ? -50.359 22.968 29.827 1.00 85.25 691 SER A O 1
ATOM 5360 N N . SER A 1 692 ? -49.388 24.414 28.423 1.00 82.44 692 SER A N 1
ATOM 5361 C CA . SER A 1 692 ? -50.256 25.544 28.774 1.00 82.44 692 SER A CA 1
ATOM 5362 C C . SER A 1 692 ? -51.627 25.453 28.086 1.00 82.44 692 SER A C 1
ATOM 5364 O O . SER A 1 692 ? -51.941 26.182 27.145 1.00 82.44 692 SER A O 1
ATOM 5366 N N . GLN A 1 693 ? -52.485 24.567 28.596 1.00 78.25 693 GLN A N 1
ATOM 5367 C CA . GLN A 1 693 ? -53.814 24.270 28.036 1.00 78.25 693 GLN A CA 1
ATOM 5368 C C . GLN A 1 693 ? -54.664 25.528 27.766 1.00 78.25 693 GLN A C 1
ATOM 5370 O O . GLN A 1 693 ? -55.305 25.630 26.723 1.00 78.25 693 GLN A O 1
ATOM 5375 N N . ARG A 1 694 ? -54.605 26.540 28.648 1.00 77.38 694 ARG A N 1
ATOM 5376 C CA . ARG A 1 694 ? -55.330 27.817 28.472 1.00 77.38 694 ARG A CA 1
ATOM 5377 C C . ARG A 1 694 ? -54.838 28.631 27.268 1.00 77.38 694 ARG A C 1
ATOM 5379 O O . ARG A 1 694 ? -55.652 29.153 26.514 1.00 77.38 694 ARG A O 1
ATOM 5386 N N . ARG A 1 695 ? -53.516 28.728 27.068 1.00 80.19 695 ARG A N 1
ATOM 5387 C CA . ARG A 1 695 ? -52.927 29.469 25.934 1.00 80.19 695 ARG A CA 1
ATOM 5388 C C . ARG A 1 695 ? -53.170 28.738 24.617 1.00 80.19 695 ARG A C 1
ATOM 5390 O O . ARG A 1 695 ? -53.457 29.378 23.612 1.00 80.19 695 ARG A O 1
ATOM 5397 N N . LEU A 1 696 ? -53.122 27.406 24.638 1.00 82.00 696 LEU A N 1
ATOM 5398 C CA . LEU A 1 696 ? -53.431 26.563 23.482 1.00 82.00 696 LEU A CA 1
ATOM 5399 C C . LEU A 1 696 ? -54.893 26.678 23.046 1.00 82.00 696 LEU A C 1
ATOM 5401 O O . LEU A 1 696 ? -55.165 26.771 21.852 1.00 82.00 696 LEU A O 1
ATOM 5405 N N . GLN A 1 697 ? -55.831 26.714 23.995 1.00 81.88 697 GLN A N 1
ATOM 5406 C CA . GLN A 1 697 ? -57.248 26.930 23.694 1.00 81.88 697 GLN A CA 1
ATOM 5407 C C . GLN A 1 697 ? -57.501 28.318 23.089 1.00 81.88 697 GLN A C 1
ATOM 5409 O O . GLN A 1 697 ? -58.210 28.411 22.088 1.00 81.88 697 GLN A O 1
ATOM 5414 N N . ALA A 1 698 ? -56.872 29.370 23.629 1.00 82.31 698 ALA A N 1
ATOM 5415 C CA . ALA A 1 698 ? -56.967 30.724 23.075 1.00 82.31 698 ALA A CA 1
ATOM 5416 C C . ALA A 1 698 ? -56.421 30.800 21.634 1.00 82.31 698 ALA A C 1
ATOM 5418 O O . ALA A 1 698 ? -57.118 31.254 20.729 1.00 82.31 698 ALA A O 1
ATOM 5419 N N . LEU A 1 699 ? -55.226 30.248 21.390 1.00 84.75 699 LEU A N 1
ATOM 5420 C CA . LEU A 1 699 ? -54.618 30.195 20.055 1.00 84.75 699 LEU A CA 1
ATOM 5421 C C . LEU A 1 699 ? -55.427 29.368 19.052 1.00 84.75 699 LEU A C 1
ATOM 5423 O O . LEU A 1 699 ? -55.539 29.764 17.895 1.00 84.75 699 LEU A O 1
ATOM 5427 N N . ARG A 1 700 ? -56.018 28.240 19.469 1.00 83.38 700 ARG A N 1
ATOM 5428 C CA . ARG A 1 700 ? -56.898 27.444 18.596 1.00 83.38 700 ARG A CA 1
ATOM 5429 C C . ARG A 1 700 ? -58.167 28.204 18.222 1.00 83.38 700 ARG A C 1
ATOM 5431 O O . ARG A 1 700 ? -58.599 28.098 17.077 1.00 83.38 700 ARG A O 1
ATOM 5438 N N . ALA A 1 701 ? -58.747 28.970 19.146 1.00 84.94 701 ALA A N 1
ATOM 5439 C CA . ALA A 1 701 ? -59.904 29.812 18.855 1.00 84.94 701 ALA A CA 1
ATOM 5440 C C . ALA A 1 701 ? -59.556 30.916 17.839 1.00 84.94 701 ALA A C 1
ATOM 5442 O O . ALA A 1 701 ? -60.295 31.108 16.871 1.00 84.94 701 ALA A O 1
ATOM 5443 N N . GLU A 1 702 ? -58.400 31.572 17.997 1.00 84.81 702 GLU A N 1
ATOM 5444 C CA . GLU A 1 702 ? -57.892 32.571 17.045 1.00 84.81 702 GLU A CA 1
ATOM 5445 C C . GLU A 1 702 ? -57.579 31.962 15.671 1.00 84.81 702 GLU A C 1
ATOM 5447 O O . GLU A 1 702 ? -58.016 32.483 14.645 1.00 84.81 702 GLU A O 1
ATOM 5452 N N . ALA A 1 703 ? -56.889 30.820 15.628 1.00 84.75 703 ALA A N 1
ATOM 5453 C CA . ALA A 1 703 ? -56.581 30.121 14.383 1.00 84.75 703 ALA A CA 1
ATOM 5454 C C . ALA A 1 703 ? -57.854 29.643 13.664 1.00 84.75 703 ALA A C 1
ATOM 5456 O O . ALA A 1 703 ? -57.951 29.753 12.445 1.00 84.75 703 ALA A O 1
ATOM 5457 N N . ALA A 1 704 ? -58.863 29.162 14.399 1.00 84.81 704 ALA A N 1
ATOM 5458 C CA . ALA A 1 704 ? -60.155 28.779 13.831 1.00 84.81 704 ALA A CA 1
ATOM 5459 C C . ALA A 1 704 ? -60.952 29.983 13.301 1.00 84.81 704 ALA A C 1
ATOM 5461 O O . ALA A 1 704 ? -61.722 29.837 12.351 1.00 84.81 704 ALA A O 1
ATOM 5462 N N . ALA A 1 705 ? -60.792 31.171 13.890 1.00 86.06 705 ALA A N 1
ATOM 5463 C CA . ALA A 1 705 ? -61.373 32.401 13.357 1.00 86.06 705 ALA A CA 1
ATOM 5464 C C . ALA A 1 705 ? -60.689 32.820 12.043 1.00 86.06 705 ALA A C 1
ATOM 5466 O O . ALA A 1 705 ? -61.378 33.072 11.059 1.00 86.06 705 ALA A O 1
ATOM 5467 N N . VAL A 1 706 ? -59.351 32.795 11.989 1.00 85.75 706 VAL A N 1
ATOM 5468 C CA . VAL A 1 706 ? -58.586 33.137 10.773 1.00 85.75 706 VAL A CA 1
ATOM 5469 C C . VAL A 1 706 ? -58.813 32.119 9.649 1.00 85.75 706 VAL A C 1
ATOM 5471 O O . VAL A 1 706 ? -58.972 32.509 8.498 1.00 85.75 706 VAL A O 1
ATOM 5474 N N . ARG A 1 707 ? -58.912 30.818 9.954 1.00 85.38 707 ARG A N 1
ATOM 5475 C CA . ARG A 1 707 ? -59.254 29.794 8.947 1.00 85.38 707 ARG A CA 1
ATOM 5476 C C . ARG A 1 707 ? -60.668 29.953 8.403 1.00 85.38 707 ARG A C 1
ATOM 5478 O O . ARG A 1 707 ? -60.866 29.742 7.215 1.00 85.38 707 ARG A O 1
ATOM 5485 N N . ARG A 1 708 ? -61.635 30.344 9.243 1.00 85.88 708 ARG A N 1
ATOM 5486 C CA . ARG A 1 708 ? -62.990 30.678 8.775 1.00 85.88 708 ARG A CA 1
ATOM 5487 C C . ARG A 1 708 ? -62.971 31.890 7.846 1.00 85.88 708 ARG A C 1
ATOM 5489 O O . ARG A 1 708 ? -63.600 31.824 6.803 1.00 85.88 708 ARG A O 1
ATOM 5496 N N . GLN A 1 709 ? -62.193 32.924 8.176 1.00 84.31 709 GLN A N 1
ATOM 5497 C CA . GLN A 1 709 ? -62.002 34.086 7.300 1.00 84.31 709 GLN A CA 1
ATOM 5498 C C . GLN A 1 709 ? -61.347 33.713 5.967 1.00 84.31 709 GLN A C 1
ATOM 5500 O O . GLN A 1 709 ? -61.794 34.198 4.939 1.00 84.31 709 GLN A O 1
ATOM 5505 N N . LEU A 1 710 ? -60.334 32.838 5.972 1.00 84.81 710 LEU A N 1
ATOM 5506 C CA . LEU A 1 710 ? -59.696 32.327 4.752 1.00 84.81 710 LEU A CA 1
ATOM 5507 C C . LEU A 1 710 ? -60.653 31.477 3.902 1.00 84.81 710 LEU A C 1
ATOM 5509 O O . LEU A 1 710 ? -60.626 31.574 2.683 1.00 84.81 710 LEU A O 1
ATOM 5513 N N . ALA A 1 711 ? -61.495 30.653 4.535 1.00 82.81 711 ALA A N 1
ATOM 5514 C CA . ALA A 1 711 ? -62.448 29.786 3.842 1.00 82.81 711 ALA A CA 1
ATOM 5515 C C . ALA A 1 711 ? -63.623 30.554 3.212 1.00 82.81 711 ALA A C 1
ATOM 5517 O O . ALA A 1 711 ? -64.202 30.075 2.244 1.00 82.81 711 ALA A O 1
ATOM 5518 N N . SER A 1 712 ? -63.972 31.724 3.753 1.00 83.62 712 SER A N 1
ATOM 5519 C CA . SER A 1 712 ? -65.019 32.609 3.229 1.00 83.62 712 SER A CA 1
ATOM 5520 C C . SER A 1 712 ? -64.452 33.853 2.526 1.00 83.62 712 SER A C 1
ATOM 5522 O O . SER A 1 712 ? -65.123 34.884 2.488 1.00 83.62 712 SER A O 1
ATOM 5524 N N . PHE A 1 713 ? -63.194 33.817 2.073 1.00 83.44 713 PHE A N 1
ATOM 5525 C CA . PHE A 1 713 ? -62.533 34.972 1.462 1.00 83.44 713 PHE A CA 1
ATOM 5526 C C . PHE A 1 713 ? -62.840 35.057 -0.042 1.00 83.44 713 PHE A C 1
ATOM 5528 O O . PHE A 1 713 ? -62.405 34.199 -0.803 1.00 83.44 713 PHE A O 1
ATOM 5535 N N . GLU A 1 714 ? -63.530 36.118 -0.472 1.00 75.75 714 GLU A N 1
ATOM 5536 C CA . GLU A 1 714 ? -63.894 36.378 -1.883 1.00 75.75 714 GLU A CA 1
ATOM 5537 C C . GLU A 1 714 ? -63.245 37.667 -2.455 1.00 75.75 714 GLU A C 1
ATOM 5539 O O . GLU A 1 714 ? -63.735 38.245 -3.420 1.00 75.75 714 GLU A O 1
ATOM 5544 N N . GLY A 1 715 ? -62.153 38.160 -1.848 1.00 76.19 715 GLY A N 1
ATOM 5545 C CA . GLY A 1 715 ? -61.499 39.433 -2.208 1.00 76.19 715 GLY A CA 1
ATOM 5546 C C . GLY A 1 715 ? -60.255 39.324 -3.109 1.00 76.19 715 GLY A C 1
ATOM 5547 O O . GLY A 1 715 ? -59.842 38.240 -3.516 1.00 76.19 715 GLY A O 1
ATOM 5548 N N . GLU A 1 716 ? -59.610 40.464 -3.388 1.00 74.81 716 GLU A N 1
ATOM 5549 C CA . GLU A 1 716 ? -58.374 40.538 -4.186 1.00 74.81 716 GLU A CA 1
ATOM 5550 C C . GLU A 1 716 ? -57.171 39.858 -3.500 1.00 74.81 716 GLU A C 1
ATOM 5552 O O . GLU A 1 716 ? -56.999 39.923 -2.279 1.00 74.81 716 GLU A O 1
ATOM 5557 N N . PHE A 1 717 ? -56.275 39.256 -4.294 1.00 71.38 717 PHE A N 1
ATOM 5558 C CA . PHE A 1 717 ? -55.117 38.481 -3.815 1.00 71.38 717 PHE A CA 1
ATOM 5559 C C . PHE A 1 717 ? -54.187 39.269 -2.870 1.00 71.38 717 PHE A C 1
ATOM 5561 O O . PHE A 1 717 ? -53.622 38.704 -1.932 1.00 71.38 717 PHE A O 1
ATOM 5568 N N . ALA A 1 718 ? -54.071 40.589 -3.049 1.00 73.69 718 ALA A N 1
ATOM 5569 C CA . ALA A 1 718 ? -53.278 41.452 -2.171 1.00 73.69 718 ALA A CA 1
ATOM 5570 C C . ALA A 1 718 ? -53.785 41.457 -0.711 1.00 73.69 718 ALA A C 1
ATOM 5572 O O . ALA A 1 718 ? -52.983 41.543 0.219 1.00 73.69 718 ALA A O 1
ATOM 5573 N N . ALA A 1 719 ? -55.095 41.290 -0.494 1.00 75.44 719 ALA A N 1
ATOM 5574 C CA . ALA A 1 719 ? -55.705 41.212 0.835 1.00 75.44 719 ALA A CA 1
ATOM 5575 C C . ALA A 1 719 ? -55.656 39.793 1.452 1.00 75.44 719 ALA A C 1
ATOM 5577 O O . ALA A 1 719 ? -55.898 39.634 2.651 1.00 75.44 719 ALA A O 1
ATOM 5578 N N . LEU A 1 720 ? -55.267 38.774 0.675 1.00 81.00 720 LEU A N 1
ATOM 5579 C CA . LEU A 1 720 ? -55.066 37.395 1.137 1.00 81.00 720 LEU A CA 1
ATOM 5580 C C . LEU A 1 720 ? -53.717 37.211 1.859 1.00 81.00 720 LEU A C 1
ATOM 5582 O O . LEU A 1 720 ? -53.630 36.477 2.847 1.00 81.00 720 LEU A O 1
ATOM 5586 N N . LEU A 1 721 ? -52.666 37.902 1.400 1.00 82.38 721 LEU A N 1
ATOM 5587 C CA . LEU A 1 721 ? -51.299 37.802 1.934 1.00 82.38 721 LEU A CA 1
ATOM 5588 C C . LEU A 1 721 ? -51.207 38.064 3.458 1.00 82.38 721 LEU A C 1
ATOM 5590 O O . LEU A 1 721 ? -50.603 37.244 4.158 1.00 82.38 721 LEU A O 1
ATOM 5594 N N . PRO A 1 722 ? -51.839 39.113 4.030 1.00 85.12 722 PRO A N 1
ATOM 5595 C CA . PRO A 1 722 ? -51.844 39.336 5.479 1.00 85.12 722 PRO A CA 1
ATOM 5596 C C . PRO A 1 722 ? -52.569 38.236 6.269 1.00 85.12 722 PRO A C 1
ATOM 5598 O O . PRO A 1 722 ? -52.144 37.884 7.373 1.00 85.12 722 PRO A O 1
ATOM 5601 N N . LEU A 1 723 ? -53.648 37.668 5.717 1.00 83.44 723 LEU A N 1
ATOM 5602 C CA . LEU A 1 723 ? -54.404 36.581 6.348 1.00 83.44 723 LEU A CA 1
ATOM 5603 C C . LEU A 1 723 ? -53.602 35.274 6.359 1.00 83.44 723 LEU A C 1
ATOM 5605 O O . LEU A 1 723 ? -53.558 34.595 7.389 1.00 83.44 723 LEU A O 1
ATOM 5609 N N . LEU A 1 724 ? -52.909 34.955 5.260 1.00 83.88 724 LEU A N 1
ATOM 5610 C CA . LEU A 1 724 ? -51.980 33.824 5.184 1.00 83.88 724 LEU A CA 1
ATOM 5611 C C . LEU A 1 724 ? -50.809 33.992 6.161 1.00 83.88 724 LEU A C 1
ATOM 5613 O O . LEU A 1 724 ? -50.512 33.066 6.917 1.00 83.88 724 LEU A O 1
ATOM 5617 N N . GLY A 1 725 ? -50.206 35.185 6.221 1.00 87.00 725 GLY A N 1
ATOM 5618 C CA . GLY A 1 725 ? -49.146 35.505 7.180 1.00 87.00 725 GLY A CA 1
ATOM 5619 C C . GLY A 1 725 ? -49.601 35.363 8.636 1.00 87.00 725 GLY A C 1
ATOM 5620 O O . GLY A 1 725 ? -48.895 34.781 9.463 1.00 87.00 725 GLY A O 1
ATOM 5621 N N . ARG A 1 726 ? -50.823 35.810 8.958 1.00 87.94 726 ARG A N 1
ATOM 5622 C CA . ARG A 1 726 ? -51.414 35.652 10.297 1.00 87.94 726 ARG A CA 1
ATOM 5623 C C . ARG A 1 726 ? -51.715 34.189 10.628 1.00 87.94 726 ARG A C 1
ATOM 5625 O O . ARG A 1 726 ? -51.428 33.758 11.743 1.00 87.94 726 ARG A O 1
ATOM 5632 N N . ASN A 1 727 ? -52.237 33.409 9.680 1.00 88.88 727 ASN A N 1
ATOM 5633 C CA . ASN A 1 727 ? -52.476 31.973 9.858 1.00 88.88 727 ASN A CA 1
ATOM 5634 C C . ASN A 1 727 ? -51.166 31.193 10.076 1.00 88.88 727 ASN A C 1
ATOM 5636 O O . ASN A 1 727 ? -51.095 30.345 10.970 1.00 88.88 727 ASN A O 1
ATOM 5640 N N . LEU A 1 728 ? -50.114 31.514 9.315 1.00 87.50 728 LEU A N 1
ATOM 5641 C CA . LEU A 1 728 ? -48.780 30.938 9.492 1.00 87.50 728 LEU A CA 1
ATOM 5642 C C . LEU A 1 728 ? -48.199 31.308 10.863 1.00 87.50 728 LEU A C 1
ATOM 5644 O O . LEU A 1 728 ? -47.746 30.430 11.592 1.00 87.50 728 LEU A O 1
ATOM 5648 N N . SER A 1 729 ? -48.286 32.579 11.265 1.00 90.19 729 SER A N 1
ATOM 5649 C CA . SER A 1 729 ? -47.813 33.048 12.574 1.00 90.19 729 SER A CA 1
ATOM 5650 C C . SER A 1 729 ? -48.521 32.352 13.743 1.00 90.19 729 SER A C 1
ATOM 5652 O O . SER A 1 729 ? -47.865 31.891 14.677 1.00 90.19 729 SER A O 1
ATOM 5654 N N . LEU A 1 730 ? -49.851 32.215 13.686 1.00 89.19 730 LEU A N 1
ATOM 5655 C CA . LEU A 1 730 ? -50.625 31.493 14.704 1.00 89.19 730 LEU A CA 1
ATOM 5656 C C . LEU A 1 730 ? -50.253 30.007 14.744 1.00 89.19 730 LEU A C 1
ATOM 5658 O O . LEU A 1 730 ? -50.123 29.443 15.829 1.00 89.19 730 LEU A O 1
ATOM 5662 N N . SER A 1 731 ? -50.013 29.393 13.583 1.00 86.50 731 SER A N 1
ATOM 5663 C CA . SER A 1 731 ? -49.568 27.998 13.488 1.00 86.50 731 SER A CA 1
ATOM 5664 C C . SER A 1 731 ? -48.163 27.806 14.074 1.00 86.50 731 SER A C 1
ATOM 5666 O O . SER A 1 731 ? -47.952 26.871 14.843 1.00 86.50 731 SER A O 1
ATOM 5668 N N . LEU A 1 732 ? -47.224 28.723 13.809 1.00 88.88 732 LEU A N 1
ATOM 5669 C CA . LEU A 1 732 ? -45.876 28.713 14.392 1.00 88.88 732 LEU A CA 1
ATOM 5670 C C . LEU A 1 732 ? -45.898 28.955 15.909 1.00 88.88 732 LEU A C 1
ATOM 5672 O O . LEU A 1 732 ? -45.192 28.274 16.647 1.00 88.88 732 LEU A O 1
ATOM 5676 N N . ARG A 1 733 ? -46.740 29.871 16.407 1.00 87.25 733 ARG A N 1
ATOM 5677 C CA . ARG A 1 733 ? -46.931 30.091 17.855 1.00 87.25 733 ARG A CA 1
ATOM 5678 C C . ARG A 1 733 ? -47.559 28.883 18.540 1.00 87.25 733 ARG A C 1
ATOM 5680 O O . ARG A 1 733 ? -47.166 28.539 19.654 1.00 87.25 733 ARG A O 1
ATOM 5687 N N . GLN A 1 734 ? -48.519 28.236 17.882 1.00 86.38 734 GLN A N 1
ATOM 5688 C CA . GLN A 1 734 ? -49.096 26.989 18.366 1.00 86.38 734 GLN A CA 1
ATOM 5689 C C . GLN A 1 734 ? -48.018 25.903 18.444 1.00 86.38 734 GLN A C 1
ATOM 5691 O O . GLN A 1 734 ? -47.877 25.292 19.501 1.00 86.38 734 GLN A O 1
ATOM 5696 N N . LEU A 1 735 ? -47.222 25.725 17.383 1.00 86.19 735 LEU A N 1
ATOM 5697 C CA . LEU A 1 735 ? -46.101 24.785 17.354 1.00 86.19 735 LEU A CA 1
ATOM 5698 C C . LEU A 1 735 ? -45.114 25.068 18.496 1.00 86.19 735 LEU A C 1
ATOM 5700 O O . LEU A 1 735 ? -44.795 24.158 19.256 1.00 86.19 735 LEU A O 1
ATOM 5704 N N . ALA A 1 736 ? -44.706 26.327 18.680 1.00 86.06 736 ALA A N 1
ATOM 5705 C CA . ALA A 1 736 ? -43.772 26.746 19.726 1.00 86.06 736 ALA A CA 1
ATOM 5706 C C . ALA A 1 736 ? -44.287 26.473 21.152 1.00 86.06 736 ALA A C 1
ATOM 5708 O O . ALA A 1 736 ? -43.494 26.180 22.042 1.00 86.06 736 ALA A O 1
ATOM 5709 N N . LEU A 1 737 ? -45.604 26.530 21.382 1.00 86.06 737 LEU A N 1
ATOM 5710 C CA . LEU A 1 737 ? -46.204 26.192 22.679 1.00 86.06 737 LEU A CA 1
ATOM 5711 C C . LEU A 1 737 ? -46.413 24.689 22.880 1.00 86.06 737 LEU A C 1
ATOM 5713 O O . LEU A 1 737 ? -46.418 24.234 24.023 1.00 86.06 737 LEU A O 1
ATOM 5717 N N . THR A 1 738 ? -46.617 23.919 21.809 1.00 85.31 738 THR A N 1
ATOM 5718 C CA . THR A 1 738 ? -46.809 22.463 21.903 1.00 85.31 738 THR A CA 1
ATOM 5719 C C . THR A 1 738 ? -45.507 21.678 21.895 1.00 85.31 738 THR A C 1
ATOM 5721 O O . THR A 1 738 ? -45.439 20.632 22.533 1.00 85.31 738 THR A O 1
ATOM 5724 N N . PHE A 1 739 ? -44.493 22.154 21.172 1.00 87.31 739 PHE A N 1
ATOM 5725 C CA . PHE A 1 739 ? -43.304 21.372 20.848 1.00 87.31 739 PHE A CA 1
ATOM 5726 C C . PHE A 1 739 ? -42.427 21.081 22.077 1.00 87.31 739 PHE A C 1
ATOM 5728 O O . PHE A 1 739 ? -42.216 19.900 22.347 1.00 87.31 739 PHE A O 1
ATOM 5735 N N . PRO A 1 740 ? -42.000 22.062 22.902 1.00 89.25 740 PRO A N 1
ATOM 5736 C CA . PRO A 1 740 ? -41.162 21.758 24.066 1.00 89.25 740 PRO A CA 1
ATOM 5737 C C . PRO A 1 740 ? -41.838 20.822 25.091 1.00 89.25 740 PRO A C 1
ATOM 5739 O O . PRO A 1 740 ? -41.205 19.846 25.496 1.00 89.25 740 PRO A O 1
ATOM 5742 N N . PRO A 1 741 ? -43.123 21.015 25.474 1.00 88.62 741 PRO A N 1
ATOM 5743 C CA . PRO A 1 741 ? -43.824 20.062 26.337 1.00 88.62 741 PRO A CA 1
ATOM 5744 C C . PRO A 1 741 ? -43.972 18.669 25.723 1.00 88.62 741 PRO A C 1
ATOM 5746 O O . PRO A 1 741 ? -43.904 17.688 26.455 1.00 88.62 741 PRO A O 1
ATOM 5749 N N . ALA A 1 742 ? -44.178 18.563 24.404 1.00 86.88 742 ALA A N 1
ATOM 5750 C CA . ALA A 1 742 ? -44.282 17.275 23.719 1.00 86.88 742 ALA A CA 1
ATOM 5751 C C . ALA A 1 742 ? -42.940 16.527 23.690 1.00 86.88 742 ALA A C 1
ATOM 5753 O O . ALA A 1 742 ? -42.911 15.334 23.973 1.00 86.88 742 ALA A O 1
ATOM 5754 N N . VAL A 1 743 ? -41.833 17.227 23.422 1.00 89.69 743 VAL A N 1
ATOM 5755 C CA . VAL A 1 743 ? -40.479 16.649 23.460 1.00 89.69 743 VAL A CA 1
ATOM 5756 C C . VAL A 1 743 ? -40.150 16.144 24.867 1.00 89.69 743 VAL A C 1
ATOM 5758 O O . VAL A 1 743 ? -39.744 14.996 25.029 1.00 89.69 743 VAL A O 1
ATOM 5761 N N . LEU A 1 744 ? -40.401 16.954 25.902 1.00 91.06 744 LEU A N 1
ATOM 5762 C CA . LEU A 1 744 ? -40.156 16.560 27.295 1.00 91.06 744 LEU A CA 1
ATOM 5763 C C . LEU A 1 744 ? -41.073 15.416 27.749 1.00 91.06 744 LEU A C 1
ATOM 5765 O O . LEU A 1 744 ? -40.628 14.513 28.454 1.00 91.06 744 LEU A O 1
ATOM 5769 N N . ALA A 1 745 ? -42.332 15.408 27.307 1.00 92.44 745 ALA A N 1
ATOM 5770 C CA . ALA A 1 745 ? -43.248 14.294 27.533 1.00 92.44 745 ALA A CA 1
ATOM 5771 C C . ALA A 1 745 ? -42.812 13.008 26.814 1.00 92.44 745 ALA A C 1
ATOM 5773 O O . ALA A 1 745 ? -43.198 11.920 27.236 1.00 92.44 745 ALA A O 1
ATOM 5774 N N . GLY A 1 746 ? -42.001 13.102 25.760 1.00 92.25 746 GLY A N 1
ATOM 5775 C CA . GLY A 1 746 ? -41.407 11.951 25.086 1.00 92.25 746 GLY A CA 1
ATOM 5776 C C . GLY A 1 746 ? -40.289 11.272 25.885 1.00 92.25 746 GLY A C 1
ATOM 5777 O O . GLY A 1 746 ? -40.049 10.087 25.686 1.00 92.25 746 GLY A O 1
ATOM 5778 N N . LEU A 1 747 ? -39.631 11.960 26.826 1.00 91.88 747 LEU A N 1
ATOM 5779 C CA . LEU A 1 747 ? -38.472 11.403 27.543 1.00 91.88 747 LEU A CA 1
ATOM 5780 C C . LEU A 1 747 ? -38.780 10.122 28.344 1.00 91.88 747 LEU A C 1
ATOM 5782 O O . LEU A 1 747 ? -38.041 9.153 28.175 1.00 91.88 747 LEU A O 1
ATOM 5786 N N . PRO A 1 748 ? -39.862 10.034 29.150 1.00 93.31 748 PRO A N 1
ATOM 5787 C CA . PRO A 1 748 ? -40.215 8.787 29.835 1.00 93.31 748 PRO A CA 1
ATOM 5788 C C . PRO A 1 748 ? -40.444 7.615 28.876 1.00 93.31 748 PRO A C 1
ATOM 5790 O O . PRO A 1 748 ? -40.118 6.478 29.204 1.00 93.31 748 PRO A O 1
ATOM 5793 N N . VAL A 1 749 ? -40.989 7.898 27.688 1.00 93.25 749 VAL A N 1
ATOM 5794 C CA . VAL A 1 749 ? -41.176 6.901 26.630 1.00 93.25 749 VAL A CA 1
ATOM 5795 C C . VAL A 1 749 ? -39.826 6.412 26.132 1.00 93.25 749 VAL A C 1
ATOM 5797 O O . VAL A 1 749 ? -39.592 5.212 26.121 1.00 93.25 749 VAL A O 1
ATOM 5800 N N . ILE A 1 750 ? -38.926 7.330 25.780 1.00 92.44 750 ILE A N 1
ATOM 5801 C CA . ILE A 1 750 ? -37.589 7.002 25.273 1.00 92.44 750 ILE A CA 1
ATOM 5802 C C . ILE A 1 750 ? -36.802 6.172 26.298 1.00 92.44 750 ILE A C 1
ATOM 5804 O O . ILE A 1 750 ? -36.246 5.143 25.928 1.00 92.44 750 ILE A O 1
ATOM 5808 N N . PHE A 1 751 ? -36.818 6.549 27.583 1.00 92.94 751 PHE A N 1
ATOM 5809 C CA . PHE A 1 751 ? -36.147 5.793 28.649 1.00 92.94 751 PHE A CA 1
ATOM 5810 C C . PHE A 1 751 ? -36.666 4.356 28.775 1.00 92.94 751 PHE A C 1
ATOM 5812 O O . PHE A 1 751 ? -35.883 3.416 28.911 1.00 92.94 751 PHE A O 1
ATOM 5819 N N . VAL A 1 752 ? -37.989 4.168 28.727 1.00 92.19 752 VAL A N 1
ATOM 5820 C CA . VAL A 1 752 ? -38.585 2.830 28.814 1.00 92.19 752 VAL A CA 1
ATOM 5821 C C . VAL A 1 752 ? -38.343 2.032 27.537 1.00 92.19 752 VAL A C 1
ATOM 5823 O O . VAL A 1 752 ? -38.059 0.846 27.634 1.00 92.19 752 VAL A O 1
ATOM 5826 N N . LEU A 1 753 ? -38.396 2.652 26.355 1.00 91.56 753 LEU A N 1
ATOM 5827 C CA . LEU A 1 753 ? -38.080 1.978 25.092 1.00 91.56 753 LEU A CA 1
ATOM 5828 C C . LEU A 1 753 ? -36.623 1.502 25.055 1.00 91.56 753 LEU A C 1
ATOM 5830 O O . LEU A 1 753 ? -36.384 0.359 24.677 1.00 91.56 753 LEU A O 1
ATOM 5834 N N . ALA A 1 754 ? -35.671 2.333 25.489 1.00 88.31 754 ALA A N 1
ATOM 5835 C CA . ALA A 1 754 ? -34.262 1.950 25.593 1.00 88.31 754 ALA A CA 1
ATOM 5836 C C . ALA A 1 754 ? -34.076 0.770 26.564 1.00 88.31 754 ALA A C 1
ATOM 5838 O O . ALA A 1 754 ? -33.464 -0.241 26.220 1.00 88.31 754 ALA A O 1
ATOM 5839 N N . PHE A 1 755 ? -34.701 0.841 27.745 1.00 90.25 755 PHE A N 1
ATOM 5840 C CA . PHE A 1 755 ? -34.697 -0.258 28.712 1.00 90.25 755 PHE A CA 1
ATOM 5841 C C . PHE A 1 755 ? -35.311 -1.552 28.151 1.00 90.25 755 PHE A C 1
ATOM 5843 O O . PHE A 1 755 ? -34.702 -2.613 28.266 1.00 90.25 755 PHE A O 1
ATOM 5850 N N . LEU A 1 756 ? -36.494 -1.480 27.532 1.00 90.00 756 LEU A N 1
ATOM 5851 C CA . LEU A 1 756 ? -37.180 -2.650 26.981 1.00 90.00 756 LEU A CA 1
ATOM 5852 C C . LEU A 1 756 ? -36.394 -3.277 25.826 1.00 90.00 756 LEU A C 1
ATOM 5854 O O . LEU A 1 756 ? -36.304 -4.500 25.761 1.00 90.00 756 LEU A O 1
ATOM 5858 N N . SER A 1 757 ? -35.773 -2.456 24.975 1.00 87.19 757 SER A N 1
ATOM 5859 C CA . SER A 1 757 ? -34.861 -2.924 23.929 1.00 87.19 757 SER A CA 1
ATOM 5860 C C . SER A 1 757 ? -33.696 -3.715 24.526 1.00 87.19 757 SER A C 1
ATOM 5862 O O . SER A 1 757 ? -33.388 -4.806 24.066 1.00 87.19 757 SER A O 1
ATOM 5864 N N . ASN A 1 758 ? -33.080 -3.219 25.598 1.00 82.62 758 ASN A N 1
ATOM 5865 C CA . ASN A 1 758 ? -31.945 -3.898 26.226 1.00 82.62 758 ASN A CA 1
ATOM 5866 C C . ASN A 1 758 ? -32.344 -5.161 27.014 1.00 82.62 758 ASN A C 1
ATOM 5868 O O . ASN A 1 758 ? -31.528 -6.069 27.167 1.00 82.62 758 ASN A O 1
ATOM 5872 N N . ALA A 1 759 ? -33.578 -5.231 27.525 1.00 84.88 759 ALA A N 1
ATOM 5873 C CA . ALA A 1 759 ? -34.036 -6.321 28.389 1.00 84.88 759 ALA A CA 1
ATOM 5874 C C . ALA A 1 759 ? -34.814 -7.435 27.663 1.00 84.88 759 ALA A C 1
ATOM 5876 O O . ALA A 1 759 ? -34.804 -8.572 28.132 1.00 84.88 759 ALA A O 1
ATOM 5877 N N . PHE A 1 760 ? -35.500 -7.131 26.553 1.00 88.06 760 PHE A N 1
ATOM 5878 C CA . PHE A 1 760 ? -36.458 -8.046 25.910 1.00 88.06 760 PHE A CA 1
ATOM 5879 C C . PHE A 1 760 ? -36.214 -8.278 24.408 1.00 88.06 760 PHE A C 1
ATOM 5881 O O . PHE A 1 760 ? -36.986 -9.007 23.784 1.00 88.06 760 PHE A O 1
ATOM 5888 N N . ASP A 1 761 ? -35.180 -7.690 23.796 1.00 86.62 761 ASP A N 1
ATOM 5889 C CA . ASP A 1 761 ? -34.923 -7.860 22.355 1.00 86.62 761 ASP A CA 1
ATOM 5890 C C . ASP A 1 761 ? -34.238 -9.191 21.997 1.00 86.62 761 ASP A C 1
ATOM 5892 O O . ASP A 1 761 ? -34.460 -9.771 20.927 1.00 86.62 761 ASP A O 1
ATOM 5896 N N . ALA A 1 762 ? -33.420 -9.728 22.900 1.00 87.94 762 ALA A N 1
ATOM 5897 C CA . ALA A 1 762 ? -32.802 -11.033 22.725 1.00 87.94 762 ALA A CA 1
ATOM 5898 C C . ALA A 1 762 ? -32.587 -11.748 24.060 1.00 87.94 762 ALA A C 1
ATOM 5900 O O . ALA A 1 762 ? -32.568 -11.140 25.128 1.00 87.94 762 ALA A O 1
ATOM 5901 N N . ARG A 1 763 ? -32.393 -13.065 23.980 1.00 88.00 763 ARG A N 1
ATOM 5902 C CA . ARG A 1 763 ? -31.947 -13.904 25.097 1.00 88.00 763 ARG A CA 1
ATOM 5903 C C . ARG A 1 763 ? -30.623 -14.569 24.750 1.00 88.00 763 ARG A C 1
ATOM 5905 O O . ARG A 1 763 ? -30.357 -14.839 23.580 1.00 88.00 763 ARG A O 1
ATOM 5912 N N . LEU A 1 764 ? -29.811 -14.858 25.765 1.00 87.69 764 LEU A N 1
ATOM 5913 C CA . LEU A 1 764 ? -28.613 -15.661 25.550 1.00 87.69 764 LEU A CA 1
ATOM 5914 C C . LEU A 1 764 ? -29.018 -17.113 25.200 1.00 87.69 764 LEU A C 1
ATOM 5916 O O . LEU A 1 764 ? -29.941 -17.644 25.826 1.00 87.69 764 LEU A O 1
ATOM 5920 N N . PRO A 1 765 ? -28.362 -17.735 24.208 1.00 89.31 765 PRO A N 1
ATOM 5921 C CA . PRO A 1 765 ? -28.518 -19.143 23.863 1.00 89.31 765 PRO A CA 1
ATOM 5922 C C . PRO A 1 765 ? -28.227 -20.070 25.043 1.00 89.31 765 PRO A C 1
ATOM 5924 O O . PRO A 1 765 ? -27.489 -19.720 25.972 1.00 89.31 765 PRO A O 1
ATOM 5927 N N . GLN A 1 766 ? -28.788 -21.275 24.996 1.00 87.75 766 GLN A N 1
ATOM 5928 C CA . GLN A 1 766 ? -28.433 -22.316 25.959 1.00 87.75 766 GLN A CA 1
ATOM 5929 C C . GLN A 1 766 ? -27.044 -22.893 25.641 1.00 87.75 766 GLN A C 1
ATOM 5931 O O . GLN A 1 766 ? -26.652 -22.950 24.473 1.00 87.75 766 GLN A O 1
ATOM 5936 N N . PRO A 1 767 ? -26.285 -23.350 26.654 1.00 86.38 767 PRO A N 1
ATOM 5937 C CA . PRO A 1 767 ? -25.049 -24.096 26.433 1.00 86.38 767 PRO A CA 1
ATOM 5938 C C . PRO A 1 767 ? -25.230 -25.219 25.404 1.00 86.38 767 PRO A C 1
ATOM 5940 O O . PRO A 1 767 ? -26.129 -26.047 25.546 1.00 86.38 767 PRO A O 1
ATOM 5943 N N . GLY A 1 768 ? -24.373 -25.255 24.381 1.00 81.25 768 GLY A N 1
ATOM 5944 C CA . GLY A 1 768 ? -24.442 -26.255 23.312 1.00 81.25 768 GLY A CA 1
ATOM 5945 C C . GLY A 1 768 ? -25.384 -25.923 22.145 1.00 81.25 768 GLY A C 1
ATOM 5946 O O . GLY A 1 768 ? -25.411 -26.673 21.169 1.00 81.25 768 GLY A O 1
ATOM 5947 N N . GLU A 1 769 ? -26.120 -24.809 22.183 1.00 89.69 769 GLU A N 1
ATOM 5948 C CA . GLU A 1 769 ? -26.805 -24.290 20.993 1.00 89.69 769 GLU A CA 1
ATOM 5949 C C . GLU A 1 769 ? -25.787 -23.719 19.991 1.00 89.69 769 GLU A C 1
ATOM 5951 O O . GLU A 1 769 ? -24.743 -23.184 20.371 1.00 89.69 769 GLU A O 1
ATOM 5956 N N . ARG A 1 770 ? -26.078 -23.832 18.691 1.00 91.00 770 ARG A N 1
ATOM 5957 C CA . ARG A 1 770 ? -25.260 -23.224 17.632 1.00 91.00 770 ARG A CA 1
ATOM 5958 C C . ARG A 1 770 ? -25.762 -21.821 17.332 1.00 91.00 770 ARG A C 1
ATOM 5960 O O . ARG A 1 770 ? -26.962 -21.619 17.159 1.00 91.00 770 ARG A O 1
ATOM 5967 N N . VAL A 1 771 ? -24.835 -20.875 17.244 1.00 92.50 771 VAL A N 1
ATOM 5968 C CA . VAL A 1 771 ? -25.122 -19.469 16.954 1.00 92.50 771 VAL A CA 1
ATOM 5969 C C . VAL A 1 771 ? -24.345 -19.049 15.728 1.00 92.50 771 VAL A C 1
ATOM 5971 O O . VAL A 1 771 ? -23.157 -19.352 15.599 1.00 92.50 771 VAL A O 1
ATOM 5974 N N . VAL A 1 772 ? -25.018 -18.320 14.846 1.00 95.25 772 VAL A N 1
ATOM 5975 C CA . VAL A 1 772 ? -24.372 -17.688 13.704 1.00 95.25 772 VAL A CA 1
ATOM 5976 C C . VAL A 1 772 ? -23.886 -16.298 14.104 1.00 95.25 772 VAL A C 1
ATOM 5978 O O . VAL A 1 772 ? -24.633 -15.488 14.655 1.00 95.25 772 VAL A O 1
ATOM 5981 N N . VAL A 1 773 ? -22.619 -16.033 13.817 1.00 94.69 773 VAL A N 1
ATOM 5982 C CA . VAL A 1 773 ? -21.931 -14.763 14.010 1.00 94.69 773 VAL A CA 1
ATOM 5983 C C . VAL A 1 773 ? -21.552 -14.218 12.644 1.00 94.69 773 VAL A C 1
ATOM 5985 O O . VAL A 1 773 ? -20.787 -14.838 11.910 1.00 94.69 773 VAL A O 1
ATOM 5988 N N . THR A 1 774 ? -22.091 -13.057 12.299 1.00 96.31 774 THR A N 1
ATOM 5989 C CA . THR A 1 774 ? -21.767 -12.342 11.063 1.00 96.31 774 THR A CA 1
ATOM 5990 C C . THR A 1 774 ? -20.851 -11.173 11.388 1.00 96.31 774 THR A C 1
ATOM 5992 O O . THR A 1 774 ? -21.197 -10.331 12.209 1.00 96.31 774 THR A O 1
ATOM 5995 N N . VAL A 1 775 ? -19.693 -11.106 10.747 1.00 94.62 775 VAL A N 1
ATOM 5996 C CA . VAL A 1 775 ? -18.698 -10.050 10.906 1.00 94.62 775 VAL A CA 1
ATOM 5997 C C . VAL A 1 775 ? -18.568 -9.297 9.592 1.00 94.62 775 VAL A C 1
ATOM 5999 O O . VAL A 1 775 ? -18.413 -9.903 8.534 1.00 94.62 775 VAL A O 1
ATOM 6002 N N . THR A 1 776 ? -18.625 -7.971 9.658 1.00 93.88 776 THR A N 1
ATOM 6003 C CA . THR A 1 776 ? -18.498 -7.099 8.486 1.00 93.88 776 THR A CA 1
ATOM 6004 C C . THR A 1 776 ? -17.275 -6.208 8.630 1.00 93.88 776 THR A C 1
ATOM 6006 O O . THR A 1 776 ? -17.103 -5.566 9.669 1.00 93.88 776 THR A O 1
ATOM 6009 N N . ALA A 1 777 ? -16.460 -6.129 7.581 1.00 91.19 777 ALA A N 1
ATOM 6010 C CA . ALA A 1 777 ? -15.329 -5.210 7.522 1.00 91.19 777 ALA A CA 1
ATOM 6011 C C . ALA A 1 777 ? -15.787 -3.740 7.482 1.00 91.19 777 ALA A C 1
ATOM 6013 O O . ALA A 1 777 ? -16.940 -3.438 7.159 1.00 91.19 777 ALA A O 1
ATOM 6014 N N . GLU A 1 778 ? -14.882 -2.832 7.826 1.00 88.38 778 GLU A N 1
ATOM 6015 C CA . GLU A 1 778 ? -15.030 -1.399 7.588 1.00 88.38 778 GLU A CA 1
ATOM 6016 C C . GLU A 1 778 ? -15.169 -1.105 6.083 1.00 88.38 778 GLU A C 1
ATOM 6018 O O . GLU A 1 778 ? -14.686 -1.855 5.231 1.00 88.38 778 GLU A O 1
ATOM 6023 N N . ALA A 1 779 ? -15.862 -0.019 5.734 1.00 83.56 779 ALA A N 1
ATOM 6024 C CA . ALA A 1 779 ? -16.029 0.376 4.340 1.00 83.56 779 ALA A CA 1
ATOM 6025 C C . ALA A 1 779 ? -14.662 0.560 3.656 1.00 83.56 779 ALA A C 1
ATOM 6027 O O . ALA A 1 779 ? -13.776 1.228 4.184 1.00 83.56 779 ALA A O 1
ATOM 6028 N N . GLY A 1 780 ? -14.495 -0.035 2.471 1.00 82.19 780 GLY A N 1
ATOM 6029 C CA . GLY A 1 780 ? -13.226 0.006 1.737 1.00 82.19 780 GLY A CA 1
ATOM 6030 C C . GLY A 1 780 ? -12.141 -0.938 2.279 1.00 82.19 780 GLY A C 1
ATOM 6031 O O . GLY A 1 780 ? -10.976 -0.796 1.903 1.00 82.19 780 GLY A O 1
ATOM 6032 N N . ARG A 1 781 ? -12.490 -1.902 3.141 1.00 86.81 781 ARG A N 1
ATOM 6033 C CA . ARG A 1 781 ? -11.564 -2.917 3.666 1.00 86.81 781 ARG A CA 1
ATOM 6034 C C . ARG A 1 781 ? -12.039 -4.331 3.374 1.00 86.81 781 ARG A C 1
ATOM 6036 O O . ARG A 1 781 ? -13.238 -4.604 3.310 1.00 86.81 781 ARG A O 1
ATOM 6043 N N . GLN A 1 782 ? -11.074 -5.239 3.274 1.00 86.88 782 GLN A N 1
ATOM 6044 C CA . GLN A 1 782 ? -11.342 -6.670 3.330 1.00 86.88 782 GLN A CA 1
ATOM 6045 C C . GLN A 1 782 ? -11.488 -7.131 4.773 1.00 86.88 782 GLN A C 1
ATOM 6047 O O . GLN A 1 782 ? -10.913 -6.552 5.692 1.00 86.88 782 GLN A O 1
ATOM 6052 N N . LEU A 1 783 ? -12.263 -8.196 4.970 1.00 87.88 783 LEU A N 1
ATOM 6053 C CA . LEU A 1 783 ? -12.385 -8.805 6.285 1.00 87.88 783 LEU A CA 1
ATOM 6054 C C . LEU A 1 783 ? -11.036 -9.434 6.680 1.00 87.88 783 LEU A C 1
ATOM 6056 O O . LEU A 1 783 ? -10.567 -10.319 5.953 1.00 87.88 783 LEU A O 1
ATOM 6060 N N . PRO A 1 784 ? -10.424 -9.020 7.807 1.00 86.50 784 PRO A N 1
ATOM 6061 C CA . PRO A 1 784 ? -9.180 -9.617 8.269 1.00 86.50 784 PRO A CA 1
ATOM 6062 C C . PRO A 1 784 ? -9.398 -11.076 8.691 1.00 86.50 784 PRO A C 1
ATOM 6064 O O . PRO A 1 784 ? -10.497 -11.429 9.133 1.00 86.50 784 PRO A O 1
ATOM 6067 N N . PRO A 1 785 ? -8.363 -11.934 8.627 1.00 87.00 785 PRO A N 1
ATOM 6068 C CA . PRO A 1 785 ? -8.427 -13.254 9.236 1.00 87.00 785 PRO A CA 1
ATOM 6069 C C . PRO A 1 785 ? -8.736 -13.127 10.732 1.00 87.00 785 PRO A C 1
ATOM 6071 O O . PRO A 1 785 ? -8.051 -12.398 11.452 1.00 87.00 785 PRO A O 1
ATOM 6074 N N . LEU A 1 786 ? -9.765 -13.839 11.195 1.00 90.06 786 LEU A N 1
ATOM 6075 C CA . LEU A 1 786 ? -10.197 -13.831 12.592 1.00 90.06 786 LEU A CA 1
ATOM 6076 C C . LEU A 1 786 ? -9.783 -15.121 13.288 1.00 90.06 786 LEU A C 1
ATOM 6078 O O . LEU A 1 786 ? -9.906 -16.211 12.727 1.00 90.06 786 LEU A O 1
ATOM 6082 N N . VAL A 1 787 ? -9.355 -14.997 14.542 1.00 89.75 787 VAL A N 1
ATOM 6083 C CA . VAL A 1 787 ? -9.044 -16.145 15.397 1.00 89.75 787 VAL A CA 1
ATOM 6084 C C . VAL A 1 787 ? -10.117 -16.265 16.471 1.00 89.75 787 VAL A C 1
ATOM 6086 O O . VAL A 1 787 ? -10.373 -15.321 17.217 1.00 89.75 787 VAL A O 1
ATOM 6089 N N . PHE A 1 788 ? -10.740 -17.440 16.549 1.00 91.62 788 PHE A N 1
ATOM 6090 C CA . PHE A 1 788 ? -11.709 -17.782 17.585 1.00 91.62 788 PHE A CA 1
ATOM 6091 C C . PHE A 1 788 ? -11.062 -18.751 18.576 1.00 91.62 788 PHE A C 1
ATOM 6093 O O . PHE A 1 788 ? -10.718 -19.877 18.221 1.00 91.62 788 PHE A O 1
ATOM 6100 N N . GLU A 1 789 ? -10.900 -18.325 19.825 1.00 91.19 789 GLU A N 1
ATOM 6101 C CA . GLU A 1 789 ? -10.347 -19.149 20.904 1.00 91.19 789 GLU A CA 1
ATOM 6102 C C . GLU A 1 789 ? -11.462 -19.608 21.841 1.00 91.19 789 GLU A C 1
ATOM 6104 O O . GLU A 1 789 ? -12.274 -18.794 22.270 1.00 91.19 789 GLU A O 1
ATOM 6109 N N . GLY A 1 790 ? -11.480 -20.891 22.212 1.00 86.19 790 GLY A N 1
ATOM 6110 C CA . GLY A 1 790 ? -12.404 -21.416 23.227 1.00 86.19 790 GLY A CA 1
ATOM 6111 C C . GLY A 1 790 ? -13.718 -22.009 22.702 1.00 86.19 790 GLY A C 1
ATOM 6112 O O . GLY A 1 790 ? -14.549 -22.414 23.511 1.00 86.19 790 GLY A O 1
ATOM 6113 N N . ALA A 1 791 ? -13.907 -22.117 21.382 1.00 82.69 791 ALA A N 1
ATOM 6114 C CA . ALA A 1 791 ? -15.019 -22.860 20.782 1.00 82.69 791 ALA A CA 1
ATOM 6115 C C . ALA A 1 791 ? -14.651 -23.487 19.433 1.00 82.69 791 ALA A C 1
ATOM 6117 O O . ALA A 1 791 ? -13.766 -23.009 18.727 1.00 82.69 791 ALA A O 1
ATOM 6118 N N . GLU A 1 792 ? -15.385 -24.536 19.060 1.00 84.94 792 GLU A N 1
ATOM 6119 C CA . GLU A 1 792 ? -15.413 -25.026 17.684 1.00 84.94 792 GLU A CA 1
ATOM 6120 C C . GLU A 1 792 ? -16.171 -24.028 16.806 1.00 84.94 792 GLU A C 1
ATOM 6122 O O . GLU A 1 792 ? -17.330 -23.696 17.081 1.00 84.94 792 GLU A O 1
ATOM 6127 N N . VAL A 1 793 ? -15.511 -23.568 15.743 1.00 89.62 793 VAL A N 1
ATOM 6128 C CA . VAL A 1 793 ? -16.059 -22.600 14.793 1.00 89.62 793 VAL A CA 1
ATOM 6129 C C . VAL A 1 793 ? -15.977 -23.166 13.387 1.00 89.62 793 VAL A C 1
ATOM 6131 O O . VAL A 1 793 ? -14.958 -23.720 12.978 1.00 89.62 793 VAL A O 1
ATOM 6134 N N . ARG A 1 794 ? -17.066 -23.014 12.636 1.00 91.12 794 ARG A N 1
ATOM 6135 C CA . ARG A 1 794 ? -17.144 -23.344 11.217 1.00 91.12 794 ARG A CA 1
ATOM 6136 C C . ARG A 1 794 ? -17.536 -22.100 10.438 1.00 91.12 794 ARG A C 1
ATOM 6138 O O . ARG A 1 794 ? -18.615 -21.558 10.654 1.00 91.12 794 ARG A O 1
ATOM 6145 N N . GLU A 1 795 ? -16.701 -21.672 9.503 1.00 90.12 795 GLU A N 1
ATOM 6146 C CA . GLU A 1 795 ? -17.078 -20.620 8.559 1.00 90.12 795 GLU A CA 1
ATOM 6147 C C . GLU A 1 795 ? -18.066 -21.183 7.524 1.00 90.12 795 GLU A C 1
ATOM 6149 O O . GLU A 1 795 ? -17.806 -22.201 6.882 1.00 90.12 795 GLU A O 1
ATOM 6154 N N . LEU A 1 796 ? -19.241 -20.563 7.417 1.00 91.62 796 LEU A N 1
ATOM 6155 C CA . LEU A 1 796 ? -20.306 -20.943 6.484 1.00 91.62 796 LEU A CA 1
ATOM 6156 C C . LEU A 1 796 ? -20.169 -20.214 5.143 1.00 91.62 796 LEU A C 1
ATOM 6158 O O . LEU A 1 796 ? -20.496 -20.762 4.093 1.00 91.62 796 LEU A O 1
ATOM 6162 N N . ALA A 1 797 ? -19.739 -18.958 5.203 1.00 89.31 797 ALA A N 1
ATOM 6163 C CA . ALA A 1 797 ? -19.467 -18.062 4.085 1.00 89.31 797 ALA A CA 1
ATOM 6164 C C . ALA A 1 797 ? -18.495 -16.975 4.581 1.00 89.31 797 ALA A C 1
ATOM 6166 O O . ALA A 1 797 ? -18.413 -16.799 5.797 1.00 89.31 797 ALA A O 1
ATOM 6167 N N . PRO A 1 798 ? -17.814 -16.225 3.695 1.00 85.56 798 PRO A N 1
ATOM 6168 C CA . PRO A 1 798 ? -16.917 -15.146 4.104 1.00 85.56 798 PRO A CA 1
ATOM 6169 C C . PRO A 1 798 ? -17.566 -14.209 5.129 1.00 85.56 798 PRO A C 1
ATOM 6171 O O . PRO A 1 798 ? -18.598 -13.593 4.853 1.00 85.56 798 PRO A O 1
ATOM 6174 N N . GLY A 1 799 ? -16.988 -14.152 6.331 1.00 90.19 799 GLY A N 1
ATOM 6175 C CA . GLY A 1 799 ? -17.491 -13.327 7.434 1.00 90.19 799 GLY A CA 1
ATOM 6176 C C . GLY A 1 799 ? -18.715 -13.870 8.166 1.00 90.19 799 GLY A C 1
ATOM 6177 O O . GLY A 1 799 ? -19.226 -13.205 9.059 1.00 90.19 799 GLY A O 1
ATOM 6178 N N . ARG A 1 800 ? -19.193 -15.073 7.847 1.00 94.88 800 ARG A N 1
ATOM 6179 C CA . ARG A 1 800 ? -20.330 -15.715 8.512 1.00 94.88 800 ARG A CA 1
ATOM 6180 C C . ARG A 1 800 ? -19.892 -17.024 9.151 1.00 94.88 800 ARG A C 1
ATOM 6182 O O . ARG A 1 800 ? -19.665 -18.021 8.469 1.00 94.88 800 ARG A O 1
ATOM 6189 N N . PHE A 1 801 ? -19.834 -17.033 10.472 1.00 94.44 801 PHE A N 1
ATOM 6190 C CA . PHE A 1 801 ? -19.315 -18.125 11.284 1.00 94.44 801 PHE A CA 1
ATOM 6191 C C . PHE A 1 801 ? -20.435 -18.782 12.079 1.00 94.44 801 PHE A C 1
ATOM 6193 O O . PHE A 1 801 ? -21.299 -18.106 12.616 1.00 94.44 801 PHE A O 1
ATOM 6200 N N . GLU A 1 802 ? -20.419 -20.101 12.188 1.00 94.81 802 GLU A N 1
ATOM 6201 C CA . GLU A 1 802 ? -21.255 -20.853 13.114 1.00 94.81 802 GLU A CA 1
ATOM 6202 C C . GLU A 1 802 ? -20.373 -21.365 14.248 1.00 94.81 802 GLU A C 1
ATOM 6204 O O . GLU A 1 802 ? -19.399 -22.078 13.998 1.00 94.81 802 GLU A O 1
ATOM 6209 N N . LEU A 1 803 ? -20.711 -21.013 15.487 1.00 93.56 803 LEU A N 1
ATOM 6210 C CA . LEU A 1 803 ? -19.970 -21.452 16.666 1.00 93.56 803 LEU A CA 1
ATOM 6211 C C . LEU A 1 803 ? -20.886 -22.076 17.713 1.00 93.56 803 LEU A C 1
ATOM 6213 O O . LEU A 1 803 ? -22.068 -21.736 17.823 1.00 93.56 803 LEU A O 1
ATOM 6217 N N . LEU A 1 804 ? -20.324 -23.008 18.479 1.00 91.12 804 LEU A N 1
ATOM 6218 C CA . LEU A 1 804 ? -21.007 -23.640 19.603 1.00 91.12 804 LEU A CA 1
ATOM 6219 C C . LEU A 1 804 ? -21.010 -22.697 20.810 1.00 91.12 804 LEU A C 1
ATOM 6221 O O . LEU A 1 804 ? -19.953 -22.230 21.236 1.00 91.12 804 LEU A O 1
ATOM 6225 N N . TRP A 1 805 ? -22.187 -22.427 21.374 1.00 90.69 805 TRP A N 1
ATOM 6226 C CA . TRP A 1 805 ? -22.302 -21.535 22.521 1.00 90.69 805 TRP A CA 1
ATOM 6227 C C . TRP A 1 805 ? -21.585 -22.118 23.750 1.00 90.69 805 TRP A C 1
ATOM 6229 O O . TRP A 1 805 ? -21.820 -23.290 24.083 1.00 90.69 805 TRP A O 1
ATOM 6239 N N . PRO A 1 806 ? -20.720 -21.336 24.429 1.00 90.00 806 PRO A N 1
ATOM 6240 C CA . PRO A 1 806 ? -19.867 -21.855 25.489 1.00 90.00 806 PRO A CA 1
ATOM 6241 C C . PRO A 1 806 ? -20.678 -22.366 26.695 1.00 90.00 806 PRO A C 1
ATOM 6243 O O . PRO A 1 806 ? -21.783 -21.881 26.967 1.00 90.00 806 PRO A O 1
ATOM 6246 N N . PRO A 1 807 ? -20.134 -23.337 27.455 1.00 87.44 807 PRO A N 1
ATOM 6247 C CA . PRO A 1 807 ? -20.744 -23.796 28.698 1.00 87.44 807 PRO A CA 1
ATOM 6248 C C . PRO A 1 807 ? -20.776 -22.682 29.758 1.00 87.44 807 PRO A C 1
ATOM 6250 O O . PRO A 1 807 ? -20.058 -21.687 29.632 1.00 87.44 807 PRO A O 1
ATOM 6253 N N . PRO A 1 808 ? -21.563 -22.830 30.840 1.00 84.00 808 PRO A N 1
ATOM 6254 C CA . PRO A 1 808 ? -21.593 -21.848 31.921 1.00 84.00 808 PRO A CA 1
ATOM 6255 C C . PRO A 1 808 ? -20.187 -21.593 32.488 1.00 84.00 808 PRO A C 1
ATOM 6257 O O . PRO A 1 808 ? -19.511 -22.524 32.918 1.00 84.00 808 PRO A O 1
ATOM 6260 N N . GLY A 1 809 ? -19.745 -20.332 32.474 1.00 81.31 809 GLY A N 1
ATOM 6261 C CA . GLY A 1 809 ? -18.394 -19.930 32.892 1.00 81.31 809 GLY A CA 1
ATOM 6262 C C . GLY A 1 809 ? -17.308 -20.061 31.813 1.00 81.31 809 GLY A C 1
ATOM 6263 O O . GLY A 1 809 ? -16.198 -19.584 32.030 1.00 81.31 809 GLY A O 1
ATOM 6264 N N . GLY A 1 810 ? -17.617 -20.656 30.657 1.00 85.31 810 GLY A N 1
ATOM 6265 C CA . GLY A 1 810 ? -16.752 -20.663 29.478 1.00 85.31 810 GLY A CA 1
ATOM 6266 C C . GLY A 1 810 ? -16.809 -19.340 28.712 1.00 85.31 810 GLY A C 1
ATOM 6267 O O . GLY A 1 810 ? -17.806 -18.617 28.776 1.00 85.31 810 GLY A O 1
ATOM 6268 N N . GLN A 1 811 ? -15.739 -19.033 27.977 1.00 88.88 811 GLN A N 1
ATOM 6269 C CA . GLN A 1 811 ? -15.657 -17.856 27.114 1.00 88.88 811 GLN A CA 1
ATOM 6270 C C . GLN A 1 811 ? -15.089 -18.220 25.745 1.00 88.88 811 GLN A C 1
ATOM 6272 O O . GLN A 1 811 ? -14.200 -19.064 25.646 1.00 88.88 811 GLN A O 1
ATOM 6277 N N . VAL A 1 812 ? -15.587 -17.543 24.714 1.00 90.94 812 VAL A N 1
ATOM 6278 C CA . VAL A 1 812 ? -15.018 -17.550 23.367 1.00 90.94 812 VAL A CA 1
ATOM 6279 C C . VAL A 1 812 ? -14.447 -16.168 23.090 1.00 90.94 812 VAL A C 1
ATOM 6281 O O . VAL A 1 812 ? -15.183 -15.183 23.153 1.00 90.94 812 VAL A O 1
ATOM 6284 N N . ALA A 1 813 ? -13.155 -16.081 22.791 1.00 91.75 813 ALA A N 1
ATOM 6285 C CA . ALA A 1 813 ? -12.523 -14.828 22.395 1.00 91.75 813 ALA A CA 1
ATOM 6286 C C . ALA A 1 813 ? -12.449 -14.740 20.872 1.00 91.75 813 ALA A C 1
ATOM 6288 O O . ALA A 1 813 ? -11.899 -15.627 20.224 1.00 91.75 813 ALA A O 1
ATOM 6289 N N . ILE A 1 814 ? -12.992 -13.659 20.316 1.00 92.50 814 ILE A N 1
ATOM 6290 C CA . ILE A 1 814 ? -12.793 -13.279 18.918 1.00 92.50 814 ILE A CA 1
ATOM 6291 C C . ILE A 1 814 ? -11.612 -12.318 18.894 1.00 92.50 814 ILE A C 1
ATOM 6293 O O . ILE A 1 814 ? -11.649 -11.285 19.568 1.00 92.50 814 ILE A O 1
ATOM 6297 N N . ARG A 1 815 ? -10.569 -12.652 18.139 1.00 91.12 815 ARG A N 1
ATOM 6298 C CA . ARG A 1 815 ? -9.342 -11.863 18.010 1.00 91.12 815 ARG A CA 1
ATOM 6299 C C . ARG A 1 815 ? -9.095 -11.467 16.568 1.00 91.12 815 ARG A C 1
ATOM 6301 O O . ARG A 1 815 ? -9.495 -12.178 15.644 1.00 91.12 815 ARG A O 1
ATOM 6308 N N . ASP A 1 816 ? -8.435 -10.330 16.403 1.00 89.44 816 ASP A N 1
ATOM 6309 C CA . ASP A 1 816 ? -7.950 -9.893 15.100 1.00 89.44 816 ASP A CA 1
ATOM 6310 C C . ASP A 1 816 ? -6.680 -10.639 14.677 1.00 89.44 816 ASP A C 1
ATOM 6312 O O . ASP A 1 816 ? -6.156 -11.492 15.400 1.00 89.44 816 ASP A O 1
ATOM 6316 N N . SER A 1 817 ? -6.157 -10.289 13.502 1.00 87.50 817 SER A N 1
ATOM 6317 C CA . SER A 1 817 ? -4.958 -10.916 12.950 1.00 87.50 817 SER A CA 1
ATOM 6318 C C . SER A 1 817 ? -3.677 -10.603 13.728 1.00 87.50 817 SER A C 1
ATOM 6320 O O . SER A 1 817 ? -2.677 -11.293 13.547 1.00 87.50 817 SER A O 1
ATOM 6322 N N . THR A 1 818 ? -3.675 -9.594 14.607 1.00 85.31 818 THR A N 1
ATOM 6323 C CA . THR A 1 818 ? -2.547 -9.336 15.518 1.00 85.31 818 THR A CA 1
ATOM 6324 C C . THR A 1 818 ? -2.646 -10.108 16.835 1.00 85.31 818 THR A C 1
ATOM 6326 O O . THR A 1 818 ? -1.695 -10.091 17.621 1.00 85.31 818 THR A O 1
ATOM 6329 N N . GLY A 1 819 ? -3.761 -10.814 17.052 1.00 84.81 819 GLY A N 1
ATOM 6330 C CA . GLY A 1 819 ? -4.073 -11.548 18.276 1.00 84.81 819 GLY A CA 1
ATOM 6331 C C . GLY A 1 819 ? -4.709 -10.684 19.370 1.00 84.81 819 GLY A C 1
ATOM 6332 O O . GLY A 1 819 ? -4.924 -11.171 20.485 1.00 84.81 819 GLY A O 1
ATOM 6333 N N . ASP A 1 820 ? -5.040 -9.423 19.084 1.00 84.88 820 ASP A N 1
ATOM 6334 C CA . ASP A 1 820 ? -5.686 -8.542 20.052 1.00 84.88 820 ASP A CA 1
ATOM 6335 C C . ASP A 1 820 ? -7.181 -8.918 20.157 1.00 84.88 820 ASP A C 1
ATOM 6337 O O . ASP A 1 820 ? -7.830 -9.214 19.147 1.00 84.88 820 ASP A O 1
ATOM 6341 N N . PRO A 1 821 ? -7.761 -8.948 21.372 1.00 87.06 821 PRO A N 1
ATOM 6342 C CA . PRO A 1 821 ? -9.158 -9.323 21.561 1.00 87.06 821 PRO A CA 1
ATOM 6343 C C . PRO A 1 821 ? -10.102 -8.241 21.023 1.00 87.06 821 PRO A C 1
ATOM 6345 O O . PRO A 1 821 ? -10.053 -7.089 21.449 1.00 87.06 821 PRO A O 1
ATOM 6348 N N . LEU A 1 822 ? -11.009 -8.643 20.134 1.00 88.56 822 LEU A N 1
ATOM 6349 C CA . LEU A 1 822 ? -12.063 -7.808 19.556 1.00 88.56 822 LEU A CA 1
ATOM 6350 C C . LEU A 1 822 ? -13.381 -7.921 20.323 1.00 88.56 822 LEU A C 1
ATOM 6352 O O . LEU A 1 822 ? -14.072 -6.922 20.507 1.00 88.56 822 LEU A O 1
ATOM 6356 N N . ALA A 1 823 ? -13.738 -9.136 20.748 1.00 89.88 823 ALA A N 1
ATOM 6357 C CA . ALA A 1 823 ? -14.965 -9.423 21.485 1.00 89.88 823 ALA A CA 1
ATOM 6358 C C . ALA A 1 823 ? -14.831 -10.699 22.333 1.00 89.88 823 ALA A C 1
ATOM 6360 O O . ALA A 1 823 ? -14.056 -11.598 22.008 1.00 89.88 823 ALA A O 1
ATOM 6361 N N . LEU A 1 824 ? -15.617 -10.785 23.409 1.00 89.88 824 LEU A N 1
ATOM 6362 C CA . LEU A 1 824 ? -15.748 -11.965 24.264 1.00 89.88 824 LEU A CA 1
ATOM 6363 C C . LEU A 1 824 ? -17.208 -12.423 24.248 1.00 89.88 824 LEU A C 1
ATOM 6365 O O . LEU A 1 824 ? -18.116 -11.610 24.437 1.00 89.88 824 LEU A O 1
ATOM 6369 N N . LEU A 1 825 ? -17.428 -13.719 24.037 1.00 88.44 825 LEU A N 1
ATOM 6370 C CA . LEU A 1 825 ? -18.736 -14.365 24.122 1.00 88.44 825 LEU A CA 1
ATOM 6371 C C . LEU A 1 825 ? -18.766 -15.310 25.336 1.00 88.44 825 LEU A C 1
ATOM 6373 O O . LEU A 1 825 ? -17.776 -16.001 25.565 1.00 88.44 825 LEU A O 1
ATOM 6377 N N . PRO A 1 826 ? -19.869 -15.391 26.099 1.00 87.88 826 PRO A N 1
ATOM 6378 C CA . PRO A 1 826 ? -21.097 -14.617 25.935 1.00 87.88 826 PRO A CA 1
ATOM 6379 C C . PRO A 1 826 ? -20.875 -13.120 26.239 1.00 87.88 826 PRO A C 1
ATOM 6381 O O . PRO A 1 826 ? -20.084 -12.793 27.126 1.00 87.88 826 PRO A O 1
ATOM 6384 N N . PRO A 1 827 ? -21.558 -12.204 25.524 1.00 85.62 827 PRO A N 1
ATOM 6385 C CA . PRO A 1 827 ? -21.488 -10.779 25.828 1.00 85.62 827 PRO A CA 1
ATOM 6386 C C . PRO A 1 827 ? -22.089 -10.484 27.211 1.00 85.62 827 PRO A C 1
ATOM 6388 O O . PRO A 1 827 ? -22.912 -11.244 27.725 1.00 85.62 827 PRO A O 1
ATOM 6391 N N . ALA A 1 828 ? -21.720 -9.342 27.799 1.00 80.00 828 ALA A N 1
ATOM 6392 C CA . ALA A 1 828 ? -22.195 -8.935 29.128 1.00 80.00 828 ALA A CA 1
ATOM 6393 C C . ALA A 1 828 ? -23.724 -8.733 29.208 1.00 80.00 828 ALA A C 1
ATOM 6395 O O . ALA A 1 828 ? -24.314 -8.844 30.283 1.00 80.00 828 ALA A O 1
ATOM 6396 N N . ALA A 1 829 ? -24.362 -8.452 28.072 1.00 82.56 829 ALA A N 1
ATOM 6397 C CA . ALA A 1 829 ? -25.805 -8.323 27.907 1.00 82.56 829 ALA A CA 1
ATOM 6398 C C . ALA A 1 829 ? -26.231 -9.012 26.596 1.00 82.56 829 ALA A C 1
ATOM 6400 O O . ALA A 1 829 ? -25.407 -9.100 25.682 1.00 82.56 829 ALA A O 1
ATOM 6401 N N . PRO A 1 830 ? -27.485 -9.489 26.466 1.00 85.00 830 PRO A N 1
ATOM 6402 C CA . PRO A 1 830 ? -27.976 -10.160 25.261 1.00 85.00 830 PRO A CA 1
ATOM 6403 C C . PRO A 1 830 ? -28.214 -9.154 24.125 1.00 85.00 830 PRO A C 1
ATOM 6405 O O . PRO A 1 830 ? -29.344 -8.873 23.741 1.00 85.00 830 PRO A O 1
ATOM 6408 N N . VAL A 1 831 ? -27.137 -8.587 23.591 1.00 85.19 831 VAL A N 1
ATOM 6409 C CA . VAL A 1 831 ? -27.171 -7.649 22.469 1.00 85.19 831 VAL A CA 1
ATOM 6410 C C . VAL A 1 831 ? -26.776 -8.381 21.197 1.00 85.19 831 VAL A C 1
ATOM 6412 O O . VAL A 1 831 ? -25.833 -9.170 21.177 1.00 85.19 831 VAL A O 1
ATOM 6415 N N . ARG A 1 832 ? -27.518 -8.112 20.123 1.00 88.44 832 ARG A N 1
ATOM 6416 C CA . ARG A 1 832 ? -27.320 -8.745 18.816 1.00 88.44 832 ARG A CA 1
ATOM 6417 C C . ARG A 1 832 ? -26.131 -8.187 18.051 1.00 88.44 832 ARG A C 1
ATOM 6419 O O . ARG A 1 832 ? -25.692 -8.846 17.129 1.00 88.44 832 ARG A O 1
ATOM 6426 N N . SER A 1 833 ? -25.635 -6.996 18.362 1.00 90.62 833 SER A N 1
ATOM 6427 C CA . SER A 1 833 ? -24.560 -6.366 17.596 1.00 90.62 833 SER A CA 1
ATOM 6428 C C . SER A 1 833 ? -23.528 -5.663 18.475 1.00 90.62 833 SER A C 1
ATOM 6430 O O . SER A 1 833 ? -23.849 -4.959 19.433 1.00 90.62 833 SER A O 1
ATOM 6432 N N . LEU A 1 834 ? -22.263 -5.842 18.109 1.00 91.50 834 LEU A N 1
ATOM 6433 C CA . LEU A 1 834 ? -21.115 -5.094 18.603 1.00 91.50 834 LEU A CA 1
ATOM 6434 C C . LEU A 1 834 ? -20.570 -4.261 17.447 1.00 91.50 834 LEU A C 1
ATOM 6436 O O . LEU A 1 834 ? -20.469 -4.743 16.322 1.00 91.50 834 LEU A O 1
ATOM 6440 N N . HIS A 1 835 ? -20.218 -3.016 17.723 1.00 91.75 835 HIS A N 1
ATOM 6441 C CA . HIS A 1 835 ? -19.661 -2.083 16.747 1.00 91.75 835 HIS A CA 1
ATOM 6442 C C . HIS A 1 835 ? -18.703 -1.118 17.466 1.00 91.75 835 HIS A C 1
ATOM 6444 O O . HIS A 1 835 ? -18.755 -1.030 18.702 1.00 91.75 835 HIS A O 1
ATOM 6450 N N . PRO A 1 836 ? -17.820 -0.394 16.753 1.00 89.44 836 PRO A N 1
ATOM 6451 C CA . PRO A 1 836 ? -17.031 0.673 17.354 1.00 89.44 836 PRO A CA 1
ATOM 6452 C C . PRO A 1 836 ? -17.945 1.756 17.933 1.00 89.44 836 PRO A C 1
ATOM 6454 O O . PRO A 1 836 ? -19.063 1.975 17.455 1.00 89.44 836 PRO A O 1
ATOM 6457 N N . ARG A 1 837 ? -17.485 2.450 18.974 1.00 87.69 837 ARG A N 1
ATOM 6458 C CA . ARG A 1 837 ? -18.267 3.520 19.600 1.00 87.69 837 ARG A CA 1
ATOM 6459 C C . ARG A 1 837 ? -18.494 4.667 18.608 1.00 87.69 837 ARG A C 1
ATOM 6461 O O . ARG A 1 837 ? -17.538 5.255 18.115 1.00 87.69 837 ARG A O 1
ATOM 6468 N N . ALA A 1 838 ? -19.751 5.031 18.387 1.00 88.38 838 ALA A N 1
ATOM 6469 C CA . ALA A 1 838 ? -20.152 6.170 17.572 1.00 88.38 838 ALA A CA 1
ATOM 6470 C C . ALA A 1 838 ? -20.644 7.343 18.439 1.00 88.38 838 ALA A C 1
ATOM 6472 O O . ALA A 1 838 ? -20.983 7.179 19.613 1.00 88.38 838 ALA A O 1
ATOM 6473 N N . TRP A 1 839 ? -20.734 8.545 17.860 1.00 88.31 839 TRP A N 1
ATOM 6474 C CA . TRP A 1 839 ? -21.189 9.747 18.578 1.00 88.31 839 TRP A CA 1
ATOM 6475 C C . TRP A 1 839 ? -22.601 9.589 19.168 1.00 88.31 839 TRP A C 1
ATOM 6477 O O . TRP A 1 839 ? -22.880 10.078 20.263 1.00 88.31 839 TRP A O 1
ATOM 6487 N N . TRP A 1 840 ? -23.487 8.863 18.477 1.00 87.94 840 TRP A N 1
ATOM 6488 C CA . TRP A 1 840 ? -24.863 8.638 18.920 1.00 87.94 840 TRP A CA 1
ATOM 6489 C C . TRP A 1 840 ? -24.945 7.711 20.140 1.00 87.94 840 TRP A C 1
ATOM 6491 O O . TRP A 1 840 ? -25.949 7.736 20.856 1.00 87.94 840 TRP A O 1
ATOM 6501 N N . ASN A 1 841 ? -23.878 6.961 20.452 1.00 88.94 841 ASN A N 1
ATOM 6502 C CA . ASN A 1 841 ? -23.820 6.144 21.663 1.00 88.94 841 ASN A CA 1
ATOM 6503 C C . ASN A 1 841 ? -23.789 6.965 22.955 1.00 88.94 841 ASN A C 1
ATOM 6505 O O . ASN A 1 841 ? -24.075 6.436 24.025 1.00 88.94 841 ASN A O 1
ATOM 6509 N N . ALA A 1 842 ? -23.513 8.271 22.869 1.00 87.81 842 ALA A N 1
ATOM 6510 C CA . ALA A 1 842 ? -23.722 9.183 23.988 1.00 87.81 842 ALA A CA 1
ATOM 6511 C C . ALA A 1 842 ? -25.203 9.260 24.414 1.00 87.81 842 ALA A C 1
ATOM 6513 O O . ALA A 1 842 ? -25.496 9.584 25.563 1.00 87.81 842 ALA A O 1
ATOM 6514 N N . PHE A 1 843 ? -26.141 8.952 23.510 1.00 88.88 843 PHE A N 1
ATOM 6515 C CA . PHE A 1 843 ? -27.576 8.932 23.791 1.00 88.88 843 PHE A CA 1
ATOM 6516 C C . PHE A 1 843 ? -28.079 7.537 24.152 1.00 88.88 843 PHE A C 1
ATOM 6518 O O . PHE A 1 843 ? -28.798 7.407 25.140 1.00 88.88 843 PHE A O 1
ATOM 6525 N N . ILE A 1 844 ? -27.699 6.520 23.373 1.00 85.94 844 ILE A N 1
ATOM 6526 C CA . ILE A 1 844 ? -28.091 5.117 23.578 1.00 85.94 844 ILE A CA 1
ATOM 6527 C C . ILE A 1 844 ? -26.822 4.264 23.624 1.00 85.94 844 ILE A C 1
ATOM 6529 O O . ILE A 1 844 ? -26.159 4.040 22.608 1.00 85.94 844 ILE A O 1
ATOM 6533 N N . GLY A 1 845 ? -26.472 3.821 24.821 1.00 86.75 845 GLY A N 1
ATOM 6534 C CA . GLY A 1 845 ? -25.307 2.999 25.083 1.00 86.75 845 GLY A CA 1
ATOM 6535 C C . GLY A 1 845 ? -25.512 1.549 24.654 1.00 86.75 845 GLY A C 1
ATOM 6536 O O . GLY A 1 845 ? -26.634 1.048 24.616 1.00 86.75 845 GLY A O 1
ATOM 6537 N N . ASN A 1 846 ? -24.416 0.857 24.346 1.00 87.50 846 ASN A N 1
ATOM 6538 C CA . ASN A 1 846 ? -24.420 -0.582 24.113 1.00 87.50 846 ASN A CA 1
ATOM 6539 C C . ASN A 1 846 ? -24.042 -1.319 25.414 1.00 87.50 846 ASN A C 1
ATOM 6541 O O . ASN A 1 846 ? -22.875 -1.275 25.822 1.00 87.50 846 ASN A O 1
ATOM 6545 N N . PRO A 1 847 ? -24.984 -2.015 26.080 1.00 83.50 847 PRO A N 1
ATOM 6546 C CA . PRO A 1 847 ? -24.701 -2.689 27.344 1.00 83.50 847 PRO A CA 1
ATOM 6547 C C . PRO A 1 847 ? -23.781 -3.911 27.188 1.00 83.50 847 PRO A C 1
ATOM 6549 O O . PRO A 1 847 ? -23.202 -4.356 28.177 1.00 83.50 847 PRO A O 1
ATOM 6552 N N . ALA A 1 848 ? -23.606 -4.441 25.970 1.00 82.31 848 ALA A N 1
ATOM 6553 C CA . ALA A 1 848 ? -22.628 -5.492 25.688 1.00 82.31 848 ALA A CA 1
ATOM 6554 C C . ALA A 1 848 ? -21.197 -4.958 25.488 1.00 82.31 848 ALA A C 1
ATOM 6556 O O . ALA A 1 848 ? -20.264 -5.757 25.417 1.00 82.31 848 ALA A O 1
ATOM 6557 N N . GLY A 1 849 ? -21.018 -3.634 25.441 1.00 87.31 849 GLY A N 1
ATOM 6558 C CA . GLY A 1 849 ? -19.744 -2.982 25.152 1.00 87.31 849 GLY A CA 1
ATOM 6559 C C . GLY A 1 849 ? -19.579 -2.639 23.671 1.00 87.31 849 GLY A C 1
ATOM 6560 O O . GLY A 1 849 ? -20.519 -2.706 22.881 1.00 87.31 849 GLY A O 1
ATOM 6561 N N . TYR A 1 850 ? -18.363 -2.244 23.304 1.00 88.62 850 TYR A N 1
ATOM 6562 C CA . TYR A 1 850 ? -18.008 -1.816 21.950 1.00 88.62 850 TYR A CA 1
ATOM 6563 C C . TYR A 1 850 ? -16.790 -2.581 21.446 1.00 88.62 850 TYR A C 1
ATOM 6565 O O . TYR A 1 850 ? -15.977 -3.063 22.237 1.00 88.62 850 TYR A O 1
ATOM 6573 N N . LEU A 1 851 ? -16.637 -2.635 20.124 1.00 89.38 851 LEU A N 1
ATOM 6574 C CA . LEU A 1 851 ? -15.384 -3.082 19.522 1.00 89.38 851 LEU A CA 1
ATOM 6575 C C . LEU A 1 851 ? -14.263 -2.084 19.867 1.00 89.38 851 LEU A C 1
ATOM 6577 O O . LEU A 1 851 ? -14.524 -0.875 19.936 1.00 89.38 851 LEU A O 1
ATOM 6581 N N . PRO A 1 852 ? -13.022 -2.555 20.087 1.00 87.25 852 PRO A N 1
ATOM 6582 C CA . PRO A 1 852 ? -11.894 -1.666 20.330 1.00 87.25 852 PRO A CA 1
ATOM 6583 C C . PRO A 1 852 ? -11.641 -0.795 19.096 1.00 87.25 852 PRO A C 1
ATOM 6585 O O . PRO A 1 852 ? -11.553 -1.311 17.988 1.00 87.25 852 PRO A O 1
ATOM 6588 N N . ALA A 1 853 ? -11.504 0.517 19.288 1.00 85.62 853 ALA A N 1
ATOM 6589 C CA . ALA A 1 853 ? -11.105 1.442 18.232 1.00 85.62 853 ALA A CA 1
ATOM 6590 C C . ALA A 1 853 ? -9.593 1.730 18.326 1.00 85.62 853 ALA A C 1
ATOM 6592 O O . ALA A 1 853 ? -9.091 1.915 19.439 1.00 85.62 853 ALA A O 1
ATOM 6593 N N . PRO A 1 854 ? -8.864 1.800 17.200 1.00 89.06 854 PRO A N 1
ATOM 6594 C CA . PRO A 1 854 ? -9.314 1.538 15.828 1.00 89.06 854 PRO A CA 1
ATOM 6595 C C . PRO A 1 854 ? -9.598 0.053 15.536 1.00 89.06 854 PRO A C 1
ATOM 6597 O O . PRO A 1 854 ? -9.039 -0.843 16.181 1.00 89.06 854 PRO A O 1
ATOM 6600 N N . SER A 1 855 ? -10.468 -0.209 14.558 1.00 86.94 855 SER A N 1
ATOM 6601 C CA . SER A 1 855 ? -10.864 -1.555 14.127 1.00 86.94 855 SER A CA 1
ATOM 6602 C C . SER A 1 855 ? -11.087 -1.598 12.624 1.00 86.94 855 SER A C 1
ATOM 6604 O O . SER A 1 855 ? -11.727 -0.706 12.089 1.00 86.94 855 SER A O 1
ATOM 6606 N N . GLU A 1 856 ? -10.647 -2.675 11.975 1.00 88.25 856 GLU A N 1
ATOM 6607 C CA . GLU A 1 856 ? -11.024 -2.981 10.586 1.00 88.25 856 GLU A CA 1
ATOM 6608 C C . GLU A 1 856 ? -12.417 -3.615 10.483 1.00 88.25 856 GLU A C 1
ATOM 6610 O O . GLU A 1 856 ? -12.878 -3.954 9.395 1.00 88.25 856 GLU A O 1
ATOM 6615 N N . ILE A 1 857 ? -13.085 -3.837 11.616 1.00 91.00 857 ILE A N 1
ATOM 6616 C CA . ILE A 1 857 ? -14.405 -4.453 11.687 1.00 91.00 857 ILE A CA 1
ATOM 6617 C C . ILE A 1 857 ? -15.427 -3.370 11.998 1.00 91.00 857 ILE A C 1
ATOM 6619 O O . ILE A 1 857 ? -15.389 -2.736 13.054 1.00 91.00 857 ILE A O 1
ATOM 6623 N N . ALA A 1 858 ? -16.398 -3.215 11.102 1.00 92.44 858 ALA A N 1
ATOM 6624 C CA . ALA A 1 858 ? -17.530 -2.328 11.314 1.00 92.44 858 ALA A CA 1
ATOM 6625 C C . ALA A 1 858 ? -18.513 -2.906 12.335 1.00 92.44 858 ALA A C 1
ATOM 6627 O O . ALA A 1 858 ? -18.972 -2.191 13.225 1.00 92.44 858 ALA A O 1
ATOM 6628 N N . THR A 1 859 ? -18.862 -4.193 12.211 1.00 94.69 859 THR A N 1
ATOM 6629 C CA . THR A 1 859 ? -19.828 -4.834 13.112 1.00 94.69 859 THR A CA 1
ATOM 6630 C C . THR A 1 859 ? -19.558 -6.325 13.313 1.00 94.69 859 THR A C 1
ATOM 6632 O O . THR A 1 859 ? -19.104 -7.016 12.402 1.00 94.69 859 THR A O 1
ATOM 6635 N N . ILE A 1 860 ? -19.891 -6.827 14.504 1.00 94.69 860 ILE A N 1
ATOM 6636 C CA . ILE A 1 860 ? -20.071 -8.250 14.813 1.00 94.69 860 ILE A CA 1
ATOM 6637 C C . ILE A 1 860 ? -21.531 -8.437 15.221 1.00 94.69 860 ILE A C 1
ATOM 6639 O O . ILE A 1 860 ? -21.959 -7.907 16.242 1.00 94.69 860 ILE A O 1
ATOM 6643 N N . THR A 1 861 ? -22.296 -9.192 14.441 1.00 94.94 861 THR A N 1
ATOM 6644 C CA . THR A 1 861 ? -23.716 -9.473 14.667 1.00 94.94 861 THR A CA 1
ATOM 6645 C C . THR A 1 861 ? -23.917 -10.927 15.087 1.00 94.94 861 THR A C 1
ATOM 6647 O O . THR A 1 861 ? -23.500 -11.844 14.389 1.00 94.94 861 THR A O 1
ATOM 6650 N N . LEU A 1 862 ? -24.574 -11.139 16.222 1.00 93.25 862 LEU A N 1
ATOM 6651 C CA . LEU A 1 862 ? -24.957 -12.422 16.794 1.00 93.25 862 LEU A CA 1
ATOM 6652 C C . LEU A 1 862 ? -26.431 -12.706 16.463 1.00 93.25 862 LEU A C 1
ATOM 6654 O O . LEU A 1 862 ? -27.320 -11.942 16.854 1.00 93.25 862 LEU A O 1
ATOM 6658 N N . GLU A 1 863 ? -26.717 -13.825 15.794 1.00 92.38 863 GLU A N 1
ATOM 6659 C CA . GLU A 1 863 ? -28.087 -14.304 15.554 1.00 92.38 863 GLU A CA 1
ATOM 6660 C C . GLU A 1 863 ? -28.686 -14.897 16.850 1.00 92.38 863 GLU A C 1
ATOM 6662 O O . GLU A 1 863 ? -28.851 -16.106 17.002 1.00 92.38 863 GLU A O 1
ATOM 6667 N N . LEU A 1 864 ? -28.983 -14.032 17.828 1.00 89.88 864 LEU A N 1
ATOM 6668 C CA . LEU A 1 864 ? -29.537 -14.435 19.124 1.00 89.88 864 LEU A CA 1
ATOM 6669 C C . LEU A 1 864 ? -31.052 -14.728 19.043 1.00 89.88 864 LEU A C 1
ATOM 6671 O O . LEU A 1 864 ? -31.792 -13.994 18.366 1.00 89.88 864 LEU A O 1
ATOM 6675 N N . PRO A 1 865 ? -31.566 -15.721 19.796 1.00 85.62 865 PRO A N 1
ATOM 6676 C CA . PRO A 1 865 ? -33.000 -16.002 19.852 1.00 85.62 865 PRO A CA 1
ATOM 6677 C C . PRO A 1 865 ? -33.819 -14.797 20.355 1.00 85.62 865 PRO A C 1
ATOM 6679 O O . PRO A 1 865 ? -33.414 -14.110 21.296 1.00 85.62 865 PRO A O 1
ATOM 6682 N N . GLN A 1 866 ? -34.992 -14.553 19.756 1.00 83.00 866 GLN A N 1
ATOM 6683 C CA . GLN A 1 866 ? -35.948 -13.533 20.220 1.00 83.00 866 GLN A CA 1
ATOM 6684 C C . GLN A 1 866 ? -36.946 -14.116 21.231 1.00 83.00 866 GLN A C 1
ATOM 6686 O O . GLN A 1 866 ? -37.524 -15.178 20.968 1.00 83.00 866 GLN A O 1
ATOM 6691 N N . PRO A 1 867 ? -37.210 -13.435 22.361 1.00 81.25 867 PRO A N 1
ATOM 6692 C CA . PRO A 1 867 ? -38.341 -13.764 23.222 1.00 81.25 867 PRO A CA 1
ATOM 6693 C C . PRO A 1 867 ? -39.670 -13.506 22.495 1.00 81.25 867 PRO A C 1
ATOM 6695 O O . PRO A 1 867 ? -39.889 -12.426 21.944 1.00 81.25 867 PRO A O 1
ATOM 6698 N N . ARG A 1 868 ? -40.585 -14.485 22.506 1.00 85.12 868 ARG A N 1
ATOM 6699 C CA . ARG A 1 868 ? -41.963 -14.286 22.024 1.00 85.12 868 ARG A CA 1
ATOM 6700 C C . ARG A 1 868 ? -42.809 -13.713 23.158 1.00 85.12 868 ARG A C 1
ATOM 6702 O O . ARG A 1 868 ? -43.237 -14.440 24.050 1.00 85.12 868 ARG A O 1
ATOM 6709 N N . ILE A 1 869 ? -43.060 -12.412 23.094 1.00 86.56 869 ILE A N 1
ATOM 6710 C CA . ILE A 1 869 ? -43.924 -11.669 24.015 1.00 86.56 869 ILE A CA 1
ATOM 6711 C C . ILE A 1 869 ? -45.401 -11.970 23.748 1.00 86.56 869 ILE A C 1
ATOM 6713 O O . ILE A 1 869 ? -46.178 -12.131 24.692 1.00 86.56 869 ILE A O 1
ATOM 6717 N N . LEU A 1 870 ? -45.789 -12.081 22.471 1.00 80.69 870 LEU A N 1
ATOM 6718 C CA . LEU A 1 870 ? -47.115 -12.557 22.078 1.00 80.69 870 LEU A CA 1
ATOM 6719 C C . LEU A 1 870 ? -47.058 -14.036 21.664 1.00 80.69 870 LEU A C 1
ATOM 6721 O O . LEU A 1 870 ? -46.241 -14.412 20.817 1.00 80.69 870 LEU A O 1
ATOM 6725 N N . PRO A 1 871 ? -47.950 -14.890 22.202 1.00 77.50 871 PRO A N 1
ATOM 6726 C CA . PRO A 1 871 ? -47.961 -16.314 21.873 1.00 77.50 871 PRO A CA 1
ATOM 6727 C C . PRO A 1 871 ? -48.556 -16.615 20.486 1.00 77.50 871 PRO A C 1
ATOM 6729 O O . PRO A 1 871 ? -48.535 -17.762 20.052 1.00 77.50 871 PRO A O 1
ATOM 6732 N N . PHE A 1 872 ? -49.087 -15.613 19.780 1.00 79.25 872 PHE A N 1
ATOM 6733 C CA . PHE A 1 872 ? -49.744 -15.754 18.481 1.00 79.25 872 PHE A CA 1
ATOM 6734 C C . PHE A 1 872 ? -49.300 -14.658 17.505 1.00 79.25 872 PHE A C 1
ATOM 6736 O O . PHE A 1 872 ? -48.831 -13.598 17.914 1.00 79.25 872 PHE A O 1
ATOM 6743 N N . GLY A 1 873 ? -49.501 -14.910 16.210 1.00 76.25 873 GLY A N 1
ATOM 6744 C CA . GLY A 1 873 ? -49.180 -13.979 15.130 1.00 76.25 873 GLY A CA 1
ATOM 6745 C C . GLY A 1 873 ? -47.831 -14.249 14.445 1.00 76.25 873 GLY A C 1
ATOM 6746 O O . GLY A 1 873 ? -47.050 -15.081 14.913 1.00 76.25 873 GLY A O 1
ATOM 6747 N N . PRO A 1 874 ? -47.581 -13.579 13.305 1.00 80.38 874 PRO A N 1
ATOM 6748 C CA . PRO A 1 874 ? -46.310 -13.635 12.585 1.00 80.38 874 PRO A CA 1
ATOM 6749 C C . PRO A 1 874 ? -45.159 -13.094 13.444 1.00 80.38 874 PRO A C 1
ATOM 6751 O O . PRO A 1 874 ? -45.378 -12.272 14.332 1.00 80.38 874 PRO A O 1
ATOM 6754 N N . ASP A 1 875 ? -43.928 -13.520 13.166 1.00 73.38 875 ASP A N 1
ATOM 6755 C CA . ASP A 1 875 ? -42.782 -13.254 14.049 1.00 73.38 875 ASP A CA 1
ATOM 6756 C C . ASP A 1 875 ? -42.492 -11.755 14.255 1.00 73.38 875 ASP A C 1
ATOM 6758 O O . ASP A 1 875 ? -42.120 -11.350 15.353 1.00 73.38 875 ASP A O 1
ATOM 6762 N N . TRP A 1 876 ? -42.792 -10.900 13.268 1.00 77.75 876 TRP A N 1
ATOM 6763 C CA . TRP A 1 876 ? -42.671 -9.439 13.404 1.00 77.75 876 TRP A CA 1
ATOM 6764 C C . TRP A 1 876 ? -43.639 -8.824 14.436 1.00 77.75 876 TRP A C 1
ATOM 6766 O O . TRP A 1 876 ? -43.386 -7.730 14.937 1.00 77.75 876 TRP A O 1
ATOM 6776 N N . LEU A 1 877 ? -44.737 -9.516 14.772 1.00 80.62 877 LEU A N 1
ATOM 6777 C CA . LEU A 1 877 ? -45.678 -9.130 15.833 1.00 80.62 877 LEU A CA 1
ATOM 6778 C C . LEU A 1 877 ? -45.309 -9.721 17.196 1.00 80.62 877 LEU A C 1
ATOM 6780 O O . LEU A 1 877 ? -45.771 -9.213 18.216 1.00 80.62 877 LEU A O 1
ATOM 6784 N N . ALA A 1 878 ? -44.510 -10.788 17.229 1.00 81.06 878 ALA A N 1
ATOM 6785 C CA . ALA A 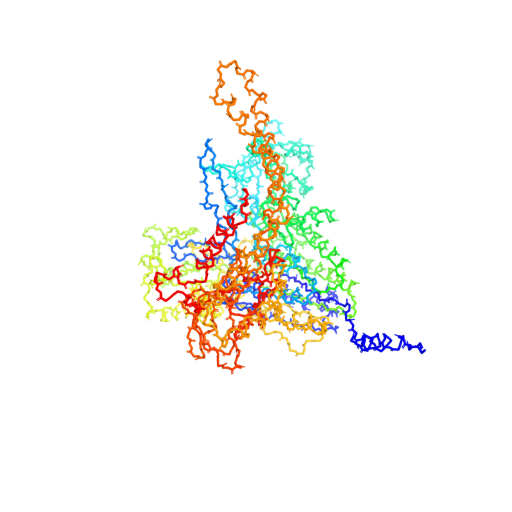1 878 ? -44.281 -11.568 18.439 1.00 81.06 878 ALA A CA 1
ATOM 6786 C C . ALA A 1 878 ? -43.319 -10.902 19.440 1.00 81.06 878 ALA A C 1
ATOM 6788 O O . ALA A 1 878 ? -43.310 -11.301 20.603 1.00 81.06 878 ALA A O 1
ATOM 6789 N N . GLY A 1 879 ? -42.533 -9.905 19.020 1.00 86.81 879 GLY A N 1
ATOM 6790 C CA . GLY A 1 879 ? -41.589 -9.176 19.877 1.00 86.81 879 GLY A CA 1
ATOM 6791 C C . GLY A 1 879 ? -42.238 -8.160 20.832 1.00 86.81 879 GLY A C 1
ATOM 6792 O O . GLY A 1 879 ? -43.455 -8.001 20.890 1.00 86.81 879 GLY A O 1
ATOM 6793 N N . TRP A 1 880 ? -41.412 -7.433 21.590 1.00 90.81 880 TRP A N 1
ATOM 6794 C CA . TRP A 1 880 ? -41.860 -6.483 22.623 1.00 90.81 880 TRP A CA 1
ATOM 6795 C C . TRP A 1 880 ? -42.380 -5.143 22.072 1.00 90.81 880 TRP A C 1
ATOM 6797 O O . TRP A 1 880 ? -43.227 -4.503 22.705 1.00 90.81 880 TRP A O 1
ATOM 6807 N N . LEU A 1 881 ? -41.900 -4.714 20.898 1.00 90.75 881 LEU A N 1
ATOM 6808 C CA . LEU A 1 881 ? -42.126 -3.363 20.372 1.00 90.75 881 LEU A CA 1
ATOM 6809 C C . LEU A 1 881 ? -43.601 -3.087 20.049 1.00 90.75 881 LEU A C 1
ATOM 6811 O O . LEU A 1 881 ? -44.155 -2.077 20.484 1.00 90.75 881 LEU A O 1
ATOM 6815 N N . VAL A 1 882 ? -44.266 -3.985 19.317 1.00 90.06 882 VAL A N 1
ATOM 6816 C CA . VAL A 1 882 ? -45.667 -3.781 18.910 1.00 90.06 882 VAL A CA 1
ATOM 6817 C C . VAL A 1 882 ? -46.628 -3.773 20.110 1.00 90.06 882 VAL A C 1
ATOM 6819 O O . VAL A 1 882 ? -47.435 -2.837 20.201 1.00 90.06 882 VAL A O 1
ATOM 6822 N N . PRO A 1 883 ? -46.547 -4.722 21.068 1.00 89.75 883 PRO A N 1
ATOM 6823 C CA . PRO A 1 883 ? -47.305 -4.646 22.317 1.00 89.75 883 PRO A CA 1
ATOM 6824 C C . PRO A 1 883 ? -47.072 -3.333 23.064 1.00 89.75 883 PRO A C 1
ATOM 6826 O O . PRO A 1 883 ? -48.031 -2.710 23.517 1.00 89.75 883 PRO A O 1
ATOM 6829 N N . THR A 1 884 ? -45.817 -2.882 23.133 1.00 92.75 884 THR A N 1
ATOM 6830 C CA . THR A 1 884 ? -45.442 -1.640 23.815 1.00 92.75 884 THR A CA 1
ATOM 6831 C C . THR A 1 884 ? -46.140 -0.437 23.202 1.00 92.75 884 THR A C 1
ATOM 6833 O O . THR A 1 884 ? -46.895 0.254 23.885 1.00 92.75 884 THR A O 1
ATOM 6836 N N . LEU A 1 885 ? -45.976 -0.224 21.893 1.00 93.06 885 LEU A N 1
ATOM 6837 C CA . LEU A 1 885 ? -46.604 0.894 21.187 1.00 93.06 885 LEU A CA 1
ATOM 6838 C C . LEU A 1 885 ? -48.134 0.849 21.298 1.00 93.06 885 LEU A C 1
ATOM 6840 O O . LEU A 1 885 ? -48.768 1.877 21.534 1.00 93.06 885 LEU A O 1
ATOM 6844 N N . THR A 1 886 ? -48.727 -0.343 21.202 1.00 92.38 886 THR A N 1
ATOM 6845 C CA . THR A 1 886 ? -50.181 -0.529 21.315 1.00 92.38 886 THR A CA 1
ATOM 6846 C C . THR A 1 886 ? -50.691 -0.124 22.697 1.00 92.38 886 THR A C 1
ATOM 6848 O O . THR A 1 886 ? -51.607 0.695 22.803 1.00 92.38 886 THR A O 1
ATOM 6851 N N . VAL A 1 887 ? -50.079 -0.645 23.767 1.00 94.31 887 VAL A N 1
ATOM 6852 C CA . VAL A 1 887 ? -50.443 -0.309 25.152 1.00 94.31 887 VAL A CA 1
ATOM 6853 C C . VAL A 1 887 ? -50.256 1.182 25.402 1.00 94.31 887 VAL A C 1
ATOM 6855 O O . VAL A 1 887 ? -51.146 1.830 25.953 1.00 94.31 887 VAL A O 1
ATOM 6858 N N . MET A 1 888 ? -49.140 1.750 24.946 1.00 94.00 888 MET A N 1
ATOM 6859 C CA . MET A 1 888 ? -48.856 3.168 25.125 1.00 94.00 888 MET A CA 1
ATOM 6860 C C . MET A 1 888 ? -49.900 4.059 24.459 1.00 94.00 888 MET A C 1
ATOM 6862 O O . MET A 1 888 ? -50.371 5.007 25.088 1.00 94.00 888 MET A O 1
ATOM 6866 N N . VAL A 1 889 ? -50.305 3.749 23.224 1.00 93.69 889 VAL A N 1
ATOM 6867 C CA . VAL A 1 889 ? -51.353 4.492 22.511 1.00 93.69 889 VAL A CA 1
ATOM 6868 C C . VAL A 1 889 ? -52.691 4.370 23.238 1.00 93.69 889 VAL A C 1
ATOM 6870 O O . VAL A 1 889 ? -53.328 5.389 23.508 1.00 93.69 889 VAL A O 1
ATOM 6873 N N . VAL A 1 890 ? -53.105 3.157 23.614 1.00 95.25 890 VAL A N 1
ATOM 6874 C CA . VAL A 1 890 ? -54.391 2.917 24.293 1.00 95.25 890 VAL A CA 1
ATOM 6875 C C . VAL A 1 890 ? -54.458 3.649 25.635 1.00 95.25 890 VAL A C 1
ATOM 6877 O O . VAL A 1 890 ? -55.418 4.381 25.891 1.00 95.25 890 VAL A O 1
ATOM 6880 N N . VAL A 1 891 ? -53.426 3.514 26.472 1.00 93.94 891 VAL A N 1
ATOM 6881 C CA . VAL A 1 891 ? -53.353 4.173 27.784 1.00 93.94 891 VAL A CA 1
ATOM 6882 C C . VAL A 1 891 ? -53.291 5.692 27.622 1.00 93.94 891 VAL A C 1
ATOM 6884 O O . VAL A 1 891 ? -54.028 6.410 28.298 1.00 93.94 891 VAL A O 1
ATOM 6887 N N . SER A 1 892 ? -52.491 6.201 26.681 1.00 92.56 892 SER A N 1
ATOM 6888 C CA . SER A 1 892 ? -52.392 7.645 26.430 1.00 92.56 892 SER A CA 1
ATOM 6889 C C . SER A 1 892 ? -53.717 8.238 25.949 1.00 92.56 892 SER A C 1
ATOM 6891 O O . SER A 1 892 ? -54.115 9.304 26.418 1.00 92.56 892 SER A O 1
ATOM 6893 N N . LEU A 1 893 ? -54.450 7.549 25.066 1.00 90.94 893 LEU A N 1
ATOM 6894 C CA . LEU A 1 893 ? -55.774 7.981 24.601 1.00 90.94 893 LEU A CA 1
ATOM 6895 C C . LEU A 1 893 ? -56.814 7.959 25.728 1.00 90.94 893 LEU A C 1
ATOM 6897 O O . LEU A 1 893 ? -57.600 8.904 25.857 1.00 90.94 893 LEU A O 1
ATOM 6901 N N . ALA A 1 894 ? -56.797 6.923 26.571 1.00 91.50 894 ALA A N 1
ATOM 6902 C CA . ALA A 1 894 ? -57.664 6.840 27.741 1.00 91.50 894 ALA A CA 1
ATOM 6903 C C . ALA A 1 894 ? -57.396 8.000 28.714 1.00 91.50 894 ALA A C 1
ATOM 6905 O O . ALA A 1 894 ? -58.329 8.702 29.109 1.00 91.50 894 ALA A O 1
ATOM 6906 N N . LEU A 1 895 ? -56.125 8.273 29.031 1.00 90.31 895 LEU A N 1
ATOM 6907 C CA . LEU A 1 895 ? -55.718 9.389 29.889 1.00 90.31 895 LEU A CA 1
ATOM 6908 C C . LEU A 1 895 ? -56.038 10.747 29.266 1.00 90.31 895 LEU A C 1
ATOM 6910 O O . LEU A 1 895 ? -56.522 11.635 29.965 1.00 90.31 895 LEU A O 1
ATOM 6914 N N . LYS A 1 896 ? -55.846 10.913 27.952 1.00 88.06 896 LYS A N 1
ATOM 6915 C CA . LYS A 1 896 ? -56.220 12.137 27.232 1.00 88.06 896 LYS A CA 1
ATOM 6916 C C . LYS A 1 896 ? -57.709 12.433 27.406 1.00 88.06 896 LYS A C 1
ATOM 6918 O O . LYS A 1 896 ? -58.073 13.570 27.712 1.00 88.06 896 LYS A O 1
ATOM 6923 N N . ARG A 1 897 ? -58.560 11.409 27.260 1.00 88.06 897 ARG A N 1
ATOM 6924 C CA . ARG A 1 897 ? -60.015 11.520 27.443 1.00 88.06 897 ARG A CA 1
ATOM 6925 C C . ARG A 1 897 ? -60.388 11.797 28.901 1.00 88.06 897 ARG A C 1
ATOM 6927 O O . ARG A 1 897 ? -61.189 12.693 29.155 1.00 88.06 897 ARG A O 1
ATOM 6934 N N . LEU A 1 898 ? -59.793 11.070 29.848 1.00 88.38 898 LEU A N 1
ATOM 6935 C CA . LEU A 1 898 ? -60.052 11.217 31.286 1.00 88.38 898 LEU A CA 1
ATOM 6936 C C . LEU A 1 898 ? -59.626 12.592 31.817 1.00 88.38 898 LEU A C 1
ATOM 6938 O O . LEU A 1 898 ? -60.351 13.210 32.593 1.00 88.38 898 LEU A O 1
ATOM 6942 N N . TRP A 1 899 ? -58.471 13.096 31.383 1.00 86.12 899 TRP A N 1
ATOM 6943 C CA . TRP A 1 899 ? -57.912 14.372 31.839 1.00 86.12 899 TRP A CA 1
ATOM 6944 C C . TRP A 1 899 ? -58.341 15.575 30.999 1.00 86.12 899 TRP A C 1
ATOM 6946 O O . TRP A 1 899 ? -57.939 16.694 31.313 1.00 86.12 899 TRP A O 1
ATOM 6956 N N . ARG A 1 900 ? -59.169 15.368 29.964 1.00 79.38 900 ARG A N 1
ATOM 6957 C CA . ARG A 1 900 ? -59.681 16.420 29.066 1.00 79.38 900 ARG A CA 1
ATOM 6958 C C . ARG A 1 900 ? -58.563 17.302 28.488 1.00 79.38 900 ARG A C 1
ATOM 6960 O O . ARG A 1 900 ? -58.702 18.521 28.411 1.00 79.38 900 ARG A O 1
ATOM 6967 N N . LEU A 1 901 ? -57.444 16.684 28.114 1.00 75.81 901 LEU A N 1
ATOM 6968 C CA . LEU A 1 901 ? -56.311 17.382 27.502 1.00 75.81 901 LEU A CA 1
ATOM 6969 C C . LEU A 1 901 ? -56.648 17.740 26.046 1.00 75.81 901 LEU A C 1
ATOM 6971 O O . LEU A 1 901 ? -57.143 16.888 25.302 1.00 75.81 901 LEU A O 1
ATOM 6975 N N . ALA A 1 902 ? -56.406 18.999 25.663 1.00 59.84 902 ALA A N 1
ATOM 6976 C CA . ALA A 1 902 ? -56.757 19.548 24.352 1.00 59.84 902 ALA A CA 1
ATOM 6977 C C . ALA A 1 902 ? -55.904 18.987 23.207 1.00 59.84 902 ALA A C 1
ATOM 6979 O O . ALA A 1 902 ? -54.688 18.775 23.380 1.00 59.84 902 ALA A O 1
#

pLDDT: mean 90.29, std 10.5, range [33.62, 98.88]